Protein AF-0000000074865400 (afdb_homodimer)

Foldseek 3Di:
DPPPPPPPPPPPPPPPPVPPPDFDADPQQRDGLLLLLVLLVLLCVLVVPPCDLVNLVLVVLVVVQVVVLVCVLCVVQVQADNPWFKWKAWDDVQLQLWPADCVQPDDDDFLPHFPTEMEMEGESAEDEPPDFPFDFACVAAPPQKGWGWCVRPDPVNCVSQVQQFDWDADPVGDIITTRFLQSVLVSVLVSSVVSVVVCVVDDDPQHWDWDDWDDRRSWIWTWTHGQLGIYIYTYFHKHKYAFADPLLVVLVVDDFLCVPVDDPCQQGGIWIWTQHGDLPGDSGGMTGIISSSNLLVVVLSAAPLLVSLLVLLSLLCSVQCVVPVQDGSNLLVQLSRVCSGVDDSVVRNDDSCSSVNNLVSLVSLLVCLVVQARAGNSNRVDGSSVSDDNVSSVVSSVSSSVCSNHVSVSSVVSSVSSVSSVVSSVVSSVVVVVPDDDPPDPDPPDPDDPSVVVSVVSCCCVPVVSTGPPPPPD/DPPPDPDPPPPPPPPPPVPPPDFDADPQQRDGLLLLLVLLVLLCVLQVPPCDLVNLVLVVLVVVQVVVLVCVLCVPQVQADNPWFKWKFWDDVQLQLWPADCVQPDDDDFLPHFPTEMEMEGESAEDEPPDFPFDFACVAAPPQKGWGWCVRPDPVNCVSQVQQFDWDADPVGDIITTRFLQSVLVSVLVSSVVSVVVCVVDDDPQHWDWDDWDDRRSWIWTWTHGQLGIYIYTYFHKHKYAFADPLLVVLVVDDFLCVPVDDPCQQGGIWIWTQHGDLPGDSGGMTGIISSSNLLVVVLSAAPLLVSLLVLLSLLLSVQCVVPVQDGSNLLVQLSRVCSGVDDSVVRNDDSCSSVNNLVSLVSLLVCLVVQARAGNSNRVDGSSVSDDNVSSVVSSVSSSVCSNHVSVSSVVSSVSSVSSVVSSVVSSVVVVVPDDDPPDPDPPDPDDDSVVVSVVSCCCVPVVVTRPPPPPD

Organism: Camelus ferus (NCBI:txid419612)

Solvent-accessible surface area (backbone atoms only — not comparable to full-atom values): 52501 Å² total; per-residue (Å²): 136,83,74,76,72,77,76,76,76,78,73,75,72,71,70,75,74,68,60,71,90,63,82,57,59,39,68,67,42,53,46,47,41,68,57,38,34,50,52,50,52,52,35,47,62,57,60,51,66,79,69,47,58,67,52,48,52,35,52,51,52,50,51,51,49,55,53,50,50,51,52,51,41,25,68,70,75,57,66,37,56,85,88,65,75,58,45,50,40,82,35,29,59,89,63,23,66,47,91,62,75,64,86,55,50,74,90,74,45,68,26,79,69,24,72,44,43,22,24,34,41,38,45,51,41,78,44,55,65,82,86,50,87,77,68,71,43,43,89,81,36,56,81,64,28,25,32,42,62,44,69,88,50,56,68,68,59,43,66,72,42,49,86,28,33,46,80,48,78,44,91,89,67,52,77,38,39,28,47,12,36,50,44,43,30,51,51,49,51,53,41,49,51,52,47,51,53,55,50,64,73,60,72,53,92,90,56,65,43,79,76,43,78,45,75,31,75,47,32,36,38,35,31,34,37,33,92,76,42,32,37,32,37,35,38,32,60,24,36,36,35,46,40,72,60,76,86,37,49,70,54,71,74,52,88,54,67,47,66,88,74,55,57,70,67,63,39,50,57,25,36,32,35,36,60,26,51,55,91,88,41,52,59,54,38,22,24,22,65,39,52,56,62,24,50,52,52,50,53,73,68,54,37,68,30,47,50,50,15,48,55,53,46,44,53,44,45,55,68,64,34,51,73,67,77,78,62,54,44,32,57,55,52,32,48,51,54,50,46,47,53,70,39,60,67,73,68,51,59,37,78,88,40,25,35,59,41,29,55,23,50,53,49,47,50,42,49,23,33,62,60,53,45,40,49,35,74,58,38,58,87,32,50,74,38,65,79,55,50,71,69,57,33,48,53,52,35,38,54,49,45,55,42,58,45,39,49,62,61,48,48,51,51,42,36,50,52,41,49,50,23,51,48,39,40,52,50,52,35,54,58,53,60,70,70,59,79,81,73,77,81,76,73,86,68,91,81,73,69,72,60,59,55,52,34,53,52,46,44,40,36,60,70,71,50,40,50,77,73,77,77,72,85,124,135,83,78,76,75,77,78,79,76,80,73,77,73,70,70,76,75,67,60,69,88,65,82,58,60,40,69,67,44,55,46,46,42,70,57,39,36,52,52,48,53,52,34,48,61,56,63,51,64,78,69,47,57,66,53,48,52,35,51,51,52,50,50,50,47,55,52,50,51,50,51,52,40,24,67,70,76,56,66,37,56,87,89,65,76,59,43,44,38,79,34,29,58,89,62,23,66,47,91,62,77,65,84,56,50,74,92,74,45,65,27,80,68,24,72,43,44,22,23,34,41,40,45,52,42,77,44,52,64,82,88,51,85,76,69,70,43,43,88,80,36,58,82,64,29,25,32,40,62,44,69,87,50,57,68,69,60,42,65,72,42,50,88,26,33,44,78,47,79,44,91,89,68,52,76,38,40,28,49,12,36,48,43,45,30,50,52,50,50,52,40,48,51,54,47,51,54,57,50,64,72,59,71,53,90,90,56,64,43,80,76,42,78,45,76,32,75,47,33,36,37,36,31,34,38,32,93,76,43,31,37,32,38,34,39,32,59,23,36,34,36,46,40,73,60,77,86,37,50,69,54,71,76,53,89,56,64,47,64,88,76,56,56,67,68,63,40,50,57,26,35,32,35,35,59,26,52,57,89,88,40,54,58,55,39,22,24,22,65,37,53,57,63,24,50,50,52,50,55,72,69,54,38,68,32,46,51,51,16,47,53,52,46,45,54,44,45,56,67,64,32,50,74,67,77,75,63,55,47,32,57,55,51,33,48,52,54,50,45,46,51,69,37,60,67,73,67,52,59,35,77,86,40,24,35,58,41,30,55,24,50,53,49,48,50,43,50,23,33,63,60,53,45,41,49,35,74,58,40,57,87,33,49,75,38,65,80,54,51,72,69,56,33,46,52,52,35,38,55,50,46,53,40,58,47,40,49,63,60,47,49,52,52,42,37,51,50,40,50,50,22,51,50,39,40,52,50,51,35,55,58,52,58,71,71,59,79,82,74,75,79,78,72,83,67,90,80,72,69,71,63,58,58,54,35,53,52,45,45,38,35,60,70,70,48,38,40,79,69,77,77,73,84,125

Sequence (948 aa):
MKMAAPTASKAASLGCNNKPAFPELDFRSGARVEELNKLIQEFTKHDQREYDDQRALEIHTAKDFIFSMLGMVQKLDQKLPVANEYLLLSGGVREGVVDLDLDELNVYARGTDYDMDFTLLVPALKLHDRNQPVTLDMRHSALCHSWLSLRLFDEGTISKWKDCCTIVDHINGATNYFFSPTKVADWFYDSISIVLSEIQKKPQRGMPKVEKVEKNGTIISIILAVGSSRMLYDIVPVVSFKGWPAVAQSWLMENHFWDGKITEEEVISGFYLVPACSYKGKKDNEWRLSFARSEVQLKKCISSSLMQAYQACKAIIIKLLSRPKAISPYHLRSMMLWACDRLPANYLAQEDYAAHFLLGLIDDLQHCLVNKMCPNYFIPQCNMLEHLSEETVMLHARKLSSVRSDPAEHLRTAIEHVKAANRLTLELQRRGSTTSIPSPQSDGGDPNQPDDRLAKKLQQLVTENPGEVHLRLYMKMAAPTASKAASLGCNNKPAFPELDFRSGARVEELNKLIQEFTKHDQREYDDQRALEIHTAKDFIFSMLGMVQKLDQKLPVANEYLLLSGGVREGVVDLDLDELNVYARGTDYDMDFTLLVPALKLHDRNQPVTLDMRHSALCHSWLSLRLFDEGTISKWKDCCTIVDHINGATNYFFSPTKVADWFYDSISIVLSEIQKKPQRGMPKVEKVEKNGTIISIILAVGSSRMLYDIVPVVSFKGWPAVAQSWLMENHFWDGKITEEEVISGFYLVPACSYKGKKDNEWRLSFARSEVQLKKCISSSLMQAYQACKAIIIKLLSRPKAISPYHLRSMMLWACDRLPANYLAQEDYAAHFLLGLIDDLQHCLVNKMCPNYFIPQCNMLEHLSEETVMLHARKLSSVRSDPAEHLRTAIEHVKAANRLTLELQRRGSTTSIPSPQSDGGDPNQPDDRLAKKLQQLVTENPGEVHLRLY

Radius of gyration: 36.89 Å; Cα contacts (8 Å, |Δi|>4): 1445; chains: 2; bounding box: 102×117×83 Å

Nearest PDB structures (foldseek):
  7lt1-assembly1_A  TM=9.788E-01  e=1.161E-61  Homo sapiens
  7lt1-assembly2_B  TM=9.832E-01  e=2.342E-59  Homo sapiens
  5eom-assembly4_E  TM=6.163E-01  e=9.159E-13  Homo sapiens
  5eog-assembly2_B  TM=6.288E-01  e=1.661E-12  Homo sapiens
  5eom-assembly2_B  TM=6.339E-01  e=4.056E-12  Homo sapiens

InterPro domains:
  IPR024810 MAB21L/Cyclic GMP-AMP synthase-like receptor [SM01265] (120-405)
  IPR046903 Mab-21-like, nucleotidyltransferase domain [PF03281] (136-298)
  IPR046906 Mab-21-like, HhH/H2TH-like domain [PF20266] (325-400)

pLDDT: mean 82.82, std 21.65, range [16.64, 98.29]

Structure (mmCIF, N/CA/C/O backbone):
data_AF-0000000074865400-model_v1
#
loop_
_entity.id
_entity.type
_entity.pdbx_description
1 polymer 'Nucleotidyltransferase MB21D2'
#
loop_
_atom_site.group_PDB
_atom_site.id
_atom_site.type_symbol
_atom_site.label_atom_id
_atom_site.label_alt_id
_atom_site.label_comp_id
_atom_site.label_asym_id
_atom_site.label_entity_id
_atom_site.label_seq_id
_atom_site.pdbx_PDB_ins_code
_atom_site.Cartn_x
_atom_site.Cartn_y
_atom_site.Cartn_z
_atom_site.occupancy
_atom_site.B_iso_or_equiv
_atom_site.auth_seq_id
_atom_site.auth_comp_id
_atom_site.auth_asym_id
_atom_site.auth_atom_id
_atom_site.pdbx_PDB_model_num
ATOM 1 N N . MET A 1 1 ? 69.831 -21.419 -18.635 1 18.64 1 MET A N 1
ATOM 2 C CA . MET A 1 1 ? 69.654 -20.056 -18.141 1 18.64 1 MET A CA 1
ATOM 3 C C . MET A 1 1 ? 68.254 -19.863 -17.567 1 18.64 1 MET A C 1
ATOM 5 O O . MET A 1 1 ? 67.259 -20.121 -18.246 1 18.64 1 MET A O 1
ATOM 9 N N . LYS A 1 2 ? 68.281 -20.103 -16.16 1 20.56 2 LYS A N 1
ATOM 10 C CA . LYS A 1 2 ? 67.283 -20.266 -15.106 1 20.56 2 LYS A CA 1
ATOM 11 C C . LYS A 1 2 ? 66.482 -18.983 -14.905 1 20.56 2 LYS A C 1
ATOM 13 O O . LYS A 1 2 ? 67.001 -17.997 -14.377 1 20.56 2 LYS A O 1
ATOM 18 N N . MET A 1 3 ? 65.822 -18.538 -16.004 1 20.16 3 MET A N 1
ATOM 19 C CA . MET A 1 3 ? 65.112 -17.262 -16.036 1 20.16 3 MET A CA 1
ATOM 20 C C . MET A 1 3 ? 64.132 -17.155 -14.873 1 20.16 3 MET A C 1
ATOM 22 O O . MET A 1 3 ? 63.314 -18.052 -14.66 1 20.16 3 MET A O 1
ATOM 26 N N . ALA A 1 4 ? 64.664 -16.519 -13.796 1 22.72 4 ALA A N 1
ATOM 27 C CA . ALA A 1 4 ? 64.055 -16.147 -12.522 1 22.72 4 ALA A CA 1
ATOM 28 C C . ALA A 1 4 ? 62.721 -15.437 -12.737 1 22.72 4 ALA A C 1
ATOM 30 O O . ALA A 1 4 ? 62.656 -14.424 -13.437 1 22.72 4 ALA A O 1
ATOM 31 N N . ALA A 1 5 ? 61.678 -16.252 -12.752 1 23.31 5 ALA A N 1
ATOM 32 C CA . ALA A 1 5 ? 60.265 -15.944 -12.958 1 23.31 5 ALA A CA 1
ATOM 33 C C . ALA A 1 5 ? 59.794 -14.859 -11.994 1 23.31 5 ALA A C 1
ATOM 35 O O . ALA A 1 5 ? 59.954 -14.988 -10.778 1 23.31 5 ALA A O 1
ATOM 36 N N . PRO A 1 6 ? 59.996 -13.562 -12.428 1 26.88 6 PRO A N 1
ATOM 37 C CA . PRO A 1 6 ? 59.653 -12.506 -11.473 1 26.88 6 PRO A CA 1
ATOM 38 C C . PRO A 1 6 ? 58.257 -12.679 -10.878 1 26.88 6 PRO A C 1
ATOM 40 O O . PRO A 1 6 ? 57.367 -13.229 -11.531 1 26.88 6 PRO A O 1
ATOM 43 N N . THR A 1 7 ? 58.234 -12.979 -9.608 1 25.08 7 THR A N 1
ATOM 44 C CA . THR A 1 7 ? 57.079 -13.177 -8.741 1 25.08 7 THR A CA 1
ATOM 45 C C . THR A 1 7 ? 56.198 -11.931 -8.721 1 25.08 7 THR A C 1
ATOM 47 O O . THR A 1 7 ? 56.662 -10.842 -8.377 1 25.08 7 THR A O 1
ATOM 50 N N . ALA A 1 8 ? 55.32 -11.84 -9.745 1 25.64 8 ALA A N 1
ATOM 51 C CA . ALA A 1 8 ? 54.324 -10.776 -9.857 1 25.64 8 ALA A CA 1
ATOM 52 C C . ALA A 1 8 ? 53.632 -10.531 -8.52 1 25.64 8 ALA A C 1
ATOM 54 O O . ALA A 1 8 ? 53.219 -11.477 -7.844 1 25.64 8 ALA A O 1
ATOM 55 N N . SER A 1 9 ? 54.059 -9.522 -7.82 1 22.47 9 SER A N 1
ATOM 56 C CA . SER A 1 9 ? 53.478 -9.034 -6.573 1 22.47 9 SER A CA 1
ATOM 57 C C . SER A 1 9 ? 51.97 -8.847 -6.702 1 22.47 9 SER A C 1
ATOM 59 O O . SER A 1 9 ? 51.494 -8.249 -7.669 1 22.47 9 SER A O 1
ATOM 61 N N . LYS A 1 10 ? 51.187 -9.81 -6.197 1 23.64 10 LYS A N 1
ATOM 62 C CA . LYS A 1 10 ? 49.745 -9.8 -5.968 1 23.64 10 LYS A CA 1
ATOM 63 C C . LYS A 1 10 ? 49.307 -8.512 -5.277 1 23.64 10 LYS A C 1
ATOM 65 O O . LYS A 1 10 ? 49.66 -8.27 -4.121 1 23.64 10 LYS A O 1
ATOM 70 N N . ALA A 1 11 ? 49.3 -7.402 -6.015 1 24.77 11 ALA A N 1
ATOM 71 C CA . ALA A 1 11 ? 48.679 -6.208 -5.447 1 24.77 11 ALA A CA 1
ATOM 72 C C . ALA A 1 11 ? 47.331 -6.539 -4.813 1 24.77 11 ALA A C 1
ATOM 74 O O . ALA A 1 11 ? 46.453 -7.105 -5.468 1 24.77 11 ALA A O 1
ATOM 75 N N . ALA A 1 12 ? 47.321 -6.779 -3.522 1 26 12 ALA A N 1
ATOM 76 C CA . ALA A 1 12 ? 46.175 -6.862 -2.62 1 26 12 ALA A CA 1
ATOM 77 C C . ALA A 1 12 ? 45.142 -5.787 -2.943 1 26 12 ALA A C 1
ATOM 79 O O . ALA A 1 12 ? 45.39 -4.597 -2.735 1 26 12 ALA A O 1
ATOM 80 N N . SER A 1 13 ? 44.637 -5.868 -4.174 1 26.38 13 SER A N 1
ATOM 81 C CA . SER A 1 13 ? 43.548 -4.928 -4.417 1 26.38 13 SER A CA 1
ATOM 82 C C . SER A 1 13 ? 42.591 -4.871 -3.231 1 26.38 13 SER A C 1
ATOM 84 O O . SER A 1 13 ? 41.975 -5.878 -2.875 1 26.38 13 SER A O 1
ATOM 86 N N . LEU A 1 14 ? 43.074 -4.295 -2.133 1 27.59 14 LEU A N 1
ATOM 87 C CA . LEU A 1 14 ? 42.185 -3.924 -1.037 1 27.59 14 LEU A CA 1
ATOM 88 C C . LEU A 1 14 ? 40.871 -3.362 -1.569 1 27.59 14 LEU A C 1
ATOM 90 O O . LEU A 1 14 ? 40.84 -2.26 -2.12 1 27.59 14 LEU A O 1
ATOM 94 N N . GLY A 1 15 ? 40.182 -4.233 -2.319 1 27.73 15 GLY A N 1
ATOM 95 C CA . GLY A 1 15 ? 38.814 -3.825 -2.598 1 27.73 15 GLY A CA 1
ATOM 96 C C . GLY A 1 15 ? 38.167 -3.079 -1.447 1 27.73 15 GLY A C 1
ATOM 97 O O . GLY A 1 15 ? 38.053 -3.611 -0.341 1 27.73 15 GLY A O 1
ATOM 98 N N . CYS A 1 16 ? 38.577 -1.809 -1.316 1 29.93 16 CYS A N 1
ATOM 99 C CA . CYS A 1 16 ? 37.867 -0.899 -0.424 1 29.93 16 CYS A CA 1
ATOM 100 C C . CYS A 1 16 ? 36.371 -1.19 -0.424 1 29.93 16 CYS A C 1
ATOM 102 O O . CYS A 1 16 ? 35.689 -0.952 -1.422 1 29.93 16 CYS A O 1
ATOM 104 N N . ASN A 1 17 ? 35.945 -2.298 0.105 1 32.61 17 ASN A N 1
ATOM 105 C CA . ASN A 1 17 ? 34.573 -2.592 0.505 1 32.61 17 ASN A CA 1
ATOM 106 C C . ASN A 1 17 ? 33.88 -1.359 1.08 1 32.61 17 ASN A C 1
ATOM 108 O O . ASN A 1 17 ? 34.039 -1.047 2.261 1 32.61 17 ASN A O 1
ATOM 112 N N . ASN A 1 18 ? 33.865 -0.306 0.42 1 32.15 18 ASN A N 1
ATOM 113 C CA . ASN A 1 18 ? 33.117 0.893 0.781 1 32.15 18 ASN A CA 1
ATOM 114 C C . ASN A 1 18 ? 31.687 0.558 1.196 1 32.15 18 ASN A C 1
ATOM 116 O O . ASN A 1 18 ? 30.771 0.6 0.372 1 32.15 18 ASN A O 1
ATOM 120 N N . LYS A 1 19 ? 31.495 -0.412 1.978 1 40.38 19 LYS A N 1
ATOM 121 C CA . LYS A 1 19 ? 30.203 -0.591 2.634 1 40.38 19 LYS A CA 1
ATOM 122 C C . LYS A 1 19 ? 29.702 0.722 3.229 1 40.38 19 LYS A C 1
ATOM 124 O O . LYS A 1 19 ? 30.447 1.421 3.919 1 40.38 19 LYS A O 1
ATOM 129 N N . PRO A 1 20 ? 28.667 1.212 2.717 1 46.75 20 PRO A N 1
ATOM 130 C CA . PRO A 1 20 ? 28.183 2.445 3.342 1 46.75 20 PRO A CA 1
ATOM 131 C C . PRO A 1 20 ? 28.246 2.397 4.867 1 46.75 20 PRO A C 1
ATOM 133 O O . PRO A 1 20 ? 28.124 1.322 5.46 1 46.75 20 PRO A O 1
ATOM 136 N N . ALA A 1 21 ? 28.928 3.21 5.58 1 47.37 21 ALA A N 1
ATOM 137 C CA . ALA A 1 21 ? 29.187 3.323 7.013 1 47.37 21 ALA A CA 1
ATOM 138 C C . ALA A 1 21 ? 27.934 3.006 7.824 1 47.37 21 ALA A C 1
ATOM 140 O O . ALA A 1 21 ? 28.02 2.441 8.917 1 47.37 21 ALA A O 1
ATOM 141 N N . PHE A 1 22 ? 26.781 3.499 7.455 1 53.02 22 PHE A N 1
ATOM 142 C CA . PHE A 1 22 ? 25.627 3.184 8.288 1 53.02 22 PHE A CA 1
ATOM 143 C C . PHE A 1 22 ? 24.699 2.205 7.578 1 53.02 22 PHE A C 1
ATOM 145 O O . PHE A 1 22 ? 24.542 2.264 6.357 1 53.02 22 PHE A O 1
ATOM 152 N N . PRO A 1 23 ? 24.373 1.158 8.282 1 57.27 23 PRO A N 1
ATOM 153 C CA . PRO A 1 23 ? 23.524 0.114 7.705 1 57.27 23 PRO A CA 1
ATOM 154 C C . PRO A 1 23 ? 22.268 0.673 7.042 1 57.27 23 PRO A C 1
ATOM 156 O O . PRO A 1 23 ? 21.615 1.56 7.598 1 57.27 23 PRO A O 1
ATOM 159 N N . GLU A 1 24 ? 22.036 0.381 5.826 1 86.18 24 GLU A N 1
ATOM 160 C CA . GLU A 1 24 ? 20.855 0.787 5.069 1 86.18 24 GLU A CA 1
ATOM 161 C C . GLU A 1 24 ? 19.583 0.201 5.675 1 86.18 24 GLU A C 1
ATOM 163 O O . GLU A 1 24 ? 19.561 -0.964 6.077 1 86.18 24 GLU A O 1
ATOM 168 N N . LEU A 1 25 ? 18.698 1.055 6.178 1 93.94 25 LEU A N 1
ATOM 169 C CA . LEU A 1 25 ? 17.421 0.668 6.768 1 93.94 25 LEU A CA 1
ATOM 170 C C . LEU A 1 25 ? 16.274 0.92 5.795 1 93.94 25 LEU A C 1
ATOM 172 O O . LEU A 1 25 ? 16.345 1.832 4.968 1 93.94 25 LEU A O 1
ATOM 176 N N . ASP A 1 26 ? 15.397 0.022 5.912 1 96.18 26 ASP A N 1
ATOM 177 C CA . ASP A 1 26 ? 14.137 0.269 5.219 1 96.18 26 ASP A CA 1
ATOM 178 C C . ASP A 1 26 ? 13.245 1.216 6.02 1 96.18 26 ASP A C 1
ATOM 180 O O . ASP A 1 26 ? 12.874 0.914 7.156 1 96.18 26 ASP A O 1
ATOM 184 N N . PHE A 1 27 ? 12.817 2.296 5.55 1 97.2 27 PHE A N 1
ATOM 185 C CA . PHE A 1 27 ? 12.096 3.338 6.27 1 97.2 27 PHE A CA 1
ATOM 186 C C . PHE A 1 27 ? 10.768 2.81 6.801 1 97.2 27 PHE A C 1
ATOM 188 O O . PHE A 1 27 ? 10.425 3.035 7.963 1 97.2 27 PHE A O 1
ATOM 195 N N . ARG A 1 28 ? 10.041 2.057 5.991 1 96.71 28 ARG A N 1
ATOM 196 C CA . ARG A 1 28 ? 8.684 1.646 6.334 1 96.71 28 ARG A CA 1
ATOM 197 C C . ARG A 1 28 ? 8.691 0.625 7.467 1 96.71 28 ARG A C 1
ATOM 199 O O . ARG A 1 28 ? 7.931 0.753 8.43 1 96.71 28 ARG A O 1
ATOM 206 N N . SER A 1 29 ? 9.543 -0.334 7.376 1 96.38 29 SER A N 1
ATOM 207 C CA . SER A 1 29 ? 9.53 -1.415 8.355 1 96.38 29 SER A CA 1
ATOM 208 C C . SER A 1 29 ? 10.551 -1.171 9.462 1 96.38 29 SER A C 1
ATOM 210 O O . SER A 1 29 ? 10.461 -1.764 10.539 1 96.38 29 SER A O 1
ATOM 212 N N . GLY A 1 30 ? 11.563 -0.396 9.217 1 96.15 30 GLY A N 1
ATOM 213 C CA . GLY A 1 30 ? 12.657 -0.224 10.159 1 96.15 30 GLY A CA 1
ATOM 214 C C . GLY A 1 30 ? 13.648 -1.373 10.138 1 96.15 30 GLY A C 1
ATOM 215 O O . GLY A 1 30 ? 14.619 -1.376 10.899 1 96.15 30 GLY A O 1
ATOM 216 N N . ALA A 1 31 ? 13.469 -2.316 9.218 1 96.03 31 ALA A N 1
ATOM 217 C CA . ALA A 1 31 ? 14.353 -3.476 9.145 1 96.03 31 ALA A CA 1
ATOM 218 C C . ALA A 1 31 ? 15.687 -3.109 8.502 1 96.03 31 ALA A C 1
ATOM 220 O O . ALA A 1 31 ? 15.734 -2.301 7.571 1 96.03 31 ALA A O 1
ATOM 221 N N . ARG A 1 32 ? 16.749 -3.712 8.976 1 95.61 32 ARG A N 1
ATOM 222 C CA . ARG A 1 32 ? 18.064 -3.547 8.365 1 95.61 32 ARG A CA 1
ATOM 223 C C . ARG A 1 32 ? 18.177 -4.364 7.082 1 95.61 32 ARG A C 1
ATOM 225 O O . ARG A 1 32 ? 17.863 -5.556 7.068 1 95.61 32 ARG A O 1
ATOM 232 N N . VAL A 1 33 ? 18.669 -3.791 6.077 1 95.25 33 VAL A N 1
ATOM 233 C CA . VAL A 1 33 ? 18.773 -4.432 4.771 1 95.25 33 VAL A CA 1
ATOM 234 C C . VAL A 1 33 ? 19.714 -5.632 4.858 1 95.25 33 VAL A C 1
ATOM 236 O O . VAL A 1 33 ? 19.447 -6.682 4.267 1 95.25 33 VAL A O 1
ATOM 239 N N . GLU A 1 34 ? 20.771 -5.486 5.55 1 95.34 34 GLU A N 1
ATOM 240 C CA . GLU A 1 34 ? 21.731 -6.573 5.717 1 95.34 34 GLU A CA 1
ATOM 241 C C . GLU A 1 34 ? 21.088 -7.777 6.4 1 95.34 34 GLU A C 1
ATOM 243 O O . GLU A 1 34 ? 21.351 -8.923 6.028 1 95.34 34 GLU A O 1
ATOM 248 N N . GLU A 1 35 ? 20.241 -7.496 7.35 1 96.53 35 GLU A N 1
ATOM 249 C CA . GLU A 1 35 ? 19.541 -8.572 8.046 1 96.53 35 GLU A CA 1
ATOM 250 C C . GLU A 1 35 ? 18.575 -9.297 7.112 1 96.53 35 GLU A C 1
ATOM 252 O O . GLU A 1 35 ? 18.509 -10.528 7.113 1 96.53 35 GLU A O 1
ATOM 257 N N . LEU A 1 36 ? 17.884 -8.571 6.328 1 97.64 36 LEU A N 1
ATOM 258 C CA . LEU A 1 36 ? 16.956 -9.166 5.374 1 97.64 36 LEU A CA 1
ATOM 259 C C . LEU A 1 36 ? 17.699 -10.019 4.351 1 97.64 36 LEU A C 1
ATOM 261 O O . LEU A 1 36 ? 17.244 -11.109 3.997 1 97.64 36 LEU A O 1
ATOM 265 N N . ASN A 1 37 ? 18.833 -9.503 3.903 1 97.4 37 ASN A N 1
ATOM 266 C CA . ASN A 1 37 ? 19.637 -10.279 2.965 1 97.4 37 ASN A CA 1
ATOM 267 C C . ASN A 1 37 ? 20.096 -11.599 3.579 1 97.4 37 ASN A C 1
ATOM 269 O O . ASN A 1 37 ? 20.079 -12.637 2.915 1 97.4 37 ASN A O 1
ATOM 273 N N . LYS A 1 38 ? 20.493 -11.521 4.795 1 97.42 38 LYS A N 1
ATOM 274 C CA . LYS A 1 38 ? 20.929 -12.728 5.49 1 97.42 38 LYS A CA 1
ATOM 275 C C . LYS A 1 38 ? 19.784 -13.727 5.629 1 97.42 38 LYS A C 1
ATOM 277 O O . LYS A 1 38 ? 19.979 -14.931 5.456 1 97.42 38 LYS A O 1
ATOM 282 N N . LEU A 1 39 ? 18.619 -13.253 5.956 1 98.1 39 LEU A N 1
ATOM 283 C CA . LEU A 1 39 ? 17.452 -14.115 6.107 1 98.1 39 LEU A CA 1
ATOM 284 C C . LEU A 1 39 ? 17.07 -14.751 4.774 1 98.1 39 LEU A C 1
ATOM 286 O O . LEU A 1 39 ? 16.707 -15.928 4.725 1 98.1 39 LEU A O 1
ATOM 290 N N . ILE A 1 40 ? 17.187 -14.005 3.698 1 98.02 40 ILE A N 1
ATOM 291 C CA . ILE A 1 40 ? 16.861 -14.531 2.376 1 98.02 40 ILE A CA 1
ATOM 292 C C . ILE A 1 40 ? 17.864 -15.616 1.991 1 98.02 40 ILE A C 1
ATOM 294 O O . ILE A 1 40 ? 17.487 -16.647 1.43 1 98.02 40 ILE A O 1
ATOM 298 N N . GLN A 1 41 ? 19.116 -15.401 2.289 1 96.3 41 GLN A N 1
ATOM 299 C CA . GLN A 1 41 ? 20.144 -16.399 2.015 1 96.3 41 GLN A CA 1
ATOM 300 C C . GLN A 1 41 ? 19.896 -17.678 2.809 1 96.3 41 GLN A C 1
ATOM 302 O O . GLN A 1 41 ? 20.05 -18.782 2.282 1 96.3 41 GLN A O 1
ATOM 307 N N . GLU A 1 42 ? 19.522 -17.452 4.014 1 96.29 42 GLU A N 1
ATOM 308 C CA . GLU A 1 42 ? 19.204 -18.612 4.842 1 96.29 42 GLU A CA 1
ATOM 309 C C . GLU A 1 42 ? 18.005 -19.375 4.287 1 96.29 42 GLU A C 1
ATOM 311 O O . GLU A 1 42 ? 18.015 -20.607 4.238 1 96.29 42 GLU A O 1
ATOM 316 N N . PHE A 1 43 ? 17.036 -18.696 3.89 1 96.66 43 PHE A N 1
ATOM 317 C CA . PHE A 1 43 ? 15.867 -19.324 3.286 1 96.66 43 PHE A CA 1
ATOM 318 C C . PHE A 1 43 ? 16.26 -20.133 2.056 1 96.66 43 PHE A C 1
ATOM 320 O O . PHE A 1 43 ? 15.816 -21.27 1.887 1 96.66 43 PHE A O 1
ATOM 327 N N . THR A 1 44 ? 17.041 -19.486 1.242 1 93.66 44 THR A N 1
ATOM 328 C CA . THR A 1 44 ? 17.454 -20.115 -0.008 1 93.66 44 THR A CA 1
ATOM 329 C C . THR A 1 44 ? 18.22 -21.407 0.265 1 93.66 44 THR A C 1
ATOM 331 O O . THR A 1 44 ? 18.054 -22.396 -0.452 1 93.66 44 THR A O 1
ATOM 334 N N . LYS A 1 45 ? 19.01 -21.393 1.249 1 91.48 45 LYS A N 1
ATOM 335 C CA . LYS A 1 45 ? 19.792 -22.566 1.626 1 91.48 45 LYS A CA 1
ATOM 336 C C . LYS A 1 45 ? 18.885 -23.729 2.019 1 91.48 45 LYS A C 1
ATOM 338 O O . LYS A 1 45 ? 19.15 -24.878 1.659 1 91.48 45 LYS A O 1
ATOM 343 N N . HIS A 1 46 ? 17.789 -23.433 2.63 1 88.26 46 HIS A N 1
ATOM 344 C CA . HIS A 1 46 ? 16.91 -24.487 3.123 1 88.26 46 HIS A CA 1
ATOM 345 C C . HIS A 1 46 ? 15.861 -24.862 2.081 1 88.26 46 HIS A C 1
ATOM 347 O O . HIS A 1 46 ? 15.357 -25.987 2.078 1 88.26 46 HIS A O 1
ATOM 353 N N . ASP A 1 47 ? 15.595 -23.888 1.298 1 82.38 47 ASP A N 1
ATOM 354 C CA . ASP A 1 47 ? 14.572 -24.14 0.288 1 82.38 47 ASP A CA 1
ATOM 355 C C . ASP A 1 47 ? 15.135 -24.956 -0.873 1 82.38 47 ASP A C 1
ATOM 357 O O . ASP A 1 47 ? 14.422 -25.759 -1.478 1 82.38 47 ASP A O 1
ATOM 361 N N . GLN A 1 48 ? 16.399 -24.428 -1.303 1 68.41 48 GLN A N 1
ATOM 362 C CA . GLN A 1 48 ? 17.051 -25.114 -2.414 1 68.41 48 GLN A CA 1
ATOM 363 C C . GLN A 1 48 ? 17.423 -26.545 -2.035 1 68.41 48 GLN A C 1
ATOM 365 O O . GLN A 1 48 ? 18.047 -26.775 -0.996 1 68.41 48 GLN A O 1
ATOM 370 N N . ARG A 1 49 ? 16.501 -27.385 -2.17 1 57.56 49 ARG A N 1
ATOM 371 C CA . ARG A 1 49 ? 16.6 -28.826 -1.964 1 57.56 49 ARG A CA 1
ATOM 372 C C . ARG A 1 49 ? 17.958 -29.351 -2.416 1 57.56 49 ARG A C 1
ATOM 374 O O . ARG A 1 49 ? 18.339 -29.185 -3.577 1 57.56 49 ARG A O 1
ATOM 381 N N . GLU A 1 50 ? 18.965 -29.274 -1.691 1 53.64 50 GLU A N 1
ATOM 382 C CA . GLU A 1 50 ? 20.218 -29.862 -2.156 1 53.64 50 GLU A CA 1
ATOM 383 C C . GLU A 1 50 ? 19.981 -31.224 -2.802 1 53.64 50 GLU A C 1
ATOM 385 O O . GLU A 1 50 ? 19.404 -32.12 -2.182 1 53.64 50 GLU A O 1
ATOM 390 N N . TYR A 1 51 ? 19.858 -31.134 -4.19 1 60.3 51 TYR A N 1
ATOM 391 C CA . TYR A 1 51 ? 19.79 -32.42 -4.875 1 60.3 51 TYR A CA 1
ATOM 392 C C . TYR A 1 51 ? 21.131 -33.142 -4.811 1 60.3 51 TYR A C 1
ATOM 394 O O . TYR A 1 51 ? 22.094 -32.736 -5.465 1 60.3 51 TYR A O 1
ATOM 402 N N . ASP A 1 52 ? 21.299 -33.87 -3.795 1 69.96 52 ASP A N 1
ATOM 403 C CA . ASP A 1 52 ? 22.466 -34.747 -3.835 1 69.96 52 ASP A CA 1
ATOM 404 C C . ASP A 1 52 ? 22.315 -35.814 -4.916 1 69.96 52 ASP A C 1
ATOM 406 O O . ASP A 1 52 ? 21.322 -35.828 -5.647 1 69.96 52 ASP A O 1
ATOM 410 N N . ASP A 1 53 ? 23.282 -36.526 -5.219 1 75.62 53 ASP A N 1
ATOM 411 C CA . ASP A 1 53 ? 23.324 -37.525 -6.282 1 75.62 53 ASP A CA 1
ATOM 412 C C . ASP A 1 53 ? 22.185 -38.532 -6.135 1 75.62 53 ASP A C 1
ATOM 414 O O . ASP A 1 53 ? 21.578 -38.94 -7.127 1 75.62 53 ASP A O 1
ATOM 418 N N . GLN A 1 54 ? 21.946 -38.839 -5.02 1 81.72 54 GLN A N 1
ATOM 419 C CA . GLN A 1 54 ? 20.888 -39.812 -4.767 1 81.72 54 GLN A CA 1
ATOM 420 C C . GLN A 1 54 ? 19.522 -39.252 -5.154 1 81.72 54 GLN A C 1
ATOM 422 O O . GLN A 1 54 ? 18.724 -39.938 -5.796 1 81.72 54 GLN A O 1
ATOM 427 N N . ARG A 1 55 ? 19.251 -38.043 -4.786 1 81.88 55 ARG A N 1
ATOM 428 C CA . ARG A 1 55 ? 17.97 -37.417 -5.096 1 81.88 55 ARG A CA 1
ATOM 429 C C . ARG A 1 55 ? 17.808 -37.215 -6.599 1 81.88 55 ARG A C 1
ATOM 431 O O . ARG A 1 55 ? 16.705 -37.343 -7.133 1 81.88 55 ARG A O 1
ATOM 438 N N . ALA A 1 56 ? 18.872 -36.895 -7.195 1 84.76 56 ALA A N 1
ATOM 439 C CA . ALA A 1 56 ? 18.828 -36.735 -8.646 1 84.76 56 ALA A CA 1
ATOM 440 C C . ALA A 1 56 ? 18.429 -38.039 -9.33 1 84.76 56 ALA A C 1
ATOM 442 O O . ALA A 1 56 ? 17.66 -38.032 -10.294 1 84.76 56 ALA A O 1
ATOM 443 N N . LEU A 1 57 ? 18.989 -39.165 -8.923 1 88.08 57 LEU A N 1
ATOM 444 C CA . LEU A 1 57 ? 18.647 -40.475 -9.467 1 88.08 57 LEU A CA 1
ATOM 445 C C . LEU A 1 57 ? 17.181 -40.805 -9.21 1 88.08 57 LEU A C 1
ATOM 447 O O . LEU A 1 57 ? 16.501 -41.352 -10.082 1 88.08 57 LEU A O 1
ATOM 451 N N . GLU A 1 58 ? 16.738 -40.475 -8.054 1 89.93 58 GLU A N 1
ATOM 452 C CA . GLU A 1 58 ? 15.345 -40.737 -7.704 1 89.93 58 GLU A CA 1
ATOM 453 C C . GLU A 1 58 ? 14.394 -39.917 -8.572 1 89.93 58 GLU A C 1
ATOM 455 O O . GLU A 1 58 ? 13.341 -40.409 -8.984 1 89.93 58 GLU A O 1
ATOM 460 N N . ILE A 1 59 ? 14.738 -38.687 -8.795 1 90.25 59 ILE A N 1
ATOM 461 C CA . ILE A 1 59 ? 13.928 -37.819 -9.642 1 90.25 59 ILE A CA 1
ATOM 462 C C . ILE A 1 59 ? 13.86 -38.394 -11.055 1 90.25 59 ILE A C 1
ATOM 464 O O . ILE A 1 59 ? 12.797 -38.398 -11.68 1 90.25 59 ILE A O 1
ATOM 468 N N . HIS A 1 60 ? 14.987 -38.889 -11.586 1 90.67 60 HIS A N 1
ATOM 469 C CA . HIS A 1 60 ? 15.031 -39.486 -12.916 1 90.67 60 HIS A CA 1
ATOM 470 C C . HIS A 1 60 ? 14.166 -40.741 -12.985 1 90.67 60 HIS A C 1
ATOM 472 O O . HIS A 1 60 ? 13.452 -40.954 -13.967 1 90.67 60 HIS A O 1
ATOM 478 N N . THR A 1 61 ? 14.275 -41.554 -11.996 1 92.84 61 THR A N 1
ATOM 479 C CA . THR A 1 61 ? 13.482 -42.776 -11.929 1 92.84 61 THR A CA 1
ATOM 480 C C . THR A 1 61 ? 11.99 -42.453 -11.926 1 92.84 61 THR A C 1
ATOM 482 O O . THR A 1 61 ? 11.206 -43.108 -12.616 1 92.84 61 THR A O 1
ATOM 485 N N . ALA A 1 62 ? 11.648 -41.482 -11.119 1 94.57 62 ALA A N 1
ATOM 486 C CA . ALA A 1 62 ? 10.247 -41.076 -11.052 1 94.57 62 ALA A CA 1
ATOM 487 C C . ALA A 1 62 ? 9.763 -40.554 -12.402 1 94.57 62 ALA A C 1
ATOM 489 O O . ALA A 1 62 ? 8.64 -40.846 -12.821 1 94.57 62 ALA A O 1
ATOM 490 N N . LYS A 1 63 ? 10.534 -39.737 -12.995 1 93.44 63 LYS A N 1
ATOM 491 C CA . LYS A 1 63 ? 10.201 -39.197 -14.31 1 93.44 63 LYS A CA 1
ATOM 492 C C . LYS A 1 63 ? 9.993 -40.315 -15.328 1 93.44 63 LYS A C 1
ATOM 494 O O . LYS A 1 63 ? 9.02 -40.299 -16.085 1 93.44 63 LYS A O 1
ATOM 499 N N . ASP A 1 64 ? 10.87 -41.323 -15.375 1 92.59 64 ASP A N 1
ATOM 500 C CA . ASP A 1 64 ? 10.76 -42.453 -16.292 1 92.59 64 ASP A CA 1
ATOM 501 C C . ASP A 1 64 ? 9.471 -43.235 -16.047 1 92.59 64 ASP A C 1
ATOM 503 O O . ASP A 1 64 ? 8.826 -43.691 -16.994 1 92.59 64 ASP A O 1
ATOM 507 N N . PHE A 1 65 ? 9.216 -43.348 -14.851 1 94.28 65 PHE A N 1
ATOM 508 C CA . PHE A 1 65 ? 7.994 -44.057 -14.492 1 94.28 65 PHE A CA 1
ATOM 509 C C . PHE A 1 65 ? 6.769 -43.339 -15.047 1 94.28 65 PHE A C 1
ATOM 511 O O . PHE A 1 65 ? 5.899 -43.965 -15.655 1 94.28 65 PHE A O 1
ATOM 518 N N . ILE A 1 66 ? 6.641 -42.04 -14.777 1 95.75 66 ILE A N 1
ATOM 519 C CA . ILE A 1 66 ? 5.498 -41.242 -15.208 1 95.75 66 ILE A CA 1
ATOM 520 C C . ILE A 1 66 ? 5.392 -41.272 -16.731 1 95.75 66 ILE A C 1
ATOM 522 O O . ILE A 1 66 ? 4.294 -41.394 -17.28 1 95.75 66 ILE A O 1
ATOM 526 N N . PHE A 1 67 ? 6.49 -41.195 -17.425 1 93.42 67 PHE A N 1
ATOM 527 C CA . PHE A 1 67 ? 6.492 -41.191 -18.883 1 93.42 67 PHE A CA 1
ATOM 528 C C . PHE A 1 67 ? 6.084 -42.554 -19.428 1 93.42 67 PHE A C 1
ATOM 530 O O . PHE A 1 67 ? 5.358 -42.64 -20.421 1 93.42 67 PHE A O 1
ATOM 537 N N . SER A 1 68 ? 6.569 -43.602 -18.733 1 91.72 68 SER A N 1
ATOM 538 C CA . SER A 1 68 ? 6.144 -44.945 -19.116 1 91.72 68 SER A CA 1
ATOM 539 C C . SER A 1 68 ? 4.644 -45.129 -18.912 1 91.72 68 SER A C 1
ATOM 541 O O . SER A 1 68 ? 3.969 -45.736 -19.746 1 91.72 68 SER A O 1
ATOM 543 N N . MET A 1 69 ? 4.224 -44.65 -17.777 1 94.68 69 MET A N 1
ATOM 544 C CA . MET A 1 69 ? 2.793 -44.708 -17.491 1 94.68 69 MET A CA 1
ATOM 545 C C . MET A 1 69 ? 1.991 -44 -18.578 1 94.68 69 MET A C 1
ATOM 547 O O . MET A 1 69 ? 0.985 -44.527 -19.055 1 94.68 69 MET A O 1
ATOM 551 N N . LEU A 1 70 ? 2.416 -42.852 -19.031 1 95.77 70 LEU A N 1
ATOM 552 C CA . LEU A 1 70 ? 1.718 -42.088 -20.059 1 95.77 70 LEU A CA 1
ATOM 553 C C . LEU A 1 70 ? 1.768 -42.809 -21.401 1 95.77 70 LEU A C 1
ATOM 555 O O . LEU A 1 70 ? 0.83 -42.717 -22.196 1 95.77 70 LEU A O 1
ATOM 559 N N . GLY A 1 71 ? 2.911 -43.476 -21.653 1 93.72 71 GLY A N 1
ATOM 560 C CA . GLY A 1 71 ? 2.972 -44.32 -22.835 1 93.72 71 GLY A CA 1
ATOM 561 C C . GLY A 1 71 ? 1.916 -45.409 -22.845 1 93.72 71 GLY A C 1
ATOM 562 O O . GLY A 1 71 ? 1.332 -45.705 -23.89 1 93.72 71 GLY A O 1
ATOM 563 N N . MET A 1 72 ? 1.673 -46.017 -21.719 1 95.12 72 MET A N 1
ATOM 564 C CA . MET A 1 72 ? 0.653 -47.054 -21.595 1 95.12 72 MET A CA 1
ATOM 565 C C . MET A 1 72 ? -0.745 -46.462 -21.741 1 95.12 72 MET A C 1
ATOM 567 O O . MET A 1 72 ? -1.644 -47.107 -22.284 1 95.12 72 MET A O 1
ATOM 571 N N . VAL A 1 73 ? -0.931 -45.25 -21.21 1 95.58 73 VAL A N 1
ATOM 572 C CA . VAL A 1 73 ? -2.209 -44.567 -21.377 1 95.58 73 VAL A CA 1
ATOM 573 C C . VAL A 1 73 ? -2.483 -44.338 -22.862 1 95.58 73 VAL A C 1
ATOM 575 O O . VAL A 1 73 ? -3.618 -44.487 -23.321 1 95.58 73 VAL A O 1
ATOM 578 N N . GLN A 1 74 ? -1.439 -43.888 -23.617 1 94.5 74 GLN A N 1
ATOM 579 C CA . GLN A 1 74 ? -1.572 -43.702 -25.058 1 94.5 74 GLN A CA 1
ATOM 580 C C . GLN A 1 74 ? -1.977 -45.003 -25.746 1 94.5 74 GLN A C 1
ATOM 582 O O . GLN A 1 74 ? -2.789 -44.994 -26.673 1 94.5 74 GLN A O 1
ATOM 587 N N . LYS A 1 75 ? -1.499 -46.124 -25.3 1 93.36 75 LYS A N 1
ATOM 588 C CA . LYS A 1 75 ? -1.749 -47.419 -25.926 1 93.36 75 LYS A CA 1
ATOM 589 C C . LYS A 1 75 ? -3.145 -47.935 -25.587 1 93.36 75 LYS A C 1
ATOM 591 O O . LYS A 1 75 ? -3.683 -48.793 -26.289 1 93.36 75 LYS A O 1
ATOM 596 N N . LEU A 1 76 ? -3.723 -47.454 -24.504 1 92.77 76 LEU A N 1
ATOM 597 C CA . LEU A 1 76 ? -5.041 -47.912 -24.08 1 92.77 76 LEU A CA 1
ATOM 598 C C . LEU A 1 76 ? -6.077 -47.674 -25.173 1 92.77 76 LEU A C 1
ATOM 600 O O . LEU A 1 76 ? -6.891 -48.553 -25.466 1 92.77 76 LEU A O 1
ATOM 604 N N . ASP A 1 77 ? -6.127 -46.487 -25.694 1 90.97 77 ASP A N 1
ATOM 605 C CA . ASP A 1 77 ? -7.154 -46.198 -26.691 1 90.97 77 ASP A CA 1
ATOM 606 C C . ASP A 1 77 ? -6.616 -45.276 -27.783 1 90.97 77 ASP A C 1
ATOM 608 O O . ASP A 1 77 ? -7.372 -44.811 -28.638 1 90.97 77 ASP A O 1
ATOM 612 N N . GLN A 1 78 ? -5.339 -44.844 -27.767 1 90.52 78 GLN A N 1
ATOM 613 C CA . GLN A 1 78 ? -4.613 -44.112 -28.799 1 90.52 78 GLN A CA 1
ATOM 614 C C . GLN A 1 78 ? -5.152 -42.693 -28.95 1 90.52 78 GLN A C 1
ATOM 616 O O . GLN A 1 78 ? -5.075 -42.105 -30.031 1 90.52 78 GLN A O 1
ATOM 621 N N . LYS A 1 79 ? -5.73 -42.187 -27.893 1 92.55 79 LYS A N 1
ATOM 622 C CA . LYS A 1 79 ? -6.218 -40.812 -27.941 1 92.55 79 LYS A CA 1
ATOM 623 C C . LYS A 1 79 ? -5.064 -39.816 -27.864 1 92.55 79 LYS A C 1
ATOM 625 O O . LYS A 1 79 ? -5.03 -38.838 -28.614 1 92.55 79 LYS A O 1
ATOM 630 N N . LEU A 1 80 ? -4.156 -40.097 -26.932 1 92.47 80 LEU A N 1
ATOM 631 C CA . LEU A 1 80 ? -3.015 -39.201 -26.785 1 92.47 80 LEU A CA 1
ATOM 632 C C . LEU A 1 80 ? -2.12 -39.254 -28.019 1 92.47 80 LEU A C 1
ATOM 634 O O . LEU A 1 80 ? -1.991 -40.304 -28.653 1 92.47 80 LEU A O 1
ATOM 638 N N . PRO A 1 81 ? -1.536 -38.14 -28.319 1 87.94 81 PRO A N 1
ATOM 639 C CA . PRO A 1 81 ? -0.578 -38.175 -29.426 1 87.94 81 PRO A CA 1
ATOM 640 C C . PRO A 1 81 ? 0.595 -39.115 -29.161 1 87.94 81 PRO A C 1
ATOM 642 O O . PRO A 1 81 ? 1.086 -39.193 -28.032 1 87.94 81 PRO A O 1
ATOM 645 N N . VAL A 1 82 ? 1.075 -39.831 -30.137 1 81.01 82 VAL A N 1
ATOM 646 C CA . VAL A 1 82 ? 2.151 -40.81 -30.024 1 81.01 82 VAL A CA 1
ATOM 647 C C . VAL A 1 82 ? 3.461 -40.102 -29.687 1 81.01 82 VAL A C 1
ATOM 649 O O . VAL A 1 82 ? 4.17 -40.503 -28.761 1 81.01 82 VAL A O 1
ATOM 652 N N . ALA A 1 83 ? 3.916 -39.135 -30.491 1 69.64 83 ALA A N 1
ATOM 653 C CA . ALA A 1 83 ? 5.124 -38.367 -30.204 1 69.64 83 ALA A CA 1
ATOM 654 C C . ALA A 1 83 ? 4.796 -37.101 -29.417 1 69.64 83 ALA A C 1
ATOM 656 O O . ALA A 1 83 ? 4.899 -35.991 -29.944 1 69.64 83 ALA A O 1
ATOM 657 N N . ASN A 1 84 ? 4.526 -37.383 -28.196 1 77.32 84 ASN A N 1
ATOM 658 C CA . ASN A 1 84 ? 4.074 -36.287 -27.346 1 77.32 84 ASN A CA 1
ATOM 659 C C . ASN A 1 84 ? 5.245 -35.591 -26.658 1 77.32 84 ASN A C 1
ATOM 661 O O . ASN A 1 84 ? 6.213 -36.243 -26.26 1 77.32 84 ASN A O 1
ATOM 665 N N . GLU A 1 85 ? 5.287 -34.323 -26.737 1 83.89 85 GLU A N 1
ATOM 666 C CA . GLU A 1 85 ? 6.233 -33.497 -25.992 1 83.89 85 GLU A CA 1
ATOM 667 C C . GLU A 1 85 ? 5.602 -32.95 -24.715 1 83.89 85 GLU A C 1
ATOM 669 O O . GLU A 1 85 ? 4.666 -32.149 -24.773 1 83.89 85 GLU A O 1
ATOM 674 N N . TYR A 1 86 ? 6.097 -33.503 -23.638 1 92.63 86 TYR A N 1
ATOM 675 C CA . TYR A 1 86 ? 5.575 -33.074 -22.345 1 92.63 86 TYR A CA 1
ATOM 676 C C . TYR A 1 86 ? 6.373 -31.896 -21.799 1 92.63 86 TYR A C 1
ATOM 678 O O . TYR A 1 86 ? 7.552 -31.734 -22.123 1 92.63 86 TYR A O 1
ATOM 686 N N . LEU A 1 87 ? 5.748 -31.014 -21.11 1 94.82 87 LEU A N 1
ATOM 687 C CA . LEU A 1 87 ? 6.434 -29.961 -20.369 1 94.82 87 LEU A CA 1
ATOM 688 C C . LEU A 1 87 ? 6.426 -30.255 -18.873 1 94.82 87 LEU A C 1
ATOM 690 O O . LEU A 1 87 ? 5.36 -30.347 -18.26 1 94.82 87 LEU A O 1
ATOM 694 N N . LEU A 1 88 ? 7.582 -30.528 -18.343 1 95.51 88 LEU A N 1
ATOM 695 C CA . LEU A 1 88 ? 7.741 -30.802 -16.919 1 95.51 88 LEU A CA 1
ATOM 696 C C . LEU A 1 88 ? 8.284 -29.579 -16.187 1 95.51 88 LEU A C 1
ATOM 698 O O . LEU A 1 88 ? 9.364 -29.083 -16.516 1 95.51 88 LEU A O 1
ATOM 702 N N . LEU A 1 89 ? 7.509 -29.07 -15.287 1 94.35 89 LEU A N 1
ATOM 703 C CA . LEU A 1 89 ? 7.88 -27.887 -14.518 1 94.35 89 LEU A CA 1
ATOM 704 C C . LEU A 1 89 ? 8.214 -28.258 -13.077 1 94.35 89 LEU A C 1
ATOM 706 O O . LEU A 1 89 ? 7.551 -29.111 -12.482 1 94.35 89 LEU A O 1
ATOM 710 N N . SER A 1 90 ? 9.291 -27.655 -12.573 1 90.75 90 SER A N 1
ATOM 711 C CA . SER A 1 90 ? 9.601 -27.829 -11.158 1 90.75 90 SER A CA 1
ATOM 712 C C . SER A 1 90 ? 8.646 -27.028 -10.28 1 90.75 90 SER A C 1
ATOM 714 O O . SER A 1 90 ? 8.478 -25.822 -10.476 1 90.75 90 SER A O 1
ATOM 716 N N . GLY A 1 91 ? 8.015 -27.672 -9.383 1 90.91 91 GLY A N 1
ATOM 717 C CA . GLY A 1 91 ? 7.009 -27.063 -8.527 1 90.91 91 GLY A CA 1
ATOM 718 C C . GLY A 1 91 ? 5.6 -27.532 -8.835 1 90.91 91 GLY A C 1
ATOM 719 O O . GLY A 1 91 ? 5.291 -27.877 -9.978 1 90.91 91 GLY A O 1
ATOM 720 N N . GLY A 1 92 ? 4.787 -27.481 -7.896 1 90.74 92 GLY A N 1
ATOM 721 C CA . GLY A 1 92 ? 3.397 -27.871 -8.069 1 90.74 92 GLY A CA 1
ATOM 722 C C . GLY A 1 92 ? 2.512 -26.732 -8.54 1 90.74 92 GLY A C 1
ATOM 723 O O . GLY A 1 92 ? 2.939 -25.576 -8.563 1 90.74 92 GLY A O 1
ATOM 724 N N . VAL A 1 93 ? 1.335 -27.055 -8.919 1 91.93 93 VAL A N 1
ATOM 725 C CA . VAL A 1 93 ? 0.358 -26.071 -9.373 1 91.93 93 VAL A CA 1
ATOM 726 C C . VAL A 1 93 ? 0.047 -25.093 -8.242 1 91.93 93 VAL A C 1
ATOM 728 O O . VAL A 1 93 ? -0.193 -23.908 -8.487 1 91.93 93 VAL A O 1
ATOM 731 N N . ARG A 1 94 ? 0.166 -25.553 -7.024 1 88.03 94 ARG A N 1
ATOM 732 C CA . ARG A 1 94 ? -0.14 -24.749 -5.845 1 88.03 94 ARG A CA 1
ATOM 733 C C . ARG A 1 94 ? 0.901 -23.652 -5.645 1 88.03 94 ARG A C 1
ATOM 735 O O . ARG A 1 94 ? 0.645 -22.665 -4.952 1 88.03 94 ARG A O 1
ATOM 742 N N . GLU A 1 95 ? 2.017 -23.805 -6.302 1 87.44 95 GLU A N 1
ATOM 743 C CA . GLU A 1 95 ? 3.105 -22.836 -6.2 1 87.44 95 GLU A CA 1
ATOM 744 C C . GLU A 1 95 ? 3.027 -21.799 -7.317 1 87.44 95 GLU A C 1
ATOM 746 O O . GLU A 1 95 ? 3.878 -20.911 -7.407 1 87.44 95 GLU A O 1
ATOM 751 N N . GLY A 1 96 ? 2.086 -21.931 -8.13 1 88.53 96 GLY A N 1
ATOM 752 C CA . GLY A 1 96 ? 1.852 -20.911 -9.14 1 88.53 96 GLY A CA 1
ATOM 753 C C . GLY A 1 96 ? 2.733 -21.072 -10.365 1 88.53 96 GLY A C 1
ATOM 754 O O . GLY A 1 96 ? 3.046 -20.091 -11.044 1 88.53 96 GLY A O 1
ATOM 755 N N . VAL A 1 97 ? 3.094 -22.351 -10.642 1 92.27 97 VAL A N 1
ATOM 756 C CA . VAL A 1 97 ? 3.951 -22.588 -11.799 1 92.27 97 VAL A CA 1
ATOM 757 C C . VAL A 1 97 ? 3.139 -22.434 -13.084 1 92.27 97 VAL A C 1
ATOM 759 O O . VAL A 1 97 ? 3.699 -22.181 -14.153 1 92.27 97 VAL A O 1
ATOM 762 N N . VAL A 1 98 ? 1.849 -22.609 -12.983 1 94.96 98 VAL A N 1
ATOM 763 C CA . VAL A 1 98 ? 0.889 -22.393 -14.061 1 94.96 98 VAL A CA 1
ATOM 764 C C . VAL A 1 98 ? -0.362 -21.713 -13.51 1 94.96 98 VAL A C 1
ATOM 766 O O . VAL A 1 98 ? -0.735 -21.927 -12.355 1 94.96 98 VAL A O 1
ATOM 769 N N . ASP A 1 99 ? -0.955 -20.869 -14.286 1 93.45 99 ASP A N 1
ATOM 770 C CA . ASP A 1 99 ? -2.152 -20.153 -13.857 1 93.45 99 ASP A CA 1
ATOM 771 C C . ASP A 1 99 ? -3.382 -21.056 -13.91 1 93.45 99 ASP A C 1
ATOM 773 O O . ASP A 1 99 ? -4.102 -21.075 -14.911 1 93.45 99 ASP A O 1
ATOM 777 N N . LEU A 1 100 ? -3.609 -21.742 -12.888 1 93.23 100 LEU A N 1
ATOM 778 C CA . LEU A 1 100 ? -4.753 -22.642 -12.782 1 93.23 100 LEU A CA 1
ATOM 779 C C . LEU A 1 100 ? -5.614 -22.286 -11.574 1 93.23 100 LEU A C 1
ATOM 781 O O . LEU A 1 100 ? -5.2 -21.497 -10.722 1 93.23 100 LEU A O 1
ATOM 785 N N . ASP A 1 101 ? -6.83 -22.843 -11.581 1 87.58 101 ASP A N 1
ATOM 786 C CA . ASP A 1 101 ? -7.726 -22.633 -10.447 1 87.58 101 ASP A CA 1
ATOM 787 C C . ASP A 1 101 ? -7.323 -23.504 -9.26 1 87.58 101 ASP A C 1
ATOM 789 O O . ASP A 1 101 ? -7.2 -24.724 -9.392 1 87.58 101 ASP A O 1
ATOM 793 N N . LEU A 1 102 ? -7.198 -22.898 -8.137 1 83.81 102 LEU A N 1
ATOM 794 C CA . LEU A 1 102 ? -6.659 -23.62 -6.99 1 83.81 102 LEU A CA 1
ATOM 795 C C . LEU A 1 102 ? -7.774 -24.044 -6.041 1 83.81 102 LEU A C 1
ATOM 797 O O . LEU A 1 102 ? -7.533 -24.78 -5.081 1 83.81 102 LEU A O 1
ATOM 801 N N . ASP A 1 103 ? -8.989 -23.743 -6.287 1 80.74 103 ASP A N 1
ATOM 802 C CA . ASP A 1 103 ? -10.083 -23.907 -5.335 1 80.74 103 ASP A CA 1
ATOM 803 C C . ASP A 1 103 ? -10.375 -25.384 -5.082 1 80.74 103 ASP A C 1
ATOM 805 O O . ASP A 1 103 ? -10.763 -25.765 -3.976 1 80.74 103 ASP A O 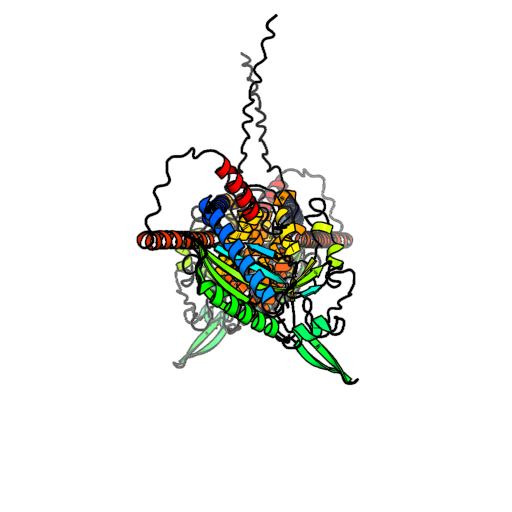1
ATOM 809 N N . GLU A 1 104 ? -10.129 -26.203 -6.063 1 83.47 104 GLU A N 1
ATOM 810 C CA . GLU A 1 104 ? -10.517 -27.603 -5.923 1 83.47 104 GLU A CA 1
ATOM 811 C C . GLU A 1 104 ? -9.315 -28.477 -5.576 1 83.47 104 GLU A C 1
ATOM 813 O O . GLU A 1 104 ? -9.44 -29.699 -5.468 1 83.47 104 GLU A O 1
ATOM 818 N N . LEU A 1 105 ? -8.196 -27.858 -5.282 1 87.46 105 LEU A N 1
ATOM 819 C CA . LEU A 1 105 ? -6.988 -28.633 -5.018 1 87.46 105 LEU A CA 1
ATOM 820 C C . LEU A 1 105 ? -6.925 -29.059 -3.555 1 87.46 105 LEU A C 1
ATOM 822 O O . LEU A 1 105 ? -7.248 -28.274 -2.661 1 87.46 105 LEU A O 1
ATOM 826 N N . ASN A 1 106 ? -6.669 -30.286 -3.359 1 86.36 106 ASN A N 1
ATOM 827 C CA . ASN A 1 106 ? -6.432 -30.761 -2 1 86.36 106 ASN A CA 1
ATOM 828 C C . ASN A 1 106 ? -5.18 -30.131 -1.396 1 86.36 106 ASN A C 1
ATOM 830 O O . ASN A 1 106 ? -4.268 -29.733 -2.123 1 86.36 106 ASN A O 1
ATOM 834 N N . VAL A 1 107 ? -5.213 -30.225 -0.113 1 83.17 107 VAL A N 1
ATOM 835 C CA . VAL A 1 107 ? -4.085 -29.616 0.583 1 83.17 107 VAL A CA 1
ATOM 836 C C . VAL A 1 107 ? -2.983 -30.653 0.789 1 83.17 107 VAL A C 1
ATOM 838 O O . VAL A 1 107 ? -3.215 -31.702 1.395 1 83.17 107 VAL A O 1
ATOM 841 N N . TYR A 1 108 ? -1.948 -30.505 0.083 1 89.19 108 TYR A N 1
ATOM 842 C CA . TYR A 1 108 ? -0.724 -31.266 0.307 1 89.19 108 TYR A CA 1
ATOM 843 C C . TYR A 1 108 ? 0.366 -30.382 0.902 1 89.19 108 TYR A C 1
ATOM 845 O O . TYR A 1 108 ? 0.504 -29.217 0.524 1 89.19 108 TYR A O 1
ATOM 853 N N . ALA A 1 109 ? 1.004 -30.88 1.816 1 87.74 109 ALA A N 1
ATOM 854 C CA . ALA A 1 109 ? 2.059 -30.11 2.469 1 87.74 109 ALA A CA 1
ATOM 855 C C . ALA A 1 109 ? 3.418 -30.78 2.289 1 87.74 109 ALA A C 1
ATOM 857 O O . ALA A 1 109 ? 3.539 -32 2.423 1 87.74 109 ALA A O 1
ATOM 858 N N . ARG A 1 110 ? 4.315 -30.004 1.978 1 88.97 110 ARG A N 1
ATOM 859 C CA . ARG A 1 110 ? 5.682 -30.502 1.867 1 88.97 110 ARG A CA 1
ATOM 860 C C . ARG A 1 110 ? 6.183 -31.032 3.207 1 88.97 110 ARG A C 1
ATOM 862 O O . ARG A 1 110 ? 5.954 -30.414 4.249 1 88.97 110 ARG A O 1
ATOM 869 N N . GLY A 1 111 ? 6.865 -32.051 3.204 1 87.59 111 GLY A N 1
ATOM 870 C CA . GLY A 1 111 ? 7.332 -32.69 4.424 1 87.59 111 GLY A CA 1
ATOM 871 C C . GLY A 1 111 ? 6.37 -33.735 4.956 1 87.59 111 GLY A C 1
ATOM 872 O O . GLY A 1 111 ? 6.783 -34.838 5.323 1 87.59 111 GLY A O 1
ATOM 873 N N . THR A 1 112 ? 5.07 -33.393 4.891 1 89.33 112 THR A N 1
ATOM 874 C CA . THR A 1 112 ? 4.054 -34.31 5.394 1 89.33 112 THR A CA 1
ATOM 875 C C . THR A 1 112 ? 3.592 -35.261 4.293 1 89.33 112 THR A C 1
ATOM 877 O O . THR A 1 112 ? 3.515 -36.473 4.505 1 89.33 112 THR A O 1
ATOM 880 N N . ASP A 1 113 ? 3.372 -34.65 3.116 1 92.46 113 ASP A N 1
ATOM 881 C CA . ASP A 1 113 ? 2.758 -35.443 2.056 1 92.46 113 ASP A CA 1
ATOM 882 C C . ASP A 1 113 ? 3.761 -35.746 0.945 1 92.46 113 ASP A C 1
ATOM 884 O O . ASP A 1 113 ? 3.64 -36.758 0.252 1 92.46 113 ASP A O 1
ATOM 888 N N . TYR A 1 114 ? 4.625 -34.879 0.725 1 93.23 114 TYR A N 1
ATOM 889 C CA . TYR A 1 114 ? 5.619 -35.058 -0.327 1 93.23 114 TYR A CA 1
ATOM 890 C C . TYR A 1 114 ? 6.892 -34.281 -0.012 1 93.23 114 TYR A C 1
ATOM 892 O O . TYR A 1 114 ? 6.903 -33.432 0.882 1 93.23 114 TYR A O 1
ATOM 900 N N . ASP A 1 115 ? 7.99 -34.589 -0.761 1 90.21 115 ASP A N 1
ATOM 901 C CA . ASP A 1 115 ? 9.283 -33.943 -0.556 1 90.21 115 ASP A CA 1
ATOM 902 C C . ASP A 1 115 ? 9.619 -33.007 -1.715 1 90.21 115 ASP A C 1
ATOM 904 O O . ASP A 1 115 ? 10.323 -32.012 -1.531 1 90.21 115 ASP A O 1
ATOM 908 N N . MET A 1 116 ? 9.134 -33.368 -2.885 1 90.69 116 MET A N 1
ATOM 909 C CA . MET A 1 116 ? 9.315 -32.582 -4.102 1 90.69 116 MET A CA 1
ATOM 910 C C . MET A 1 116 ? 8.042 -32.579 -4.942 1 90.69 116 MET A C 1
ATOM 912 O O . MET A 1 116 ? 7.246 -33.517 -4.874 1 90.69 116 MET A O 1
ATOM 916 N N . ASP A 1 117 ? 7.932 -31.585 -5.581 1 93.1 117 ASP A N 1
ATOM 917 C CA . ASP A 1 117 ? 6.714 -31.511 -6.381 1 93.1 117 ASP A CA 1
ATOM 918 C C . ASP A 1 117 ? 7.011 -30.995 -7.787 1 93.1 117 ASP A C 1
ATOM 920 O O . ASP A 1 117 ? 7.969 -30.246 -7.99 1 93.1 117 ASP A O 1
ATOM 924 N N . PHE A 1 118 ? 6.2 -31.465 -8.755 1 95.22 118 PHE A N 1
ATOM 925 C CA . PHE A 1 118 ? 6.337 -31.142 -10.17 1 95.22 118 PHE A CA 1
ATOM 926 C C . PHE A 1 118 ? 4.97 -30.945 -10.816 1 95.22 118 PHE A C 1
ATOM 928 O O . PHE A 1 118 ? 3.967 -31.471 -10.33 1 95.22 118 PHE A O 1
ATOM 935 N N . THR A 1 119 ? 4.961 -30.158 -11.856 1 96.83 119 THR A N 1
ATOM 936 C CA . THR A 1 119 ? 3.788 -30.022 -12.713 1 96.83 119 THR A CA 1
ATOM 937 C C . THR A 1 119 ? 4.095 -30.501 -14.129 1 96.83 119 THR A C 1
ATOM 939 O O . THR A 1 119 ? 5.086 -30.081 -14.731 1 96.83 119 THR A O 1
ATOM 942 N N . LEU A 1 120 ? 3.298 -31.409 -14.585 1 97.73 120 LEU A N 1
ATOM 943 C CA . LEU A 1 120 ? 3.494 -31.978 -15.914 1 97.73 120 LEU A CA 1
ATOM 944 C C . LEU A 1 120 ? 2.323 -31.638 -16.829 1 97.73 120 LEU A C 1
ATOM 946 O O . LEU A 1 120 ? 1.177 -31.983 -16.532 1 97.73 120 LEU A O 1
ATOM 950 N N . LEU A 1 121 ? 2.585 -30.907 -17.908 1 97.7 121 LEU A N 1
ATOM 951 C CA . LEU A 1 121 ? 1.579 -30.634 -18.928 1 97.7 121 LEU A CA 1
ATOM 952 C C . LEU A 1 121 ? 1.597 -31.707 -20.011 1 97.7 121 LEU A C 1
ATOM 954 O O . LEU A 1 121 ? 2.62 -31.918 -20.665 1 97.7 121 LEU A O 1
ATOM 958 N N . VAL A 1 122 ? 0.458 -32.35 -20.169 1 97.25 122 VAL A N 1
ATOM 959 C CA . VAL A 1 122 ? 0.342 -33.459 -21.11 1 97.25 122 VAL A CA 1
ATOM 960 C C . VAL A 1 122 ? -0.627 -33.087 -22.231 1 97.25 122 VAL A C 1
ATOM 962 O O . VAL A 1 122 ? -1.844 -33.08 -22.031 1 97.25 122 VAL A O 1
ATOM 965 N N . PRO A 1 123 ? -0.161 -32.855 -23.425 1 95.57 123 PRO A N 1
ATOM 966 C CA . PRO A 1 123 ? -1.055 -32.497 -24.528 1 95.57 123 PRO A CA 1
ATOM 967 C C . PRO A 1 123 ? -1.992 -33.637 -24.921 1 95.57 123 PRO A C 1
ATOM 969 O O . PRO A 1 123 ? -1.536 -34.681 -25.395 1 95.57 123 PRO A O 1
ATOM 972 N N . ALA A 1 124 ? -3.229 -33.391 -24.682 1 95.14 124 ALA A N 1
ATOM 973 C CA . ALA A 1 124 ? -4.253 -34.294 -25.2 1 95.14 124 ALA A CA 1
ATOM 974 C C . ALA A 1 124 ? -4.444 -34.104 -26.702 1 95.14 124 ALA A C 1
ATOM 976 O O . ALA A 1 124 ? -4.779 -35.052 -27.416 1 95.14 124 ALA A O 1
ATOM 977 N N . LEU A 1 125 ? -4.32 -32.862 -27.101 1 91.83 125 LEU A N 1
ATOM 978 C CA . LEU A 1 125 ? -4.345 -32.48 -28.509 1 91.83 125 LEU A CA 1
ATOM 979 C C . LEU A 1 125 ? -3.154 -31.591 -28.852 1 91.83 125 LEU A C 1
ATOM 981 O O . LEU A 1 125 ? -2.78 -30.717 -28.066 1 91.83 125 LEU A O 1
ATOM 985 N N . LYS A 1 126 ? -2.563 -31.865 -29.923 1 89.38 126 LYS A N 1
ATOM 986 C CA . LYS A 1 126 ? -1.488 -31.033 -30.456 1 89.38 126 LYS A CA 1
ATOM 987 C C . LYS A 1 126 ? -1.901 -30.375 -31.769 1 89.38 126 LYS A C 1
ATOM 989 O O . LYS A 1 126 ? -2.271 -31.061 -32.724 1 89.38 126 LYS A O 1
ATOM 994 N N . LEU A 1 127 ? -1.906 -29.122 -31.652 1 83.3 127 LEU A N 1
ATOM 995 C CA . LEU A 1 127 ? -2.337 -28.411 -32.85 1 83.3 127 LEU A CA 1
ATOM 996 C C . LEU A 1 127 ? -1.168 -27.677 -33.497 1 83.3 127 LEU A C 1
ATOM 998 O O . LEU A 1 127 ? -0.446 -26.936 -32.826 1 83.3 127 LEU A O 1
ATOM 1002 N N . HIS A 1 128 ? -0.557 -28.233 -34.541 1 69.73 128 HIS A N 1
ATOM 1003 C CA . HIS A 1 128 ? 0.599 -27.702 -35.253 1 69.73 128 HIS A CA 1
ATOM 1004 C C . HIS A 1 128 ? 0.188 -26.606 -36.231 1 69.73 128 HIS A C 1
ATOM 1006 O O . HIS A 1 128 ? -0.975 -26.532 -36.634 1 69.73 128 HIS A O 1
ATOM 1012 N N . ASP A 1 129 ? 0.986 -25.396 -36.36 1 55.09 129 ASP A N 1
ATOM 1013 C CA . ASP A 1 129 ? 0.784 -24.265 -37.26 1 55.09 129 ASP A CA 1
ATOM 1014 C C . ASP A 1 129 ? 0.401 -24.739 -38.661 1 55.09 129 ASP A C 1
ATOM 1016 O O . ASP A 1 129 ? -0.388 -24.087 -39.348 1 55.09 129 ASP A O 1
ATOM 1020 N N . ARG A 1 130 ? 1.047 -25.741 -39.13 1 50.9 130 ARG A N 1
ATOM 1021 C CA . ARG A 1 130 ? 1.088 -25.763 -40.589 1 50.9 130 ARG A CA 1
ATOM 1022 C C . ARG A 1 130 ? -0.251 -26.21 -41.167 1 50.9 130 ARG A C 1
ATOM 1024 O O . ARG A 1 130 ? -0.683 -25.707 -42.206 1 50.9 130 ARG A O 1
ATOM 1031 N N . ASN A 1 131 ? -0.906 -27.356 -40.732 1 49.01 131 ASN A N 1
ATOM 1032 C CA . ASN A 1 131 ? -1.903 -27.922 -41.634 1 49.01 131 ASN A CA 1
ATOM 1033 C C . ASN A 1 131 ? -3.321 -27.681 -41.126 1 49.01 131 ASN A C 1
ATOM 1035 O O . ASN A 1 131 ? -4.294 -28.044 -41.79 1 49.01 131 ASN A O 1
ATOM 1039 N N . GLN A 1 132 ? -3.541 -27.185 -39.966 1 53.89 132 GLN A N 1
ATOM 1040 C CA . GLN A 1 132 ? -4.932 -26.985 -39.573 1 53.89 132 GLN A CA 1
ATOM 1041 C C . GLN A 1 132 ? -5.09 -25.72 -38.735 1 53.89 132 GLN A C 1
ATOM 1043 O O . GLN A 1 132 ? -4.793 -25.721 -37.539 1 53.89 132 GLN A O 1
ATOM 1048 N N . PRO A 1 133 ? -5.391 -24.653 -39.507 1 60.22 133 PRO A N 1
ATOM 1049 C CA . PRO A 1 133 ? -5.649 -23.426 -38.75 1 60.22 133 PRO A CA 1
ATOM 1050 C C . PRO A 1 133 ? -6.726 -23.607 -37.682 1 60.22 133 PRO A C 1
ATOM 1052 O O . PRO A 1 133 ? -7.782 -24.182 -37.956 1 60.22 133 PRO A O 1
ATOM 1055 N N . VAL A 1 134 ? -6.319 -23.748 -36.416 1 68.74 134 VAL A N 1
ATOM 1056 C CA . VAL A 1 134 ? -7.319 -23.809 -35.356 1 68.74 134 VAL A CA 1
ATOM 1057 C C . VAL A 1 134 ? -7.662 -22.397 -34.886 1 68.74 134 VAL A C 1
ATOM 1059 O O . VAL A 1 134 ? -6.768 -21.587 -34.632 1 68.74 134 VAL A O 1
ATOM 1062 N N . THR A 1 135 ? -9.009 -22.14 -35.082 1 72.25 135 THR A N 1
ATOM 1063 C CA . THR A 1 135 ? -9.503 -20.86 -34.588 1 72.25 135 THR A CA 1
ATOM 1064 C C . THR A 1 135 ? -10.058 -21.004 -33.173 1 72.25 135 THR A C 1
ATOM 1066 O O . THR A 1 135 ? -10.933 -21.836 -32.926 1 72.25 135 THR A O 1
ATOM 1069 N N . LEU A 1 136 ? -9.415 -20.412 -32.276 1 83.41 136 LEU A N 1
ATOM 1070 C CA . LEU A 1 136 ? -9.943 -20.31 -30.92 1 83.41 136 LEU A CA 1
ATOM 1071 C C . LEU A 1 136 ? -11.204 -19.453 -30.89 1 83.41 136 LEU A C 1
ATOM 1073 O O . LEU A 1 136 ? -11.258 -18.398 -31.527 1 83.41 136 LEU A O 1
ATOM 1077 N N . ASP A 1 137 ? -12.241 -19.96 -30.372 1 84.14 137 ASP A N 1
ATOM 1078 C CA . ASP A 1 137 ? -13.488 -19.215 -30.227 1 84.14 137 ASP A CA 1
ATOM 1079 C C . ASP A 1 137 ? -13.506 -18.424 -28.922 1 84.14 137 ASP A C 1
ATOM 1081 O O . ASP A 1 137 ? -13.863 -18.959 -27.87 1 84.14 137 ASP A O 1
ATOM 1085 N N . MET A 1 138 ? -13.214 -17.243 -28.966 1 86.36 138 MET A N 1
ATOM 1086 C CA . MET A 1 138 ? -13.112 -16.413 -27.769 1 86.36 138 MET A CA 1
ATOM 1087 C C . MET A 1 138 ? -14.35 -15.538 -27.606 1 86.36 138 MET A C 1
ATOM 1089 O O . MET A 1 138 ? -14.393 -14.673 -26.73 1 86.36 138 MET A O 1
ATOM 1093 N N . ARG A 1 139 ? -15.419 -15.742 -28.36 1 80.82 139 ARG A N 1
ATOM 1094 C CA . ARG A 1 139 ? -16.605 -14.892 -28.374 1 80.82 139 ARG A CA 1
ATOM 1095 C C . ARG A 1 139 ? -17.403 -15.044 -27.083 1 80.82 139 ARG A C 1
ATOM 1097 O O . ARG A 1 139 ? -18.092 -14.114 -26.66 1 80.82 139 ARG A O 1
ATOM 1104 N N . HIS A 1 140 ? -17.159 -16.147 -26.518 1 80.79 140 HIS A N 1
ATOM 1105 C CA . HIS A 1 140 ? -18.002 -16.447 -25.365 1 80.79 140 HIS A CA 1
ATOM 1106 C C . HIS A 1 140 ? -17.194 -16.429 -24.072 1 80.79 140 HIS A C 1
ATOM 1108 O O . HIS A 1 140 ? -17.663 -16.903 -23.035 1 80.79 140 HIS A O 1
ATOM 1114 N N . SER A 1 141 ? -15.996 -16.005 -24.184 1 88.36 141 SER A N 1
ATOM 1115 C CA . SER A 1 141 ? -15.133 -16.133 -23.015 1 88.36 141 SER A CA 1
ATOM 1116 C C . SER A 1 141 ? -14.466 -14.805 -22.672 1 88.36 141 SER A C 1
ATOM 1118 O O . SER A 1 141 ? -14.381 -13.91 -23.516 1 88.36 141 SER A O 1
ATOM 1120 N N . ALA A 1 142 ? -14.105 -14.67 -21.395 1 91.11 142 ALA A N 1
ATOM 1121 C CA . ALA A 1 142 ? -13.277 -13.54 -20.983 1 91.11 142 ALA A CA 1
ATOM 1122 C C . ALA A 1 142 ? -11.934 -13.552 -21.708 1 91.11 142 ALA A C 1
ATOM 1124 O O . ALA A 1 142 ? -11.538 -14.572 -22.277 1 91.11 142 ALA A O 1
ATOM 1125 N N . LEU A 1 143 ? -11.369 -12.44 -21.685 1 91.29 143 LEU A N 1
ATOM 1126 C CA . LEU A 1 143 ? -10.048 -12.334 -22.296 1 91.29 143 LEU A CA 1
ATOM 1127 C C . LEU A 1 143 ? -9.106 -13.398 -21.744 1 91.29 143 LEU A C 1
ATOM 1129 O O . LEU A 1 143 ? -9.109 -13.672 -20.542 1 91.29 143 LEU A O 1
ATOM 1133 N N . CYS A 1 144 ? -8.319 -14.155 -22.545 1 92.9 144 CYS A N 1
ATOM 1134 C CA . CYS A 1 144 ? -7.341 -15.179 -22.196 1 92.9 144 CYS A CA 1
ATOM 1135 C C . CYS A 1 144 ? -7.997 -16.552 -22.106 1 92.9 144 CYS A C 1
ATOM 1137 O O . CYS A 1 144 ? -7.354 -17.528 -21.717 1 92.9 144 CYS A O 1
ATOM 1139 N N . HIS A 1 145 ? -9.251 -16.583 -22.44 1 95.94 145 HIS A N 1
ATOM 1140 C CA . HIS A 1 145 ? -9.982 -17.845 -22.443 1 95.94 145 HIS A CA 1
ATOM 1141 C C . HIS A 1 145 ? -10.59 -18.127 -23.813 1 95.94 145 HIS A C 1
ATOM 1143 O O . HIS A 1 145 ? -10.764 -17.21 -24.62 1 95.94 145 HIS A O 1
ATOM 1149 N N . SER A 1 146 ? -10.845 -1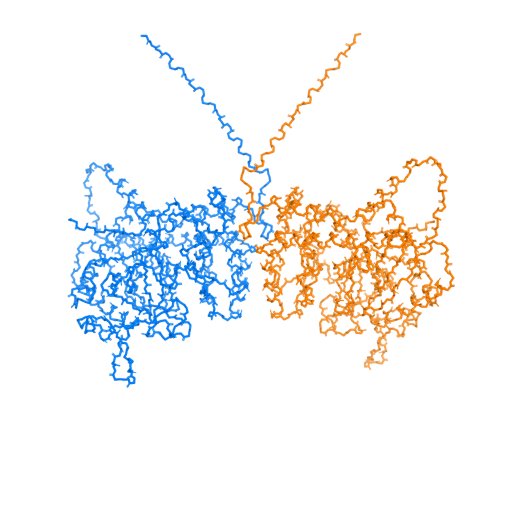9.405 -24.017 1 94.72 146 SER A N 1
ATOM 1150 C CA . SER A 1 146 ? -11.392 -19.766 -25.321 1 94.72 146 SER A CA 1
ATOM 1151 C C . SER A 1 146 ? -12.11 -21.11 -25.266 1 94.72 146 SER A C 1
ATOM 1153 O O . SER A 1 146 ? -11.779 -21.963 -24.44 1 94.72 146 SER A O 1
ATOM 1155 N N . TRP A 1 147 ? -13.117 -21.166 -26.114 1 94.36 147 TRP A N 1
ATOM 1156 C CA . TRP A 1 147 ? -13.658 -22.477 -26.457 1 94.36 147 TRP A CA 1
ATOM 1157 C C . TRP A 1 147 ? -12.893 -23.092 -27.624 1 94.36 147 TRP A C 1
ATOM 1159 O O . TRP A 1 147 ? -12.288 -22.376 -28.425 1 94.36 147 TRP A O 1
ATOM 1169 N N . LEU A 1 148 ? -12.814 -24.378 -27.614 1 92.89 148 LEU A N 1
ATOM 1170 C CA . LEU A 1 148 ? -12.137 -25.063 -28.709 1 92.89 148 LEU A CA 1
ATOM 1171 C C . LEU A 1 148 ? -13.104 -25.965 -29.468 1 92.89 148 LEU A C 1
ATOM 1173 O O . LEU A 1 148 ? -13.548 -26.988 -28.941 1 92.89 148 LEU A O 1
ATOM 1177 N N . SER A 1 149 ? -13.432 -25.546 -30.681 1 89.61 149 SER A N 1
ATOM 1178 C CA . SER A 1 149 ? -14.296 -26.338 -31.549 1 89.61 149 SER A CA 1
ATOM 1179 C C . SER A 1 149 ? -13.495 -27.375 -32.33 1 89.61 149 SER A C 1
ATOM 1181 O O . SER A 1 149 ? -12.426 -27.069 -32.861 1 89.61 149 SER A O 1
ATOM 1183 N N . LEU A 1 150 ? -14.016 -28.592 -32.383 1 88.25 150 LEU A N 1
ATOM 1184 C CA . LEU A 1 150 ? -13.347 -29.644 -33.14 1 88.25 150 LEU A CA 1
ATOM 1185 C C . LEU A 1 150 ? -13.918 -29.746 -34.55 1 88.25 150 LEU A C 1
ATOM 1187 O O . LEU A 1 150 ? -13.53 -30.629 -35.319 1 88.25 150 LEU A O 1
ATOM 1191 N N . ARG A 1 151 ? -14.719 -28.838 -34.902 1 82.1 151 ARG A N 1
ATOM 1192 C CA . ARG A 1 151 ? -15.438 -28.892 -36.171 1 82.1 151 ARG A CA 1
ATOM 1193 C C . ARG A 1 151 ? -14.469 -28.976 -37.346 1 82.1 151 ARG A C 1
ATOM 1195 O O . ARG A 1 151 ? -14.749 -29.647 -38.341 1 82.1 151 ARG A O 1
ATOM 1202 N N . LEU A 1 152 ? -13.343 -28.341 -37.223 1 78.75 152 LEU A N 1
ATOM 1203 C CA . LEU A 1 152 ? -12.411 -28.258 -38.343 1 78.75 152 LEU A CA 1
ATOM 1204 C C . LEU A 1 152 ? -11.367 -29.367 -38.264 1 78.75 152 LEU A C 1
ATOM 1206 O O . LEU A 1 152 ? -10.423 -29.395 -39.057 1 78.75 152 LEU A O 1
ATOM 1210 N N . PHE A 1 153 ? -11.577 -30.348 -37.315 1 83.58 153 PHE A N 1
ATOM 1211 C CA . PHE A 1 153 ? -10.654 -31.469 -37.185 1 83.58 153 PHE A CA 1
ATOM 1212 C C . PHE A 1 153 ? -11.088 -32.634 -38.067 1 83.58 153 PHE A C 1
ATOM 1214 O O . PHE A 1 153 ? -12.21 -32.649 -38.576 1 83.58 153 PHE A O 1
ATOM 1221 N N . ASP A 1 154 ? -10.202 -33.562 -38.376 1 84.3 154 ASP A N 1
ATOM 1222 C CA . ASP A 1 154 ? -10.53 -34.747 -39.163 1 84.3 154 ASP A CA 1
ATOM 1223 C C . ASP A 1 154 ? -11.53 -35.636 -38.426 1 84.3 154 ASP A C 1
ATOM 1225 O O . ASP A 1 154 ? -11.62 -35.592 -37.197 1 84.3 154 ASP A O 1
ATOM 1229 N N . GLU A 1 155 ? -12.228 -36.418 -39.09 1 86.32 155 GLU A N 1
ATOM 1230 C CA . GLU A 1 155 ? -13.285 -37.265 -38.544 1 86.32 155 GLU A CA 1
ATOM 1231 C C . GLU A 1 155 ? -12.728 -38.248 -37.518 1 86.32 155 GLU A C 1
ATOM 1233 O O . GLU A 1 155 ? -13.408 -38.592 -36.549 1 86.32 155 GLU A O 1
ATOM 1238 N N . GLY A 1 156 ? -11.521 -38.656 -37.759 1 86.75 156 GLY A N 1
ATOM 1239 C CA . GLY A 1 156 ? -10.891 -39.567 -36.816 1 86.75 156 GLY A CA 1
ATOM 1240 C C . GLY A 1 156 ? -10.708 -38.964 -35.436 1 86.75 156 GLY A C 1
ATOM 1241 O O . GLY A 1 156 ? -10.979 -39.619 -34.426 1 86.75 156 GLY A O 1
ATOM 1242 N N . THR A 1 157 ? -10.262 -37.767 -35.429 1 87.71 157 THR A N 1
ATOM 1243 C CA . THR A 1 157 ? -10.056 -37.066 -34.167 1 87.71 157 THR A CA 1
ATOM 1244 C C . THR A 1 157 ? -11.39 -36.787 -33.48 1 87.71 157 THR A C 1
ATOM 1246 O O . THR A 1 157 ? -11.518 -36.96 -32.266 1 87.71 157 THR A O 1
ATOM 1249 N N . ILE A 1 158 ? -12.357 -36.37 -34.211 1 89.09 158 ILE A N 1
ATOM 1250 C CA . ILE A 1 158 ? -13.675 -36.076 -33.66 1 89.09 158 ILE A CA 1
ATOM 1251 C C . ILE A 1 158 ? -14.268 -37.338 -33.039 1 89.09 158 ILE A C 1
ATOM 1253 O O . ILE A 1 158 ? -14.807 -37.299 -31.931 1 89.09 158 ILE A O 1
ATOM 1257 N N . SER A 1 159 ? -14.152 -38.41 -33.771 1 91.26 159 SER A N 1
ATOM 1258 C CA . SER A 1 159 ? -14.711 -39.668 -33.287 1 91.26 159 SER A CA 1
ATOM 1259 C C . SER A 1 159 ? -14.017 -40.127 -32.009 1 91.26 159 SER A C 1
ATOM 1261 O O . SER A 1 159 ? -14.66 -40.661 -31.104 1 91.26 159 SER A O 1
ATOM 1263 N N . LYS A 1 160 ? -12.78 -39.926 -31.948 1 92.43 160 LYS A N 1
ATOM 1264 C CA . LYS A 1 160 ? -11.993 -40.343 -30.791 1 92.43 160 LYS A CA 1
ATOM 1265 C C . LYS A 1 160 ? -12.375 -39.543 -29.549 1 92.43 160 LYS A C 1
ATOM 1267 O O . LYS A 1 160 ? -12.371 -40.075 -28.437 1 92.43 160 LYS A O 1
ATOM 1272 N N . TRP A 1 161 ? -12.722 -38.232 -29.772 1 95.15 161 TRP A N 1
ATOM 1273 C CA . TRP A 1 161 ? -12.88 -37.344 -28.625 1 95.15 161 TRP A CA 1
ATOM 1274 C C . TRP A 1 161 ? -14.34 -36.945 -28.442 1 95.15 161 TRP A C 1
ATOM 1276 O O . TRP A 1 161 ? -14.665 -36.139 -27.567 1 95.15 161 TRP A O 1
ATOM 1286 N N . LYS A 1 162 ? -15.198 -37.472 -29.192 1 93.57 162 LYS A N 1
ATOM 1287 C CA . LYS A 1 162 ? -16.606 -37.085 -29.195 1 93.57 162 LYS A CA 1
ATOM 1288 C C . LYS A 1 162 ? -17.201 -37.164 -27.792 1 93.57 162 LYS A C 1
ATOM 1290 O O . LYS A 1 162 ? -17.998 -36.309 -27.401 1 93.57 162 LYS A O 1
ATOM 1295 N N . ASP A 1 163 ? -16.79 -38.154 -27.018 1 94.78 163 ASP A N 1
ATOM 1296 C CA . ASP A 1 163 ? -17.334 -38.363 -25.68 1 94.78 163 ASP A CA 1
ATOM 1297 C C . ASP A 1 163 ? -16.798 -37.322 -24.7 1 94.78 163 ASP A C 1
ATOM 1299 O O . ASP A 1 163 ? -17.338 -37.158 -23.604 1 94.78 163 ASP A O 1
ATOM 1303 N N . CYS A 1 164 ? -15.762 -36.618 -25.058 1 97.25 164 CYS A N 1
ATOM 1304 C CA . CYS A 1 164 ? -15.187 -35.573 -24.218 1 97.25 164 CYS A CA 1
ATOM 1305 C C . CYS A 1 164 ? -15.517 -34.19 -24.767 1 97.25 164 CYS A C 1
ATOM 1307 O O . CYS A 1 164 ? -14.742 -33.248 -24.594 1 97.25 164 CYS A O 1
ATOM 1309 N N . CYS A 1 165 ? -16.598 -34.083 -25.47 1 95.64 165 CYS A N 1
ATOM 1310 C CA . CYS A 1 165 ? -17.031 -32.806 -26.026 1 95.64 165 CYS A CA 1
ATOM 1311 C C . CYS A 1 165 ? -18.436 -32.454 -25.553 1 95.64 165 CYS A C 1
ATOM 1313 O O . CYS A 1 165 ? -19.2 -33.334 -25.153 1 95.64 165 CYS A O 1
ATOM 1315 N N . THR A 1 166 ? -18.639 -31.152 -25.409 1 94.39 166 THR A N 1
ATOM 1316 C CA . THR A 1 166 ? -20.012 -30.671 -25.302 1 94.39 166 THR A CA 1
ATOM 1317 C C . THR A 1 166 ? -20.587 -30.368 -26.682 1 94.39 166 THR A C 1
ATOM 1319 O O . THR A 1 166 ? -19.887 -29.847 -27.552 1 94.39 166 THR A O 1
ATOM 1322 N N . ILE A 1 167 ? -21.843 -30.719 -26.802 1 90.39 167 ILE A N 1
ATOM 1323 C CA . ILE A 1 167 ? -22.486 -30.565 -28.102 1 90.39 167 ILE A CA 1
ATOM 1324 C C . ILE A 1 167 ? -23.361 -29.313 -28.101 1 90.39 167 ILE A C 1
ATOM 1326 O O . ILE A 1 167 ? -24.161 -29.109 -27.185 1 90.39 167 ILE A O 1
ATOM 1330 N N . VAL A 1 168 ? -23.034 -28.48 -28.947 1 83.13 168 VAL A N 1
ATOM 1331 C CA . VAL A 1 168 ? -23.882 -27.308 -29.138 1 83.13 168 VAL A CA 1
ATOM 1332 C C . VAL A 1 168 ? -24.477 -27.323 -30.544 1 83.13 168 VAL A C 1
ATOM 1334 O O . VAL A 1 168 ? -23.744 -27.378 -31.534 1 83.13 168 VAL A O 1
ATOM 1337 N N . ASP A 1 169 ? -25.826 -27.316 -30.662 1 77.34 169 ASP A N 1
ATOM 1338 C CA . ASP A 1 169 ? -26.517 -27.386 -31.946 1 77.34 169 ASP A CA 1
ATOM 1339 C C . ASP A 1 169 ? -26.709 -25.994 -32.543 1 77.34 169 ASP A C 1
ATOM 1341 O O . ASP A 1 169 ? -27.02 -25.042 -31.824 1 77.34 169 ASP A O 1
ATOM 1345 N N . HIS A 1 170 ? -26.115 -25.862 -33.675 1 68.55 170 HIS A N 1
ATOM 1346 C CA . HIS A 1 170 ? -26.395 -24.622 -34.39 1 68.55 170 HIS A CA 1
ATOM 1347 C C . HIS A 1 170 ? -27.738 -24.692 -35.108 1 68.55 170 HIS A C 1
ATOM 1349 O O . HIS A 1 170 ? -28.215 -25.78 -35.438 1 68.55 170 HIS A O 1
ATOM 1355 N N . ILE A 1 171 ? -28.375 -23.569 -35.329 1 62.09 171 ILE A N 1
ATOM 1356 C CA . ILE A 1 171 ? -29.662 -23.409 -35.996 1 62.09 171 ILE A CA 1
ATOM 1357 C C . ILE A 1 171 ? -29.596 -24.015 -37.396 1 62.09 171 ILE A C 1
ATOM 1359 O O . ILE A 1 171 ? -30.568 -24.609 -37.869 1 62.09 171 ILE A O 1
ATOM 1363 N N . ASN A 1 172 ? -28.494 -23.847 -38.056 1 61.21 172 ASN A N 1
ATOM 1364 C CA . ASN A 1 172 ? -28.442 -24.28 -39.448 1 61.21 172 ASN A CA 1
ATOM 1365 C C . ASN A 1 172 ? -28.232 -25.787 -39.559 1 61.21 172 ASN A C 1
ATOM 1367 O O . ASN A 1 172 ? -27.973 -26.304 -40.648 1 61.21 172 ASN A O 1
ATOM 1371 N N . GLY A 1 173 ? -28.276 -26.502 -38.445 1 65.08 173 GLY A N 1
ATOM 1372 C CA . GLY A 1 173 ? -28.288 -27.955 -38.5 1 65.08 173 GLY A CA 1
ATOM 1373 C C . GLY A 1 173 ? -26.93 -28.574 -38.224 1 65.08 173 GLY A C 1
ATOM 1374 O O . GLY A 1 173 ? -26.817 -29.792 -38.071 1 65.08 173 GLY A O 1
ATOM 1375 N N . ALA A 1 174 ? -25.869 -27.82 -38.201 1 71.02 174 ALA A N 1
ATOM 1376 C CA . ALA A 1 174 ? -24.565 -28.445 -37.993 1 71.02 174 ALA A CA 1
ATOM 1377 C C . ALA A 1 174 ? -24.255 -28.585 -36.506 1 71.02 174 ALA A C 1
ATOM 1379 O O . ALA A 1 174 ? -24.647 -27.736 -35.701 1 71.02 174 ALA A O 1
ATOM 1380 N N . THR A 1 175 ? -23.867 -29.809 -36.157 1 79.6 175 THR A N 1
ATOM 1381 C CA . THR A 1 175 ? -23.475 -30.107 -34.784 1 79.6 175 THR A CA 1
ATOM 1382 C C . THR A 1 175 ? -22.028 -29.692 -34.533 1 79.6 175 THR A C 1
ATOM 1384 O O . THR A 1 175 ? -21.136 -30.026 -35.316 1 79.6 175 THR A O 1
ATOM 1387 N N . ASN A 1 176 ? -21.893 -28.776 -33.59 1 86.81 176 ASN A N 1
ATOM 1388 C CA . ASN A 1 176 ? -20.539 -28.384 -33.212 1 86.81 176 ASN A CA 1
ATOM 1389 C C . ASN A 1 176 ? -20.098 -29.067 -31.921 1 86.81 176 ASN A C 1
ATOM 1391 O O . ASN A 1 176 ? -20.868 -29.15 -30.963 1 86.81 176 ASN A O 1
ATOM 1395 N N . TYR A 1 177 ? -18.937 -29.774 -31.983 1 90.57 177 TYR A N 1
ATOM 1396 C CA . TYR A 1 177 ? -18.339 -30.422 -30.821 1 90.57 177 TYR A CA 1
ATOM 1397 C C . TYR A 1 177 ? -17.292 -29.523 -30.174 1 90.57 177 TYR A C 1
ATOM 1399 O O . TYR A 1 177 ? -16.267 -29.214 -30.785 1 90.57 177 TYR A O 1
ATOM 1407 N N . PHE A 1 178 ? -17.608 -29.058 -28.973 1 93.58 178 PHE A N 1
ATOM 1408 C CA . PHE A 1 178 ? -16.631 -28.262 -28.239 1 93.58 178 PHE A CA 1
ATOM 1409 C C . PHE A 1 178 ? -15.855 -29.129 -27.255 1 93.58 178 PHE A C 1
ATOM 1411 O O . PHE A 1 178 ? -16.45 -29.808 -26.415 1 93.58 178 PHE A O 1
ATOM 1418 N N . PHE A 1 179 ? -14.602 -29.116 -27.45 1 95.37 179 PHE A N 1
ATOM 1419 C CA . PHE A 1 179 ? -13.707 -29.904 -26.612 1 95.37 179 PHE A CA 1
ATOM 1420 C C . PHE A 1 179 ? -13.818 -29.479 -25.152 1 95.37 179 PHE A C 1
ATOM 1422 O O . PHE A 1 179 ? -13.588 -28.315 -24.82 1 95.37 179 PHE A O 1
ATOM 1429 N N . SER A 1 180 ? -14.203 -30.351 -24.233 1 97.1 180 SER A N 1
ATOM 1430 C CA . SER A 1 180 ? -14.507 -30.029 -22.842 1 97.1 180 SER A CA 1
ATOM 1431 C C . SER A 1 180 ? -13.307 -30.292 -21.939 1 97.1 180 SER A C 1
ATOM 1433 O O . SER A 1 180 ? -12.836 -31.426 -21.838 1 97.1 180 SER A O 1
ATOM 1435 N N . PRO A 1 181 ? -12.833 -29.272 -21.23 1 97.51 181 PRO A N 1
ATOM 1436 C CA . PRO A 1 181 ? -11.704 -29.504 -20.326 1 97.51 181 PRO A CA 1
ATOM 1437 C C . PRO A 1 181 ? -12.048 -30.459 -19.185 1 97.51 181 PRO A C 1
ATOM 1439 O O . PRO A 1 181 ? -11.215 -31.277 -18.787 1 97.51 181 PRO A O 1
ATOM 1442 N N . THR A 1 182 ? -13.244 -30.412 -18.654 1 97.44 182 THR A N 1
ATOM 1443 C CA . THR A 1 182 ? -13.638 -31.255 -17.531 1 97.44 182 THR A CA 1
ATOM 1444 C C . THR A 1 182 ? -13.77 -32.711 -17.967 1 97.44 182 THR A C 1
ATOM 1446 O O . THR A 1 182 ? -13.329 -33.619 -17.26 1 97.44 182 THR A O 1
ATOM 1449 N N . LYS A 1 183 ? -14.343 -32.949 -19.137 1 98.01 183 LYS A N 1
ATOM 1450 C CA . LYS A 1 183 ? -14.519 -34.313 -19.625 1 98.01 183 LYS A CA 1
ATOM 1451 C C . LYS A 1 183 ? -13.181 -34.934 -20.016 1 98.01 183 LYS A C 1
ATOM 1453 O O . LYS A 1 183 ? -12.973 -36.136 -19.839 1 98.01 183 LYS A O 1
ATOM 1458 N N . VAL A 1 184 ? -12.343 -34.125 -20.557 1 97.95 184 VAL A N 1
ATOM 1459 C CA . VAL A 1 184 ? -11.006 -34.606 -20.888 1 97.95 184 VAL A CA 1
ATOM 1460 C C . VAL A 1 184 ? -10.272 -35.012 -19.612 1 97.95 184 VAL A C 1
ATOM 1462 O O . VAL A 1 184 ? -9.603 -36.048 -19.576 1 97.95 184 VAL A O 1
ATOM 1465 N N . ALA A 1 185 ? -10.357 -34.193 -18.599 1 97.7 185 ALA A N 1
ATOM 1466 C CA . ALA A 1 185 ? -9.718 -34.507 -17.324 1 97.7 185 ALA A CA 1
ATOM 1467 C C . ALA A 1 185 ? -10.284 -35.793 -16.728 1 97.7 185 ALA A C 1
ATOM 1469 O O . ALA A 1 185 ? -9.548 -36.589 -16.141 1 97.7 185 ALA A O 1
ATOM 1470 N N . ASP A 1 186 ? -11.616 -35.986 -16.858 1 97.71 186 ASP A N 1
ATOM 1471 C CA . ASP A 1 186 ? -12.247 -37.208 -16.366 1 97.71 186 ASP A CA 1
ATOM 1472 C C . ASP A 1 186 ? -11.71 -38.436 -17.098 1 97.71 186 ASP A C 1
ATOM 1474 O O . ASP A 1 186 ? -11.347 -39.431 -16.468 1 97.71 186 ASP A O 1
ATOM 1478 N N . TRP A 1 187 ? -11.722 -38.347 -18.356 1 97.99 187 TRP A N 1
ATOM 1479 C CA . TRP A 1 187 ? -11.191 -39.446 -19.156 1 97.99 187 TRP A CA 1
ATOM 1480 C C . TRP A 1 187 ? -9.748 -39.753 -18.77 1 97.99 187 TRP A C 1
ATOM 1482 O O . TRP A 1 187 ? -9.375 -40.919 -18.617 1 97.99 187 TRP A O 1
ATOM 1492 N N . PHE A 1 188 ? -8.974 -38.736 -18.704 1 97.81 188 PHE A N 1
ATOM 1493 C CA . PHE A 1 188 ? -7.552 -38.87 -18.414 1 97.81 188 PHE A CA 1
ATOM 1494 C C . PHE A 1 188 ? -7.336 -39.54 -17.063 1 97.81 188 PHE A C 1
ATOM 1496 O O . PHE A 1 188 ? -6.489 -40.426 -16.931 1 97.81 188 PHE A O 1
ATOM 1503 N N . TYR A 1 189 ? -8.05 -39.081 -16.076 1 97.84 189 TYR A N 1
ATOM 1504 C CA . TYR A 1 189 ? -7.961 -39.677 -14.747 1 97.84 189 TYR A CA 1
ATOM 1505 C C . TYR A 1 189 ? -8.302 -41.161 -14.791 1 97.84 189 TYR A C 1
ATOM 1507 O O . TYR A 1 189 ? -7.606 -41.982 -14.189 1 97.84 189 TYR A O 1
ATOM 1515 N N . ASP A 1 190 ? -9.379 -41.516 -15.471 1 97.55 190 ASP A N 1
ATOM 1516 C CA . ASP A 1 190 ? -9.802 -42.908 -15.589 1 97.55 190 ASP A CA 1
ATOM 1517 C C . ASP A 1 190 ? -8.727 -43.753 -16.269 1 97.55 190 ASP A C 1
ATOM 1519 O O . ASP A 1 190 ? -8.439 -44.869 -15.832 1 97.55 190 ASP A O 1
ATOM 1523 N N . SER A 1 191 ? -8.164 -43.217 -17.3 1 97.11 191 SER A N 1
ATOM 1524 C CA . SER A 1 191 ? -7.133 -43.928 -18.049 1 97.11 191 SER A CA 1
ATOM 1525 C C . SER A 1 191 ? -5.892 -44.164 -17.193 1 97.11 191 SER A C 1
ATOM 1527 O O . SER A 1 191 ? -5.334 -45.263 -17.189 1 97.11 191 SER A O 1
ATOM 1529 N N . ILE A 1 192 ? -5.471 -43.124 -16.489 1 97.25 192 ILE A N 1
ATOM 1530 C CA . ILE A 1 192 ? -4.302 -43.23 -15.623 1 97.25 192 ILE A CA 1
ATOM 1531 C C . ILE A 1 192 ? -4.566 -44.255 -14.523 1 97.25 192 ILE A C 1
ATOM 1533 O O . ILE A 1 192 ? -3.693 -45.061 -14.194 1 97.25 192 ILE A O 1
ATOM 1537 N N . SER A 1 193 ? -5.761 -44.221 -14.008 1 96.32 193 SER A N 1
ATOM 1538 C CA . SER A 1 193 ? -6.124 -45.143 -12.937 1 96.32 193 SER A CA 1
ATOM 1539 C C . SER A 1 193 ? -6.057 -46.592 -13.408 1 96.32 193 SER A C 1
ATOM 1541 O O . SER A 1 193 ? -5.575 -47.465 -12.682 1 96.32 193 SER A O 1
ATOM 1543 N N . ILE A 1 194 ? -6.531 -46.836 -14.581 1 96.08 194 ILE A N 1
ATOM 1544 C CA . ILE A 1 194 ? -6.513 -48.18 -15.148 1 96.08 194 ILE A CA 1
ATOM 1545 C C . ILE A 1 194 ? -5.07 -48.646 -15.326 1 96.08 194 ILE A C 1
ATOM 1547 O O . ILE A 1 194 ? -4.721 -49.765 -14.942 1 96.08 194 ILE A O 1
ATOM 1551 N N . VAL A 1 195 ? -4.267 -47.784 -15.863 1 96.01 195 VAL A N 1
ATOM 1552 C CA . VAL A 1 195 ? -2.882 -48.134 -16.162 1 96.01 195 VAL A CA 1
ATOM 1553 C C . VAL A 1 195 ? -2.114 -48.363 -14.863 1 96.01 195 VAL A C 1
ATOM 1555 O O . VAL A 1 195 ? -1.352 -49.325 -14.746 1 96.01 195 VAL A O 1
ATOM 1558 N N . LEU A 1 196 ? -2.305 -47.459 -13.909 1 95.01 196 LEU A N 1
ATOM 1559 C CA . LEU A 1 196 ? -1.59 -47.586 -12.644 1 95.01 196 LEU A CA 1
ATOM 1560 C C . LEU A 1 196 ? -2.016 -48.85 -11.903 1 95.01 196 LEU A C 1
ATOM 1562 O O . LEU A 1 196 ? -1.199 -49.487 -11.234 1 95.01 196 LEU A O 1
ATOM 1566 N N . SER A 1 197 ? -3.274 -49.208 -12.022 1 92.15 197 SER A N 1
ATOM 1567 C CA . SER A 1 197 ? -3.754 -50.444 -11.413 1 92.15 197 SER A CA 1
ATOM 1568 C C . SER A 1 197 ? -3.074 -51.664 -12.027 1 92.15 197 SER A C 1
ATOM 1570 O O . SER A 1 197 ? -2.743 -52.618 -11.32 1 92.15 197 SER A O 1
ATOM 1572 N N . GLU A 1 198 ? -2.831 -51.601 -13.27 1 91.44 198 GLU A N 1
ATOM 1573 C CA . GLU A 1 198 ? -2.168 -52.698 -13.969 1 91.44 198 GLU A CA 1
ATOM 1574 C C . GLU A 1 198 ? -0.692 -52.783 -13.589 1 91.44 198 GLU A C 1
ATOM 1576 O O . GLU A 1 198 ? -0.15 -53.877 -13.423 1 91.44 198 GLU A O 1
ATOM 1581 N N . ILE A 1 199 ? -0.078 -51.639 -13.512 1 89.61 199 ILE A N 1
ATOM 1582 C CA . ILE A 1 199 ? 1.337 -51.585 -13.161 1 89.61 199 ILE A CA 1
ATOM 1583 C C . ILE A 1 199 ? 1.537 -52.112 -11.742 1 89.61 199 ILE A C 1
ATOM 1585 O O . ILE A 1 199 ? 2.526 -52.793 -11.46 1 89.61 199 ILE A O 1
ATOM 1589 N N . GLN A 1 200 ? 0.629 -51.787 -10.899 1 87.53 200 GLN A N 1
ATOM 1590 C CA . GLN A 1 200 ? 0.757 -52.142 -9.49 1 87.53 200 GLN A CA 1
ATOM 1591 C C . GLN A 1 200 ? 0.479 -53.627 -9.269 1 87.53 200 GLN A C 1
ATOM 1593 O O . GLN A 1 200 ? 0.852 -54.187 -8.236 1 87.53 200 GLN A O 1
ATOM 1598 N N . LYS A 1 201 ? -0.173 -54.287 -10.196 1 86.67 201 LYS A N 1
ATOM 1599 C CA . LYS A 1 201 ? -0.426 -55.722 -10.099 1 86.67 201 LYS A CA 1
ATOM 1600 C C . LYS A 1 201 ? 0.861 -56.521 -10.29 1 86.67 201 LYS A C 1
ATOM 1602 O O . LYS A 1 201 ? 0.991 -57.631 -9.768 1 86.67 201 LYS A O 1
ATOM 1607 N N . LYS A 1 202 ? 1.817 -55.974 -11.056 1 83.26 202 LYS A N 1
ATOM 1608 C CA . LYS A 1 202 ? 3.095 -56.631 -11.313 1 83.26 202 LYS A CA 1
ATOM 1609 C C . LYS A 1 202 ? 4.265 -55.723 -10.941 1 83.26 202 LYS A C 1
ATOM 1611 O O . LYS A 1 202 ? 4.987 -55.242 -11.816 1 83.26 202 LYS A O 1
ATOM 1616 N N . PRO A 1 203 ? 4.358 -55.632 -9.63 1 78.72 203 PRO A N 1
ATOM 1617 C CA . PRO A 1 203 ? 5.415 -54.704 -9.223 1 78.72 203 PRO A CA 1
ATOM 1618 C C . PRO A 1 203 ? 6.813 -55.217 -9.561 1 78.72 203 PRO A C 1
ATOM 1620 O O . PRO A 1 203 ? 7.078 -56.417 -9.451 1 78.72 203 PRO A O 1
ATOM 1623 N N . GLN A 1 204 ? 7.57 -54.449 -10.243 1 79.61 204 GLN A N 1
ATOM 1624 C CA . GLN A 1 204 ? 8.96 -54.773 -10.548 1 79.61 204 GLN A CA 1
ATOM 1625 C C . GLN A 1 204 ? 9.909 -54.122 -9.545 1 79.61 204 GLN A C 1
ATOM 1627 O O . GLN A 1 204 ? 9.593 -53.078 -8.971 1 79.61 204 GLN A O 1
ATOM 1632 N N . ARG A 1 205 ? 10.961 -54.834 -9.353 1 78.67 205 ARG A N 1
ATOM 1633 C CA . ARG A 1 205 ? 11.96 -54.313 -8.426 1 78.67 205 ARG A CA 1
ATOM 1634 C C . ARG A 1 205 ? 12.495 -52.965 -8.898 1 78.67 205 ARG A C 1
ATOM 1636 O O . ARG A 1 205 ? 12.799 -52.792 -10.08 1 78.67 205 ARG A O 1
ATOM 1643 N N . GLY A 1 206 ? 12.536 -51.941 -8.067 1 80.6 206 GLY A N 1
ATOM 1644 C CA . GLY A 1 206 ? 13.105 -50.641 -8.385 1 80.6 206 GLY A CA 1
ATOM 1645 C C . GLY A 1 206 ? 12.078 -49.651 -8.902 1 80.6 206 GLY A C 1
ATOM 1646 O O . GLY A 1 206 ? 12.371 -48.462 -9.046 1 80.6 206 GLY A O 1
ATOM 1647 N N . MET A 1 207 ? 10.878 -50.176 -9.116 1 87.33 207 MET A N 1
ATOM 1648 C CA . MET A 1 207 ? 9.817 -49.316 -9.631 1 87.33 207 MET A CA 1
ATOM 1649 C C . MET A 1 207 ? 9.227 -48.454 -8.519 1 87.33 207 MET A C 1
ATOM 1651 O O . MET A 1 207 ? 9.049 -48.922 -7.393 1 87.33 207 MET A O 1
ATOM 1655 N N . PRO A 1 208 ? 8.971 -47.197 -8.849 1 93.27 208 PRO A N 1
ATOM 1656 C CA . PRO A 1 208 ? 8.345 -46.32 -7.857 1 93.27 208 PRO A CA 1
ATOM 1657 C C . PRO A 1 208 ? 7.012 -46.864 -7.347 1 93.27 208 PRO A C 1
ATOM 1659 O O . PRO A 1 208 ? 6.256 -47.471 -8.11 1 93.27 208 PRO A O 1
ATOM 1662 N N . LYS A 1 209 ? 6.792 -46.74 -6.06 1 93.39 209 LYS A N 1
ATOM 1663 C CA . LYS A 1 209 ? 5.508 -47.096 -5.462 1 93.39 209 LYS A CA 1
ATOM 1664 C C . LYS A 1 209 ? 4.513 -45.944 -5.573 1 93.39 209 LYS A C 1
ATOM 1666 O O . LYS A 1 209 ? 4.845 -44.798 -5.265 1 93.39 209 LYS A O 1
ATOM 1671 N N . VAL A 1 210 ? 3.302 -46.228 -6.041 1 95.4 210 VAL A N 1
ATOM 1672 C CA . VAL A 1 210 ? 2.25 -45.221 -6.132 1 95.4 210 VAL A CA 1
ATOM 1673 C C . VAL A 1 210 ? 1.526 -45.107 -4.792 1 95.4 210 VAL A C 1
ATOM 1675 O O . VAL A 1 210 ? 0.744 -45.988 -4.425 1 95.4 210 VAL A O 1
ATOM 1678 N N . GLU A 1 211 ? 1.722 -43.994 -4.096 1 94.06 211 GLU A N 1
ATOM 1679 C CA . GLU A 1 211 ? 1.119 -43.816 -2.779 1 94.06 211 GLU A CA 1
ATOM 1680 C C . GLU A 1 211 ? -0.295 -43.252 -2.891 1 94.06 211 GLU A C 1
ATOM 1682 O O . GLU A 1 211 ? -1.163 -43.573 -2.077 1 94.06 211 GLU A O 1
ATOM 1687 N N . LYS A 1 212 ? -0.378 -42.342 -3.773 1 94.86 212 LYS A N 1
ATOM 1688 C CA . LYS A 1 212 ? -1.661 -41.657 -3.902 1 94.86 212 LYS A CA 1
ATOM 1689 C C . LYS A 1 212 ? -1.922 -41.246 -5.348 1 94.86 212 LYS A C 1
ATOM 1691 O O . LYS A 1 212 ? -1.003 -40.828 -6.056 1 94.86 212 LYS A O 1
ATOM 1696 N N . VAL A 1 213 ? -3.116 -41.429 -5.81 1 95.99 213 VAL A N 1
ATOM 1697 C CA . VAL A 1 213 ? -3.613 -40.926 -7.086 1 95.99 213 VAL A CA 1
ATOM 1698 C C . VAL A 1 213 ? -4.98 -40.276 -6.889 1 95.99 213 VAL A C 1
ATOM 1700 O O . VAL A 1 213 ? -5.932 -40.936 -6.465 1 95.99 213 VAL A O 1
ATOM 1703 N N . GLU A 1 214 ? -5 -38.943 -7.128 1 95.98 214 GLU A N 1
ATOM 1704 C CA . GLU A 1 214 ? -6.24 -38.222 -6.859 1 95.98 214 GLU A CA 1
ATOM 1705 C C . GLU A 1 214 ? -6.559 -37.235 -7.978 1 95.98 214 GLU A C 1
ATOM 1707 O O . GLU A 1 214 ? -5.654 -36.622 -8.549 1 95.98 214 GLU A O 1
ATOM 1712 N N . LYS A 1 215 ? -7.814 -37.159 -8.254 1 96.18 215 LYS A N 1
ATOM 1713 C CA . LYS A 1 215 ? -8.286 -36.112 -9.156 1 96.18 215 LYS A CA 1
ATOM 1714 C C . LYS A 1 215 ? -8.697 -34.863 -8.382 1 96.18 215 LYS A C 1
ATOM 1716 O O . LYS A 1 215 ? -9.604 -34.913 -7.549 1 96.18 215 LYS A O 1
ATOM 1721 N N . ASN A 1 216 ? -8.068 -33.793 -8.541 1 93.9 216 ASN A N 1
ATOM 1722 C CA . ASN A 1 216 ? -8.36 -32.491 -7.949 1 93.9 216 ASN A CA 1
ATOM 1723 C C . ASN A 1 216 ? -8.902 -31.513 -8.987 1 93.9 216 ASN A C 1
ATOM 1725 O O . ASN A 1 216 ? -8.164 -30.667 -9.494 1 93.9 216 ASN A O 1
ATOM 1729 N N . GLY A 1 217 ? -10.226 -31.566 -9.22 1 92.81 217 GLY A N 1
ATOM 1730 C CA . GLY A 1 217 ? -10.79 -30.793 -10.315 1 92.81 217 GLY A CA 1
ATOM 1731 C C . GLY A 1 217 ? -10.351 -31.286 -11.681 1 92.81 217 GLY A C 1
ATOM 1732 O O . GLY A 1 217 ? -10.624 -32.43 -12.052 1 92.81 217 GLY A O 1
ATOM 1733 N N . THR A 1 218 ? -9.56 -30.493 -12.315 1 96.27 218 THR A N 1
ATOM 1734 C CA . THR A 1 218 ? -9.092 -30.864 -13.646 1 96.27 218 THR A CA 1
ATOM 1735 C C . THR A 1 218 ? -7.634 -31.311 -13.602 1 96.27 218 THR A C 1
ATOM 1737 O O . THR A 1 218 ? -7.035 -31.597 -14.641 1 96.27 218 THR A O 1
ATOM 1740 N N . ILE A 1 219 ? -7.103 -31.421 -12.398 1 96.54 219 ILE A N 1
ATOM 1741 C CA . ILE A 1 219 ? -5.711 -31.804 -12.194 1 96.54 219 ILE A CA 1
ATOM 1742 C C . ILE A 1 219 ? -5.644 -33.197 -11.571 1 96.54 219 ILE A C 1
ATOM 1744 O O . ILE A 1 219 ? -6.436 -33.526 -10.684 1 96.54 219 ILE A O 1
ATOM 1748 N N . ILE A 1 220 ? -4.726 -33.981 -12.082 1 97.36 220 ILE A N 1
ATOM 1749 C CA . ILE A 1 220 ? -4.48 -35.29 -11.486 1 97.36 220 ILE A CA 1
ATOM 1750 C C . ILE A 1 220 ? -3.179 -35.256 -10.687 1 97.36 220 ILE A C 1
ATOM 1752 O O . ILE A 1 220 ? -2.123 -34.912 -11.223 1 97.36 220 ILE A O 1
ATOM 1756 N N . SER A 1 221 ? -3.306 -35.573 -9.435 1 97.1 221 SER A N 1
ATOM 1757 C CA . SER A 1 221 ? -2.126 -35.577 -8.576 1 97.1 221 SER A CA 1
ATOM 1758 C C . SER A 1 221 ? -1.703 -36.999 -8.225 1 97.1 221 SER A C 1
ATOM 1760 O O . SER A 1 221 ? -2.531 -37.817 -7.818 1 97.1 221 SER A O 1
ATOM 1762 N N . ILE A 1 222 ? -0.41 -37.282 -8.429 1 97.4 222 ILE A N 1
ATOM 1763 C CA . ILE A 1 222 ? 0.157 -38.583 -8.092 1 97.4 222 ILE A CA 1
ATOM 1764 C C . ILE A 1 222 ? 1.333 -38.401 -7.135 1 97.4 222 ILE A C 1
ATOM 1766 O O . ILE A 1 222 ? 2.209 -37.564 -7.37 1 97.4 222 ILE A O 1
ATOM 1770 N N . ILE A 1 223 ? 1.311 -39.094 -6.097 1 96.96 223 ILE A N 1
ATOM 1771 C CA . ILE A 1 223 ? 2.463 -39.115 -5.203 1 96.96 223 ILE A CA 1
ATOM 1772 C C . ILE A 1 223 ? 3.211 -40.437 -5.356 1 96.96 223 ILE A C 1
ATOM 1774 O O . ILE A 1 223 ? 2.64 -41.509 -5.139 1 96.96 223 ILE A O 1
ATOM 1778 N N . LEU A 1 224 ? 4.465 -40.366 -5.725 1 96.44 224 LEU A N 1
ATOM 1779 C CA . LEU A 1 224 ? 5.323 -41.527 -5.933 1 96.44 224 LEU A CA 1
ATOM 1780 C C . LEU A 1 224 ? 6.368 -41.635 -4.828 1 96.44 224 LEU A C 1
ATOM 1782 O O . LEU A 1 224 ? 6.975 -40.633 -4.442 1 96.44 224 LEU A O 1
ATOM 1786 N N . ALA A 1 225 ? 6.491 -42.775 -4.337 1 94.25 225 ALA A N 1
ATOM 1787 C CA . ALA A 1 225 ? 7.606 -43.056 -3.437 1 94.25 225 ALA A CA 1
ATOM 1788 C C . ALA A 1 225 ? 8.764 -43.709 -4.186 1 94.25 225 ALA A C 1
ATOM 1790 O O . ALA A 1 225 ? 8.608 -44.787 -4.765 1 94.25 225 ALA A O 1
ATOM 1791 N N . VAL A 1 226 ? 9.891 -43.062 -4.249 1 92.43 226 VAL A N 1
ATOM 1792 C CA . VAL A 1 226 ? 11.086 -43.534 -4.94 1 92.43 226 VAL A CA 1
ATOM 1793 C C . VAL A 1 226 ? 12.278 -43.508 -3.986 1 92.43 226 VAL A C 1
ATOM 1795 O O . VAL A 1 226 ? 12.84 -42.445 -3.712 1 92.43 226 VAL A O 1
ATOM 1798 N N . GLY A 1 227 ? 12.707 -44.664 -3.611 1 87.61 227 GLY A N 1
ATOM 1799 C CA . GLY A 1 227 ? 13.762 -44.69 -2.611 1 87.61 227 GLY A CA 1
ATOM 1800 C C . GLY A 1 227 ? 13.373 -44.006 -1.314 1 87.61 227 GLY A C 1
ATOM 1801 O O . GLY A 1 227 ? 12.404 -44.402 -0.663 1 87.61 227 GLY A O 1
ATOM 1802 N N . SER A 1 228 ? 14.059 -42.957 -1.037 1 85.99 228 SER A N 1
ATOM 1803 C CA . SER A 1 228 ? 13.814 -42.253 0.218 1 85.99 228 SER A CA 1
ATOM 1804 C C . SER A 1 228 ? 12.979 -40.997 -0.006 1 85.99 228 SER A C 1
ATOM 1806 O O . SER A 1 228 ? 12.743 -40.228 0.928 1 85.99 228 SER A O 1
ATOM 1808 N N . SER A 1 229 ? 12.469 -40.763 -1.204 1 89.7 229 SER A N 1
ATOM 1809 C CA . SER A 1 229 ? 11.784 -39.515 -1.525 1 89.7 229 SER A CA 1
ATOM 1810 C C . SER A 1 229 ? 10.348 -39.771 -1.97 1 89.7 229 SER A C 1
ATOM 1812 O O . SER A 1 229 ? 10.06 -40.788 -2.603 1 89.7 229 SER A O 1
ATOM 1814 N N . ARG A 1 230 ? 9.51 -38.942 -1.616 1 94.05 230 ARG A N 1
ATOM 1815 C CA . ARG A 1 230 ? 8.148 -38.88 -2.138 1 94.05 230 ARG A CA 1
ATOM 1816 C C . ARG A 1 230 ? 7.978 -37.698 -3.086 1 94.05 230 ARG A C 1
ATOM 1818 O O . ARG A 1 230 ? 8.31 -36.563 -2.736 1 94.05 230 ARG A O 1
ATOM 1825 N N . MET A 1 231 ? 7.488 -37.947 -4.246 1 95.25 231 MET A N 1
ATOM 1826 C CA . MET A 1 231 ? 7.38 -36.906 -5.265 1 95.25 231 MET A CA 1
ATOM 1827 C C . MET A 1 231 ? 5.93 -36.716 -5.697 1 95.25 231 MET A C 1
ATOM 1829 O O . MET A 1 231 ? 5.245 -37.685 -6.031 1 95.25 231 MET A O 1
ATOM 1833 N N . LEU A 1 232 ? 5.528 -35.511 -5.588 1 96.46 232 LEU A N 1
ATOM 1834 C CA . LEU A 1 232 ? 4.186 -35.157 -6.036 1 96.46 232 LEU A CA 1
ATOM 1835 C C . LEU A 1 232 ? 4.205 -34.675 -7.483 1 96.46 232 LEU A C 1
ATOM 1837 O O . LEU A 1 232 ? 4.962 -33.765 -7.829 1 96.46 232 LEU A O 1
ATOM 1841 N N . TYR A 1 233 ? 3.443 -35.313 -8.364 1 97.19 233 TYR A N 1
ATOM 1842 C CA . TYR A 1 233 ? 3.245 -34.884 -9.744 1 97.19 233 TYR A CA 1
ATOM 1843 C C . TYR A 1 233 ? 1.822 -34.382 -9.959 1 97.19 233 TYR A C 1
ATOM 1845 O O . TYR A 1 233 ? 0.861 -35.145 -9.828 1 97.19 233 TYR A O 1
ATOM 1853 N N . ASP A 1 234 ? 1.703 -33.14 -10.222 1 97 234 ASP A N 1
ATOM 1854 C CA . ASP A 1 234 ? 0.449 -32.613 -10.751 1 97 234 ASP A CA 1
ATOM 1855 C C . ASP A 1 234 ? 0.412 -32.707 -12.275 1 97 234 ASP A C 1
ATOM 1857 O O . ASP A 1 234 ? 1.157 -32.007 -12.963 1 97 234 ASP A O 1
ATOM 1861 N N . ILE A 1 235 ? -0.403 -33.539 -12.784 1 97.89 235 ILE A N 1
ATOM 1862 C CA . ILE A 1 235 ? -0.477 -33.794 -14.218 1 97.89 235 ILE A CA 1
ATOM 1863 C C . ILE A 1 235 ? -1.702 -33.095 -14.804 1 97.89 235 ILE A C 1
ATOM 1865 O O . ILE A 1 235 ? -2.828 -33.321 -14.355 1 97.89 235 ILE A O 1
ATOM 1869 N N . VAL A 1 236 ? -1.488 -32.311 -15.796 1 98.08 236 VAL A N 1
ATOM 1870 C CA . VAL A 1 236 ? -2.547 -31.484 -16.364 1 98.08 236 VAL A CA 1
ATOM 1871 C C . VAL A 1 236 ? -2.699 -31.788 -17.852 1 98.08 236 VAL A C 1
ATOM 1873 O O . VAL A 1 236 ? -1.777 -31.555 -18.638 1 98.08 236 VAL A O 1
ATOM 1876 N N . PRO A 1 237 ? -3.855 -32.377 -18.255 1 97.88 237 PRO A N 1
ATOM 1877 C CA . PRO A 1 237 ? -4.091 -32.479 -19.697 1 97.88 237 PRO A CA 1
ATOM 1878 C C . PRO A 1 237 ? -4.283 -31.117 -20.361 1 97.88 237 PRO A C 1
ATOM 1880 O O . PRO A 1 237 ? -5.039 -30.282 -19.858 1 97.88 237 PRO A O 1
ATOM 1883 N N . VAL A 1 238 ? -3.608 -30.883 -21.461 1 97.53 238 VAL A N 1
ATOM 1884 C CA . VAL A 1 238 ? -3.653 -29.571 -22.097 1 97.53 238 VAL A CA 1
ATOM 1885 C C . VAL A 1 238 ? -3.827 -29.733 -23.606 1 97.53 238 VAL A C 1
ATOM 1887 O O . VAL A 1 238 ? -3.832 -30.855 -24.119 1 97.53 238 VAL A O 1
ATOM 1890 N N . VAL A 1 239 ? -4.128 -28.625 -24.247 1 95.01 239 VAL A N 1
ATOM 1891 C CA . VAL A 1 239 ? -4.027 -28.526 -25.699 1 95.01 239 VAL A CA 1
ATOM 1892 C C . VAL A 1 239 ? -2.787 -27.719 -26.077 1 95.01 239 VAL A C 1
ATOM 1894 O O . VAL A 1 239 ? -2.589 -26.606 -25.583 1 95.01 239 VAL A O 1
ATOM 1897 N N . SER A 1 240 ? -1.97 -28.306 -26.869 1 93.56 240 SER A N 1
ATOM 1898 C CA . SER A 1 240 ? -0.712 -27.649 -27.209 1 93.56 240 SER A CA 1
ATOM 1899 C C . SER A 1 240 ? -0.782 -27.002 -28.588 1 93.56 240 SER A C 1
ATOM 1901 O O . SER A 1 240 ? -1.333 -27.583 -29.526 1 93.56 240 SER A O 1
ATOM 1903 N N . PHE A 1 241 ? -0.324 -25.767 -28.665 1 90.35 241 PHE A N 1
ATOM 1904 C CA . PHE A 1 241 ? -0.257 -25.031 -29.922 1 90.35 241 PHE A CA 1
ATOM 1905 C C . PHE A 1 241 ? 1.184 -24.673 -30.264 1 90.35 241 PHE A C 1
ATOM 1907 O O . PHE A 1 241 ? 1.967 -24.316 -29.381 1 90.35 241 PHE A O 1
ATOM 1914 N N . LYS A 1 242 ? 1.459 -24.835 -31.464 1 86.15 242 LYS A N 1
ATOM 1915 C CA . LYS A 1 242 ? 2.7 -24.242 -31.953 1 86.15 242 LYS A CA 1
ATOM 1916 C C . LYS A 1 242 ? 2.477 -22.806 -32.42 1 86.15 242 LYS A C 1
ATOM 1918 O O . LYS A 1 242 ? 1.397 -22.468 -32.909 1 86.15 242 LYS A O 1
ATOM 1923 N N . GLY A 1 243 ? 3.343 -21.927 -32.123 1 84.24 243 GLY A N 1
ATOM 1924 C CA . GLY A 1 243 ? 3.22 -20.53 -32.507 1 84.24 243 GLY A CA 1
ATOM 1925 C C . GLY A 1 243 ? 2.761 -19.636 -31.371 1 84.24 243 GLY A C 1
ATOM 1926 O O . GLY A 1 243 ? 3.019 -19.928 -30.201 1 84.24 243 GLY A O 1
ATOM 1927 N N . TRP A 1 244 ? 2.135 -18.386 -31.784 1 90.65 244 TRP A N 1
ATOM 1928 C CA . TRP A 1 244 ? 1.744 -17.377 -30.805 1 90.65 244 TRP A CA 1
ATOM 1929 C C . TRP A 1 244 ? 0.304 -16.929 -31.029 1 90.65 244 TRP A C 1
ATOM 1931 O O . TRP A 1 244 ? -0.118 -16.724 -32.17 1 90.65 244 TRP A O 1
ATOM 1941 N N . PRO A 1 245 ? -0.463 -16.979 -30.04 1 89.89 245 PRO A N 1
ATOM 1942 C CA . PRO A 1 245 ? -1.864 -16.601 -30.242 1 89.89 245 PRO A CA 1
ATOM 1943 C C . PRO A 1 245 ? -2.027 -15.146 -30.675 1 89.89 245 PRO A C 1
ATOM 1945 O O . PRO A 1 245 ? -1.285 -14.275 -30.215 1 89.89 245 PRO A O 1
ATOM 1948 N N . ALA A 1 246 ? -3.054 -14.876 -31.418 1 88.3 246 ALA A N 1
ATOM 1949 C CA . ALA A 1 246 ? -3.313 -13.55 -31.973 1 88.3 246 ALA A CA 1
ATOM 1950 C C . ALA A 1 246 ? -3.56 -12.53 -30.865 1 88.3 246 ALA A C 1
ATOM 1952 O O . ALA A 1 246 ? -3.158 -11.37 -30.98 1 88.3 246 ALA A O 1
ATOM 1953 N N . VAL A 1 247 ? -4.178 -12.946 -29.852 1 91.19 247 VAL A N 1
ATOM 1954 C CA . VAL A 1 247 ? -4.566 -12.042 -28.774 1 91.19 247 VAL A CA 1
ATOM 1955 C C . VAL A 1 247 ? -3.319 -11.527 -28.059 1 91.19 247 VAL A C 1
ATOM 1957 O O . VAL A 1 247 ? -3.349 -10.463 -27.435 1 91.19 247 VAL A O 1
ATOM 1960 N N . ALA A 1 248 ? -2.152 -12.203 -28.147 1 93.67 248 ALA A N 1
ATOM 1961 C CA . ALA A 1 248 ? -0.921 -11.822 -27.458 1 93.67 248 ALA A CA 1
ATOM 1962 C C . ALA A 1 248 ? 0.085 -11.212 -28.43 1 93.67 248 ALA A C 1
ATOM 1964 O O . ALA A 1 248 ? 1.233 -10.951 -28.062 1 93.67 248 ALA A O 1
ATOM 1965 N N . GLN A 1 249 ? -0.322 -10.939 -29.668 1 91.76 249 GLN A N 1
ATOM 1966 C CA . GLN A 1 249 ? 0.584 -10.479 -30.715 1 91.76 249 GLN A CA 1
ATOM 1967 C C . GLN A 1 249 ? 1.162 -9.108 -30.379 1 91.76 249 GLN A C 1
ATOM 1969 O O . GLN A 1 249 ? 2.329 -8.833 -30.667 1 91.76 249 GLN A O 1
ATOM 1974 N N . SER A 1 250 ? 0.37 -8.249 -29.793 1 92.94 250 SER A N 1
ATOM 1975 C CA . SER A 1 250 ? 0.819 -6.899 -29.468 1 92.94 250 SER A CA 1
ATOM 1976 C C . SER A 1 250 ? 1.959 -6.924 -28.455 1 92.94 250 SER A C 1
ATOM 1978 O O . SER A 1 250 ? 2.814 -6.036 -28.453 1 92.94 250 SER A O 1
ATOM 1980 N N . TRP A 1 251 ? 2.001 -7.893 -27.605 1 95.46 251 TRP A N 1
ATOM 1981 C CA . TRP A 1 251 ? 3.038 -8.048 -26.591 1 95.46 251 TRP A CA 1
ATOM 1982 C C . TRP A 1 251 ? 4.409 -8.225 -27.237 1 95.46 251 TRP A C 1
ATOM 1984 O O . TRP A 1 251 ? 5.413 -7.728 -26.722 1 95.46 251 TRP A O 1
ATOM 1994 N N . LEU A 1 252 ? 4.46 -8.803 -28.412 1 91.95 252 LEU A N 1
ATOM 1995 C CA . LEU A 1 252 ? 5.709 -9.088 -29.11 1 91.95 252 LEU A CA 1
ATOM 1996 C C . LEU A 1 252 ? 6.308 -7.813 -29.694 1 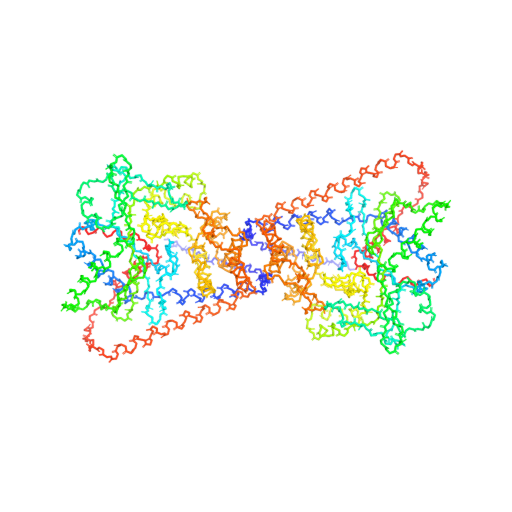91.95 252 LEU A C 1
ATOM 1998 O O . LEU A 1 252 ? 7.502 -7.767 -30.001 1 91.95 252 LEU A O 1
ATOM 2002 N N . MET A 1 253 ? 5.481 -6.832 -29.793 1 92.23 253 MET A N 1
ATOM 2003 C CA . MET A 1 253 ? 5.915 -5.601 -30.448 1 92.23 253 MET A CA 1
ATOM 2004 C C . MET A 1 253 ? 6.544 -4.642 -29.443 1 92.23 253 MET A C 1
ATOM 2006 O O . MET A 1 253 ? 7.126 -3.626 -29.829 1 92.23 253 MET A O 1
ATOM 2010 N N . GLU A 1 254 ? 6.516 -4.976 -28.24 1 93.59 254 GLU A N 1
ATOM 2011 C CA . GLU A 1 254 ? 7.057 -4.117 -27.192 1 93.59 254 GLU A CA 1
ATOM 2012 C C . GLU A 1 254 ? 8.487 -4.514 -26.835 1 93.59 254 GLU A C 1
ATOM 2014 O O . GLU A 1 254 ? 8.977 -5.553 -27.281 1 93.59 254 GLU A O 1
ATOM 2019 N N . ASN A 1 255 ? 9.152 -3.589 -26.143 1 93.95 255 ASN A N 1
ATOM 2020 C CA . ASN A 1 255 ? 10.482 -3.893 -25.626 1 93.95 255 ASN A CA 1
ATOM 2021 C C . ASN A 1 255 ? 10.411 -4.713 -24.341 1 93.95 255 ASN A C 1
ATOM 2023 O O . ASN A 1 255 ? 9.543 -4.479 -23.498 1 93.95 255 ASN A O 1
ATOM 2027 N N . HIS A 1 256 ? 11.305 -5.722 -24.29 1 96.59 256 HIS A N 1
ATOM 2028 C CA . HIS A 1 256 ? 11.295 -6.605 -23.129 1 96.59 256 HIS A CA 1
ATOM 2029 C C . HIS A 1 256 ? 12.698 -6.781 -22.559 1 96.59 256 HIS A C 1
ATOM 2031 O O . HIS A 1 256 ? 13.689 -6.533 -23.25 1 96.59 256 HIS A O 1
ATOM 2037 N N . PHE A 1 257 ? 12.831 -7.224 -21.338 1 96.88 257 PHE A N 1
ATOM 2038 C CA . PHE A 1 257 ? 14.088 -7.361 -20.612 1 96.88 257 PHE A CA 1
ATOM 2039 C C . PHE A 1 257 ? 14.951 -8.457 -21.227 1 96.88 257 PHE A C 1
ATOM 2041 O O . PHE A 1 257 ? 16.16 -8.508 -20.99 1 96.88 257 PHE A O 1
ATOM 2048 N N . TRP A 1 258 ? 14.35 -9.377 -21.977 1 95.94 258 TRP A N 1
ATOM 2049 C CA . TRP A 1 258 ? 15.076 -10.512 -22.536 1 95.94 258 TRP A CA 1
ATOM 2050 C C . TRP A 1 258 ? 15.595 -10.192 -23.934 1 95.94 258 TRP A C 1
ATOM 2052 O O . TRP A 1 258 ? 16.292 -11.005 -24.546 1 95.94 258 TRP A O 1
ATOM 2062 N N . ASP A 1 259 ? 15.194 -9.028 -24.427 1 94.2 259 ASP A N 1
ATOM 2063 C CA . ASP A 1 259 ? 15.663 -8.626 -25.75 1 94.2 259 ASP A CA 1
ATOM 2064 C C . ASP A 1 259 ? 17.187 -8.67 -25.829 1 94.2 259 ASP A C 1
ATOM 2066 O O . ASP A 1 259 ? 17.875 -8.096 -24.981 1 94.2 259 ASP A O 1
ATOM 2070 N N . GLY A 1 260 ? 17.644 -9.379 -26.861 1 92.18 260 GLY A N 1
ATOM 2071 C CA . GLY A 1 260 ? 19.08 -9.481 -27.063 1 92.18 260 GLY A CA 1
ATOM 2072 C C . GLY A 1 260 ? 19.719 -10.592 -26.252 1 92.18 260 GLY A C 1
ATOM 2073 O O . GLY A 1 260 ? 20.879 -10.944 -26.477 1 92.18 260 GLY A O 1
ATOM 2074 N N . LYS A 1 261 ? 19.052 -11.131 -25.28 1 94.26 261 LYS A N 1
ATOM 2075 C CA . LYS A 1 261 ? 19.597 -12.212 -24.463 1 94.26 261 LYS A CA 1
ATOM 2076 C C . LYS A 1 261 ? 19.212 -13.576 -25.027 1 94.26 261 LYS A C 1
ATOM 2078 O O . LYS A 1 261 ? 20.009 -14.516 -24.993 1 94.26 261 LYS A O 1
ATOM 2083 N N . ILE A 1 262 ? 17.943 -13.677 -25.399 1 94.41 262 ILE A N 1
ATOM 2084 C CA . ILE A 1 262 ? 17.442 -14.88 -26.057 1 94.41 262 ILE A CA 1
ATOM 2085 C C . ILE A 1 262 ? 16.69 -14.497 -27.329 1 94.41 262 ILE A C 1
ATOM 2087 O O . ILE A 1 262 ? 16.29 -13.342 -27.498 1 94.41 262 ILE A O 1
ATOM 2091 N N . THR A 1 263 ? 16.495 -15.44 -28.221 1 93.62 263 THR A N 1
ATOM 2092 C CA . THR A 1 263 ? 15.851 -15.148 -29.497 1 93.62 263 THR A CA 1
ATOM 2093 C C . THR A 1 263 ? 14.332 -15.18 -29.356 1 93.62 263 THR A C 1
ATOM 2095 O O . THR A 1 263 ? 13.8 -15.842 -28.463 1 93.62 263 THR A O 1
ATOM 2098 N N . GLU A 1 264 ? 13.724 -14.458 -30.215 1 90.85 264 GLU A N 1
ATOM 2099 C CA . GLU A 1 264 ? 12.264 -14.438 -30.242 1 90.85 264 GLU A CA 1
ATOM 2100 C C . GLU A 1 264 ? 11.698 -15.829 -30.511 1 90.85 264 GLU A C 1
ATOM 2102 O O . GLU A 1 264 ? 10.665 -16.203 -29.951 1 90.85 264 GLU A O 1
ATOM 2107 N N . GLU A 1 265 ? 12.351 -16.595 -31.291 1 90.11 265 GLU A N 1
ATOM 2108 C CA . GLU A 1 265 ? 11.916 -17.948 -31.623 1 90.11 265 GLU A CA 1
ATOM 2109 C C . GLU A 1 265 ? 11.915 -18.846 -30.39 1 90.11 265 GLU A C 1
ATOM 2111 O O . GLU A 1 265 ? 11.059 -19.722 -30.254 1 90.11 265 GLU A O 1
ATOM 2116 N N . GLU A 1 266 ? 12.795 -18.562 -29.502 1 89.65 266 GLU A N 1
ATOM 2117 C CA . GLU A 1 266 ? 12.88 -19.338 -28.268 1 89.65 266 GLU A CA 1
ATOM 2118 C C . GLU A 1 266 ? 11.724 -19.008 -27.328 1 89.65 266 GLU A C 1
ATOM 2120 O O . GLU A 1 266 ? 11.251 -19.875 -26.59 1 89.65 266 GLU A O 1
ATOM 2125 N N . VAL A 1 267 ? 11.328 -17.785 -27.428 1 90.52 267 VAL A N 1
ATOM 2126 C CA . VAL A 1 267 ? 10.293 -17.337 -26.502 1 90.52 267 VAL A CA 1
ATOM 2127 C C . VAL A 1 267 ? 8.917 -17.722 -27.039 1 90.52 267 VAL A C 1
ATOM 2129 O O . VAL A 1 267 ? 8.044 -18.148 -26.278 1 90.52 267 VAL A O 1
ATOM 2132 N N . ILE A 1 268 ? 8.642 -17.546 -28.326 1 88.05 268 ILE A N 1
ATOM 2133 C CA . ILE A 1 268 ? 7.308 -17.74 -28.884 1 88.05 268 ILE A CA 1
ATOM 2134 C C . ILE A 1 268 ? 7.198 -19.141 -29.482 1 88.05 268 ILE A C 1
ATOM 2136 O O . ILE A 1 268 ? 6.693 -19.31 -30.594 1 88.05 268 ILE A O 1
ATOM 2140 N N . SER A 1 269 ? 7.703 -20.2 -28.826 1 81.97 269 SER A N 1
ATOM 2141 C CA . SER A 1 269 ? 7.742 -21.556 -29.363 1 81.97 269 SER A CA 1
ATOM 2142 C C . SER A 1 269 ? 6.38 -22.233 -29.253 1 81.97 269 SER A C 1
ATOM 2144 O O . SER A 1 269 ? 6.156 -23.289 -29.848 1 81.97 269 SER A O 1
ATOM 2146 N N . GLY A 1 270 ? 5.509 -21.665 -28.526 1 90.12 270 GLY A N 1
ATOM 2147 C CA . GLY A 1 270 ? 4.189 -22.263 -28.408 1 90.12 270 GLY A CA 1
ATOM 2148 C C . GLY A 1 270 ? 3.464 -21.863 -27.136 1 90.12 270 GLY A C 1
ATOM 2149 O O . GLY A 1 270 ? 4.029 -21.175 -26.284 1 90.12 270 GLY A O 1
ATOM 2150 N N . PHE A 1 271 ? 2.178 -22.226 -27.112 1 93.78 271 PHE A N 1
ATOM 2151 C CA . PHE A 1 271 ? 1.363 -21.973 -25.93 1 93.78 271 PHE A CA 1
ATOM 2152 C C . PHE A 1 271 ? 0.404 -23.131 -25.677 1 93.78 271 PHE A C 1
ATOM 2154 O O . PHE A 1 271 ? 0.359 -24.088 -26.453 1 93.78 271 PHE A O 1
ATOM 2161 N N . TYR A 1 272 ? -0.261 -23.092 -24.531 1 95.99 272 TYR A N 1
ATOM 2162 C CA . TYR A 1 272 ? -1.172 -24.161 -24.138 1 95.99 272 TYR A CA 1
ATOM 2163 C C . TYR A 1 272 ? -2.55 -23.606 -23.798 1 95.99 272 TYR A C 1
ATOM 2165 O O . TYR A 1 272 ? -2.686 -22.428 -23.461 1 95.99 272 TYR A O 1
ATOM 2173 N N . LEU A 1 273 ? -3.527 -24.38 -24.004 1 96.78 273 LEU A N 1
ATOM 2174 C CA . LEU A 1 273 ? -4.805 -24.221 -23.319 1 96.78 273 LEU A CA 1
ATOM 2175 C C . LEU A 1 273 ? -4.885 -25.13 -22.098 1 96.78 273 LEU A C 1
ATOM 2177 O O . LEU A 1 273 ? -4.762 -26.351 -22.218 1 96.78 273 LEU A O 1
ATOM 2181 N N . VAL A 1 274 ? -4.991 -24.531 -20.94 1 98.1 274 VAL A N 1
ATOM 2182 C CA . VAL A 1 274 ? -5.09 -25.304 -19.707 1 98.1 274 VAL A CA 1
ATOM 2183 C C . VAL A 1 274 ? -6.541 -25.336 -19.231 1 98.1 274 VAL A C 1
ATOM 2185 O O . VAL A 1 274 ? -7.332 -24.453 -19.572 1 98.1 274 VAL A O 1
ATOM 2188 N N . PRO A 1 275 ? -6.889 -26.386 -18.515 1 97.6 275 PRO A N 1
ATOM 2189 C CA . PRO A 1 275 ? -8.286 -26.535 -18.099 1 97.6 275 PRO A CA 1
ATOM 2190 C C . PRO A 1 275 ? -8.653 -25.626 -16.928 1 97.6 275 PRO A C 1
ATOM 2192 O O . PRO A 1 275 ? -8.798 -26.097 -15.798 1 97.6 275 PRO A O 1
ATOM 2195 N N . ALA A 1 276 ? -8.853 -24.404 -17.174 1 95.48 276 ALA A N 1
ATOM 2196 C CA . ALA A 1 276 ? -9.259 -23.396 -16.198 1 95.48 276 ALA A CA 1
ATOM 2197 C C . ALA A 1 276 ? -10.277 -22.43 -16.798 1 95.48 276 ALA A C 1
ATOM 2199 O O . ALA A 1 276 ? -10.131 -21.997 -17.943 1 95.48 276 ALA A O 1
ATOM 2200 N N . CYS A 1 277 ? -11.307 -22.172 -16.092 1 93.79 277 CYS A N 1
ATOM 2201 C CA . CYS A 1 277 ? -12.374 -21.315 -16.598 1 93.79 277 CYS A CA 1
ATOM 2202 C C . CYS A 1 277 ? -12.336 -19.946 -15.93 1 93.79 277 CYS A C 1
ATOM 2204 O O . CYS A 1 277 ? -11.769 -19.794 -14.847 1 93.79 277 CYS A O 1
ATOM 2206 N N . SER A 1 278 ? -12.848 -18.955 -16.588 1 92.55 278 SER A N 1
ATOM 2207 C CA . SER A 1 278 ? -12.995 -17.629 -15.997 1 92.55 278 SER A CA 1
ATOM 2208 C C . SER A 1 278 ? -14.103 -17.611 -14.949 1 92.55 278 SER A C 1
ATOM 2210 O O . SER A 1 278 ? -14.883 -18.561 -14.846 1 92.55 278 SER A O 1
ATOM 2212 N N . TYR A 1 279 ? -14.157 -16.551 -14.182 1 87.08 279 TYR A N 1
ATOM 2213 C CA . TYR A 1 279 ? -15.108 -16.418 -13.084 1 87.08 279 TYR A CA 1
ATOM 2214 C C . TYR A 1 279 ? -16.542 -16.51 -13.591 1 87.08 279 TYR A C 1
ATOM 2216 O O . TYR A 1 279 ? -17.407 -17.084 -12.925 1 87.08 279 TYR A O 1
ATOM 2224 N N . LYS A 1 280 ? -16.844 -16.024 -14.787 1 89 280 LYS A N 1
ATOM 2225 C CA . LYS A 1 280 ? -18.19 -16.027 -15.353 1 89 280 LYS A CA 1
ATOM 2226 C C . LYS A 1 280 ? -18.3 -17.022 -16.504 1 89 280 LYS A C 1
ATOM 2228 O O . LYS A 1 280 ? -19.293 -17.027 -17.234 1 89 280 LYS A O 1
ATOM 2233 N N . GLY A 1 281 ? -17.249 -17.854 -16.624 1 93.12 281 GLY A N 1
ATOM 2234 C CA . GLY A 1 281 ? -17.212 -18.716 -17.794 1 93.12 281 GLY A CA 1
ATOM 2235 C C . GLY A 1 281 ? -17.884 -20.058 -17.568 1 93.12 281 GLY A C 1
ATOM 2236 O O . GLY A 1 281 ? -18.325 -20.357 -16.456 1 93.12 281 GLY A O 1
ATOM 2237 N N . LYS A 1 282 ? -18.034 -20.783 -18.673 1 94.11 282 LYS A N 1
ATOM 2238 C CA . LYS A 1 282 ? -18.594 -22.13 -18.627 1 94.11 282 LYS A CA 1
ATOM 2239 C C . LYS A 1 282 ? -17.502 -23.172 -18.402 1 94.11 282 LYS A C 1
ATOM 2241 O O . LYS A 1 282 ? -16.789 -23.544 -19.336 1 94.11 282 LYS A O 1
ATOM 2246 N N . LYS A 1 283 ? -17.498 -23.789 -17.305 1 94.11 283 LYS A N 1
ATOM 2247 C CA . LYS A 1 283 ? -16.44 -24.684 -16.847 1 94.11 283 LYS A CA 1
ATOM 2248 C C . LYS A 1 283 ? -16.244 -25.846 -17.817 1 94.11 283 LYS A C 1
ATOM 2250 O O . LYS A 1 283 ? -15.116 -26.285 -18.048 1 94.11 283 LYS A O 1
ATOM 2255 N N . ASP A 1 284 ? -17.284 -26.215 -18.464 1 95.19 284 ASP A N 1
ATOM 2256 C CA . ASP A 1 284 ? -17.238 -27.41 -19.301 1 95.19 284 ASP A CA 1
ATOM 2257 C C . ASP A 1 284 ? -16.692 -27.086 -20.69 1 95.19 284 ASP A C 1
ATOM 2259 O O . ASP A 1 284 ? -16.329 -27.989 -21.447 1 95.19 284 ASP A O 1
ATOM 2263 N N . ASN A 1 285 ? -16.533 -25.81 -20.999 1 94.62 285 ASN A N 1
ATOM 2264 C CA . ASN A 1 285 ? -16.174 -25.491 -22.377 1 94.62 285 ASN A CA 1
ATOM 2265 C C . ASN A 1 285 ? -14.961 -24.568 -22.441 1 94.62 285 ASN A C 1
ATOM 2267 O O . ASN A 1 285 ? -14.334 -24.431 -23.493 1 94.62 285 ASN A O 1
ATOM 2271 N N . GLU A 1 286 ? -14.683 -24.026 -21.37 1 95.73 286 GLU A N 1
ATOM 2272 C CA . GLU A 1 286 ? -13.741 -22.912 -21.421 1 95.73 286 GLU A CA 1
ATOM 2273 C C . GLU A 1 286 ? -12.341 -23.354 -21.003 1 95.73 286 GLU A C 1
ATOM 2275 O O . GLU A 1 286 ? -12.176 -24.031 -19.987 1 95.73 286 GLU A O 1
ATOM 2280 N N . TRP A 1 287 ? -11.386 -23.023 -21.868 1 96.84 287 TRP A N 1
ATOM 2281 C CA . TRP A 1 287 ? -9.962 -23.22 -21.621 1 96.84 287 TRP A CA 1
ATOM 2282 C C . TRP A 1 287 ? -9.259 -21.885 -21.396 1 96.84 287 TRP A C 1
ATOM 2284 O O . TRP A 1 287 ? -9.72 -20.846 -21.872 1 96.84 287 TRP A O 1
ATOM 2294 N N . ARG A 1 288 ? -8.128 -21.895 -20.669 1 97.24 288 ARG A N 1
ATOM 2295 C CA . ARG A 1 288 ? -7.337 -20.69 -20.442 1 97.24 288 ARG A CA 1
ATOM 2296 C C . ARG A 1 288 ? -6.001 -20.765 -21.173 1 97.24 288 ARG A C 1
ATOM 2298 O O . ARG A 1 288 ? -5.366 -21.821 -21.209 1 97.24 288 ARG A O 1
ATOM 2305 N N . LEU A 1 289 ? -5.611 -19.662 -21.717 1 96.75 289 LEU A N 1
ATOM 2306 C CA . LEU A 1 289 ? -4.316 -19.598 -22.384 1 96.75 289 LEU A CA 1
ATOM 2307 C C . LEU A 1 289 ? -3.179 -19.635 -21.369 1 96.75 289 LEU A C 1
ATOM 2309 O O . LEU A 1 289 ? -3.252 -18.984 -20.324 1 96.75 289 LEU A O 1
ATOM 2313 N N . SER A 1 290 ? -2.153 -20.463 -21.618 1 97.09 290 SER A N 1
ATOM 2314 C CA . SER A 1 290 ? -0.966 -20.553 -20.774 1 97.09 290 SER A CA 1
ATOM 2315 C C . SER A 1 290 ? 0.309 -20.4 -21.595 1 97.09 290 SER A C 1
ATOM 2317 O O . SER A 1 290 ? 0.432 -20.982 -22.675 1 97.09 290 SER A O 1
ATOM 2319 N N . PHE A 1 291 ? 1.192 -19.642 -21.076 1 96.77 291 PHE A N 1
ATOM 2320 C CA . PHE A 1 291 ? 2.463 -19.372 -21.739 1 96.77 291 PHE A CA 1
ATOM 2321 C C . PHE A 1 291 ? 3.621 -19.984 -20.96 1 96.77 291 PHE A C 1
ATOM 2323 O O . PHE A 1 291 ? 4.694 -19.386 -20.86 1 96.77 291 PHE A O 1
ATOM 2330 N N . ALA A 1 292 ? 3.369 -21.148 -20.41 1 96.02 292 ALA A N 1
ATOM 2331 C CA . ALA A 1 292 ? 4.318 -21.804 -19.515 1 96.02 292 ALA A CA 1
ATOM 2332 C C . ALA A 1 292 ? 5.651 -22.053 -20.215 1 96.02 292 ALA A C 1
ATOM 2334 O O . ALA A 1 292 ? 6.714 -21.93 -19.602 1 96.02 292 ALA A O 1
ATOM 2335 N N . ARG A 1 293 ? 5.673 -22.397 -21.474 1 93.94 293 ARG A N 1
ATOM 2336 C CA . ARG A 1 293 ? 6.908 -22.642 -22.211 1 93.94 293 ARG A CA 1
ATOM 2337 C C . ARG A 1 293 ? 7.754 -21.376 -22.299 1 93.94 293 ARG A C 1
ATOM 2339 O O . ARG A 1 293 ? 8.974 -21.426 -22.131 1 93.94 293 ARG A O 1
ATOM 2346 N N . SER A 1 294 ? 7.104 -20.316 -22.63 1 95.41 294 SER A N 1
ATOM 2347 C CA . SER A 1 294 ? 7.794 -19.032 -22.706 1 95.41 294 SER A CA 1
ATOM 2348 C C . SER A 1 294 ? 8.347 -18.62 -21.346 1 95.41 294 SER A C 1
ATOM 2350 O O . SER A 1 294 ? 9.451 -18.078 -21.258 1 95.41 294 SER A O 1
ATOM 2352 N N . GLU A 1 295 ? 7.592 -18.87 -20.348 1 95.73 295 GLU A N 1
ATOM 2353 C CA . GLU A 1 295 ? 8.012 -18.5 -18.999 1 95.73 295 GLU A CA 1
ATOM 2354 C C . GLU A 1 295 ? 9.28 -19.246 -18.592 1 95.73 295 GLU A C 1
ATOM 2356 O O . GLU A 1 295 ? 10.121 -18.704 -17.871 1 95.73 295 GLU A O 1
ATOM 2361 N N . VAL A 1 296 ? 9.402 -20.482 -19.016 1 94.57 296 VAL A N 1
ATOM 2362 C CA . VAL A 1 296 ? 10.603 -21.26 -18.729 1 94.57 296 VAL A CA 1
ATOM 2363 C C . VAL A 1 296 ? 11.817 -20.592 -19.372 1 94.57 296 VAL A C 1
ATOM 2365 O O . VAL A 1 296 ? 12.88 -20.498 -18.755 1 94.57 296 VAL A O 1
ATOM 2368 N N . GLN A 1 297 ? 11.667 -20.109 -20.582 1 95.1 297 GLN A N 1
ATOM 2369 C CA . GLN A 1 297 ? 12.76 -19.442 -21.281 1 95.1 297 GLN A CA 1
ATOM 2370 C C . GLN A 1 297 ? 13.107 -18.113 -20.617 1 95.1 297 GLN A C 1
ATOM 2372 O O . GLN A 1 297 ? 14.283 -17.767 -20.486 1 95.1 297 GLN A O 1
ATOM 2377 N N . LEU A 1 298 ? 12.09 -17.434 -20.189 1 96.1 298 LEU A N 1
ATOM 2378 C CA . LEU A 1 298 ? 12.297 -16.122 -19.584 1 96.1 298 LEU A CA 1
ATOM 2379 C C . LEU A 1 298 ? 13.011 -16.249 -18.242 1 96.1 298 LEU A C 1
ATOM 2381 O O . LEU A 1 298 ? 13.759 -15.352 -17.845 1 96.1 298 LEU A O 1
ATOM 2385 N N . LYS A 1 299 ? 12.736 -17.271 -17.543 1 94.34 299 LYS A N 1
ATOM 2386 C CA . LYS A 1 299 ? 13.35 -17.511 -16.24 1 94.34 299 LYS A CA 1
ATOM 2387 C C . LYS A 1 299 ? 14.872 -17.495 -16.339 1 94.34 299 LYS A C 1
ATOM 2389 O O . LYS A 1 299 ? 15.556 -17.083 -15.4 1 94.34 299 LYS A O 1
ATOM 2394 N N . LYS A 1 300 ? 15.426 -17.855 -17.466 1 93 300 LYS A N 1
ATOM 2395 C CA . LYS A 1 300 ? 16.868 -17.9 -17.686 1 93 300 LYS A CA 1
ATOM 2396 C C . LYS A 1 300 ? 17.467 -16.496 -17.692 1 93 300 LYS A C 1
ATOM 2398 O O . LYS A 1 300 ? 18.677 -16.331 -17.521 1 93 300 LYS A O 1
ATOM 2403 N N . CYS A 1 301 ? 16.601 -15.572 -17.912 1 95.84 301 CYS A N 1
ATOM 2404 C CA . CYS A 1 301 ? 17.077 -14.202 -18.06 1 95.84 301 CYS A CA 1
ATOM 2405 C C . CYS A 1 301 ? 16.906 -13.422 -16.762 1 95.84 301 CYS A C 1
ATOM 2407 O O . CYS A 1 301 ? 17.201 -12.227 -16.707 1 95.84 301 CYS A O 1
ATOM 2409 N N . ILE A 1 302 ? 16.436 -14.036 -15.688 1 96.36 302 ILE A N 1
ATOM 2410 C CA . ILE A 1 302 ? 16.193 -13.364 -14.417 1 96.36 302 ILE A CA 1
ATOM 2411 C C . ILE A 1 302 ? 17.406 -13.53 -13.505 1 96.36 302 ILE A C 1
ATOM 2413 O O . ILE A 1 302 ? 17.962 -14.626 -13.394 1 96.36 302 ILE A O 1
ATOM 2417 N N . SER A 1 303 ? 17.876 -12.488 -12.868 1 95.51 303 SER A N 1
ATOM 2418 C CA . SER A 1 303 ? 19.053 -12.51 -12.006 1 95.51 303 SER A CA 1
ATOM 2419 C C . SER A 1 303 ? 18.828 -13.392 -10.783 1 95.51 303 SER A C 1
ATOM 2421 O O . SER A 1 303 ? 17.688 -13.597 -10.361 1 95.51 303 SER A O 1
ATOM 2423 N N . SER A 1 304 ? 19.897 -13.869 -10.262 1 94.52 304 SER A N 1
ATOM 2424 C CA . SER A 1 304 ? 19.826 -14.758 -9.107 1 94.52 304 SER A CA 1
ATOM 2425 C C . SER A 1 304 ? 19.247 -14.041 -7.892 1 94.52 304 SER A C 1
ATOM 2427 O O . SER A 1 304 ? 18.446 -14.613 -7.15 1 94.52 304 SER A O 1
ATOM 2429 N N . SER A 1 305 ? 19.615 -12.784 -7.719 1 96.16 305 SER A N 1
ATOM 2430 C CA . SER A 1 305 ? 19.135 -12.013 -6.577 1 96.16 305 SER A CA 1
ATOM 2431 C C . SER A 1 305 ? 17.625 -11.806 -6.645 1 96.16 305 SER A C 1
ATOM 2433 O O . SER A 1 305 ? 16.933 -11.908 -5.63 1 96.16 305 SER A O 1
ATOM 2435 N N . LEU A 1 306 ? 17.165 -11.523 -7.832 1 97.58 306 LEU A N 1
ATOM 2436 C CA . LEU A 1 306 ? 15.73 -11.317 -7.992 1 97.58 306 LEU A CA 1
ATOM 2437 C C . LEU A 1 306 ? 14.968 -12.624 -7.799 1 97.58 306 LEU A C 1
ATOM 2439 O O . LEU A 1 306 ? 13.888 -12.636 -7.204 1 97.58 306 LEU A O 1
ATOM 2443 N N . MET A 1 307 ? 15.54 -13.712 -8.265 1 96.22 307 MET A N 1
ATOM 2444 C CA . MET A 1 307 ? 14.893 -15.011 -8.103 1 96.22 307 MET A CA 1
ATOM 2445 C C . MET A 1 307 ? 14.828 -15.407 -6.632 1 96.22 307 MET A C 1
ATOM 2447 O O . MET A 1 307 ? 13.83 -15.969 -6.18 1 96.22 307 MET A O 1
ATOM 2451 N N . GLN A 1 308 ? 15.901 -15.123 -5.912 1 96.47 308 GLN A N 1
ATOM 2452 C CA . GLN A 1 308 ? 15.904 -15.399 -4.479 1 96.47 308 GLN A CA 1
ATOM 2453 C C . GLN A 1 308 ? 14.825 -14.593 -3.762 1 96.47 308 GLN A C 1
ATOM 2455 O O . GLN A 1 308 ? 14.114 -15.121 -2.905 1 96.47 308 GLN A O 1
ATOM 2460 N N . ALA A 1 309 ? 14.762 -13.37 -4.139 1 97.74 309 ALA A N 1
ATOM 2461 C CA . ALA A 1 309 ? 13.736 -12.505 -3.563 1 97.74 309 ALA A CA 1
ATOM 2462 C C . ALA A 1 309 ? 12.337 -13.016 -3.897 1 97.74 309 ALA A C 1
ATOM 2464 O O . ALA A 1 309 ? 11.449 -13.017 -3.041 1 97.74 309 ALA A O 1
ATOM 2465 N N . TYR A 1 310 ? 12.161 -13.462 -5.132 1 97.05 310 TYR A N 1
ATOM 2466 C CA . TYR A 1 310 ? 10.878 -13.985 -5.588 1 97.05 310 TYR A CA 1
ATOM 2467 C C . TYR A 1 310 ? 10.477 -15.22 -4.79 1 97.05 310 TYR A C 1
ATOM 2469 O O . TYR A 1 310 ? 9.337 -15.328 -4.333 1 97.05 310 TYR A O 1
ATOM 2477 N N . GLN A 1 311 ? 11.388 -16.104 -4.603 1 95.35 311 GLN A N 1
ATOM 2478 C CA . GLN A 1 311 ? 11.097 -17.339 -3.882 1 95.35 311 GLN A CA 1
ATOM 2479 C C . GLN A 1 311 ? 10.755 -17.056 -2.422 1 95.35 311 GLN A C 1
ATOM 2481 O O . GLN A 1 311 ? 9.842 -17.667 -1.863 1 95.35 311 GLN A O 1
ATOM 2486 N N . ALA A 1 312 ? 11.481 -16.173 -1.861 1 96.76 312 ALA A N 1
ATOM 2487 C CA . ALA A 1 312 ? 11.192 -15.791 -0.481 1 96.76 312 ALA A CA 1
ATOM 2488 C C . ALA A 1 312 ? 9.814 -15.145 -0.368 1 96.76 312 ALA A C 1
ATOM 2490 O O . ALA A 1 312 ? 9.05 -15.454 0.55 1 96.76 312 ALA A O 1
ATOM 2491 N N . CYS A 1 313 ? 9.548 -14.213 -1.274 1 96.63 313 CYS A N 1
ATOM 2492 C CA . CYS A 1 313 ? 8.252 -13.542 -1.283 1 96.63 313 CYS A CA 1
ATOM 2493 C C . CYS A 1 313 ? 7.12 -14.545 -1.469 1 96.63 313 CYS A C 1
ATOM 2495 O O . CYS A 1 313 ? 6.082 -14.445 -0.813 1 96.63 313 CYS A O 1
ATOM 2497 N N . LYS A 1 314 ? 7.315 -15.434 -2.371 1 94.26 314 LYS A N 1
ATOM 2498 C CA . LYS A 1 314 ? 6.326 -16.473 -2.643 1 94.26 314 LYS A CA 1
ATOM 2499 C C . LYS A 1 314 ? 6.009 -17.274 -1.384 1 94.26 314 LYS A C 1
ATOM 2501 O O . LYS A 1 314 ? 4.842 -17.537 -1.085 1 94.26 314 LYS A O 1
ATOM 2506 N N . ALA A 1 315 ? 7.019 -17.643 -0.644 1 92.9 315 ALA A N 1
ATOM 2507 C CA . ALA A 1 315 ? 6.835 -18.425 0.576 1 92.9 315 ALA A CA 1
ATOM 2508 C C . ALA A 1 315 ? 6.003 -17.659 1.599 1 92.9 315 ALA A C 1
ATOM 2510 O O . ALA A 1 315 ? 5.183 -18.247 2.309 1 92.9 315 ALA A O 1
ATOM 2511 N N . ILE A 1 316 ? 6.201 -16.375 1.657 1 93.07 316 ILE A N 1
ATOM 2512 C CA . ILE A 1 316 ? 5.483 -15.537 2.611 1 93.07 316 ILE A CA 1
ATOM 2513 C C . ILE A 1 316 ? 4.021 -15.412 2.189 1 93.07 316 ILE A C 1
ATOM 2515 O O . ILE A 1 316 ? 3.115 -15.577 3.01 1 93.07 316 ILE A O 1
ATOM 2519 N N . ILE A 1 317 ? 3.792 -15.172 0.943 1 88.48 317 ILE A N 1
ATOM 2520 C CA . ILE A 1 317 ? 2.462 -14.821 0.458 1 88.48 317 ILE A CA 1
ATOM 2521 C C . ILE A 1 317 ? 1.58 -16.067 0.423 1 88.48 317 ILE A C 1
ATOM 2523 O O . ILE A 1 317 ? 0.376 -15.991 0.678 1 88.48 317 ILE A O 1
ATOM 2527 N N . ILE A 1 318 ? 2.164 -17.214 0.059 1 84.46 318 ILE A N 1
ATOM 2528 C CA . ILE A 1 318 ? 1.398 -18.455 0.021 1 84.46 318 ILE A CA 1
ATOM 2529 C C . ILE A 1 318 ? 0.813 -18.744 1.401 1 84.46 318 ILE A C 1
ATOM 2531 O O . ILE A 1 318 ? -0.331 -19.191 1.517 1 84.46 318 ILE A O 1
ATOM 2535 N N . LYS A 1 319 ? 1.546 -18.476 2.369 1 80.55 319 LYS A N 1
ATOM 2536 C CA . LYS A 1 319 ? 1.09 -18.726 3.733 1 80.55 319 LYS A CA 1
ATOM 2537 C C . LYS A 1 319 ? 0.004 -17.733 4.14 1 80.55 319 LYS A C 1
ATOM 2539 O O . LYS A 1 319 ? -0.977 -18.109 4.784 1 80.55 319 LYS A O 1
ATOM 2544 N N . LEU A 1 320 ? 0.19 -16.549 3.755 1 77.62 320 LEU A N 1
ATOM 2545 C CA . LEU A 1 320 ? -0.674 -15.485 4.254 1 77.62 320 LEU A CA 1
ATOM 2546 C C . LEU A 1 320 ? -1.946 -15.38 3.419 1 77.62 320 LEU A C 1
ATOM 2548 O O . LEU A 1 320 ? -3.017 -15.072 3.947 1 77.62 320 LEU A O 1
ATOM 2552 N N . LEU A 1 321 ? -1.777 -15.629 2.166 1 69.27 321 LEU A N 1
ATOM 2553 C CA . LEU A 1 321 ? -2.884 -15.31 1.272 1 69.27 321 LEU A CA 1
ATOM 2554 C C . LEU A 1 321 ? -3.635 -16.574 0.864 1 69.27 321 LEU A C 1
ATOM 2556 O O . LEU A 1 321 ? -4.374 -16.571 -0.123 1 69.27 321 LEU A O 1
ATOM 2560 N N . SER A 1 322 ? -3.379 -17.587 1.635 1 64.65 322 SER A N 1
ATOM 2561 C CA . SER A 1 322 ? -3.978 -18.879 1.315 1 64.65 322 SER A CA 1
ATOM 2562 C C . SER A 1 322 ? -5.449 -18.92 1.715 1 64.65 322 SER A C 1
ATOM 2564 O O . SER A 1 322 ? -6.225 -19.705 1.166 1 64.65 322 SER A O 1
ATOM 2566 N N . ARG A 1 323 ? -5.871 -18.134 2.547 1 65.09 323 ARG A N 1
ATOM 2567 C CA . ARG A 1 323 ? -7.274 -18.173 2.946 1 65.09 323 ARG A CA 1
ATOM 2568 C C . ARG A 1 323 ? -7.842 -16.765 3.09 1 65.09 323 ARG A C 1
ATOM 2570 O O . ARG A 1 323 ? -7.473 -16.032 4.009 1 65.09 323 ARG A O 1
ATOM 2577 N N . PRO A 1 324 ? -8.72 -16.509 2.318 1 66.01 324 PRO A N 1
ATOM 2578 C CA . PRO A 1 324 ? -9.267 -17.137 1.113 1 66.01 324 PRO A CA 1
ATOM 2579 C C . PRO A 1 324 ? -8.291 -17.112 -0.061 1 66.01 324 PRO A C 1
ATOM 2581 O O . PRO A 1 324 ? -7.451 -16.213 -0.151 1 66.01 324 PRO A O 1
ATOM 2584 N N . LYS A 1 325 ? -8.478 -18.113 -0.865 1 71.15 325 LYS A N 1
ATOM 2585 C CA . LYS A 1 325 ? -7.572 -18.217 -2.005 1 71.15 325 LYS A CA 1
ATOM 2586 C C . LYS A 1 325 ? -7.927 -17.199 -3.084 1 71.15 325 LYS A C 1
ATOM 2588 O O . LYS A 1 325 ? -8.868 -17.404 -3.853 1 71.15 325 LYS A O 1
ATOM 2593 N N . ALA A 1 326 ? -7.465 -16.022 -2.917 1 74.44 326 ALA A N 1
ATOM 2594 C CA . ALA A 1 326 ? -7.79 -14.99 -3.899 1 74.44 326 ALA A CA 1
ATOM 2595 C C . ALA A 1 326 ? -6.555 -14.586 -4.699 1 74.44 326 ALA A C 1
ATOM 2597 O O . ALA A 1 326 ? -6.645 -14.322 -5.9 1 74.44 326 ALA A O 1
ATOM 2598 N N . ILE A 1 327 ? -5.456 -14.661 -4.045 1 83.54 327 ILE A N 1
ATOM 2599 C CA . ILE A 1 327 ? -4.202 -14.3 -4.697 1 83.54 327 ILE A CA 1
ATOM 2600 C C . ILE A 1 327 ? -3.319 -15.537 -4.84 1 83.54 327 ILE A C 1
ATOM 2602 O O . ILE A 1 327 ? -3.121 -16.28 -3.876 1 83.54 327 ILE A O 1
ATOM 2606 N N . SER A 1 328 ? -2.996 -15.793 -6.064 1 85.22 328 SER A N 1
ATOM 2607 C CA . SER A 1 328 ? -2.134 -16.938 -6.338 1 85.22 328 SER A CA 1
ATOM 2608 C C . SER A 1 328 ? -0.684 -16.506 -6.531 1 85.22 328 SER A C 1
ATOM 2610 O O . SER A 1 328 ? -0.415 -15.352 -6.871 1 85.22 328 SER A O 1
ATOM 2612 N N . PRO A 1 329 ? 0.239 -17.448 -6.289 1 89.77 329 PRO A N 1
ATOM 2613 C CA . PRO A 1 329 ? 1.644 -17.126 -6.549 1 89.77 329 PRO A CA 1
ATOM 2614 C C . PRO A 1 329 ? 1.905 -16.757 -8.007 1 89.77 329 PRO A C 1
ATOM 2616 O O . PRO A 1 329 ? 2.91 -16.11 -8.314 1 89.77 329 PRO A O 1
ATOM 2619 N N . TYR A 1 330 ? 0.97 -17.124 -8.856 1 93.06 330 TYR A N 1
ATOM 2620 C CA . TYR A 1 330 ? 1.155 -16.774 -10.26 1 93.06 330 TYR A CA 1
ATOM 2621 C C . TYR A 1 330 ? 1.078 -15.265 -10.46 1 93.06 330 TYR A C 1
ATOM 2623 O O . TYR A 1 330 ? 1.739 -14.716 -11.345 1 93.06 330 TYR A O 1
ATOM 2631 N N . HIS A 1 331 ? 0.297 -14.581 -9.656 1 94.26 331 HIS A N 1
ATOM 2632 C CA . HIS A 1 331 ? 0.245 -13.125 -9.715 1 94.26 331 HIS A CA 1
ATOM 2633 C C . HIS A 1 331 ? 1.607 -12.512 -9.406 1 94.26 331 HIS A C 1
ATOM 2635 O O . HIS A 1 331 ? 2.036 -11.571 -10.078 1 94.26 331 HIS A O 1
ATOM 2641 N N . LEU A 1 332 ? 2.209 -13.092 -8.391 1 95.34 332 LEU A N 1
ATOM 2642 C CA . LEU A 1 332 ? 3.535 -12.615 -8.015 1 95.34 332 LEU A CA 1
ATOM 2643 C C . LEU A 1 332 ? 4.534 -12.838 -9.145 1 95.34 332 LEU A C 1
ATOM 2645 O O . LEU A 1 332 ? 5.406 -11.999 -9.383 1 95.34 332 LEU A O 1
ATOM 2649 N N . ARG A 1 333 ? 4.434 -13.95 -9.802 1 95.86 333 ARG A N 1
ATOM 2650 C CA . ARG A 1 333 ? 5.303 -14.239 -10.938 1 95.86 333 ARG A CA 1
ATOM 2651 C C . ARG A 1 333 ? 5.12 -13.205 -12.044 1 95.86 333 ARG A C 1
ATOM 2653 O O . ARG A 1 333 ? 6.098 -12.731 -12.626 1 95.86 333 ARG A O 1
ATOM 2660 N N . SER A 1 334 ? 3.873 -12.925 -12.295 1 96.64 334 SER A N 1
ATOM 2661 C CA . SER A 1 334 ? 3.575 -11.907 -13.297 1 96.64 334 SER A CA 1
ATOM 2662 C C . SER A 1 334 ? 4.196 -10.565 -12.923 1 96.64 334 SER A C 1
ATOM 2664 O O . SER A 1 334 ? 4.77 -9.883 -13.774 1 96.64 334 SER A O 1
ATOM 2666 N N . MET A 1 335 ? 4.156 -10.256 -11.695 1 96.68 335 MET A N 1
ATOM 2667 C CA . MET A 1 335 ? 4.7 -8.986 -11.223 1 96.68 335 MET A CA 1
ATOM 2668 C C . MET A 1 335 ? 6.219 -8.964 -11.35 1 96.68 335 MET A C 1
ATOM 2670 O O . MET A 1 335 ? 6.805 -7.929 -11.673 1 96.68 335 MET A O 1
ATOM 2674 N N . MET A 1 336 ? 6.81 -10.063 -11.038 1 97.94 336 MET A N 1
ATOM 2675 C CA . MET A 1 336 ? 8.26 -10.161 -11.173 1 97.94 336 MET A CA 1
ATOM 2676 C C . MET A 1 336 ? 8.689 -9.937 -12.619 1 97.94 336 MET A C 1
ATOM 2678 O O . MET A 1 336 ? 9.661 -9.227 -12.88 1 97.94 336 MET A O 1
ATOM 2682 N N . LEU A 1 337 ? 7.922 -10.494 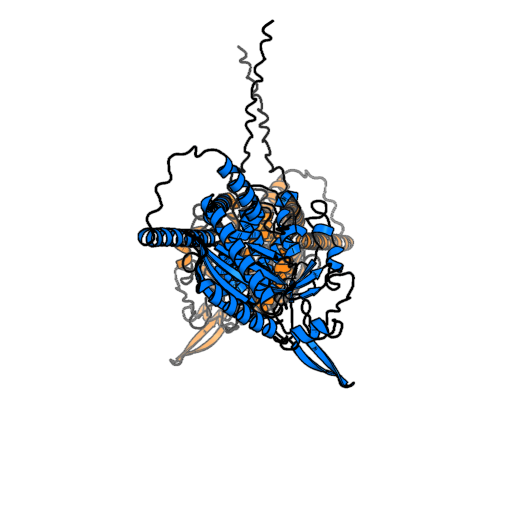-13.531 1 98.04 337 LEU A N 1
ATOM 2683 C CA . LEU A 1 337 ? 8.248 -10.321 -14.943 1 98.04 337 LEU A CA 1
ATOM 2684 C C . LEU A 1 337 ? 8.067 -8.867 -15.368 1 98.04 337 LEU A C 1
ATOM 2686 O O . LEU A 1 337 ? 8.896 -8.322 -16.1 1 98.04 337 LEU A O 1
ATOM 2690 N N . TRP A 1 338 ? 7.01 -8.28 -14.893 1 98.13 338 TRP A N 1
ATOM 2691 C CA . TRP A 1 338 ? 6.795 -6.868 -15.195 1 98.13 338 TRP A CA 1
ATOM 2692 C C . TRP A 1 338 ? 7.912 -6.01 -14.612 1 98.13 338 TRP A C 1
ATOM 2694 O O . TRP A 1 338 ? 8.313 -5.01 -15.213 1 98.13 338 TRP A O 1
ATOM 2704 N N . ALA A 1 339 ? 8.382 -6.375 -13.419 1 97.99 339 ALA A N 1
ATOM 2705 C CA . ALA A 1 339 ? 9.493 -5.644 -12.814 1 97.99 339 ALA A CA 1
ATOM 2706 C C . ALA A 1 339 ? 10.741 -5.722 -13.689 1 97.99 339 ALA A C 1
ATOM 2708 O O . ALA A 1 339 ? 11.488 -4.748 -13.803 1 97.99 339 ALA A O 1
ATOM 2709 N N . CYS A 1 340 ? 10.977 -6.866 -14.292 1 98.08 340 CYS A N 1
ATOM 2710 C CA . CYS A 1 340 ? 12.126 -7.048 -15.172 1 98.08 340 CYS A CA 1
ATOM 2711 C C . CYS A 1 340 ? 12.048 -6.112 -16.372 1 98.08 340 CYS A C 1
ATOM 2713 O O . CYS A 1 340 ? 13.071 -5.611 -16.842 1 98.08 340 CYS A O 1
ATOM 2715 N N . ASP A 1 341 ? 10.861 -5.837 -16.854 1 97.25 341 ASP A N 1
ATOM 2716 C CA . ASP A 1 341 ? 10.686 -4.941 -17.993 1 97.25 341 ASP A CA 1
ATOM 2717 C C . ASP A 1 341 ? 10.79 -3.479 -17.563 1 97.25 341 ASP A C 1
ATOM 2719 O O . ASP A 1 341 ? 11.233 -2.629 -18.338 1 97.25 341 ASP A O 1
ATOM 2723 N N . ARG A 1 342 ? 10.334 -3.197 -16.415 1 96.54 342 ARG A N 1
ATOM 2724 C CA . ARG A 1 342 ? 10.228 -1.823 -15.933 1 96.54 342 ARG A CA 1
ATOM 2725 C C . ARG A 1 342 ? 11.585 -1.295 -15.48 1 96.54 342 ARG A C 1
ATOM 2727 O O . ARG A 1 342 ? 11.901 -0.122 -15.688 1 96.54 342 ARG A O 1
ATOM 2734 N N . LEU A 1 343 ? 12.43 -2.166 -14.859 1 96.98 343 LEU A N 1
ATOM 2735 C CA . LEU A 1 343 ? 13.662 -1.724 -14.215 1 96.98 343 LEU A CA 1
ATOM 2736 C C . LEU A 1 343 ? 14.874 -2.033 -15.087 1 96.98 343 LEU A C 1
ATOM 2738 O O . LEU A 1 343 ? 14.87 -3.012 -15.837 1 96.98 343 LEU A O 1
ATOM 2742 N N . PRO A 1 344 ? 15.922 -1.245 -15.006 1 95.18 344 PRO A N 1
ATOM 2743 C CA . PRO A 1 344 ? 17.129 -1.491 -15.798 1 95.18 344 PRO A CA 1
ATOM 2744 C C . PRO A 1 344 ? 17.812 -2.809 -15.44 1 95.18 344 PRO A C 1
ATOM 2746 O O . PRO A 1 344 ? 17.891 -3.167 -14.262 1 95.18 344 PRO A O 1
ATOM 2749 N N . ALA A 1 345 ? 18.355 -3.446 -16.419 1 93.12 345 ALA A N 1
ATOM 2750 C CA . ALA A 1 345 ? 19.003 -4.745 -16.256 1 93.12 345 ALA A CA 1
ATOM 2751 C C . ALA A 1 345 ? 20.177 -4.654 -15.285 1 93.12 345 ALA A C 1
ATOM 2753 O O . ALA A 1 345 ? 20.423 -5.58 -14.509 1 93.12 345 ALA A O 1
ATOM 2754 N N . ASN A 1 346 ? 20.901 -3.553 -15.353 1 92.17 346 ASN A N 1
ATOM 2755 C CA . ASN A 1 346 ? 22.066 -3.381 -14.492 1 92.17 346 ASN A CA 1
ATOM 2756 C C . ASN A 1 346 ? 21.667 -3.286 -13.022 1 92.17 346 ASN A C 1
ATOM 2758 O O . ASN A 1 346 ? 22.407 -3.731 -12.143 1 92.17 346 ASN A O 1
ATOM 2762 N N . TYR A 1 347 ? 20.621 -2.698 -12.725 1 94.62 347 TYR A N 1
ATOM 2763 C CA . TYR A 1 347 ? 20.095 -2.625 -11.366 1 94.62 347 TYR A CA 1
ATOM 2764 C C . TYR A 1 347 ? 19.7 -4.006 -10.859 1 94.62 347 TYR A C 1
ATOM 2766 O O . TYR A 1 347 ? 20.038 -4.381 -9.733 1 94.62 347 TYR A O 1
ATOM 2774 N N . LEU A 1 348 ? 18.974 -4.771 -11.723 1 95.55 348 LEU A N 1
ATOM 2775 C CA . LEU A 1 348 ? 18.451 -6.075 -11.33 1 95.55 348 LEU A CA 1
ATOM 2776 C C . LEU A 1 348 ? 19.575 -7.1 -11.218 1 95.55 348 LEU A C 1
ATOM 2778 O O . LEU A 1 348 ? 19.4 -8.154 -10.602 1 95.55 348 LEU A O 1
ATOM 2782 N N . ALA A 1 349 ? 20.744 -6.798 -11.776 1 92.65 349 ALA A N 1
ATOM 2783 C CA . ALA A 1 349 ? 21.872 -7.726 -11.777 1 92.65 349 ALA A CA 1
ATOM 2784 C C . ALA A 1 349 ? 22.723 -7.556 -10.522 1 92.65 349 ALA A C 1
ATOM 2786 O O . ALA A 1 349 ? 23.658 -8.326 -10.289 1 92.65 349 ALA A O 1
ATOM 2787 N N . GLN A 1 350 ? 22.359 -6.576 -9.702 1 90.48 350 GLN A N 1
ATOM 2788 C CA . GLN A 1 350 ? 23.142 -6.318 -8.498 1 90.48 350 GLN A CA 1
ATOM 2789 C C . GLN A 1 350 ? 23.104 -7.514 -7.551 1 90.48 350 GLN A C 1
ATOM 2791 O O . GLN A 1 350 ? 22.047 -8.112 -7.339 1 90.48 350 GLN A O 1
ATOM 2796 N N . GLU A 1 351 ? 24.349 -7.618 -7.02 1 86.97 351 GLU A N 1
ATOM 2797 C CA . GLU A 1 351 ? 24.454 -8.707 -6.054 1 86.97 351 GLU A CA 1
ATOM 2798 C C . GLU A 1 351 ? 24.035 -8.252 -4.66 1 86.97 351 GLU A C 1
ATOM 2800 O O . GLU A 1 351 ? 24.159 -7.073 -4.323 1 86.97 351 GLU A O 1
ATOM 2805 N N . ASP A 1 352 ? 23.5 -8.959 -3.863 1 86.18 352 ASP A N 1
ATOM 2806 C CA . ASP A 1 352 ? 23.111 -8.721 -2.476 1 86.18 352 ASP A CA 1
ATOM 2807 C C . ASP A 1 352 ? 21.958 -7.723 -2.393 1 86.18 352 ASP A C 1
ATOM 2809 O O . ASP A 1 352 ? 21.882 -6.931 -1.452 1 86.18 352 ASP A O 1
ATOM 2813 N N . TYR A 1 353 ? 21.222 -7.572 -3.499 1 93.95 353 TYR A N 1
ATOM 2814 C CA . TYR A 1 353 ? 20.07 -6.678 -3.513 1 93.95 353 TYR A CA 1
ATOM 2815 C C . TYR A 1 353 ? 18.774 -7.454 -3.307 1 93.95 353 TYR A C 1
ATOM 2817 O O . TYR A 1 353 ? 17.686 -6.938 -3.57 1 93.95 353 TYR A O 1
ATOM 2825 N N . ALA A 1 354 ? 18.863 -8.674 -2.822 1 97.24 354 ALA A N 1
ATOM 2826 C CA . ALA A 1 354 ? 17.678 -9.515 -2.666 1 97.24 354 ALA A CA 1
ATOM 2827 C C . ALA A 1 354 ? 16.664 -8.865 -1.729 1 97.24 354 ALA A C 1
ATOM 2829 O O . ALA A 1 354 ? 15.454 -8.966 -1.947 1 97.24 354 ALA A O 1
ATOM 2830 N N . ALA A 1 355 ? 17.169 -8.193 -0.697 1 97.16 355 ALA A N 1
ATOM 2831 C CA . ALA A 1 355 ? 16.273 -7.532 0.248 1 97.16 355 ALA A CA 1
ATOM 2832 C C . ALA A 1 355 ? 15.477 -6.423 -0.434 1 97.16 355 ALA A C 1
ATOM 2834 O O . ALA A 1 355 ? 14.266 -6.306 -0.233 1 97.16 355 ALA A O 1
ATOM 2835 N N . HIS A 1 356 ? 16.144 -5.578 -1.256 1 96.17 356 HIS A N 1
ATOM 2836 C CA . HIS A 1 356 ? 15.483 -4.514 -2.002 1 96.17 356 HIS A CA 1
ATOM 2837 C C . HIS A 1 356 ? 14.423 -5.077 -2.943 1 96.17 356 HIS A C 1
ATOM 2839 O O . HIS A 1 356 ? 13.336 -4.51 -3.072 1 96.17 356 HIS A O 1
ATOM 2845 N N . PHE A 1 357 ? 14.8 -6.184 -3.523 1 98.05 357 PHE A N 1
ATOM 2846 C CA . PHE A 1 357 ? 13.886 -6.785 -4.487 1 98.05 357 PHE A CA 1
ATOM 2847 C C . PHE A 1 357 ? 12.688 -7.409 -3.781 1 98.05 357 PHE A C 1
ATOM 2849 O O . PHE A 1 357 ? 11.562 -7.335 -4.276 1 98.05 357 PHE A O 1
ATOM 2856 N N . LEU A 1 358 ? 12.923 -8.049 -2.649 1 98.29 358 LEU A N 1
ATOM 2857 C CA . LEU A 1 358 ? 11.825 -8.611 -1.87 1 98.29 358 LEU A CA 1
ATOM 2858 C C . LEU A 1 358 ? 10.826 -7.528 -1.479 1 98.29 358 LEU A C 1
ATOM 2860 O O . LEU A 1 358 ? 9.621 -7.681 -1.696 1 98.29 358 LEU A O 1
ATOM 2864 N N . LEU A 1 359 ? 11.331 -6.441 -0.918 1 97.97 359 LEU A N 1
ATOM 2865 C CA . LEU A 1 359 ? 10.467 -5.345 -0.493 1 97.97 359 LEU A CA 1
ATOM 2866 C C . LEU A 1 359 ? 9.754 -4.72 -1.687 1 97.97 359 LEU A C 1
ATOM 2868 O O . LEU A 1 359 ? 8.57 -4.385 -1.602 1 97.97 359 LEU A O 1
ATOM 2872 N N . GLY A 1 360 ? 10.493 -4.594 -2.805 1 97.78 360 GLY A N 1
ATOM 2873 C CA . GLY A 1 360 ? 9.896 -4.071 -4.024 1 97.78 360 GLY A CA 1
ATOM 2874 C C . GLY A 1 360 ? 8.762 -4.931 -4.55 1 97.78 360 GLY A C 1
ATOM 2875 O O . GLY A 1 360 ? 7.735 -4.411 -4.991 1 97.78 360 GLY A O 1
ATOM 2876 N N . LEU A 1 361 ? 8.937 -6.202 -4.459 1 98.1 361 LEU A N 1
ATOM 2877 C CA . LEU A 1 361 ? 7.906 -7.122 -4.927 1 98.1 361 LEU A CA 1
ATOM 2878 C C . LEU A 1 361 ? 6.667 -7.046 -4.042 1 98.1 361 LEU A C 1
ATOM 2880 O O . LEU A 1 361 ? 5.54 -7.115 -4.538 1 98.1 361 LEU A O 1
ATOM 2884 N N . ILE A 1 362 ? 6.889 -6.914 -2.767 1 97.06 362 ILE A N 1
ATOM 2885 C CA . ILE A 1 362 ? 5.769 -6.753 -1.847 1 97.06 362 ILE A CA 1
ATOM 2886 C C . ILE A 1 362 ? 5.015 -5.466 -2.172 1 97.06 362 ILE A C 1
ATOM 2888 O O . ILE A 1 362 ? 3.782 -5.451 -2.2 1 97.06 362 ILE A O 1
ATOM 2892 N N . ASP A 1 363 ? 5.759 -4.442 -2.454 1 97.81 363 ASP A N 1
ATOM 2893 C CA . ASP A 1 363 ? 5.152 -3.159 -2.795 1 97.81 363 ASP A CA 1
ATOM 2894 C C . ASP A 1 363 ? 4.395 -3.244 -4.118 1 97.81 363 ASP A C 1
ATOM 2896 O O . ASP A 1 363 ? 3.334 -2.635 -4.273 1 97.81 363 ASP A O 1
ATOM 2900 N N . ASP A 1 364 ? 4.935 -3.922 -5.08 1 97.8 364 ASP A N 1
ATOM 2901 C CA . ASP A 1 364 ? 4.248 -4.118 -6.352 1 97.8 364 ASP A CA 1
ATOM 2902 C C . ASP A 1 364 ? 2.927 -4.859 -6.154 1 97.8 364 ASP A C 1
ATOM 2904 O O . ASP A 1 364 ? 1.918 -4.515 -6.772 1 97.8 364 ASP A O 1
ATOM 2908 N N . LEU A 1 365 ? 3.015 -5.859 -5.372 1 96.44 365 LEU A N 1
ATOM 2909 C CA . LEU A 1 365 ? 1.797 -6.616 -5.102 1 96.44 365 LEU A CA 1
ATOM 2910 C C . LEU A 1 365 ? 0.766 -5.749 -4.387 1 96.44 365 LEU A C 1
ATOM 2912 O O . LEU A 1 365 ? -0.43 -5.832 -4.678 1 96.44 365 LEU A O 1
ATOM 2916 N N . GLN A 1 366 ? 1.23 -4.947 -3.443 1 96.7 366 GLN A N 1
ATOM 2917 C CA . GLN A 1 366 ? 0.341 -4.014 -2.757 1 96.7 366 GLN A CA 1
ATOM 2918 C C . GLN A 1 366 ? -0.33 -3.066 -3.747 1 96.7 366 GLN A C 1
ATOM 2920 O O . GLN A 1 366 ? -1.523 -2.779 -3.628 1 96.7 366 GLN A O 1
ATOM 2925 N N . HIS A 1 367 ? 0.459 -2.566 -4.633 1 97.28 367 HIS A N 1
ATOM 2926 C CA . HIS A 1 367 ? -0.062 -1.678 -5.667 1 97.28 367 HIS A CA 1
ATOM 2927 C C . HIS A 1 367 ? -1.153 -2.363 -6.483 1 97.28 367 HIS A C 1
ATOM 2929 O O . HIS A 1 367 ? -2.186 -1.758 -6.778 1 97.28 367 HIS A O 1
ATOM 2935 N N . CYS A 1 368 ? -0.929 -3.592 -6.828 1 96.8 368 CYS A N 1
ATOM 2936 C CA . CYS A 1 368 ? -1.899 -4.354 -7.607 1 96.8 368 CYS A CA 1
ATOM 2937 C C . CYS A 1 368 ? -3.193 -4.549 -6.826 1 96.8 368 CYS A C 1
ATOM 2939 O O . CYS A 1 368 ? -4.285 -4.4 -7.378 1 96.8 368 CYS A O 1
ATOM 2941 N N . LEU A 1 369 ? -3.092 -4.84 -5.576 1 95.9 369 LEU A N 1
ATOM 2942 C CA . LEU A 1 369 ? -4.266 -5.098 -4.749 1 95.9 369 LEU A CA 1
ATOM 2943 C C . LEU A 1 369 ? -5.067 -3.82 -4.527 1 95.9 369 LEU A C 1
ATOM 2945 O O . LEU A 1 369 ? -6.288 -3.809 -4.7 1 95.9 369 LEU A O 1
ATOM 2949 N N . VAL A 1 370 ? -4.347 -2.754 -4.221 1 97.25 370 VAL A N 1
ATOM 2950 C CA . VAL A 1 370 ? -5.008 -1.484 -3.94 1 97.25 370 VAL A CA 1
ATOM 2951 C C . VAL A 1 370 ? -5.764 -1.009 -5.179 1 97.25 370 VAL A C 1
ATOM 2953 O O . VAL A 1 370 ? -6.873 -0.48 -5.073 1 97.25 370 VAL A O 1
ATOM 2956 N N . ASN A 1 371 ? -5.214 -1.253 -6.314 1 97.08 371 ASN A N 1
ATOM 2957 C CA . ASN A 1 371 ? -5.833 -0.794 -7.552 1 97.08 371 ASN A CA 1
ATOM 2958 C C . ASN A 1 371 ? -6.687 -1.886 -8.19 1 97.08 371 ASN A C 1
ATOM 2960 O O . ASN A 1 371 ? -7.313 -1.663 -9.228 1 97.08 371 ASN A O 1
ATOM 2964 N N . LYS A 1 372 ? -6.692 -3.07 -7.605 1 96.24 372 LYS A N 1
ATOM 2965 C CA . LYS A 1 372 ? -7.395 -4.226 -8.154 1 96.24 372 LYS A CA 1
ATOM 2966 C C . LYS A 1 372 ? -7.052 -4.43 -9.627 1 96.24 372 LYS A C 1
ATOM 2968 O O . LYS A 1 372 ? -7.946 -4.535 -10.469 1 96.24 372 LYS A O 1
ATOM 2973 N N . MET A 1 373 ? -5.762 -4.371 -9.892 1 96.65 373 MET A N 1
ATOM 2974 C CA . MET A 1 373 ? -5.281 -4.477 -11.267 1 96.65 373 MET A CA 1
ATOM 2975 C C . MET A 1 373 ? -3.958 -5.234 -11.324 1 96.65 373 MET A C 1
ATOM 2977 O O . MET A 1 373 ? -2.967 -4.807 -10.729 1 96.65 373 MET A O 1
ATOM 2981 N N . CYS A 1 374 ? -3.965 -6.347 -11.907 1 96.68 374 CYS A N 1
ATOM 2982 C CA . CYS A 1 374 ? -2.784 -7.16 -12.175 1 96.68 374 CYS A CA 1
ATOM 2983 C C . CYS A 1 374 ? -2.784 -7.666 -13.612 1 96.68 374 CYS A C 1
ATOM 2985 O O . CYS A 1 374 ? -3.333 -8.731 -13.899 1 96.68 374 CYS A O 1
ATOM 2987 N N . PRO A 1 375 ? -2.145 -6.97 -14.482 1 97.19 375 PRO A N 1
ATOM 2988 C CA . PRO A 1 375 ? -2.156 -7.372 -15.89 1 97.19 375 PRO A CA 1
ATOM 2989 C C . PRO A 1 375 ? -1.391 -8.67 -16.139 1 97.19 375 PRO A C 1
ATOM 2991 O O . PRO A 1 375 ? -0.304 -8.865 -15.591 1 97.19 375 PRO A O 1
ATOM 2994 N N . ASN A 1 376 ? -1.946 -9.511 -16.892 1 97.34 376 ASN A N 1
ATOM 2995 C CA . ASN A 1 376 ? -1.195 -10.659 -17.388 1 97.34 376 ASN A CA 1
ATOM 2996 C C . ASN A 1 376 ? 0.043 -10.226 -18.168 1 97.34 376 ASN A C 1
ATOM 2998 O O . ASN A 1 376 ? -0.01 -9.268 -18.942 1 97.34 376 ASN A O 1
ATOM 3002 N N . TYR A 1 377 ? 1.134 -10.848 -17.989 1 97.82 377 TYR A N 1
ATOM 3003 C CA . TYR A 1 377 ? 2.376 -10.374 -18.588 1 97.82 377 TYR A CA 1
ATOM 3004 C C . TYR A 1 377 ? 2.317 -10.462 -20.108 1 97.82 377 TYR A C 1
ATOM 3006 O O . TYR A 1 377 ? 2.818 -9.578 -20.807 1 97.82 377 TYR A O 1
ATOM 3014 N N . PHE A 1 378 ? 1.651 -11.515 -20.659 1 97.19 378 PHE A N 1
ATOM 3015 C CA . PHE A 1 378 ? 1.659 -11.767 -22.095 1 97.19 378 PHE A CA 1
ATOM 3016 C C . PHE A 1 378 ? 0.435 -11.149 -22.76 1 97.19 378 PHE A C 1
ATOM 3018 O O . PHE A 1 378 ? 0.443 -10.884 -23.964 1 97.19 378 PHE A O 1
ATOM 3025 N N . ILE A 1 379 ? -0.615 -11.029 -22.008 1 96.68 379 ILE A N 1
ATOM 3026 C CA . ILE A 1 379 ? -1.835 -10.365 -22.452 1 96.68 379 ILE A CA 1
ATOM 3027 C C . ILE A 1 379 ? -2.204 -9.253 -21.473 1 96.68 379 ILE A C 1
ATOM 3029 O O . ILE A 1 379 ? -3.162 -9.384 -20.707 1 96.68 379 ILE A O 1
ATOM 3033 N N . PRO A 1 380 ? -1.552 -8.135 -21.566 1 96.36 380 PRO A N 1
ATOM 3034 C CA . PRO A 1 380 ? -1.67 -7.087 -20.549 1 96.36 380 PRO A CA 1
ATOM 3035 C C . PRO A 1 380 ? -3.094 -6.555 -20.412 1 96.36 380 PRO A C 1
ATOM 3037 O O . PRO A 1 380 ? -3.45 -5.994 -19.373 1 96.36 380 PRO A O 1
ATOM 3040 N N . GLN A 1 381 ? -3.942 -6.729 -21.351 1 95.16 381 GLN A N 1
ATOM 3041 C CA . GLN A 1 381 ? -5.327 -6.272 -21.3 1 95.16 381 GLN A CA 1
ATOM 3042 C C . GLN A 1 381 ? -6.157 -7.135 -20.354 1 95.16 381 GLN A C 1
ATOM 3044 O O . GLN A 1 381 ? -7.267 -6.757 -19.973 1 95.16 381 GLN A O 1
ATOM 3049 N N . CYS A 1 382 ? -5.573 -8.265 -20.057 1 95.45 382 CYS A N 1
ATOM 3050 C CA . CYS A 1 382 ? -6.27 -9.166 -19.145 1 95.45 382 CYS A CA 1
ATOM 3051 C C . CYS A 1 382 ? -5.918 -8.853 -17.696 1 95.45 382 CYS A C 1
ATOM 3053 O O . CYS A 1 382 ? -4.776 -9.045 -17.274 1 95.45 382 CYS A O 1
ATOM 3055 N N . ASN A 1 383 ? -6.853 -8.331 -16.931 1 95.85 383 ASN A N 1
ATOM 3056 C CA . ASN A 1 383 ? -6.689 -8.113 -15.498 1 95.85 383 ASN A CA 1
ATOM 3057 C C . ASN A 1 383 ? -6.964 -9.385 -14.702 1 95.85 383 ASN A C 1
ATOM 3059 O O . ASN A 1 383 ? -8.113 -9.813 -14.586 1 95.85 383 ASN A O 1
ATOM 3063 N N . MET A 1 384 ? -6.005 -9.907 -14.049 1 94.98 384 MET A N 1
ATOM 3064 C CA . MET A 1 384 ? -6.093 -11.206 -13.387 1 94.98 384 MET A CA 1
ATOM 3065 C C . MET A 1 384 ? -6.811 -11.086 -12.047 1 94.98 384 MET A C 1
ATOM 3067 O O . MET A 1 384 ? -7.151 -12.096 -11.428 1 94.98 384 MET A O 1
ATOM 3071 N N . LEU A 1 385 ? -7.105 -9.83 -11.564 1 94.12 385 LEU A N 1
ATOM 3072 C CA . LEU A 1 385 ? -7.798 -9.642 -10.293 1 94.12 385 LEU A CA 1
ATOM 3073 C C . LEU A 1 385 ? -9.249 -9.234 -10.521 1 94.12 385 LEU A C 1
ATOM 3075 O O . LEU A 1 385 ? -9.975 -8.946 -9.566 1 94.12 385 LEU A O 1
ATOM 3079 N N . GLU A 1 386 ? -9.703 -9.215 -11.7 1 90.95 386 GLU A N 1
ATOM 3080 C CA . GLU A 1 386 ? -11.025 -8.71 -12.058 1 90.95 386 GLU A CA 1
ATOM 3081 C C . GLU A 1 386 ? -12.126 -9.481 -11.334 1 90.95 386 GLU A C 1
ATOM 3083 O O . GLU A 1 386 ? -13.169 -8.917 -11 1 90.95 386 GLU A O 1
ATOM 3088 N N . HIS A 1 387 ? -11.871 -10.702 -11.057 1 88.74 387 HIS A N 1
ATOM 3089 C CA . HIS A 1 387 ? -12.887 -11.575 -10.482 1 88.74 387 HIS A CA 1
ATOM 3090 C C . HIS A 1 387 ? -13.05 -11.322 -8.987 1 88.74 387 HIS A C 1
ATOM 3092 O O . HIS A 1 387 ? -14.043 -11.74 -8.386 1 88.74 387 HIS A O 1
ATOM 3098 N N . LEU A 1 388 ? -12.191 -10.641 -8.343 1 91.78 388 LEU A N 1
ATOM 3099 C CA . LEU A 1 388 ? -12.23 -10.429 -6.9 1 91.78 388 LEU A CA 1
ATOM 3100 C C . LEU A 1 388 ? -13.147 -9.264 -6.546 1 91.78 388 LEU A C 1
ATOM 3102 O O . LEU A 1 388 ? -13.244 -8.293 -7.3 1 91.78 388 LEU A O 1
ATOM 3106 N N . SER A 1 389 ? -13.792 -9.438 -5.499 1 92.49 389 SER A N 1
ATOM 3107 C CA . SER A 1 389 ? -14.572 -8.32 -4.976 1 92.49 389 SER A CA 1
ATOM 3108 C C . SER A 1 389 ? -13.671 -7.271 -4.333 1 92.49 389 SER A C 1
ATOM 3110 O O . SER A 1 389 ? -12.523 -7.558 -3.988 1 92.49 389 SER A O 1
ATOM 3112 N N . GLU A 1 390 ? -14.229 -6.103 -4.139 1 93.01 390 GLU A N 1
ATOM 3113 C CA . GLU A 1 390 ? -13.486 -5.034 -3.478 1 93.01 390 GLU A CA 1
ATOM 3114 C C . GLU A 1 390 ? -13.136 -5.411 -2.042 1 93.01 390 GLU A C 1
ATOM 3116 O O . GLU A 1 390 ? -12.04 -5.109 -1.564 1 93.01 390 GLU A O 1
ATOM 3121 N N . GLU A 1 391 ? -14.03 -6.017 -1.419 1 91.92 391 GLU A N 1
ATOM 3122 C CA . GLU A 1 391 ? -13.822 -6.431 -0.035 1 91.92 391 GLU A CA 1
ATOM 3123 C C . GLU A 1 391 ? -12.683 -7.441 0.074 1 91.92 391 GLU A C 1
ATOM 3125 O O . GLU A 1 391 ? -11.861 -7.361 0.989 1 91.92 391 GLU A O 1
ATOM 3130 N N . THR A 1 392 ? -12.61 -8.342 -0.889 1 92.12 392 THR A N 1
ATOM 3131 C CA . THR A 1 392 ? -11.58 -9.375 -0.868 1 92.12 392 THR A CA 1
ATOM 3132 C C . THR A 1 392 ? -10.202 -8.77 -1.126 1 92.12 392 THR A C 1
ATOM 3134 O O . THR A 1 392 ? -9.228 -9.127 -0.461 1 92.12 392 THR A O 1
ATOM 3137 N N . VAL A 1 393 ? -10.189 -7.88 -2.085 1 93.01 393 VAL A N 1
ATOM 3138 C CA . VAL A 1 393 ? -8.904 -7.273 -2.417 1 93.01 393 VAL A CA 1
ATOM 3139 C C . VAL A 1 393 ? -8.406 -6.439 -1.239 1 93.01 393 VAL A C 1
ATOM 3141 O O . VAL A 1 393 ? -7.212 -6.44 -0.931 1 93.01 393 VAL A O 1
ATOM 3144 N N . MET A 1 394 ? -9.256 -5.783 -0.531 1 92.55 394 MET A N 1
ATOM 3145 C CA . MET A 1 394 ? -8.877 -4.965 0.618 1 92.55 394 MET A CA 1
ATOM 3146 C C . MET A 1 394 ? -8.37 -5.835 1.763 1 92.55 394 MET A C 1
ATOM 3148 O O . MET A 1 394 ? -7.417 -5.468 2.453 1 92.55 394 MET A O 1
ATOM 3152 N N . LEU A 1 395 ? -9.069 -6.892 1.971 1 93.34 395 LEU A N 1
ATOM 3153 C CA . LEU A 1 395 ? -8.636 -7.834 2.998 1 93.34 395 LEU A CA 1
ATOM 3154 C C . LEU A 1 395 ? -7.206 -8.297 2.741 1 93.34 395 LEU A C 1
ATOM 3156 O O . LEU A 1 395 ? -6.379 -8.311 3.656 1 93.34 395 LEU A O 1
ATOM 3160 N N . HIS A 1 396 ? -6.91 -8.644 1.519 1 93.86 396 HIS A N 1
ATOM 3161 C CA . HIS A 1 396 ? -5.577 -9.123 1.172 1 93.86 396 HIS A CA 1
ATOM 3162 C C . HIS A 1 396 ? -4.556 -7.991 1.215 1 93.86 396 HIS A C 1
ATOM 3164 O O . HIS A 1 396 ? -3.395 -8.209 1.571 1 93.86 396 HIS A O 1
ATOM 3170 N N . ALA A 1 397 ? -4.973 -6.812 0.818 1 95.33 397 ALA A N 1
ATOM 3171 C CA . ALA A 1 397 ? -4.088 -5.655 0.92 1 95.33 397 ALA A CA 1
ATOM 3172 C C . ALA A 1 397 ? -3.692 -5.394 2.371 1 95.33 397 ALA A C 1
ATOM 3174 O O . ALA A 1 397 ? -2.541 -5.052 2.654 1 95.33 397 ALA A O 1
ATOM 3175 N N . ARG A 1 398 ? -4.614 -5.546 3.279 1 95.63 398 ARG A N 1
ATOM 3176 C CA . ARG A 1 398 ? -4.347 -5.35 4.7 1 95.63 398 ARG A CA 1
ATOM 3177 C C . ARG A 1 398 ? -3.39 -6.413 5.229 1 95.63 398 ARG A C 1
ATOM 3179 O O . ARG A 1 398 ? -2.469 -6.105 5.987 1 95.63 398 ARG A O 1
ATOM 3186 N N . LYS A 1 399 ? -3.615 -7.619 4.809 1 94.28 399 LYS A N 1
ATOM 3187 C CA . LYS A 1 399 ? -2.703 -8.692 5.197 1 94.28 399 LYS A CA 1
ATOM 3188 C C . LYS A 1 399 ? -1.288 -8.42 4.693 1 94.28 399 LYS A C 1
ATOM 3190 O O . LYS A 1 399 ? -0.315 -8.615 5.425 1 94.28 399 LYS A O 1
ATOM 3195 N N . LEU A 1 400 ? -1.244 -8.014 3.472 1 95.11 400 LEU A N 1
ATOM 3196 C CA . LEU A 1 400 ? 0.057 -7.733 2.875 1 95.11 400 LEU A CA 1
ATOM 3197 C C . LEU A 1 400 ? 0.73 -6.553 3.568 1 95.11 400 LEU A C 1
ATOM 3199 O O . LEU A 1 400 ? 1.956 -6.522 3.7 1 95.11 400 LEU A O 1
ATOM 3203 N N . SER A 1 401 ? -0.059 -5.582 3.975 1 95.64 401 SER A N 1
ATOM 3204 C CA . SER A 1 401 ? 0.486 -4.439 4.701 1 95.64 401 SER A CA 1
ATOM 3205 C C . SER A 1 401 ? 1.137 -4.874 6.009 1 95.64 401 SER A C 1
ATOM 3207 O O . SER A 1 401 ? 2.128 -4.282 6.443 1 95.64 401 SER A O 1
ATOM 3209 N N . SER A 1 402 ? 0.596 -5.862 6.606 1 94.52 402 SER A N 1
ATOM 3210 C CA . SER A 1 402 ? 1.196 -6.418 7.815 1 94.52 402 SER A CA 1
ATOM 3211 C C . SER A 1 402 ? 2.551 -7.051 7.518 1 94.52 402 SER A C 1
ATOM 3213 O O . SER A 1 402 ? 3.493 -6.909 8.299 1 94.52 402 SER A O 1
ATOM 3215 N N . VAL A 1 403 ? 2.656 -7.698 6.43 1 95.44 403 VAL A N 1
ATOM 3216 C CA . VAL A 1 403 ? 3.923 -8.285 6.005 1 95.44 403 VAL A CA 1
ATOM 3217 C C . VAL A 1 403 ? 4.949 -7.181 5.761 1 95.44 403 VAL A C 1
ATOM 3219 O O . VAL A 1 403 ? 6.102 -7.292 6.186 1 95.44 403 VAL A O 1
ATOM 3222 N N . ARG A 1 404 ? 4.459 -6.123 5.091 1 97.3 404 ARG A N 1
ATOM 3223 C CA . ARG A 1 404 ? 5.349 -5.028 4.719 1 97.3 404 ARG A CA 1
ATOM 3224 C C . ARG A 1 404 ? 5.829 -4.271 5.953 1 97.3 404 ARG A C 1
ATOM 3226 O O . ARG A 1 404 ? 6.904 -3.667 5.937 1 97.3 404 ARG A O 1
ATOM 3233 N N . SER A 1 405 ? 5.093 -4.345 7.079 1 96.58 405 SER A N 1
ATOM 3234 C CA . SER A 1 405 ? 5.444 -3.656 8.316 1 96.58 405 SER A CA 1
ATOM 3235 C C . SER A 1 405 ? 6.543 -4.397 9.069 1 96.58 405 SER A C 1
ATOM 3237 O O . SER A 1 405 ? 7.289 -3.792 9.843 1 96.58 405 SER A O 1
ATOM 3239 N N . ASP A 1 406 ? 6.624 -5.696 8.842 1 96.5 406 ASP A N 1
ATOM 3240 C CA . ASP A 1 406 ? 7.648 -6.493 9.51 1 96.5 406 ASP A CA 1
ATOM 3241 C C . ASP A 1 406 ? 8.094 -7.661 8.634 1 96.5 406 ASP A C 1
ATOM 3243 O O . ASP A 1 406 ? 7.916 -8.823 9.002 1 96.5 406 ASP A O 1
ATOM 3247 N N . PRO A 1 407 ? 8.773 -7.376 7.589 1 97.27 407 PRO A N 1
ATOM 3248 C CA . PRO A 1 407 ? 9.186 -8.43 6.66 1 97.27 407 PRO A CA 1
ATOM 3249 C C . PRO A 1 407 ? 10.172 -9.415 7.285 1 97.27 407 PRO A C 1
ATOM 3251 O O . PRO A 1 407 ? 10.19 -10.592 6.919 1 97.27 407 PRO A O 1
ATOM 3254 N N . ALA A 1 408 ? 10.989 -8.958 8.228 1 97.71 408 ALA A N 1
ATOM 3255 C CA . ALA A 1 408 ? 11.968 -9.83 8.872 1 97.71 408 ALA A CA 1
ATOM 3256 C C . ALA A 1 408 ? 11.28 -10.961 9.631 1 97.71 408 ALA A C 1
ATOM 3258 O O . ALA A 1 408 ? 11.696 -12.119 9.542 1 97.71 408 ALA A O 1
ATOM 3259 N N . GLU A 1 409 ? 10.231 -10.617 10.349 1 96.95 409 GLU A N 1
ATOM 3260 C CA . GLU A 1 409 ? 9.508 -11.626 11.116 1 96.95 409 GLU A CA 1
ATOM 3261 C C . GLU A 1 409 ? 8.849 -12.65 10.196 1 96.95 409 GLU A C 1
ATOM 3263 O O . GLU A 1 409 ? 8.87 -13.85 10.479 1 96.95 409 GLU A O 1
ATOM 3268 N N . HIS A 1 410 ? 8.3 -12.229 9.164 1 96.11 410 HIS A N 1
ATOM 3269 C CA . HIS A 1 410 ? 7.638 -13.137 8.235 1 96.11 410 HIS A CA 1
ATOM 3270 C C . HIS A 1 410 ? 8.651 -14.016 7.509 1 96.11 410 HIS A C 1
ATOM 3272 O O . HIS A 1 410 ? 8.363 -15.174 7.197 1 96.11 410 HIS A O 1
ATOM 3278 N N . LEU A 1 411 ? 9.838 -13.456 7.226 1 97.08 411 LEU A N 1
ATOM 3279 C CA . LEU A 1 411 ? 10.911 -14.255 6.645 1 97.08 411 LEU A CA 1
ATOM 3280 C C . LEU A 1 411 ? 11.381 -15.328 7.621 1 97.08 411 LEU A C 1
ATOM 3282 O O . LEU A 1 411 ? 11.627 -16.47 7.225 1 97.08 411 LEU A O 1
ATOM 3286 N N . ARG A 1 412 ? 11.51 -14.958 8.877 1 97.33 412 ARG A N 1
ATOM 3287 C CA . ARG A 1 412 ? 11.902 -15.928 9.893 1 97.33 412 ARG A CA 1
ATOM 3288 C C . ARG A 1 412 ? 10.889 -17.065 9.985 1 97.33 412 ARG A C 1
ATOM 3290 O O . ARG A 1 412 ? 11.267 -18.231 10.109 1 97.33 412 ARG A O 1
ATOM 3297 N N . THR A 1 413 ? 9.649 -16.7 9.943 1 95.61 413 THR A N 1
ATOM 3298 C CA . THR A 1 413 ? 8.594 -17.707 9.985 1 95.61 413 THR A CA 1
ATOM 3299 C C . THR A 1 413 ? 8.672 -18.621 8.766 1 95.61 413 THR A C 1
ATOM 3301 O O . THR A 1 413 ? 8.493 -19.836 8.881 1 95.61 413 THR A O 1
ATOM 3304 N N . ALA A 1 414 ? 8.928 -18.067 7.582 1 94.56 414 ALA A N 1
ATOM 3305 C CA . ALA A 1 414 ? 9.068 -18.859 6.363 1 94.56 414 ALA A CA 1
ATOM 3306 C C . ALA A 1 414 ? 10.247 -19.823 6.468 1 94.56 414 ALA A C 1
ATOM 3308 O O . ALA A 1 414 ? 10.167 -20.963 6.005 1 94.56 414 ALA A O 1
ATOM 3309 N N . ILE A 1 415 ? 11.329 -19.376 7.024 1 95.78 415 ILE A N 1
ATOM 3310 C CA . ILE A 1 415 ? 12.52 -20.197 7.213 1 95.78 415 ILE A CA 1
ATOM 3311 C C . ILE A 1 415 ? 12.201 -21.364 8.145 1 95.78 415 ILE A C 1
ATOM 3313 O O . ILE A 1 415 ? 12.574 -22.507 7.869 1 95.78 415 ILE A O 1
ATOM 3317 N N . GLU A 1 416 ? 11.481 -21.046 9.234 1 94.67 416 GLU A N 1
ATOM 3318 C CA . GLU A 1 416 ? 11.112 -22.095 10.179 1 94.67 416 GLU A CA 1
ATOM 3319 C C . GLU A 1 416 ? 10.218 -23.142 9.52 1 94.67 416 GLU A C 1
ATOM 3321 O O . GLU A 1 416 ? 10.337 -24.335 9.805 1 94.67 416 GLU A O 1
ATOM 3326 N N . HIS A 1 417 ? 9.382 -22.729 8.69 1 90.82 417 HIS A N 1
ATOM 3327 C CA . HIS A 1 417 ? 8.499 -23.653 7.988 1 90.82 417 HIS A CA 1
ATOM 3328 C C . HIS A 1 417 ? 9.289 -24.578 7.068 1 90.82 417 HIS A C 1
ATOM 3330 O O . HIS A 1 417 ? 9.01 -25.777 6.998 1 90.82 417 HIS A O 1
ATOM 3336 N N . VAL A 1 418 ? 10.226 -24.026 6.328 1 91.18 418 VAL A N 1
ATOM 3337 C CA . VAL A 1 418 ? 11.021 -24.831 5.406 1 91.18 418 VAL A CA 1
ATOM 3338 C C . VAL A 1 418 ? 11.908 -25.793 6.193 1 91.18 418 VAL A C 1
ATOM 3340 O O . VAL A 1 418 ? 12.087 -26.947 5.798 1 91.18 418 VAL A O 1
ATOM 3343 N N . LYS A 1 419 ? 12.462 -25.351 7.286 1 91.69 419 LYS A N 1
ATOM 3344 C CA . LYS A 1 419 ? 13.264 -26.214 8.149 1 91.69 419 LYS A CA 1
ATOM 3345 C C . LYS A 1 419 ? 12.433 -27.369 8.698 1 91.69 419 LYS A C 1
ATOM 3347 O O . LYS A 1 419 ? 12.902 -28.509 8.749 1 91.69 419 LYS A O 1
ATOM 3352 N N . ALA A 1 420 ? 11.26 -27.06 9.131 1 91.3 420 ALA A N 1
ATOM 3353 C CA . ALA A 1 420 ? 10.362 -28.084 9.659 1 91.3 420 ALA A CA 1
ATOM 3354 C C . ALA A 1 420 ? 10.022 -29.119 8.591 1 91.3 420 ALA A C 1
ATOM 3356 O O . ALA A 1 420 ? 9.957 -30.317 8.876 1 91.3 420 ALA A O 1
ATOM 3357 N N . ALA A 1 421 ? 9.77 -28.676 7.405 1 87.92 421 ALA A N 1
ATOM 3358 C CA . ALA A 1 421 ? 9.481 -29.588 6.302 1 87.92 421 ALA A CA 1
ATOM 3359 C C . ALA A 1 421 ? 10.669 -30.504 6.022 1 87.92 421 ALA A C 1
ATOM 3361 O O . ALA A 1 421 ? 10.493 -31.694 5.749 1 87.92 421 ALA A O 1
ATOM 3362 N N . ASN A 1 422 ? 11.806 -29.957 6.065 1 86.55 422 ASN A N 1
ATOM 3363 C CA . ASN A 1 422 ? 13.017 -30.743 5.853 1 86.55 422 ASN A CA 1
ATOM 3364 C C . ASN A 1 422 ? 13.213 -31.78 6.955 1 86.55 422 ASN A C 1
ATOM 3366 O O . ASN A 1 422 ? 13.628 -32.908 6.685 1 86.55 422 ASN A O 1
ATOM 3370 N N . ARG A 1 423 ? 12.929 -31.408 8.156 1 87.52 423 ARG A N 1
ATOM 3371 C CA . ARG A 1 423 ? 13.045 -32.328 9.283 1 87.52 423 ARG A CA 1
ATOM 3372 C C . ARG A 1 423 ? 12.056 -33.481 9.153 1 87.52 423 ARG A C 1
ATOM 3374 O O . ARG A 1 423 ? 12.397 -34.633 9.433 1 87.52 423 ARG A O 1
ATOM 3381 N N . LEU A 1 424 ? 10.921 -33.152 8.751 1 86.11 424 LEU A N 1
ATOM 3382 C CA . LEU A 1 424 ? 9.905 -34.183 8.568 1 86.11 424 LEU A CA 1
ATOM 3383 C C . LEU A 1 424 ? 10.315 -35.162 7.474 1 86.11 424 LEU A C 1
ATOM 3385 O O . LEU A 1 424 ? 10.088 -36.368 7.596 1 86.11 424 LEU A O 1
ATOM 3389 N N . THR A 1 425 ? 10.89 -34.619 6.457 1 81.77 425 THR A N 1
ATOM 3390 C CA . THR A 1 425 ? 11.368 -35.454 5.362 1 81.77 425 THR A CA 1
ATOM 3391 C C . THR A 1 425 ? 12.455 -36.411 5.846 1 81.77 425 THR A C 1
ATOM 3393 O O . THR A 1 425 ? 12.448 -37.594 5.499 1 81.77 425 THR A O 1
ATOM 3396 N N . LEU A 1 426 ? 13.365 -35.966 6.689 1 82.22 426 LEU A N 1
ATOM 3397 C CA . LEU A 1 426 ? 14.46 -36.776 7.213 1 82.22 426 LEU A CA 1
ATOM 3398 C C . LEU A 1 426 ? 13.939 -37.836 8.176 1 82.22 426 LEU A C 1
ATOM 3400 O O . LEU A 1 426 ? 14.439 -38.963 8.196 1 82.22 426 LEU A O 1
ATOM 3404 N N . GLU A 1 427 ? 12.967 -37.476 8.927 1 81.39 427 GLU A N 1
ATOM 3405 C CA . GLU A 1 427 ? 12.385 -38.412 9.884 1 81.39 427 GLU A CA 1
ATOM 3406 C C . GLU A 1 427 ? 11.663 -39.552 9.171 1 81.39 427 GLU A C 1
ATOM 3408 O O . GLU A 1 427 ? 11.741 -40.706 9.598 1 81.39 427 GLU A O 1
ATOM 3413 N N . LEU A 1 428 ? 11.023 -39.251 8.158 1 78.06 428 LEU A N 1
ATOM 3414 C CA . LEU A 1 428 ? 10.294 -40.262 7.399 1 78.06 428 LEU A CA 1
ATOM 3415 C C . LEU A 1 428 ? 11.257 -41.197 6.675 1 78.06 428 LEU A C 1
ATOM 3417 O O . LEU A 1 428 ? 10.986 -42.393 6.543 1 78.06 428 LEU A O 1
ATOM 3421 N N . GLN A 1 429 ? 12.359 -40.626 6.233 1 77.74 429 GLN A N 1
ATOM 3422 C CA . GLN A 1 429 ? 13.385 -41.433 5.58 1 77.74 429 GLN A CA 1
ATOM 3423 C C . GLN A 1 429 ? 14.036 -42.399 6.565 1 77.74 429 GLN A C 1
ATOM 3425 O O . GLN A 1 429 ? 14.382 -43.525 6.202 1 77.74 429 GLN A O 1
ATOM 3430 N N . ARG A 1 430 ? 14.191 -41.936 7.751 1 72.63 430 ARG A N 1
ATOM 3431 C CA . ARG A 1 430 ? 14.79 -42.774 8.785 1 72.63 430 ARG A CA 1
ATOM 3432 C C . ARG A 1 430 ? 13.838 -43.889 9.204 1 72.63 430 ARG A C 1
ATOM 3434 O O . ARG A 1 430 ? 14.264 -45.026 9.423 1 72.63 430 ARG A O 1
ATOM 3441 N N . ARG A 1 431 ? 12.576 -43.639 9.317 1 66.63 431 ARG A N 1
ATOM 3442 C CA . ARG A 1 431 ? 11.577 -44.63 9.706 1 66.63 431 ARG A CA 1
ATOM 3443 C C . ARG A 1 431 ? 11.374 -45.664 8.604 1 66.63 431 ARG A C 1
ATOM 3445 O O . ARG A 1 431 ? 11.138 -46.841 8.886 1 66.63 431 ARG A O 1
ATOM 3452 N N . GLY A 1 432 ? 11.371 -45.221 7.317 1 57.76 432 GLY A N 1
ATOM 3453 C CA . GLY A 1 432 ? 11.234 -46.133 6.192 1 57.76 432 GLY A CA 1
ATOM 3454 C C . GLY A 1 432 ? 12.447 -47.022 5.994 1 57.76 432 GLY A C 1
ATOM 3455 O O . GLY A 1 432 ? 12.325 -48.148 5.508 1 57.76 432 GLY A O 1
ATOM 3456 N N . SER A 1 433 ? 13.687 -46.567 6.232 1 50.56 433 SER A N 1
ATOM 3457 C CA . SER A 1 433 ? 14.9 -47.372 6.134 1 50.56 433 SER A CA 1
ATOM 3458 C C . SER A 1 433 ? 14.91 -48.486 7.175 1 50.56 433 SER A C 1
ATOM 3460 O O . SER A 1 433 ? 15.551 -49.521 6.979 1 50.56 433 SER A O 1
ATOM 3462 N N . THR A 1 434 ? 14.307 -48.264 8.291 1 47.03 434 THR A N 1
ATOM 3463 C CA . THR A 1 434 ? 14.33 -49.323 9.294 1 47.03 434 THR A CA 1
ATOM 3464 C C . THR A 1 434 ? 13.471 -50.505 8.853 1 47.03 434 THR A C 1
ATOM 3466 O O . THR A 1 434 ? 13.608 -51.61 9.381 1 47.03 434 THR A O 1
ATOM 3469 N N . THR A 1 435 ? 12.355 -50.357 8.111 1 40.21 435 THR A N 1
ATOM 3470 C CA . THR A 1 435 ? 11.569 -51.537 7.77 1 40.21 435 THR A CA 1
ATOM 3471 C C . THR A 1 435 ? 12.153 -52.243 6.55 1 40.21 435 THR A C 1
ATOM 3473 O O . THR A 1 435 ? 11.689 -53.319 6.167 1 40.21 435 THR A O 1
ATOM 3476 N N . SER A 1 436 ? 12.505 -51.615 5.398 1 40.01 436 SER A N 1
ATOM 3477 C CA . SER A 1 436 ? 12.779 -52.405 4.202 1 40.01 436 SER A CA 1
ATOM 3478 C C . SER A 1 436 ? 14.069 -53.205 4.351 1 40.01 436 SER A C 1
ATOM 3480 O O . SER A 1 436 ? 14.871 -52.937 5.248 1 40.01 436 SER A O 1
ATOM 3482 N N . ILE A 1 437 ? 14.455 -54.036 3.117 1 39.28 437 ILE A N 1
ATOM 3483 C CA . ILE A 1 437 ? 15.361 -55.137 2.808 1 39.28 437 ILE A CA 1
ATOM 3484 C C . ILE A 1 437 ? 16.806 -54.693 3.03 1 39.28 437 ILE A C 1
ATOM 3486 O O . ILE A 1 437 ? 17.152 -53.536 2.78 1 39.28 437 ILE A O 1
ATOM 3490 N N . PRO A 1 438 ? 17.647 -55.531 3.651 1 34.99 438 PRO A N 1
ATOM 3491 C CA . PRO A 1 438 ? 19.094 -55.434 3.858 1 34.99 438 PRO A CA 1
ATOM 3492 C C . PRO A 1 438 ? 19.84 -54.978 2.607 1 34.99 438 PRO A C 1
ATOM 3494 O O . PRO A 1 438 ? 19.554 -55.455 1.505 1 34.99 438 PRO A O 1
ATOM 3497 N N . SER A 1 439 ? 20.193 -53.671 2.427 1 32.92 439 SER A N 1
ATOM 3498 C CA . SER A 1 439 ? 21.039 -53.211 1.33 1 32.92 439 SER A CA 1
ATOM 3499 C C . SER A 1 439 ? 22.136 -54.224 1.016 1 32.92 439 SER A C 1
ATOM 3501 O O . SER A 1 439 ? 22.84 -54.683 1.918 1 32.92 439 SER A O 1
ATOM 3503 N N . PRO A 1 440 ? 22.028 -54.984 -0.116 1 33.31 440 PRO A N 1
ATOM 3504 C CA . PRO A 1 440 ? 23.178 -55.843 -0.407 1 33.31 440 PRO A CA 1
ATOM 3505 C C . PRO A 1 440 ? 24.513 -55.129 -0.207 1 33.31 440 PRO A C 1
ATOM 3507 O O . PRO A 1 440 ? 24.578 -53.899 -0.287 1 33.31 440 PRO A O 1
ATOM 3510 N N . GLN A 1 441 ? 25.464 -55.671 0.511 1 29.06 441 GLN A N 1
ATOM 3511 C CA . GLN A 1 441 ? 26.848 -55.308 0.797 1 29.06 441 GLN A CA 1
ATOM 3512 C C . GLN A 1 441 ? 27.582 -54.892 -0.474 1 29.06 441 GLN A C 1
ATOM 3514 O O . GLN A 1 441 ? 27.68 -55.673 -1.424 1 29.06 441 GLN A O 1
ATOM 3519 N N . SER A 1 442 ? 27.391 -53.555 -0.981 1 28.87 442 SER A N 1
ATOM 3520 C CA . SER A 1 442 ? 28.264 -53.035 -2.028 1 28.87 442 SER A CA 1
ATOM 3521 C C . SER A 1 442 ? 29.7 -53.514 -1.839 1 28.87 442 SER A C 1
ATOM 3523 O O . SER A 1 442 ? 30.267 -53.378 -0.753 1 28.87 442 SER A O 1
ATOM 3525 N N . ASP A 1 443 ? 30.088 -54.502 -2.495 1 30.4 443 ASP A N 1
ATOM 3526 C CA . ASP A 1 443 ? 31.495 -54.789 -2.757 1 30.4 443 ASP A CA 1
ATOM 3527 C C . ASP A 1 443 ? 32.265 -53.511 -3.082 1 30.4 443 ASP A C 1
ATOM 3529 O O . ASP A 1 443 ? 31.69 -52.547 -3.591 1 30.4 443 ASP A O 1
ATOM 3533 N N . GLY A 1 444 ? 33.484 -53.204 -2.525 1 30.71 444 GLY A N 1
ATOM 3534 C CA . GLY A 1 444 ? 34.517 -52.185 -2.444 1 30.71 444 GLY A CA 1
ATOM 3535 C C . GLY A 1 444 ? 34.903 -51.617 -3.797 1 30.71 444 GLY A C 1
ATOM 3536 O O . GLY A 1 444 ? 35.992 -51.062 -3.956 1 30.71 444 GLY A O 1
ATOM 3537 N N . GLY A 1 445 ? 34.199 -52.019 -4.952 1 29.87 445 GLY A N 1
ATOM 3538 C CA . GLY A 1 445 ? 34.973 -51.517 -6.077 1 29.87 445 GLY A CA 1
ATOM 3539 C C . GLY A 1 445 ? 35.07 -50.004 -6.107 1 29.87 445 GLY A C 1
ATOM 3540 O O . GLY A 1 445 ? 34.363 -49.316 -5.366 1 29.87 445 GLY A O 1
ATOM 3541 N N . ASP A 1 446 ? 35.988 -49.386 -7.066 1 31.8 446 ASP A N 1
ATOM 3542 C CA . ASP A 1 446 ? 36.601 -48.068 -7.199 1 31.8 446 ASP A CA 1
ATOM 3543 C C . ASP A 1 446 ? 35.539 -46.983 -7.365 1 31.8 446 ASP A C 1
ATOM 3545 O O . ASP A 1 446 ? 34.742 -47.026 -8.304 1 31.8 446 ASP A O 1
ATOM 3549 N N . PRO A 1 447 ? 35.112 -46.217 -6.353 1 36.27 447 PRO A N 1
ATOM 3550 C CA . PRO A 1 447 ? 34.022 -45.284 -6.059 1 36.27 447 PRO A CA 1
ATOM 3551 C C . PRO A 1 447 ? 34.071 -44.028 -6.925 1 36.27 447 PRO A C 1
ATOM 3553 O O . PRO A 1 447 ? 33.307 -43.086 -6.697 1 36.27 447 PRO A O 1
ATOM 3556 N N . ASN A 1 448 ? 35.232 -43.848 -7.745 1 30.46 448 ASN A N 1
ATOM 3557 C CA . ASN A 1 448 ? 35.522 -42.435 -7.967 1 30.46 448 ASN A CA 1
ATOM 3558 C C . ASN A 1 448 ? 34.374 -41.732 -8.685 1 30.46 448 ASN A C 1
ATOM 3560 O O . ASN A 1 448 ? 33.884 -40.701 -8.22 1 30.46 448 ASN A O 1
ATOM 3564 N N . GLN A 1 449 ? 34.656 -41.333 -10.045 1 31.36 449 GLN A N 1
ATOM 3565 C CA . GLN A 1 449 ? 34.624 -40.055 -10.749 1 31.36 449 GLN A CA 1
ATOM 3566 C C . GLN A 1 449 ? 33.245 -39.793 -11.349 1 31.36 449 GLN A C 1
ATOM 3568 O O . GLN A 1 449 ? 32.943 -38.668 -11.755 1 31.36 449 GLN A O 1
ATOM 3573 N N . PRO A 1 450 ? 32.644 -40.888 -11.978 1 37.44 450 PRO A N 1
ATOM 3574 C CA . PRO A 1 450 ? 31.611 -40.514 -12.948 1 37.44 450 PRO A CA 1
ATOM 3575 C C . PRO A 1 450 ? 30.367 -39.925 -12.287 1 37.44 450 PRO A C 1
ATOM 3577 O O . PRO A 1 450 ? 29.506 -39.367 -12.972 1 37.44 450 PRO A O 1
ATOM 3580 N N . ASP A 1 451 ? 30.327 -40.119 -10.999 1 35.77 451 ASP A N 1
ATOM 3581 C CA . ASP A 1 451 ? 29.08 -39.845 -10.29 1 35.77 451 ASP A CA 1
ATOM 3582 C C . ASP A 1 451 ? 28.889 -38.345 -10.076 1 35.77 451 ASP A C 1
ATOM 3584 O O . ASP A 1 451 ? 27.757 -37.868 -9.966 1 35.77 451 ASP A O 1
ATOM 3588 N N . ASP A 1 452 ? 30.064 -37.651 -10.047 1 39.1 452 ASP A N 1
ATOM 3589 C CA . ASP A 1 452 ? 29.95 -36.23 -9.73 1 39.1 452 ASP A CA 1
ATOM 3590 C C . ASP A 1 452 ? 29.436 -35.439 -10.93 1 39.1 452 ASP A C 1
ATOM 3592 O O . ASP A 1 452 ? 28.706 -34.459 -10.767 1 39.1 452 ASP A O 1
ATOM 3596 N N . ARG A 1 453 ? 29.847 -35.84 -12.212 1 40.22 453 ARG A N 1
ATOM 3597 C CA . ARG A 1 453 ? 29.439 -35.117 -13.412 1 40.22 453 ARG A CA 1
ATOM 3598 C C . ARG A 1 453 ? 27.95 -35.306 -13.685 1 40.22 453 ARG A C 1
ATOM 3600 O O . ARG A 1 453 ? 27.285 -34.396 -14.184 1 40.22 453 ARG A O 1
ATOM 3607 N N . LEU A 1 454 ? 27.583 -36.509 -13.539 1 34.58 454 LEU A N 1
ATOM 3608 C CA . LEU A 1 454 ? 26.162 -36.754 -13.756 1 34.58 454 LEU A CA 1
ATOM 3609 C C . LEU A 1 454 ? 25.315 -35.935 -12.788 1 34.58 454 LEU A C 1
ATOM 3611 O O . LEU A 1 454 ? 24.295 -35.364 -13.18 1 34.58 454 LEU A O 1
ATOM 3615 N N . ALA A 1 455 ? 25.771 -35.815 -11.62 1 40.81 455 ALA A N 1
ATOM 3616 C CA . ALA A 1 455 ? 25.056 -35.044 -10.606 1 40.81 455 ALA A CA 1
ATOM 3617 C C . ALA A 1 455 ? 25.023 -33.561 -10.967 1 40.81 455 ALA A C 1
ATOM 3619 O O . ALA A 1 455 ? 23.98 -32.912 -10.856 1 40.81 455 ALA A O 1
ATOM 3620 N N . LYS A 1 456 ? 26.15 -32.991 -11.393 1 46.73 456 LYS A N 1
ATOM 3621 C CA . LYS A 1 456 ? 26.196 -31.589 -11.801 1 46.73 456 LYS A CA 1
ATOM 3622 C C . LYS A 1 456 ? 25.335 -31.348 -13.037 1 46.73 456 LYS A C 1
ATOM 3624 O O . LYS A 1 456 ? 24.627 -30.342 -13.12 1 46.73 456 LYS A O 1
ATOM 3629 N N . LYS A 1 457 ? 25.327 -32.253 -14.029 1 43.48 457 LYS A N 1
ATOM 3630 C CA . LYS A 1 457 ? 24.511 -32.174 -15.237 1 43.48 457 LYS A CA 1
ATOM 3631 C C . LYS A 1 457 ? 23.029 -32.328 -14.91 1 43.48 457 LYS A C 1
ATOM 3633 O O . LYS A 1 457 ? 22.189 -31.61 -15.456 1 43.48 457 LYS A O 1
ATOM 3638 N N . LEU A 1 458 ? 22.739 -33.152 -13.964 1 41.01 458 LEU A N 1
ATOM 3639 C CA . LEU A 1 458 ? 21.352 -33.317 -13.541 1 41.01 458 LEU A CA 1
ATOM 3640 C C . LEU A 1 458 ? 20.882 -32.109 -12.737 1 41.01 458 LEU A C 1
ATOM 3642 O O . LEU A 1 458 ? 19.749 -31.651 -12.902 1 41.01 458 LEU A O 1
ATOM 3646 N N . GLN A 1 459 ? 21.794 -31.619 -11.904 1 43.55 459 GLN A N 1
ATOM 3647 C CA . GLN A 1 459 ? 21.49 -30.391 -11.177 1 43.55 459 GLN A CA 1
ATOM 3648 C C . GLN A 1 459 ? 21.245 -29.23 -12.137 1 43.55 459 GLN A C 1
ATOM 3650 O O . GLN A 1 459 ? 20.33 -28.431 -11.931 1 43.55 459 GLN A O 1
ATOM 3655 N N . GLN A 1 460 ? 22.193 -29.074 -13.075 1 43.25 460 GLN A N 1
ATOM 3656 C CA . GLN A 1 460 ? 21.993 -28.066 -14.111 1 43.25 460 GLN A CA 1
ATOM 3657 C C . GLN A 1 460 ? 20.689 -28.304 -14.866 1 43.25 460 GLN A C 1
ATOM 3659 O O . GLN A 1 460 ? 19.984 -27.354 -15.214 1 43.25 460 GLN A O 1
ATOM 3664 N N . LEU A 1 461 ? 20.452 -29.526 -15.134 1 39.94 461 LEU A N 1
ATOM 3665 C CA . LEU A 1 461 ? 19.236 -29.879 -15.858 1 39.94 461 LEU A CA 1
ATOM 3666 C C . LEU A 1 461 ? 17.997 -29.556 -15.03 1 39.94 461 LEU A C 1
ATOM 3668 O O . LEU A 1 461 ? 16.973 -29.138 -15.575 1 39.94 461 LEU A O 1
ATOM 3672 N N . VAL A 1 462 ? 18.076 -29.908 -13.732 1 40.95 462 VAL A N 1
ATOM 3673 C CA . VAL A 1 462 ? 16.95 -29.597 -12.859 1 40.95 462 VAL A CA 1
ATOM 3674 C C . VAL A 1 462 ? 16.884 -28.091 -12.617 1 40.95 462 VAL A C 1
ATOM 3676 O O . VAL A 1 462 ? 15.798 -27.507 -12.588 1 40.95 462 VAL A O 1
ATOM 3679 N N . THR A 1 463 ? 18.004 -27.455 -12.169 1 38.38 463 THR A N 1
ATOM 3680 C CA . THR A 1 463 ? 17.995 -26.034 -11.838 1 38.38 463 THR A CA 1
ATOM 3681 C C . THR A 1 463 ? 17.951 -25.184 -13.104 1 38.38 463 THR A C 1
ATOM 3683 O O . THR A 1 463 ? 17.303 -24.136 -13.132 1 38.38 463 THR A O 1
ATOM 3686 N N . GLU A 1 464 ? 19.021 -25.336 -13.98 1 34.27 464 GLU A N 1
ATOM 3687 C CA . GLU A 1 464 ? 19.12 -24.445 -15.132 1 34.27 464 GLU A CA 1
ATOM 3688 C C . GLU A 1 464 ? 18.012 -24.725 -16.143 1 34.27 464 GLU A C 1
ATOM 3690 O O . GLU A 1 464 ? 17.56 -23.817 -16.844 1 34.27 464 GLU A O 1
ATOM 3695 N N . ASN A 1 465 ? 18.056 -26.008 -16.769 1 29.74 465 ASN A N 1
ATOM 3696 C CA . ASN A 1 465 ? 17.179 -26.326 -17.891 1 29.74 465 ASN A CA 1
ATOM 3697 C C . ASN A 1 465 ? 15.874 -26.962 -17.42 1 29.74 465 ASN A C 1
ATOM 3699 O O . ASN A 1 465 ? 15.73 -28.186 -17.446 1 29.74 465 ASN A O 1
ATOM 3703 N N . PRO A 1 466 ? 15.351 -26.418 -16.548 1 31.58 466 PRO A N 1
ATOM 3704 C CA . PRO A 1 466 ? 14.081 -27.087 -16.255 1 31.58 466 PRO A CA 1
ATOM 3705 C C . PRO A 1 466 ? 13.341 -27.528 -17.516 1 31.58 466 PRO A C 1
ATOM 3707 O O . PRO A 1 466 ? 12.219 -28.033 -17.434 1 31.58 466 PRO A O 1
ATOM 3710 N N . GLY A 1 467 ? 13.384 -26.782 -18.652 1 29.56 467 GLY A N 1
ATOM 3711 C CA . GLY A 1 467 ? 12.371 -26.857 -19.693 1 29.56 467 GLY A CA 1
ATOM 3712 C C . GLY A 1 467 ? 12.308 -28.215 -20.367 1 29.56 467 GLY A C 1
ATOM 3713 O O . GLY A 1 467 ? 11.417 -29.016 -20.078 1 29.56 467 GLY A O 1
ATOM 3714 N N . GLU A 1 468 ? 12.811 -28.145 -21.777 1 27.92 468 GLU A N 1
ATOM 3715 C CA . GLU A 1 468 ? 12.53 -29.001 -22.926 1 27.92 468 GLU A CA 1
ATOM 3716 C C . GLU A 1 468 ? 13.312 -30.309 -22.843 1 27.92 468 GLU A C 1
ATOM 3718 O O . GLU A 1 468 ? 14.532 -30.321 -23.021 1 27.92 468 GLU A O 1
ATOM 3723 N N . VAL A 1 469 ? 13.155 -31.172 -22.004 1 29.96 469 VAL A N 1
ATOM 3724 C CA . VAL A 1 469 ? 13.792 -32.446 -22.321 1 29.96 469 VAL A CA 1
ATOM 3725 C C . VAL A 1 469 ? 13.398 -32.885 -23.73 1 29.96 469 VAL A C 1
ATOM 3727 O O . VAL A 1 469 ? 12.227 -33.164 -23.995 1 29.96 469 VAL A O 1
ATOM 3730 N N . HIS A 1 470 ? 14.056 -32.442 -24.81 1 26.35 470 HIS A N 1
ATOM 3731 C CA . HIS A 1 470 ? 14.033 -33.246 -26.027 1 26.35 470 HIS A CA 1
ATOM 3732 C C . HIS A 1 470 ? 14.499 -34.672 -25.754 1 26.35 470 HIS A C 1
ATOM 3734 O O . HIS A 1 470 ? 15.673 -34.899 -25.45 1 26.35 470 HIS A O 1
ATOM 3740 N N . LEU A 1 471 ? 13.799 -35.564 -25.191 1 23.09 471 LEU A N 1
ATOM 3741 C CA . LEU A 1 471 ? 14.083 -36.992 -25.288 1 23.09 471 LEU A CA 1
ATOM 3742 C C . LEU A 1 471 ? 14.143 -37.436 -26.746 1 23.09 471 LEU A C 1
ATOM 3744 O O . LEU A 1 471 ? 13.123 -37.445 -27.439 1 23.09 471 LEU A O 1
ATOM 3748 N N . ARG A 1 472 ? 15.127 -37.06 -27.65 1 19.7 472 ARG A N 1
ATOM 3749 C CA . ARG A 1 472 ? 15.361 -37.937 -28.793 1 19.7 472 ARG A CA 1
ATOM 3750 C C . ARG A 1 472 ? 15.805 -39.323 -28.338 1 19.7 472 ARG A C 1
ATOM 3752 O O . ARG A 1 472 ? 16.809 -39.459 -27.635 1 19.7 472 ARG A O 1
ATOM 3759 N N . LEU A 1 473 ? 14.933 -40.295 -28.145 1 17 473 LEU A N 1
ATOM 3760 C CA . LEU A 1 473 ? 15.317 -41.688 -28.344 1 17 473 LEU A CA 1
ATOM 3761 C C . LEU A 1 473 ? 15.94 -41.889 -29.722 1 17 473 LEU A C 1
ATOM 3763 O O . LEU A 1 473 ? 15.297 -41.634 -30.742 1 17 473 LEU A O 1
ATOM 3767 N N . TYR A 1 474 ? 17.281 -41.475 -30.012 1 16.91 474 TYR A N 1
ATOM 3768 C CA . TYR A 1 474 ? 17.886 -42.343 -31.016 1 16.91 474 TYR A CA 1
ATOM 3769 C C . TYR A 1 474 ? 18.182 -43.722 -30.437 1 16.91 474 TYR A C 1
ATOM 3771 O O . TYR A 1 474 ? 18.582 -43.842 -29.276 1 16.91 474 TYR A O 1
ATOM 3779 N N . MET B 1 1 ? 66.749 32.352 17.911 1 18.94 1 MET B N 1
ATOM 3780 C CA . MET B 1 1 ? 66.61 30.999 17.381 1 18.94 1 MET B CA 1
ATOM 3781 C C . MET B 1 1 ? 65.174 30.73 16.946 1 18.94 1 MET B C 1
ATOM 3783 O O . MET B 1 1 ? 64.248 30.828 17.752 1 18.94 1 MET B O 1
ATOM 3787 N N . LYS B 1 2 ? 64.96 31.133 15.65 1 21.25 2 LYS B N 1
ATOM 3788 C CA . LYS B 1 2 ? 63.804 31.326 14.779 1 21.25 2 LYS B CA 1
ATOM 3789 C C . LYS B 1 2 ? 63.106 30.001 14.489 1 21.25 2 LYS B C 1
ATOM 3791 O O . LYS B 1 2 ? 63.681 29.117 13.85 1 21.25 2 LYS B O 1
ATOM 3796 N N . MET B 1 3 ? 62.473 29.438 15.53 1 20.11 3 MET B N 1
ATOM 3797 C CA . MET B 1 3 ? 61.806 28.14 15.491 1 20.11 3 MET B CA 1
ATOM 3798 C C . MET B 1 3 ? 60.771 28.093 14.372 1 20.11 3 MET B C 1
ATOM 3800 O O . MET B 1 3 ? 59.886 28.948 14.304 1 20.11 3 MET B O 1
ATOM 3804 N N . ALA B 1 4 ? 61.255 27.669 13.166 1 23.5 4 ALA B N 1
ATOM 3805 C CA . ALA B 1 4 ? 60.568 27.46 11.894 1 23.5 4 ALA B CA 1
ATOM 3806 C C . ALA B 1 4 ? 59.324 26.596 12.079 1 23.5 4 ALA B C 1
ATOM 3808 O O . ALA B 1 4 ? 59.399 25.5 12.64 1 23.5 4 ALA B O 1
ATOM 3809 N N . ALA B 1 5 ? 58.178 27.259 12.136 1 24.59 5 ALA B N 1
ATOM 3810 C CA . ALA B 1 5 ? 56.813 26.803 12.381 1 24.59 5 ALA B CA 1
ATOM 3811 C C . ALA B 1 5 ? 56.391 25.757 11.353 1 24.59 5 ALA B C 1
ATOM 3813 O O . ALA B 1 5 ? 56.481 25.993 10.146 1 24.59 5 ALA B O 1
ATOM 3814 N N . PRO B 1 6 ? 56.629 24.456 11.656 1 27.59 6 PRO B N 1
ATOM 3815 C CA . PRO B 1 6 ? 56.369 23.437 10.637 1 27.59 6 PRO B CA 1
ATOM 3816 C C . PRO B 1 6 ? 54.952 23.513 10.075 1 27.59 6 PRO B C 1
ATOM 3818 O O . PRO B 1 6 ? 54.028 23.937 10.774 1 27.59 6 PRO B O 1
ATOM 3821 N N . THR B 1 7 ? 54.881 23.862 8.806 1 25.87 7 THR B N 1
ATOM 3822 C CA . THR B 1 7 ? 53.693 24.002 7.971 1 25.87 7 THR B CA 1
ATOM 3823 C C . THR B 1 7 ? 52.919 22.689 7.906 1 25.87 7 THR B C 1
ATOM 3825 O O . THR B 1 7 ? 53.479 21.649 7.554 1 25.87 7 THR B O 1
ATOM 3828 N N . ALA B 1 8 ? 51.904 22.558 8.775 1 27.5 8 ALA B N 1
ATOM 3829 C CA . ALA B 1 8 ? 50.953 21.457 8.903 1 27.5 8 ALA B CA 1
ATOM 3830 C C . ALA B 1 8 ? 50.361 21.083 7.547 1 27.5 8 ALA B C 1
ATOM 3832 O O . ALA B 1 8 ? 49.845 21.944 6.83 1 27.5 8 ALA B O 1
ATOM 3833 N N . SER B 1 9 ? 50.938 20.147 6.857 1 22.29 9 SER B N 1
ATOM 3834 C CA . SER B 1 9 ? 50.475 19.605 5.584 1 22.29 9 SER B CA 1
ATOM 3835 C C . SER B 1 9 ? 49.014 19.175 5.664 1 22.29 9 SER B C 1
ATOM 3837 O O . SER B 1 9 ? 48.617 18.48 6.602 1 22.29 9 SER B O 1
ATOM 3839 N N . LYS B 1 10 ? 48.108 19.991 5.155 1 24.13 10 LYS B N 1
ATOM 3840 C CA . LYS B 1 10 ? 46.691 19.758 4.89 1 24.13 10 LYS B CA 1
ATOM 3841 C C . LYS B 1 10 ? 46.48 18.442 4.147 1 24.13 10 LYS B C 1
ATOM 3843 O O . LYS B 1 10 ? 46.902 18.298 2.997 1 24.13 10 LYS B O 1
ATOM 3848 N N . ALA B 1 11 ? 46.59 17.316 4.831 1 24.99 11 ALA B N 1
ATOM 3849 C CA . ALA B 1 11 ? 46.212 16.041 4.227 1 24.99 11 ALA B CA 1
ATOM 3850 C C . ALA B 1 11 ? 44.843 16.135 3.56 1 24.99 11 ALA B C 1
ATOM 3852 O O . ALA B 1 11 ? 43.858 16.509 4.2 1 24.99 11 ALA B O 1
ATOM 3853 N N . ALA B 1 12 ? 44.799 16.409 2.283 1 26.78 12 ALA B N 1
ATOM 3854 C CA . ALA B 1 12 ? 43.668 16.297 1.365 1 26.78 12 ALA B CA 1
ATOM 3855 C C . ALA B 1 12 ? 42.872 15.022 1.628 1 26.78 12 ALA B C 1
ATOM 3857 O O . ALA B 1 12 ? 43.353 13.917 1.364 1 26.78 12 ALA B O 1
ATOM 3858 N N . SER B 1 13 ? 42.348 14.948 2.848 1 26.35 13 SER B N 1
ATOM 3859 C CA . SER B 1 13 ? 41.478 13.793 3.047 1 26.35 13 SER B CA 1
ATOM 3860 C C . SER B 1 13 ? 40.542 13.595 1.859 1 26.35 13 SER B C 1
ATOM 3862 O O . SER B 1 13 ? 39.728 14.468 1.551 1 26.35 13 SER B O 1
ATOM 3864 N N . LEU B 1 14 ? 41.121 13.191 0.724 1 28.26 14 LEU B N 1
ATOM 3865 C CA . LEU B 1 14 ? 40.318 12.682 -0.382 1 28.26 14 LEU B CA 1
ATOM 3866 C C . LEU B 1 14 ? 39.162 11.83 0.133 1 28.26 14 LEU B C 1
ATOM 3868 O O . LEU B 1 14 ? 39.377 10.731 0.649 1 28.26 14 LEU B O 1
ATOM 3872 N N . GLY B 1 15 ? 38.299 12.503 0.896 1 28.1 15 GLY B N 1
ATOM 3873 C CA . GLY B 1 15 ? 37.056 11.803 1.18 1 28.1 15 GLY B CA 1
ATOM 3874 C C . GLY B 1 15 ? 36.568 10.959 0.018 1 28.1 15 GLY B C 1
ATOM 3875 O O . GLY B 1 15 ? 36.318 11.478 -1.072 1 28.1 15 GLY B O 1
ATOM 3876 N N . CYS B 1 16 ? 37.225 9.811 -0.171 1 30.2 16 CYS B N 1
ATOM 3877 C CA . CYS B 1 16 ? 36.716 8.785 -1.073 1 30.2 16 CYS B CA 1
ATOM 3878 C C . CYS B 1 16 ? 35.193 8.738 -1.041 1 30.2 16 CYS B C 1
ATOM 3880 O O . CYS B 1 16 ? 34.601 8.338 -0.037 1 30.2 16 CYS B O 1
ATOM 3882 N N . ASN B 1 17 ? 34.516 9.722 -1.551 1 32.54 17 ASN B N 1
ATOM 3883 C CA . ASN B 1 17 ? 33.106 9.714 -1.928 1 32.54 17 ASN B CA 1
ATOM 3884 C C . ASN B 1 17 ? 32.686 8.362 -2.499 1 32.54 17 ASN B C 1
ATOM 3886 O O . ASN B 1 17 ? 32.89 8.094 -3.684 1 32.54 17 ASN B O 1
ATOM 3890 N N . ASN B 1 18 ? 32.928 7.324 -1.862 1 32.24 18 ASN B N 1
ATOM 3891 C CA . ASN B 1 18 ? 32.454 5.99 -2.216 1 32.24 18 ASN B CA 1
ATOM 3892 C C . ASN B 1 18 ? 30.971 5.999 -2.574 1 32.24 18 ASN B C 1
ATOM 3894 O O . ASN B 1 18 ? 30.121 5.73 -1.723 1 32.24 18 ASN B O 1
ATOM 3898 N N . LYS B 1 19 ? 30.524 6.919 -3.324 1 40.3 19 LYS B N 1
ATOM 3899 C CA . LYS B 1 19 ? 29.2 6.803 -3.928 1 40.3 19 LYS B CA 1
ATOM 3900 C C . LYS B 1 19 ? 28.994 5.419 -4.539 1 40.3 19 LYS B C 1
ATOM 3902 O O . LYS B 1 19 ? 29.852 4.926 -5.275 1 40.3 19 LYS B O 1
ATOM 3907 N N . PRO B 1 20 ? 28.143 4.679 -4.014 1 45.99 20 PRO B N 1
ATOM 3908 C CA . PRO B 1 20 ? 27.928 3.385 -4.667 1 45.99 20 PRO B CA 1
ATOM 3909 C C . PRO B 1 20 ? 27.908 3.488 -6.19 1 45.99 20 PRO B C 1
ATOM 3911 O O . PRO B 1 20 ? 27.515 4.521 -6.737 1 45.99 20 PRO B O 1
ATOM 3914 N N . ALA B 1 21 ? 28.726 2.843 -6.95 1 46.61 21 ALA B N 1
ATOM 3915 C CA . ALA B 1 21 ? 28.942 2.834 -8.394 1 46.61 21 ALA B CA 1
ATOM 3916 C C . ALA B 1 21 ? 27.616 2.889 -9.148 1 46.61 21 ALA B C 1
ATOM 3918 O O . ALA B 1 21 ? 27.531 3.487 -10.223 1 46.61 21 ALA B O 1
ATOM 3919 N N . PHE B 1 22 ? 26.621 2.135 -8.776 1 52.82 22 PHE B N 1
ATOM 3920 C CA . PHE B 1 22 ? 25.4 2.207 -9.57 1 52.82 22 PHE B CA 1
ATOM 3921 C C . PHE B 1 22 ? 24.315 2.974 -8.824 1 52.82 22 PHE B C 1
ATOM 3923 O O . PHE B 1 22 ? 24.206 2.874 -7.6 1 52.82 22 PHE B O 1
ATOM 3930 N N . PRO B 1 23 ? 23.781 3.959 -9.506 1 57.35 23 PRO B N 1
ATOM 3931 C CA . PRO B 1 23 ? 22.758 4.812 -8.896 1 57.35 23 PRO B CA 1
ATOM 3932 C C . PRO B 1 23 ? 21.658 4.01 -8.203 1 57.35 23 PRO B C 1
ATOM 3934 O O . PRO B 1 23 ? 21.183 3.009 -8.746 1 57.35 23 PRO B O 1
ATOM 3937 N N . GLU B 1 24 ? 21.415 4.23 -6.971 1 86.29 24 GLU B N 1
ATOM 3938 C CA . GLU B 1 24 ? 20.364 3.594 -6.182 1 86.29 24 GLU B CA 1
ATOM 3939 C C . GLU B 1 24 ? 18.982 3.911 -6.746 1 86.29 24 GLU B C 1
ATOM 3941 O O . GLU B 1 24 ? 18.71 5.049 -7.134 1 86.29 24 GLU B O 1
ATOM 3946 N N . LEU B 1 25 ? 18.286 2.898 -7.245 1 93.97 25 LEU B N 1
ATOM 3947 C CA . LEU B 1 25 ? 16.938 3.016 -7.789 1 93.97 25 LEU B CA 1
ATOM 3948 C C . LEU B 1 25 ? 15.901 2.534 -6.781 1 93.97 25 LEU B C 1
ATOM 3950 O O . LEU B 1 25 ? 16.182 1.649 -5.969 1 93.97 25 LEU B O 1
ATOM 3954 N N . ASP B 1 26 ? 14.855 3.231 -6.846 1 96.26 26 ASP B N 1
ATOM 3955 C CA . ASP B 1 26 ? 13.696 2.732 -6.113 1 96.26 26 ASP B CA 1
ATOM 3956 C C . ASP B 1 26 ? 12.993 1.619 -6.887 1 96.26 26 ASP B C 1
ATOM 3958 O O . ASP B 1 26 ? 12.529 1.835 -8.009 1 96.26 26 ASP B O 1
ATOM 3962 N N . PHE B 1 27 ? 12.809 0.48 -6.42 1 97.23 27 PHE B N 1
ATOM 3963 C CA . PHE B 1 27 ? 12.291 -0.692 -7.117 1 97.23 27 PHE B CA 1
ATOM 3964 C C . PHE B 1 27 ? 10.866 -0.449 -7.599 1 97.23 27 PHE B C 1
ATOM 3966 O O . PHE B 1 27 ? 10.533 -0.753 -8.746 1 97.23 27 PHE B O 1
ATOM 3973 N N . ARG B 1 28 ? 10.025 0.144 -6.772 1 96.69 28 ARG B N 1
ATOM 3974 C CA . ARG B 1 28 ? 8.602 0.271 -7.066 1 96.69 28 ARG B CA 1
ATOM 3975 C C . ARG B 1 28 ? 8.362 1.268 -8.195 1 96.69 28 ARG B C 1
ATOM 3977 O O . ARG B 1 28 ? 7.619 0.982 -9.136 1 96.69 28 ARG B O 1
ATOM 3984 N N . SER B 1 29 ? 8.994 2.388 -8.116 1 96.45 29 SER B N 1
ATOM 3985 C CA . SER B 1 29 ? 8.727 3.442 -9.089 1 96.45 29 SER B CA 1
ATOM 3986 C C . SER B 1 29 ? 9.738 3.411 -10.231 1 96.45 29 SER B C 1
ATOM 3988 O O . SER B 1 29 ? 9.491 3.969 -11.302 1 96.45 29 SER B O 1
ATOM 3990 N N . GLY B 1 30 ? 10.894 2.865 -10.027 1 96.18 30 GLY B N 1
ATOM 3991 C CA . GLY B 1 30 ? 11.969 2.917 -11.005 1 96.18 30 GLY B CA 1
ATOM 3992 C C . GLY B 1 30 ? 12.703 4.245 -11.016 1 96.18 30 GLY B C 1
ATOM 3993 O O . GLY B 1 30 ? 13.623 4.444 -11.811 1 96.18 30 GLY B O 1
ATOM 3994 N N . ALA B 1 31 ? 12.371 5.138 -10.083 1 96.08 31 ALA B N 1
ATOM 3995 C CA . ALA B 1 31 ? 13.003 6.454 -10.038 1 96.08 31 ALA B CA 1
ATOM 3996 C C . ALA B 1 31 ? 14.405 6.369 -9.441 1 96.08 31 ALA B C 1
ATOM 3998 O O . ALA B 1 31 ? 14.648 5.587 -8.52 1 96.08 31 ALA B O 1
ATOM 3999 N N . ARG B 1 32 ? 15.297 7.172 -9.948 1 95.68 32 ARG B N 1
ATOM 4000 C CA . ARG B 1 32 ? 16.638 7.279 -9.384 1 95.68 32 ARG B CA 1
ATOM 4001 C C . ARG B 1 32 ? 16.628 8.103 -8.101 1 95.68 32 ARG B C 1
ATOM 4003 O O . ARG B 1 32 ? 16.08 9.207 -8.07 1 95.68 32 ARG B O 1
ATOM 4010 N N . VAL B 1 33 ? 17.261 7.638 -7.111 1 95.27 33 VAL B N 1
ATOM 4011 C CA . VAL B 1 33 ? 17.279 8.288 -5.805 1 95.27 33 VAL B CA 1
ATOM 4012 C C . VAL B 1 33 ? 17.954 9.653 -5.915 1 95.27 33 VAL B C 1
ATOM 4014 O O . VAL B 1 33 ? 17.501 10.627 -5.31 1 95.27 33 VAL B O 1
ATOM 4017 N N . GLU B 1 34 ? 18.999 9.733 -6.647 1 95.36 34 GLU B N 1
ATOM 4018 C CA . GLU B 1 34 ? 19.713 10.992 -6.84 1 95.36 34 GLU B CA 1
ATOM 4019 C C . GLU B 1 34 ? 18.817 12.039 -7.496 1 95.36 34 GLU B C 1
ATOM 4021 O O . GLU B 1 34 ? 18.855 13.215 -7.127 1 95.36 34 GLU B O 1
ATOM 4026 N N . GLU B 1 35 ? 18.009 11.587 -8.422 1 96.56 35 GLU B N 1
ATOM 4027 C CA . GLU B 1 35 ? 17.082 12.496 -9.088 1 96.56 35 GLU B CA 1
ATOM 4028 C C . GLU B 1 35 ? 16.022 13.012 -8.119 1 96.56 35 GLU B C 1
ATOM 4030 O O . GLU B 1 35 ? 15.707 14.204 -8.112 1 96.56 35 GLU B O 1
ATOM 4035 N N . LEU B 1 36 ? 15.52 12.152 -7.317 1 97.63 36 LEU B N 1
ATOM 4036 C CA . LEU B 1 36 ? 14.522 12.549 -6.33 1 97.63 36 LEU B CA 1
ATOM 4037 C C . LEU B 1 36 ? 15.111 13.537 -5.329 1 97.63 36 LEU B C 1
ATOM 4039 O O . LEU B 1 36 ? 14.456 14.513 -4.955 1 97.63 36 LEU B O 1
ATOM 4043 N N . ASN B 1 37 ? 16.338 13.269 -4.916 1 97.34 37 ASN B N 1
ATOM 4044 C CA . ASN B 1 37 ? 16.998 14.196 -4.003 1 97.34 37 ASN B CA 1
ATOM 4045 C C . ASN B 1 37 ? 17.158 15.58 -4.626 1 97.34 37 ASN B C 1
ATOM 4047 O O . ASN B 1 37 ? 16.952 16.594 -3.958 1 97.34 37 ASN B O 1
ATOM 4051 N N . LYS B 1 38 ? 17.519 15.588 -5.865 1 97.4 38 LYS B N 1
ATOM 4052 C CA . LYS B 1 38 ? 17.677 16.857 -6.569 1 97.4 38 LYS B CA 1
ATOM 4053 C C . LYS B 1 38 ? 16.348 17.601 -6.665 1 97.4 38 LYS B C 1
ATOM 4055 O O . LYS B 1 38 ? 16.3 18.821 -6.494 1 97.4 38 LYS B O 1
ATOM 4060 N N . LEU B 1 39 ? 15.297 16.887 -6.951 1 98.1 39 LEU B N 1
ATOM 4061 C CA . LEU B 1 39 ? 13.974 17.491 -7.06 1 98.1 39 LEU B CA 1
ATOM 4062 C C . LEU B 1 39 ? 13.515 18.041 -5.714 1 98.1 39 LEU B C 1
ATOM 4064 O O . LEU B 1 39 ? 12.921 19.12 -5.649 1 98.1 39 LEU B O 1
ATOM 4068 N N . ILE B 1 40 ? 13.823 17.34 -4.641 1 97.99 40 ILE B N 1
ATOM 4069 C CA . ILE B 1 40 ? 13.441 17.791 -3.308 1 97.99 40 ILE B CA 1
ATOM 4070 C C . ILE B 1 40 ? 14.215 19.058 -2.951 1 97.99 40 ILE B C 1
ATOM 4072 O O . ILE B 1 40 ? 13.655 19.993 -2.374 1 97.99 40 ILE B O 1
ATOM 4076 N N . GLN B 1 41 ? 15.462 19.113 -3.297 1 96.24 41 GLN B N 1
ATOM 4077 C CA . GLN B 1 41 ? 16.275 20.3 -3.053 1 96.24 41 GLN B CA 1
A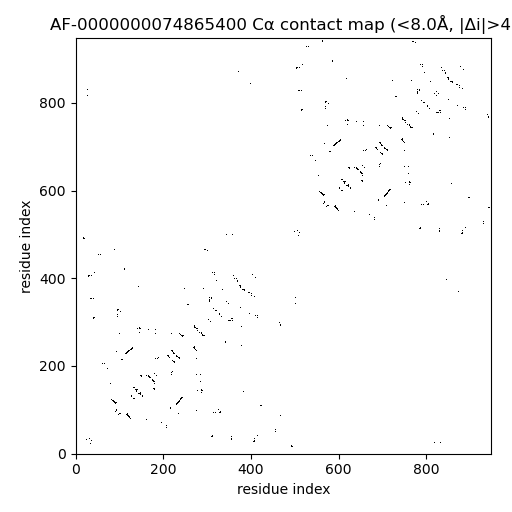TOM 4078 C C . GLN B 1 41 ? 15.744 21.499 -3.834 1 96.24 41 GLN B C 1
ATOM 4080 O O . GLN B 1 41 ? 15.689 22.613 -3.309 1 96.24 41 GLN B O 1
ATOM 4085 N N . GLU B 1 42 ? 15.386 21.195 -5.034 1 96.32 42 GLU B N 1
ATOM 4086 C CA . GLU B 1 42 ? 14.813 22.262 -5.848 1 96.32 42 GLU B CA 1
ATOM 4087 C C . GLU B 1 42 ? 13.502 22.768 -5.252 1 96.32 42 GLU B C 1
ATOM 4089 O O . GLU B 1 42 ? 13.264 23.976 -5.199 1 96.32 42 GLU B O 1
ATOM 4094 N N . PHE B 1 43 ? 12.699 21.9 -4.809 1 96.7 43 PHE B N 1
ATOM 4095 C CA . PHE B 1 43 ? 11.447 22.278 -4.166 1 96.7 43 PHE B CA 1
ATOM 4096 C C . PHE B 1 43 ? 11.707 23.156 -2.947 1 96.7 43 PHE B C 1
ATOM 4098 O O . PHE B 1 43 ? 11.045 24.178 -2.758 1 96.7 43 PHE B O 1
ATOM 4105 N N . THR B 1 44 ? 12.636 22.691 -2.168 1 93.64 44 THR B N 1
ATOM 4106 C CA . THR B 1 44 ? 12.955 23.397 -0.932 1 93.64 44 THR B CA 1
ATOM 4107 C C . THR B 1 44 ? 13.429 24.817 -1.227 1 93.64 44 THR B C 1
ATOM 4109 O O . THR B 1 44 ? 13.084 25.754 -0.504 1 93.64 44 THR B O 1
ATOM 4112 N N . LYS B 1 45 ? 14.17 24.959 -2.235 1 91.47 45 LYS B N 1
ATOM 4113 C CA . LYS B 1 45 ? 14.684 26.266 -2.634 1 91.47 45 LYS B CA 1
ATOM 4114 C C . LYS B 1 45 ? 13.547 27.216 -2.998 1 91.47 45 LYS B C 1
ATOM 4116 O O . LYS B 1 45 ? 13.581 28.397 -2.645 1 91.47 45 LYS B O 1
ATOM 4121 N N . HIS B 1 46 ? 12.507 26.697 -3.576 1 88.43 46 HIS B N 1
ATOM 4122 C CA . HIS B 1 46 ? 11.417 27.547 -4.041 1 88.43 46 HIS B CA 1
ATOM 4123 C C . HIS B 1 46 ? 10.345 27.706 -2.968 1 88.43 46 HIS B C 1
ATOM 4125 O O . HIS B 1 46 ? 9.621 28.704 -2.952 1 88.43 46 HIS B O 1
ATOM 4131 N N . ASP B 1 47 ? 10.298 26.699 -2.164 1 82.2 47 ASP B N 1
ATOM 4132 C CA . ASP B 1 47 ? 9.274 26.747 -1.124 1 82.2 47 ASP B CA 1
ATOM 4133 C C . ASP B 1 47 ? 9.696 27.667 0.019 1 82.2 47 ASP B C 1
ATOM 4135 O O . ASP B 1 47 ? 8.852 28.306 0.652 1 82.2 47 ASP B O 1
ATOM 4139 N N . GLN B 1 48 ? 11.048 27.402 0.408 1 68.12 48 GLN B N 1
ATOM 4140 C CA . GLN B 1 48 ? 11.577 28.213 1.499 1 68.12 48 GLN B CA 1
ATOM 4141 C C . GLN B 1 48 ? 11.642 29.687 1.108 1 68.12 48 GLN B C 1
ATOM 4143 O O . GLN B 1 48 ? 12.203 30.034 0.067 1 68.12 48 GLN B O 1
ATOM 4148 N N . ARG B 1 49 ? 10.58 30.313 1.188 1 57.41 49 ARG B N 1
ATOM 4149 C CA . ARG B 1 49 ? 10.38 31.74 0.961 1 57.41 49 ARG B CA 1
ATOM 4150 C C . ARG B 1 49 ? 11.615 32.537 1.367 1 57.41 49 ARG B C 1
ATOM 4152 O O . ARG B 1 49 ? 12.07 32.45 2.509 1 57.41 49 ARG B O 1
ATOM 4159 N N . GLU B 1 50 ? 12.588 32.669 0.642 1 53.92 50 GLU B N 1
ATOM 4160 C CA . GLU B 1 50 ? 13.71 33.506 1.057 1 53.92 50 GLU B CA 1
ATOM 4161 C C . GLU B 1 50 ? 13.224 34.782 1.737 1 53.92 50 GLU B C 1
ATOM 4163 O O . GLU B 1 50 ? 12.454 35.549 1.154 1 53.92 50 GLU B O 1
ATOM 4168 N N . TYR B 1 51 ? 13.169 34.659 3.122 1 60.46 51 TYR B N 1
ATOM 4169 C CA . TYR B 1 51 ? 12.867 35.905 3.818 1 60.46 51 TYR B CA 1
ATOM 4170 C C . TYR B 1 51 ? 14.03 36.884 3.713 1 60.46 51 TYR B C 1
ATOM 4172 O O . TYR B 1 51 ? 15.075 36.687 4.339 1 60.46 51 TYR B O 1
ATOM 4180 N N . ASP B 1 52 ? 14.019 37.635 2.697 1 69.94 52 ASP B N 1
ATOM 4181 C CA . ASP B 1 52 ? 14.984 38.73 2.701 1 69.94 52 ASP B CA 1
ATOM 4182 C C . ASP B 1 52 ? 14.659 39.745 3.795 1 69.94 52 ASP B C 1
ATOM 4184 O O . ASP B 1 52 ? 13.708 39.56 4.557 1 69.94 52 ASP B O 1
ATOM 4188 N N . ASP B 1 53 ? 15.462 40.635 4.083 1 75.72 53 ASP B N 1
ATOM 4189 C CA . ASP B 1 53 ? 15.337 41.624 5.15 1 75.72 53 ASP B CA 1
ATOM 4190 C C . ASP B 1 53 ? 14.014 42.381 5.045 1 75.72 53 ASP B C 1
ATOM 4192 O O . ASP B 1 53 ? 13.369 42.657 6.058 1 75.72 53 ASP B O 1
ATOM 4196 N N . GLN B 1 54 ? 13.677 42.643 3.933 1 81.88 54 GLN B N 1
ATOM 4197 C CA . GLN B 1 54 ? 12.438 43.383 3.719 1 81.88 54 GLN B CA 1
ATOM 4198 C C . GLN B 1 54 ? 11.226 42.561 4.147 1 81.88 54 GLN B C 1
ATOM 4200 O O . GLN B 1 54 ? 10.326 43.074 4.816 1 81.88 54 GLN B O 1
ATOM 4205 N N . ARG B 1 55 ? 11.201 41.316 3.789 1 82.02 55 ARG B N 1
ATOM 4206 C CA . ARG B 1 55 ? 10.083 40.446 4.138 1 82.02 55 ARG B CA 1
ATOM 4207 C C . ARG B 1 55 ? 10.015 40.22 5.644 1 82.02 55 ARG B C 1
ATOM 4209 O O . ARG B 1 55 ? 8.926 40.128 6.215 1 82.02 55 ARG B O 1
ATOM 4216 N N . ALA B 1 56 ? 11.131 40.116 6.203 1 85.02 56 ALA B N 1
ATOM 4217 C CA . ALA B 1 56 ? 11.169 39.952 7.654 1 85.02 56 ALA B CA 1
ATOM 4218 C C . ALA B 1 56 ? 10.54 41.151 8.358 1 85.02 56 ALA B C 1
ATOM 4220 O O . ALA B 1 56 ? 9.821 40.99 9.347 1 85.02 56 ALA B O 1
ATOM 4221 N N . LEU B 1 57 ? 10.846 42.367 7.947 1 88.1 57 LEU B N 1
ATOM 4222 C CA . LEU B 1 57 ? 10.268 43.583 8.509 1 88.1 57 LEU B CA 1
ATOM 4223 C C . LEU B 1 57 ? 8.758 43.612 8.303 1 88.1 57 LEU B C 1
ATOM 4225 O O . LEU B 1 57 ? 8.012 44.014 9.2 1 88.1 57 LEU B O 1
ATOM 4229 N N . GLU B 1 58 ? 8.349 43.188 7.159 1 90.01 58 GLU B N 1
ATOM 4230 C CA . GLU B 1 58 ? 6.922 43.164 6.854 1 90.01 58 GLU B CA 1
ATOM 4231 C C . GLU B 1 58 ? 6.183 42.173 7.749 1 90.01 58 GLU B C 1
ATOM 4233 O O . GLU B 1 58 ? 5.067 42.444 8.196 1 90.01 58 GLU B O 1
ATOM 4238 N N . ILE B 1 59 ? 6.774 41.042 7.958 1 90.32 59 ILE B N 1
ATOM 4239 C CA . ILE B 1 59 ? 6.183 40.031 8.828 1 90.32 59 ILE B CA 1
ATOM 4240 C C . ILE B 1 59 ? 6.047 40.585 10.244 1 90.32 59 ILE B C 1
ATOM 4242 O O . ILE B 1 59 ? 5.025 40.377 10.903 1 90.32 59 ILE B O 1
ATOM 4246 N N . HIS B 1 60 ? 7.074 41.294 10.751 1 90.68 60 HIS B N 1
ATOM 4247 C CA . HIS B 1 60 ? 7.038 41.893 12.081 1 90.68 60 HIS B CA 1
ATOM 4248 C C . HIS B 1 60 ? 5.94 42.945 12.182 1 90.68 60 HIS B C 1
ATOM 4250 O O . HIS B 1 60 ? 5.229 43.013 13.187 1 90.68 60 HIS B O 1
ATOM 4256 N N . THR B 1 61 ? 5.843 43.762 11.177 1 92.99 61 THR B N 1
ATOM 4257 C CA . THR B 1 61 ? 4.817 44.798 11.14 1 92.99 61 THR B CA 1
ATOM 4258 C C . THR B 1 61 ? 3.423 44.18 11.183 1 92.99 61 THR B C 1
ATOM 4260 O O . THR B 1 61 ? 2.544 44.665 11.898 1 92.99 61 THR B O 1
ATOM 4263 N N . ALA B 1 62 ? 3.26 43.153 10.384 1 94.66 62 ALA B N 1
ATOM 4264 C CA . ALA B 1 62 ? 1.969 42.471 10.359 1 94.66 62 ALA B CA 1
ATOM 4265 C C . ALA B 1 62 ? 1.643 41.864 11.721 1 94.66 62 ALA B C 1
ATOM 4267 O O . ALA B 1 62 ? 0.498 41.925 12.177 1 94.66 62 ALA B O 1
ATOM 4268 N N . LYS B 1 63 ? 2.581 41.223 12.288 1 93.48 63 LYS B N 1
ATOM 4269 C CA . LYS B 1 63 ? 2.406 40.629 13.61 1 93.48 63 LYS B CA 1
ATOM 4270 C C . LYS B 1 63 ? 2.007 41.684 14.638 1 93.48 63 LYS B C 1
ATOM 4272 O O . LYS B 1 63 ? 1.082 41.472 15.426 1 93.48 63 LYS B O 1
ATOM 4277 N N . ASP B 1 64 ? 2.671 42.843 14.658 1 92.74 64 ASP B N 1
ATOM 4278 C CA . ASP B 1 64 ? 2.364 43.928 15.584 1 92.74 64 ASP B CA 1
ATOM 4279 C C . ASP B 1 64 ? 0.936 44.432 15.386 1 92.74 64 ASP B C 1
ATOM 4281 O O . ASP B 1 64 ? 0.245 44.752 16.355 1 92.74 64 ASP B O 1
ATOM 4285 N N . PHE B 1 65 ? 0.614 44.494 14.199 1 94.34 65 PHE B N 1
ATOM 4286 C CA . PHE B 1 65 ? -0.739 44.938 13.884 1 94.34 65 PHE B CA 1
ATOM 4287 C C . PHE B 1 65 ? -1.773 43.988 14.476 1 94.34 65 PHE B C 1
ATOM 4289 O O . PHE B 1 65 ? -2.733 44.426 15.114 1 94.34 65 PHE B O 1
ATOM 4296 N N . ILE B 1 66 ? -1.635 42.683 14.201 1 95.82 66 ILE B N 1
ATOM 4297 C CA . ILE B 1 66 ? -2.576 41.671 14.665 1 95.82 66 ILE B CA 1
ATOM 4298 C C . ILE B 1 66 ? -2.639 41.684 16.191 1 95.82 66 ILE B C 1
ATOM 4300 O O . ILE B 1 66 ? -3.72 41.583 16.775 1 95.82 66 ILE B O 1
ATOM 4304 N N . PHE B 1 67 ? -1.535 41.835 16.856 1 93.55 67 PHE B N 1
ATOM 4305 C CA . PHE B 1 67 ? -1.487 41.835 18.313 1 93.55 67 PHE B CA 1
ATOM 4306 C C . PHE B 1 67 ? -2.144 43.09 18.877 1 93.55 67 PHE B C 1
ATOM 4308 O O . PHE B 1 67 ? -2.839 43.03 19.894 1 93.55 67 PHE B O 1
ATOM 4315 N N . SER B 1 68 ? -1.908 44.215 18.173 1 91.79 68 SER B N 1
ATOM 4316 C CA . SER B 1 68 ? -2.583 45.445 18.575 1 91.79 68 SER B CA 1
ATOM 4317 C C . SER B 1 68 ? -4.095 45.322 18.42 1 91.79 68 SER B C 1
ATOM 4319 O O . SER B 1 68 ? -4.852 45.779 19.279 1 91.79 68 SER B O 1
ATOM 4321 N N . MET B 1 69 ? -4.448 44.764 17.295 1 94.79 69 MET B N 1
ATOM 4322 C CA . MET B 1 69 ? -5.869 44.529 17.056 1 94.79 69 MET B CA 1
ATOM 4323 C C . MET B 1 69 ? -6.474 43.676 18.166 1 94.79 69 MET B C 1
ATOM 4325 O O . MET B 1 69 ? -7.551 43.988 18.677 1 94.79 69 MET B O 1
ATOM 4329 N N . LEU B 1 70 ? -5.804 42.635 18.606 1 95.84 70 LEU B N 1
ATOM 4330 C CA . LEU B 1 70 ? -6.298 41.75 19.655 1 95.84 70 LEU B CA 1
ATOM 4331 C C . LEU B 1 70 ? -6.351 42.472 20.997 1 95.84 70 LEU B C 1
ATOM 4333 O O . LEU B 1 70 ? -7.225 42.195 21.821 1 95.84 70 LEU B O 1
ATOM 4337 N N . GLY B 1 71 ? -5.361 43.361 21.208 1 93.87 71 GLY B N 1
ATOM 4338 C CA . GLY B 1 71 ? -5.434 44.205 22.39 1 93.87 71 GLY B CA 1
ATOM 4339 C C . GLY B 1 71 ? -6.688 45.057 22.437 1 93.87 71 GLY B C 1
ATOM 4340 O O . GLY B 1 71 ? -7.285 45.234 23.501 1 93.87 71 GLY B O 1
ATOM 4341 N N . MET B 1 72 ? -7.09 45.607 21.323 1 95.19 72 MET B N 1
ATOM 4342 C CA . MET B 1 72 ? -8.302 46.416 21.236 1 95.19 72 MET B CA 1
ATOM 4343 C C . MET B 1 72 ? -9.546 45.555 21.425 1 95.19 72 MET B C 1
ATOM 4345 O O . MET B 1 72 ? -10.539 46.007 21.997 1 95.19 72 MET B O 1
ATOM 4349 N N . VAL B 1 73 ? -9.499 44.318 20.899 1 95.61 73 VAL B N 1
ATOM 4350 C CA . VAL B 1 73 ? -10.606 43.391 21.109 1 95.61 73 VAL B CA 1
ATOM 4351 C C . VAL B 1 73 ? -10.777 43.12 22.601 1 95.61 73 VAL B C 1
ATOM 4353 O O . VAL B 1 73 ? -11.902 43.039 23.099 1 95.61 73 VAL B O 1
ATOM 4356 N N . GLN B 1 74 ? -9.637 42.9 23.316 1 94.6 74 GLN B N 1
ATOM 4357 C CA . GLN B 1 74 ? -9.68 42.697 24.76 1 94.6 74 GLN B CA 1
ATOM 4358 C C . GLN B 1 74 ? -10.321 43.89 25.464 1 94.6 74 GLN B C 1
ATOM 4360 O O . GLN B 1 74 ? -11.082 43.719 26.419 1 94.6 74 GLN B O 1
ATOM 4365 N N . LYS B 1 75 ? -10.103 45.086 25.001 1 93.46 75 LYS B N 1
ATOM 4366 C CA . LYS B 1 75 ? -10.591 46.305 25.639 1 93.46 75 LYS B CA 1
ATOM 4367 C C . LYS B 1 75 ? -12.073 46.523 25.348 1 93.46 75 LYS B C 1
ATOM 4369 O O . LYS B 1 75 ? -12.75 47.263 26.064 1 93.46 75 LYS B O 1
ATOM 4374 N N . LEU B 1 76 ? -12.584 45.92 24.291 1 92.84 76 LEU B N 1
ATOM 4375 C CA . LEU B 1 76 ? -13.983 46.097 23.914 1 92.84 76 LEU B CA 1
ATOM 4376 C C . LEU B 1 76 ? -14.909 45.654 25.042 1 92.84 76 LEU B C 1
ATOM 4378 O O . LEU B 1 76 ? -15.871 46.352 25.371 1 92.84 76 LEU B O 1
ATOM 4382 N N . ASP B 1 77 ? -14.691 44.486 25.545 1 91.17 77 ASP B N 1
ATOM 4383 C CA . ASP B 1 77 ? -15.603 43.996 26.574 1 91.17 77 ASP B CA 1
ATOM 4384 C C . ASP B 1 77 ? -14.851 43.206 27.643 1 91.17 77 ASP B C 1
ATOM 4386 O O . ASP B 1 77 ? -15.467 42.597 28.521 1 91.17 77 ASP B O 1
ATOM 4390 N N . GLN B 1 78 ? -13.525 43.033 27.591 1 90.6 78 GLN B N 1
ATOM 4391 C CA . GLN B 1 78 ? -12.631 42.468 28.596 1 90.6 78 GLN B CA 1
ATOM 4392 C C . GLN B 1 78 ? -12.858 40.967 28.751 1 90.6 78 GLN B C 1
ATOM 4394 O O . GLN B 1 78 ? -12.612 40.404 29.82 1 90.6 78 GLN B O 1
ATOM 4399 N N . LYS B 1 79 ? -13.36 40.359 27.712 1 92.57 79 LYS B N 1
ATOM 4400 C CA . LYS B 1 79 ? -13.551 38.912 27.767 1 92.57 79 LYS B CA 1
ATOM 4401 C C . LYS B 1 79 ? -12.219 38.177 27.648 1 92.57 79 LYS B C 1
ATOM 4403 O O . LYS B 1 79 ? -11.96 37.227 28.389 1 92.57 79 LYS B O 1
ATOM 4408 N N . LEU B 1 80 ? -11.422 38.638 26.696 1 92.5 80 LEU B N 1
ATOM 4409 C CA . LEU B 1 80 ? -10.124 38 26.513 1 92.5 80 LEU B CA 1
ATOM 4410 C C . LEU B 1 80 ? -9.225 38.239 27.721 1 92.5 80 LEU B C 1
ATOM 4412 O O . LEU B 1 80 ? -9.297 39.295 28.354 1 92.5 80 LEU B O 1
ATOM 4416 N N . PRO B 1 81 ? -8.413 37.276 27.997 1 88.01 81 PRO B N 1
ATOM 4417 C CA . PRO B 1 81 ? -7.452 37.511 29.078 1 88.01 81 PRO B CA 1
ATOM 4418 C C . PRO B 1 81 ? -6.504 38.671 28.783 1 88.01 81 PRO B C 1
ATOM 4420 O O . PRO B 1 81 ? -6.069 38.843 27.641 1 88.01 81 PRO B O 1
ATOM 4423 N N . VAL B 1 82 ? -6.154 39.455 29.756 1 81.05 82 VAL B N 1
ATOM 4424 C CA . VAL B 1 82 ? -5.302 40.631 29.615 1 81.05 82 VAL B CA 1
ATOM 4425 C C . VAL B 1 82 ? -3.884 40.2 29.245 1 81.05 82 VAL B C 1
ATOM 4427 O O . VAL B 1 82 ? -3.294 40.731 28.301 1 81.05 82 VAL B O 1
ATOM 4430 N N . ALA B 1 83 ? -3.243 39.328 30.041 1 70.22 83 ALA B N 1
ATOM 4431 C CA . ALA B 1 83 ? -1.916 38.812 29.717 1 70.22 83 ALA B CA 1
ATOM 4432 C C . ALA B 1 83 ? -2.011 37.512 28.924 1 70.22 83 ALA B C 1
ATOM 4434 O O . ALA B 1 83 ? -1.714 36.435 29.446 1 70.22 83 ALA B O 1
ATOM 4435 N N . ASN B 1 84 ? -2.342 37.737 27.705 1 77.76 84 ASN B N 1
ATOM 4436 C CA . ASN B 1 84 ? -2.589 36.579 26.852 1 77.76 84 ASN B CA 1
ATOM 4437 C C . ASN B 1 84 ? -1.321 36.137 26.126 1 77.76 84 ASN B C 1
ATOM 4439 O O . ASN B 1 84 ? -0.517 36.972 25.707 1 77.76 84 ASN B O 1
ATOM 4443 N N . GLU B 1 85 ? -1.025 34.906 26.194 1 83.87 85 GLU B N 1
ATOM 4444 C CA . GLU B 1 85 ? 0.046 34.292 25.416 1 83.87 85 GLU B CA 1
ATOM 4445 C C . GLU B 1 85 ? -0.5 33.627 24.155 1 83.87 85 GLU B C 1
ATOM 4447 O O . GLU B 1 85 ? -1.251 32.653 24.237 1 83.87 85 GLU B O 1
ATOM 4452 N N . TYR B 1 86 ? -0.162 34.263 23.067 1 92.6 86 TYR B N 1
ATOM 4453 C CA . TYR B 1 86 ? -0.623 33.734 21.788 1 92.6 86 TYR B CA 1
ATOM 4454 C C . TYR B 1 86 ? 0.382 32.743 21.213 1 92.6 86 TYR B C 1
ATOM 4456 O O . TYR B 1 86 ? 1.579 32.828 21.497 1 92.6 86 TYR B O 1
ATOM 4464 N N . LEU B 1 87 ? -0.066 31.757 20.542 1 94.81 87 LEU B N 1
ATOM 4465 C CA . LEU B 1 87 ? 0.797 30.862 19.779 1 94.81 87 LEU B CA 1
ATOM 4466 C C . LEU B 1 87 ? 0.679 31.137 18.284 1 94.81 87 LEU B C 1
ATOM 4468 O O . LEU B 1 87 ? -0.403 31.005 17.707 1 94.81 87 LEU B O 1
ATOM 4472 N N . LEU B 1 88 ? 1.739 31.632 17.721 1 95.54 88 LEU B N 1
ATOM 4473 C CA . LEU B 1 88 ? 1.79 31.923 16.293 1 95.54 88 LEU B CA 1
ATOM 4474 C C . LEU B 1 88 ? 2.545 30.831 15.542 1 95.54 88 LEU B C 1
ATOM 4476 O O . LEU B 1 88 ? 3.713 30.565 15.834 1 95.54 88 LEU B O 1
ATOM 4480 N N . LEU B 1 89 ? 1.853 30.176 14.657 1 94.32 89 LEU B N 1
ATOM 4481 C CA . LEU B 1 89 ? 2.429 29.09 13.871 1 94.32 89 LEU B CA 1
ATOM 4482 C C . LEU B 1 89 ? 2.633 29.518 12.422 1 94.32 89 LEU B C 1
ATOM 4484 O O . LEU B 1 89 ? 1.793 30.219 11.852 1 94.32 89 LEU B O 1
ATOM 4488 N N . SER B 1 90 ? 3.807 29.141 11.884 1 90.81 90 SER B N 1
ATOM 4489 C CA . SER B 1 90 ? 4.028 29.367 10.459 1 90.81 90 SER B CA 1
ATOM 4490 C C . SER B 1 90 ? 3.227 28.384 9.612 1 90.81 90 SER B C 1
ATOM 4492 O O . SER B 1 90 ? 3.308 27.171 9.816 1 90.81 90 SER B O 1
ATOM 4494 N N . GLY B 1 91 ? 2.452 28.887 8.732 1 91.03 91 GLY B N 1
ATOM 4495 C CA . GLY B 1 91 ? 1.563 28.083 7.909 1 91.03 91 GLY B CA 1
ATOM 4496 C C . GLY B 1 91 ? 0.099 28.258 8.265 1 91.03 91 GLY B C 1
ATOM 4497 O O . GLY B 1 91 ? -0.238 28.509 9.425 1 91.03 91 GLY B O 1
ATOM 4498 N N . GLY B 1 92 ? -0.707 28.052 7.342 1 90.81 92 GLY B N 1
ATOM 4499 C CA . GLY B 1 92 ? -2.141 28.149 7.564 1 90.81 92 GLY B CA 1
ATOM 4500 C C . GLY B 1 92 ? -2.758 26.854 8.057 1 90.81 92 GLY B C 1
ATOM 4501 O O . GLY B 1 92 ? -2.102 25.811 8.063 1 90.81 92 GLY B O 1
ATOM 4502 N N . VAL B 1 93 ? -3.966 26.935 8.487 1 91.82 93 VAL B N 1
ATOM 4503 C CA . VAL B 1 93 ? -4.704 25.772 8.967 1 91.82 93 VAL B CA 1
ATOM 4504 C C . VAL B 1 93 ? -4.845 24.749 7.842 1 91.82 93 VAL B C 1
ATOM 4506 O O . VAL B 1 93 ? -4.829 23.54 8.088 1 91.82 93 VAL B O 1
ATOM 4509 N N . ARG B 1 94 ? -4.86 25.218 6.622 1 87.88 94 ARG B N 1
ATOM 4510 C CA . ARG B 1 94 ? -5.032 24.365 5.45 1 87.88 94 ARG B CA 1
ATOM 4511 C C . ARG B 1 94 ? -3.798 23.498 5.219 1 87.88 94 ARG B C 1
ATOM 4513 O O . ARG B 1 94 ? -3.872 22.475 4.536 1 87.88 94 ARG B O 1
ATOM 4520 N N . GLU B 1 95 ? -2.722 23.881 5.839 1 87.38 95 GLU B N 1
ATOM 4521 C CA . GLU B 1 95 ? -1.466 23.15 5.701 1 87.38 95 GLU B CA 1
ATOM 4522 C C . GLU B 1 95 ? -1.299 22.122 6.816 1 87.38 95 GLU B C 1
ATOM 4524 O O . GLU B 1 95 ? -0.284 21.426 6.879 1 87.38 95 GLU B O 1
ATOM 4529 N N . GLY B 1 96 ? -2.222 22.058 7.652 1 88.42 96 GLY B N 1
ATOM 4530 C CA . GLY B 1 96 ? -2.213 21.015 8.666 1 88.42 96 GLY B CA 1
ATOM 4531 C C . GLY B 1 96 ? -1.345 21.353 9.863 1 88.42 96 GLY B C 1
ATOM 4532 O O . GLY B 1 96 ? -0.817 20.458 10.526 1 88.42 96 GLY B O 1
ATOM 4533 N N . VAL B 1 97 ? -1.24 22.671 10.143 1 92.24 97 VAL B N 1
ATOM 4534 C CA . VAL B 1 97 ? -0.412 23.082 11.273 1 92.24 97 VAL B CA 1
ATOM 4535 C C . VAL B 1 97 ? -1.133 22.768 12.582 1 92.24 97 VAL B C 1
ATOM 4537 O O . VAL B 1 97 ? -0.497 22.634 13.631 1 92.24 97 VAL B O 1
ATOM 4540 N N . VAL B 1 98 ? -2.438 22.687 12.52 1 94.9 98 VAL B N 1
ATOM 4541 C CA . VAL B 1 98 ? -3.296 22.284 13.629 1 94.9 98 VAL B CA 1
ATOM 4542 C C . VAL B 1 98 ? -4.399 21.359 13.119 1 94.9 98 VAL B C 1
ATOM 4544 O O . VAL B 1 98 ? -4.847 21.488 11.977 1 94.9 98 VAL B O 1
ATOM 4547 N N . ASP B 1 99 ? -4.783 20.414 13.913 1 93.32 99 ASP B N 1
ATOM 4548 C CA . ASP B 1 99 ? -5.823 19.466 13.523 1 93.32 99 ASP B CA 1
ATOM 4549 C C . ASP B 1 99 ? -7.208 20.102 13.617 1 93.32 99 ASP B C 1
ATOM 4551 O O . ASP B 1 99 ? -7.889 19.971 14.636 1 93.32 99 ASP B O 1
ATOM 4555 N N . LEU B 1 100 ? -7.596 20.733 12.595 1 93.1 100 LEU B N 1
ATOM 4556 C CA . LEU B 1 100 ? -8.902 21.38 12.526 1 93.1 100 LEU B CA 1
ATOM 4557 C C . LEU B 1 100 ? -9.708 20.851 11.344 1 93.1 100 LEU B C 1
ATOM 4559 O O . LEU B 1 100 ? -9.166 20.163 10.476 1 93.1 100 LEU B O 1
ATOM 4563 N N . ASP B 1 101 ? -11.009 21.144 11.387 1 87.37 101 ASP B N 1
ATOM 4564 C CA . ASP B 1 101 ? -11.875 20.752 10.28 1 87.37 101 ASP B CA 1
ATOM 4565 C C . ASP B 1 101 ? -11.693 21.682 9.083 1 87.37 101 ASP B C 1
ATOM 4567 O O . ASP B 1 101 ? -11.794 22.903 9.219 1 87.37 101 ASP B O 1
ATOM 4571 N N . LEU B 1 102 ? -11.487 21.106 7.956 1 83.61 102 LEU B N 1
ATOM 4572 C CA . LEU B 1 102 ? -11.145 21.918 6.794 1 83.61 102 LEU B CA 1
ATOM 4573 C C . LEU B 1 102 ? -12.357 22.11 5.889 1 83.61 102 LEU B C 1
ATOM 4575 O O . LEU B 1 102 ? -12.303 22.878 4.926 1 83.61 102 LEU B O 1
ATOM 4579 N N . ASP B 1 103 ? -13.488 21.579 6.178 1 80.48 103 ASP B N 1
ATOM 4580 C CA . ASP B 1 103 ? -14.631 21.521 5.272 1 80.48 103 ASP B CA 1
ATOM 4581 C C . ASP B 1 103 ? -15.211 22.913 5.03 1 80.48 103 ASP B C 1
ATOM 4583 O O . ASP B 1 103 ? -15.696 23.208 3.936 1 80.48 103 ASP B O 1
ATOM 4587 N N . GLU B 1 104 ? -15.102 23.774 5.993 1 83.18 104 GLU B N 1
ATOM 4588 C CA . GLU B 1 104 ? -15.763 25.069 5.868 1 83.18 104 GLU B CA 1
ATOM 4589 C C . GLU B 1 104 ? -14.768 26.163 5.49 1 83.18 104 GLU B C 1
ATOM 4591 O O . GLU B 1 104 ? -15.135 27.335 5.389 1 83.18 104 GLU B O 1
ATOM 4596 N N . LEU B 1 105 ? -13.555 25.773 5.158 1 87.21 105 LEU B N 1
ATOM 4597 C CA . LEU B 1 105 ? -12.536 26.771 4.856 1 87.21 105 LEU B CA 1
ATOM 4598 C C . LEU B 1 105 ? -12.613 27.202 3.395 1 87.21 105 LEU B C 1
ATOM 4600 O O . LEU B 1 105 ? -12.82 26.37 2.508 1 87.21 105 LEU B O 1
ATOM 4604 N N . ASN B 1 106 ? -12.619 28.456 3.204 1 86.18 106 ASN B N 1
ATOM 4605 C CA . ASN B 1 106 ? -12.529 28.966 1.84 1 86.18 106 ASN B CA 1
ATOM 4606 C C . ASN B 1 106 ? -11.199 28.596 1.189 1 86.18 106 ASN B C 1
ATOM 4608 O O . ASN B 1 106 ? -10.202 28.387 1.881 1 86.18 106 ASN B O 1
ATOM 4612 N N . VAL B 1 107 ? -11.298 28.669 -0.093 1 83.36 107 VAL B N 1
ATOM 4613 C CA . VAL B 1 107 ? -10.097 28.29 -0.83 1 83.36 107 VAL B CA 1
ATOM 4614 C C . VAL B 1 107 ? -9.232 29.524 -1.077 1 83.36 107 VAL B C 1
ATOM 4616 O O . VAL B 1 107 ? -9.683 30.494 -1.691 1 83.36 107 VAL B O 1
ATOM 4619 N N . TYR B 1 108 ? -8.176 29.617 -0.39 1 89.26 108 TYR B N 1
ATOM 4620 C CA . TYR B 1 108 ? -7.138 30.607 -0.654 1 89.26 108 TYR B CA 1
ATOM 4621 C C . TYR B 1 108 ? -5.911 29.957 -1.281 1 89.26 108 TYR B C 1
ATOM 4623 O O . TYR B 1 108 ? -5.531 28.845 -0.909 1 89.26 108 TYR B O 1
ATOM 4631 N N . ALA B 1 109 ? -5.413 30.565 -2.21 1 87.86 109 ALA B N 1
ATOM 4632 C CA . ALA B 1 109 ? -4.245 30.019 -2.897 1 87.86 109 ALA B CA 1
ATOM 4633 C C . ALA B 1 109 ? -3.044 30.952 -2.764 1 87.86 109 ALA B C 1
ATOM 4635 O O . ALA B 1 109 ? -3.18 32.17 -2.897 1 87.86 109 ALA B O 1
ATOM 4636 N N . ARG B 1 110 ? -2.007 30.383 -2.489 1 89.03 110 ARG B N 1
ATOM 4637 C CA . ARG B 1 110 ? -0.767 31.149 -2.422 1 89.03 110 ARG B CA 1
ATOM 4638 C C . ARG B 1 110 ? -0.429 31.764 -3.776 1 89.03 110 ARG B C 1
ATOM 4640 O O . ARG B 1 110 ? -0.566 31.11 -4.812 1 89.03 110 ARG B O 1
ATOM 4647 N N . GLY B 1 111 ? 0.04 32.893 -3.787 1 87.71 111 GLY B N 1
ATOM 4648 C CA . GLY B 1 111 ? 0.329 33.606 -5.02 1 87.71 111 GLY B CA 1
ATOM 4649 C C . GLY B 1 111 ? -0.842 34.431 -5.521 1 87.71 111 GLY B C 1
ATOM 4650 O O . GLY B 1 111 ? -0.671 35.588 -5.911 1 87.71 111 GLY B O 1
ATOM 4651 N N . THR B 1 112 ? -2.044 33.828 -5.404 1 89.45 112 THR B N 1
ATOM 4652 C CA . THR B 1 112 ? -3.243 34.517 -5.869 1 89.45 112 THR B CA 1
ATOM 4653 C C . THR B 1 112 ? -3.848 35.363 -4.752 1 89.45 112 THR B C 1
ATOM 4655 O O . THR B 1 112 ? -4.174 36.534 -4.961 1 89.45 112 THR B O 1
ATOM 4658 N N . ASP B 1 113 ? -3.907 34.743 -3.576 1 92.51 113 ASP B N 1
ATOM 4659 C CA . ASP B 1 113 ? -4.633 35.402 -2.495 1 92.51 113 ASP B CA 1
ATOM 4660 C C . ASP B 1 113 ? -3.677 35.902 -1.415 1 92.51 113 ASP B C 1
ATOM 4662 O O . ASP B 1 113 ? -3.976 36.871 -0.713 1 92.51 113 ASP B O 1
ATOM 4666 N N . TYR B 1 114 ? -2.643 35.222 -1.225 1 93.3 114 TYR B N 1
ATOM 4667 C CA . TYR B 1 114 ? -1.671 35.601 -0.205 1 93.3 114 TYR B CA 1
ATOM 4668 C C . TYR B 1 114 ? -0.279 35.097 -0.565 1 93.3 114 TYR B C 1
ATOM 4670 O O . TYR B 1 114 ? -0.125 34.268 -1.465 1 93.3 114 TYR B O 1
ATOM 4678 N N . ASP B 1 115 ? 0.757 35.622 0.152 1 90.26 115 ASP B N 1
ATOM 4679 C CA . ASP B 1 115 ? 2.146 35.25 -0.098 1 90.26 115 ASP B CA 1
ATOM 4680 C C . ASP B 1 115 ? 2.705 34.411 1.048 1 90.26 115 ASP B C 1
ATOM 4682 O O . ASP B 1 115 ? 3.591 33.579 0.841 1 90.26 115 ASP B O 1
ATOM 4686 N N . MET B 1 116 ? 2.183 34.667 2.229 1 90.75 116 MET B N 1
ATOM 4687 C CA . MET B 1 116 ? 2.559 33.943 3.44 1 90.75 116 MET B CA 1
ATOM 4688 C C . MET B 1 116 ? 1.339 33.681 4.317 1 90.75 116 MET B C 1
ATOM 4690 O O . MET B 1 116 ? 0.362 34.431 4.27 1 90.75 116 MET B O 1
ATOM 4694 N N . ASP B 1 117 ? 1.467 32.699 4.951 1 93.22 117 ASP B N 1
ATOM 4695 C CA . ASP B 1 117 ? 0.315 32.379 5.789 1 93.22 117 ASP B CA 1
ATOM 4696 C C . ASP B 1 117 ? 0.755 31.939 7.183 1 93.22 117 ASP B C 1
ATOM 4698 O O . ASP B 1 117 ? 1.853 31.403 7.353 1 93.22 117 ASP B O 1
ATOM 4702 N N . PHE B 1 118 ? -0.112 32.237 8.183 1 95.21 118 PHE B N 1
ATOM 4703 C CA . PHE B 1 118 ? 0.133 31.951 9.592 1 95.21 118 PHE B CA 1
ATOM 4704 C C . PHE B 1 118 ? -1.145 31.485 10.28 1 95.21 118 PHE B C 1
ATOM 4706 O O . PHE B 1 118 ? -2.249 31.8 9.83 1 95.21 118 PHE B O 1
ATOM 4713 N N . THR B 1 119 ? -0.955 30.71 11.321 1 96.86 119 THR B N 1
ATOM 4714 C CA . THR B 1 119 ? -2.049 30.341 12.213 1 96.86 119 THR B CA 1
ATOM 4715 C C . THR B 1 119 ? -1.801 30.875 13.621 1 96.86 119 THR B C 1
ATOM 4717 O O . THR B 1 119 ? -0.73 30.663 14.192 1 96.86 119 THR B O 1
ATOM 4720 N N . LEU B 1 120 ? -2.752 31.606 14.098 1 97.74 120 LEU B N 1
ATOM 4721 C CA . LEU B 1 120 ? -2.633 32.208 15.422 1 97.74 120 LEU B CA 1
ATOM 4722 C C . LEU B 1 120 ? -3.679 31.639 16.374 1 97.74 120 LEU B C 1
ATOM 4724 O O . LEU B 1 120 ? -4.881 31.741 16.115 1 97.74 120 LEU B O 1
ATOM 4728 N N . LEU B 1 121 ? -3.242 30.988 17.445 1 97.73 121 LEU B N 1
ATOM 4729 C CA . LEU B 1 121 ? -4.137 30.518 18.497 1 97.73 121 LEU B CA 1
ATOM 4730 C C . LEU B 1 121 ? -4.304 31.576 19.582 1 97.73 121 LEU B C 1
ATOM 4732 O O . LEU B 1 121 ? -3.325 31.992 20.205 1 97.73 121 LEU B O 1
ATOM 4736 N N . VAL B 1 122 ? -5.543 31.974 19.776 1 97.29 122 VAL B N 1
ATOM 4737 C CA . VAL B 1 122 ? -5.852 33.039 20.724 1 97.29 122 VAL B CA 1
ATOM 4738 C C . VAL B 1 122 ? -6.688 32.482 21.874 1 97.29 122 VAL B C 1
ATOM 4740 O O . VAL B 1 122 ? -7.885 32.23 21.714 1 97.29 122 VAL B O 1
ATOM 4743 N N . PRO B 1 123 ? -6.15 32.351 23.053 1 95.6 123 PRO B N 1
ATOM 4744 C CA . PRO B 1 123 ? -6.916 31.822 24.184 1 95.6 123 PRO B CA 1
ATOM 4745 C C . PRO B 1 123 ? -8.051 32.749 24.613 1 95.6 123 PRO B C 1
ATOM 4747 O O . PRO B 1 123 ? -7.8 33.863 25.079 1 95.6 123 PRO B O 1
ATOM 4750 N N . ALA B 1 124 ? -9.218 32.259 24.411 1 95.07 124 ALA B N 1
ATOM 4751 C CA . ALA B 1 124 ? -10.387 32.938 24.965 1 95.07 124 ALA B CA 1
ATOM 4752 C C . ALA B 1 124 ? -10.488 32.716 26.471 1 95.07 124 ALA B C 1
ATOM 4754 O O . ALA B 1 124 ? -10.987 33.578 27.199 1 95.07 124 ALA B O 1
ATOM 4755 N N . LEU B 1 125 ? -10.11 31.532 26.857 1 91.84 125 LEU B N 1
ATOM 4756 C CA . LEU B 1 125 ? -10.015 31.155 28.263 1 91.84 125 LEU B CA 1
ATOM 4757 C C . LEU B 1 125 ? -8.66 30.525 28.567 1 91.84 125 LEU B C 1
ATOM 4759 O O . LEU B 1 125 ? -8.139 29.746 27.766 1 91.84 125 LEU B O 1
ATOM 4763 N N . LYS B 1 126 ? -8.104 30.907 29.621 1 89.34 126 LYS B N 1
ATOM 4764 C CA . LYS B 1 126 ? -6.869 30.309 30.119 1 89.34 126 LYS B CA 1
ATOM 4765 C C . LYS B 1 126 ? -7.102 29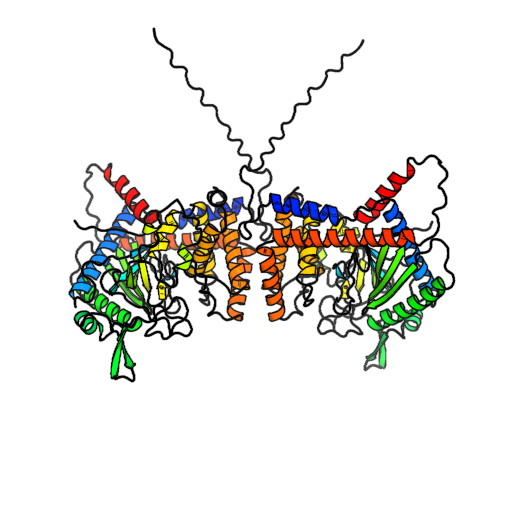.586 31.442 1 89.34 126 LYS B C 1
ATOM 4767 O O . LYS B 1 126 ? -7.567 30.19 32.411 1 89.34 126 LYS B O 1
ATOM 4772 N N . LEU B 1 127 ? -6.861 28.364 31.323 1 83.16 127 LEU B N 1
ATOM 4773 C CA . LEU B 1 127 ? -7.108 27.585 32.532 1 83.16 127 LEU B CA 1
ATOM 4774 C C . LEU B 1 127 ? -5.799 27.101 33.145 1 83.16 127 LEU B C 1
ATOM 4776 O O . LEU B 1 127 ? -4.957 26.529 32.449 1 83.16 127 LEU B O 1
ATOM 4780 N N . HIS B 1 128 ? -5.295 27.763 34.184 1 69.74 128 HIS B N 1
ATOM 4781 C CA . HIS B 1 128 ? -4.033 27.475 34.857 1 69.74 128 HIS B CA 1
ATOM 4782 C C . HIS B 1 128 ? -4.185 26.319 35.84 1 69.74 128 HIS B C 1
ATOM 4784 O O . HIS B 1 128 ? -5.296 26.013 36.278 1 69.74 128 HIS B O 1
ATOM 4790 N N . ASP B 1 129 ? -3.176 25.273 35.941 1 55.08 129 ASP B N 1
ATOM 4791 C CA . ASP B 1 129 ? -3.118 24.128 36.844 1 55.08 129 ASP B CA 1
ATOM 4792 C C . ASP B 1 129 ? -3.499 24.531 38.267 1 55.08 129 ASP B C 1
ATOM 4794 O O . ASP B 1 129 ? -4.1 23.743 39 1 55.08 129 ASP B O 1
ATOM 4798 N N . ARG B 1 130 ? -3.075 25.631 38.69 1 51.22 130 ARG B N 1
ATOM 4799 C CA . ARG B 1 130 ? -2.962 25.661 40.145 1 51.22 130 ARG B CA 1
ATOM 4800 C C . ARG B 1 130 ? -4.335 25.787 40.798 1 51.22 130 ARG B C 1
ATOM 4802 O O . ARG B 1 130 ? -4.597 25.164 41.829 1 51.22 130 ARG B O 1
ATOM 4809 N N . ASN B 1 131 ? -5.219 26.819 40.461 1 49.12 131 ASN B N 1
ATOM 4810 C CA . ASN B 1 131 ? -6.272 27.134 41.422 1 49.12 131 ASN B CA 1
ATOM 4811 C C . ASN B 1 131 ? -7.629 26.614 40.957 1 49.12 131 ASN B C 1
ATOM 4813 O O . ASN B 1 131 ? -8.626 26.745 41.669 1 49.12 131 ASN B O 1
ATOM 4817 N N . GLN B 1 132 ? -7.78 26.114 39.795 1 53.57 132 GLN B N 1
ATOM 4818 C CA . GLN B 1 132 ? -9.11 25.63 39.438 1 53.57 132 GLN B CA 1
ATOM 4819 C C . GLN B 1 132 ? -9.025 24.388 38.555 1 53.57 132 GLN B C 1
ATOM 4821 O O . GLN B 1 132 ? -8.812 24.493 37.346 1 53.57 132 GLN B O 1
ATOM 4826 N N . PRO B 1 133 ? -9.061 23.26 39.289 1 60.13 133 PRO B N 1
ATOM 4827 C CA . PRO B 1 133 ? -9.068 22.024 38.502 1 60.13 133 PRO B CA 1
ATOM 4828 C C . PRO B 1 133 ? -10.208 21.976 37.488 1 60.13 133 PRO B C 1
ATOM 4830 O O . PRO B 1 133 ? -11.353 22.288 37.826 1 60.13 133 PRO B O 1
ATOM 4833 N N . VAL B 1 134 ? -9.912 22.228 36.208 1 68.28 134 VAL B N 1
ATOM 4834 C CA . VAL B 1 134 ? -10.947 22.089 35.188 1 68.28 134 VAL B CA 1
ATOM 4835 C C . VAL B 1 134 ? -11.013 20.64 34.713 1 68.28 134 VAL B C 1
ATOM 4837 O O . VAL B 1 134 ? -9.984 20.032 34.408 1 68.28 134 VAL B O 1
ATOM 4840 N N . THR B 1 135 ? -12.265 20.114 34.957 1 72.38 135 THR B N 1
ATOM 4841 C CA . THR B 1 135 ? -12.506 18.759 34.473 1 72.38 135 THR B CA 1
ATOM 4842 C C . THR B 1 135 ? -13.123 18.784 33.078 1 72.38 135 THR B C 1
ATOM 4844 O O . THR B 1 135 ? -14.155 19.423 32.861 1 72.38 135 THR B O 1
ATOM 4847 N N . LEU B 1 136 ? -12.413 18.321 32.149 1 83.52 136 LEU B N 1
ATOM 4848 C CA . LEU B 1 136 ? -12.95 18.11 30.809 1 83.52 136 LEU B CA 1
ATOM 4849 C C . LEU B 1 136 ? -14.007 17.01 30.815 1 83.52 136 LEU B C 1
ATOM 4851 O O . LEU B 1 136 ? -13.822 15.969 31.449 1 83.52 136 LEU B O 1
ATOM 4855 N N . ASP B 1 137 ? -15.144 17.293 30.329 1 84.12 137 ASP B N 1
ATOM 4856 C CA . ASP B 1 137 ? -16.215 16.307 30.221 1 84.12 137 ASP B CA 1
ATOM 4857 C C . ASP B 1 137 ? -16.11 15.523 28.914 1 84.12 137 ASP B C 1
ATOM 4859 O O . ASP B 1 137 ? -16.596 15.972 27.874 1 84.12 137 ASP B O 1
ATOM 4863 N N . MET B 1 138 ? -15.588 14.417 28.95 1 86.23 138 MET B N 1
ATOM 4864 C CA . MET B 1 138 ? -15.354 13.62 27.749 1 86.23 138 MET B CA 1
ATOM 4865 C C . MET B 1 138 ? -16.391 12.51 27.622 1 86.23 138 MET B C 1
ATOM 4867 O O . MET B 1 138 ? -16.282 11.649 26.747 1 86.23 138 MET B O 1
ATOM 4871 N N . ARG B 1 139 ? -17.46 12.5 28.417 1 81.01 139 ARG B N 1
ATOM 4872 C CA . ARG B 1 139 ? -18.446 11.425 28.465 1 81.01 139 ARG B CA 1
ATOM 4873 C C . ARG B 1 139 ? -19.302 11.41 27.203 1 81.01 139 ARG B C 1
ATOM 4875 O O . ARG B 1 139 ? -19.81 10.36 26.804 1 81.01 139 ARG B O 1
ATOM 4882 N N . HIS B 1 140 ? -19.303 12.535 26.619 1 80.84 140 HIS B N 1
ATOM 4883 C CA . HIS B 1 140 ? -20.227 12.654 25.498 1 80.84 140 HIS B CA 1
ATOM 4884 C C . HIS B 1 140 ? -19.477 12.801 24.178 1 80.84 140 HIS B C 1
ATOM 4886 O O . HIS B 1 140 ? -20.068 13.171 23.161 1 80.84 140 HIS B O 1
ATOM 4892 N N . SER B 1 141 ? -18.213 12.627 24.256 1 88.45 141 SER B N 1
ATOM 4893 C CA . SER B 1 141 ? -17.431 12.927 23.061 1 88.45 141 SER B CA 1
ATOM 4894 C C . SER B 1 141 ? -16.513 11.766 22.695 1 88.45 141 SER B C 1
ATOM 4896 O O . SER B 1 141 ? -16.217 10.912 23.534 1 88.45 141 SER B O 1
ATOM 4898 N N . ALA B 1 142 ? -16.165 11.707 21.397 1 91.09 142 ALA B N 1
ATOM 4899 C CA . ALA B 1 142 ? -15.136 10.768 20.957 1 91.09 142 ALA B CA 1
ATOM 4900 C C . ALA B 1 142 ? -13.803 11.056 21.642 1 91.09 142 ALA B C 1
ATOM 4902 O O . ALA B 1 142 ? -13.606 12.138 22.201 1 91.09 142 ALA B O 1
ATOM 4903 N N . LEU B 1 143 ? -13.023 10.082 21.607 1 91.25 143 LEU B N 1
ATOM 4904 C CA . LEU B 1 143 ? -11.691 10.25 22.177 1 91.25 143 LEU B CA 1
ATOM 4905 C C . LEU B 1 143 ? -11.002 11.481 21.597 1 91.25 143 LEU B C 1
ATOM 4907 O O . LEU B 1 143 ? -11.098 11.742 20.395 1 91.25 143 LEU B O 1
ATOM 4911 N N . CYS B 1 144 ? -10.365 12.382 22.37 1 92.81 144 CYS B N 1
ATOM 4912 C CA . CYS B 1 144 ? -9.628 13.584 21.995 1 92.81 144 CYS B CA 1
ATOM 4913 C C . CYS B 1 144 ? -10.554 14.793 21.929 1 92.81 144 CYS B C 1
ATOM 4915 O O . CYS B 1 144 ? -10.136 15.879 21.523 1 92.81 144 CYS B O 1
ATOM 4917 N N . HIS B 1 145 ? -11.78 14.569 22.3 1 95.91 145 HIS B N 1
ATOM 4918 C CA . HIS B 1 145 ? -12.752 15.657 22.331 1 95.91 145 HIS B CA 1
ATOM 4919 C C . HIS B 1 145 ? -13.36 15.812 23.721 1 95.91 145 HIS B C 1
ATOM 4921 O O . HIS B 1 145 ? -13.32 14.881 24.529 1 95.91 145 HIS B O 1
ATOM 4927 N N . SER B 1 146 ? -13.869 17.018 23.933 1 94.64 146 SER B N 1
ATOM 4928 C CA . SER B 1 146 ? -14.435 17.26 25.255 1 94.64 146 SER B CA 1
ATOM 4929 C C . SER B 1 146 ? -15.411 18.432 25.232 1 94.64 146 SER B C 1
ATOM 4931 O O . SER B 1 146 ? -15.284 19.336 24.403 1 94.64 146 SER B O 1
ATOM 4933 N N . TRP B 1 147 ? -16.383 18.278 26.119 1 94.27 147 TRP B N 1
ATOM 4934 C CA . TRP B 1 147 ? -17.168 19.452 26.487 1 94.27 147 TRP B CA 1
ATOM 4935 C C . TRP B 1 147 ? -16.505 20.213 27.631 1 94.27 147 TRP B C 1
ATOM 4937 O O . TRP B 1 147 ? -15.745 19.635 28.411 1 94.27 147 TRP B O 1
ATOM 4947 N N . LEU B 1 148 ? -16.688 21.481 27.615 1 92.88 148 LEU B N 1
ATOM 4948 C CA . LEU B 1 148 ? -16.127 22.291 28.69 1 92.88 148 LEU B CA 1
ATOM 4949 C C . LEU B 1 148 ? -17.232 22.981 29.484 1 92.88 148 LEU B C 1
ATOM 4951 O O . LEU B 1 148 ? -17.891 23.891 28.976 1 92.88 148 LEU B O 1
ATOM 4955 N N . SER B 1 149 ? -17.426 22.515 30.707 1 89.54 149 SER B N 1
ATOM 4956 C CA . SER B 1 149 ? -18.404 23.118 31.606 1 89.54 149 SER B CA 1
ATOM 4957 C C . SER B 1 149 ? -17.805 24.298 32.363 1 89.54 149 SER B C 1
ATOM 4959 O O . SER B 1 149 ? -16.677 24.22 32.854 1 89.54 149 SER B O 1
ATOM 4961 N N . LEU B 1 150 ? -18.564 25.376 32.449 1 88.23 150 LEU B N 1
ATOM 4962 C CA . LEU B 1 150 ? -18.098 26.544 33.187 1 88.23 150 LEU B CA 1
ATOM 4963 C C . LEU B 1 150 ? -18.626 26.53 34.617 1 88.23 150 LEU B C 1
ATOM 4965 O O . LEU B 1 150 ? -18.39 27.47 35.38 1 88.23 150 LEU B O 1
ATOM 4969 N N . ARG B 1 151 ? -19.221 25.497 34.989 1 81.97 151 ARG B N 1
ATOM 4970 C CA . ARG B 1 151 ? -19.889 25.406 36.283 1 81.97 151 ARG B CA 1
ATOM 4971 C C . ARG B 1 151 ? -18.914 25.677 37.424 1 81.97 151 ARG B C 1
ATOM 4973 O O . ARG B 1 151 ? -19.284 26.278 38.435 1 81.97 151 ARG B O 1
ATOM 4980 N N . LEU B 1 152 ? -17.696 25.273 37.254 1 78.55 152 LEU B N 1
ATOM 4981 C CA . LEU B 1 152 ? -16.725 25.377 38.338 1 78.55 152 LEU B CA 1
ATOM 4982 C C . LEU B 1 152 ? -15.929 26.673 38.232 1 78.55 152 LEU B C 1
ATOM 4984 O O . LEU B 1 152 ? -14.984 26.89 38.994 1 78.55 152 LEU B O 1
ATOM 4988 N N . PHE B 1 153 ? -16.365 27.585 37.293 1 83.41 153 PHE B N 1
ATOM 4989 C CA . PHE B 1 153 ? -15.693 28.87 37.14 1 83.41 153 PHE B CA 1
ATOM 4990 C C . PHE B 1 153 ? -16.326 29.922 38.042 1 83.41 153 PHE B C 1
ATOM 4992 O O . PHE B 1 153 ? -17.409 29.707 38.591 1 83.41 153 PHE B O 1
ATOM 4999 N N . ASP B 1 154 ? -15.643 31.009 38.328 1 84.19 154 ASP B N 1
ATOM 5000 C CA . ASP B 1 154 ? -16.181 32.103 39.131 1 84.19 154 ASP B CA 1
ATOM 5001 C C . ASP B 1 154 ? -17.365 32.767 38.432 1 84.19 154 ASP B C 1
ATOM 5003 O O . ASP B 1 154 ? -17.488 32.698 37.207 1 84.19 154 ASP B O 1
ATOM 5007 N N . GLU B 1 155 ? -18.18 33.406 39.114 1 86.04 155 GLU B N 1
ATOM 5008 C CA . GLU B 1 155 ? -19.404 34.02 38.606 1 86.04 155 GLU B CA 1
ATOM 5009 C C . GLU B 1 155 ? -19.092 35.093 37.567 1 86.04 155 GLU B C 1
ATOM 5011 O O . GLU B 1 155 ? -19.859 35.29 36.622 1 86.04 155 GLU B O 1
ATOM 5016 N N . GLY B 1 156 ? -17.987 35.745 37.776 1 86.71 156 GLY B N 1
ATOM 5017 C CA . GLY B 1 156 ? -17.585 36.761 36.816 1 86.71 156 GLY B CA 1
ATOM 5018 C C . GLY B 1 156 ? -17.33 36.203 35.428 1 86.71 156 GLY B C 1
ATOM 5019 O O . GLY B 1 156 ? -17.762 36.784 34.431 1 86.71 156 GLY B O 1
ATOM 5020 N N . THR B 1 157 ? -16.656 35.112 35.402 1 87.63 157 THR B N 1
ATOM 5021 C CA . THR B 1 157 ? -16.356 34.462 34.132 1 87.63 157 THR B CA 1
ATOM 5022 C C . THR B 1 157 ? -17.628 33.918 33.488 1 87.63 157 THR B C 1
ATOM 5024 O O . THR B 1 157 ? -17.826 34.057 32.279 1 87.63 157 THR B O 1
ATOM 5027 N N . ILE B 1 158 ? -18.461 33.323 34.249 1 88.99 158 ILE B N 1
ATOM 5028 C CA . ILE B 1 158 ? -19.71 32.769 33.739 1 88.99 158 ILE B CA 1
ATOM 5029 C C . ILE B 1 158 ? -20.564 33.886 33.142 1 88.99 158 ILE B C 1
ATOM 5031 O O . ILE B 1 158 ? -21.117 33.736 32.05 1 88.99 158 ILE B O 1
ATOM 5035 N N . SER B 1 159 ? -20.645 34.96 33.876 1 91.14 159 SER B N 1
ATOM 5036 C CA . SER B 1 159 ? -21.461 36.078 33.415 1 91.14 159 SER B CA 1
ATOM 5037 C C . SER B 1 159 ? -20.913 36.666 32.119 1 91.14 159 SER B C 1
ATOM 5039 O O . SER B 1 159 ? -21.679 37.059 31.237 1 91.14 159 SER B O 1
ATOM 5041 N N . LYS B 1 160 ? -19.664 36.723 32.026 1 92.36 160 LYS B N 1
ATOM 5042 C CA . LYS B 1 160 ? -19.01 37.288 30.849 1 92.36 160 LYS B CA 1
ATOM 5043 C C . LYS B 1 160 ? -19.261 36.427 29.614 1 92.36 160 LYS B C 1
ATOM 5045 O O . LYS B 1 160 ? -19.393 36.947 28.504 1 92.36 160 LYS B O 1
ATOM 5050 N N . TRP B 1 161 ? -19.332 35.066 29.829 1 95.06 161 TRP B N 1
ATOM 5051 C CA . TRP B 1 161 ? -19.344 34.162 28.683 1 95.06 161 TRP B CA 1
ATOM 5052 C C . TRP B 1 161 ? -20.698 33.475 28.546 1 95.06 161 TRP B C 1
ATOM 5054 O O . TRP B 1 161 ? -20.88 32.615 27.681 1 95.06 161 TRP B O 1
ATOM 5064 N N . LYS B 1 162 ? -21.629 33.831 29.319 1 93.37 162 LYS B N 1
ATOM 5065 C CA . LYS B 1 162 ? -22.93 33.169 29.364 1 93.37 162 LYS B CA 1
ATOM 5066 C C . LYS B 1 162 ? -23.572 33.124 27.981 1 93.37 162 LYS B C 1
ATOM 5068 O O . LYS B 1 162 ? -24.191 32.125 27.61 1 93.37 162 LYS B O 1
ATOM 5073 N N . ASP B 1 163 ? -23.395 34.176 27.203 1 94.74 163 ASP B N 1
ATOM 5074 C CA . ASP B 1 163 ? -24.012 34.269 25.883 1 94.74 163 ASP B CA 1
ATOM 5075 C C . ASP B 1 163 ? -23.309 33.355 24.882 1 94.74 163 ASP B C 1
ATOM 5077 O O . ASP B 1 163 ? -23.84 33.084 23.803 1 94.74 163 ASP B O 1
ATOM 5081 N N . CYS B 1 164 ? -22.139 32.869 25.202 1 97.19 164 CYS B N 1
ATOM 5082 C CA . CYS B 1 164 ? -21.393 31.958 24.341 1 97.19 164 CYS B CA 1
ATOM 5083 C C . CYS B 1 164 ? -21.421 30.538 24.895 1 97.19 164 CYS B C 1
ATOM 5085 O O . CYS B 1 164 ? -20.477 29.771 24.697 1 97.19 164 CYS B O 1
ATOM 5087 N N . CYS B 1 165 ? -22.435 30.216 25.639 1 95.63 165 CYS B N 1
ATOM 5088 C CA . CYS B 1 165 ? -22.582 28.879 26.204 1 95.63 165 CYS B CA 1
ATOM 5089 C C . CYS B 1 165 ? -23.902 28.249 25.776 1 95.63 165 CYS B C 1
ATOM 5091 O O . CYS B 1 165 ? -24.839 28.955 25.401 1 95.63 165 CYS B O 1
ATOM 5093 N N . THR B 1 166 ? -23.841 26.933 25.638 1 94.32 166 THR B N 1
ATOM 5094 C CA . THR B 1 166 ? -25.092 26.186 25.573 1 94.32 166 THR B CA 1
ATOM 5095 C C . THR B 1 166 ? -25.55 25.775 26.969 1 94.32 166 THR B C 1
ATOM 5097 O O . THR B 1 166 ? -24.729 25.411 27.815 1 94.32 166 THR B O 1
ATOM 5100 N N . ILE B 1 167 ? -26.851 25.861 27.126 1 90.17 167 ILE B N 1
ATOM 5101 C CA . ILE B 1 167 ? -27.409 25.577 28.444 1 90.17 167 ILE B CA 1
ATOM 5102 C C . ILE B 1 167 ? -28.006 24.172 28.46 1 90.17 167 ILE B C 1
ATOM 5104 O O . ILE B 1 167 ? -28.777 23.808 27.569 1 90.17 167 ILE B O 1
ATOM 5108 N N . VAL B 1 168 ? -27.489 23.424 29.274 1 82.51 168 VAL B N 1
ATOM 5109 C CA . VAL B 1 168 ? -28.072 22.102 29.479 1 82.51 168 VAL B CA 1
ATOM 5110 C C . VAL B 1 168 ? -28.613 21.991 30.902 1 82.51 168 VAL B C 1
ATOM 5112 O O . VAL B 1 168 ? -27.878 22.196 31.871 1 82.51 168 VAL B O 1
ATOM 5115 N N . ASP B 1 169 ? -29.928 21.697 31.062 1 76.89 169 ASP B N 1
ATOM 5116 C CA . ASP B 1 169 ? -30.579 21.623 32.367 1 76.89 169 ASP B CA 1
ATOM 5117 C C . ASP B 1 169 ? -30.438 20.228 32.972 1 76.89 169 ASP B C 1
ATOM 5119 O O . ASP B 1 169 ? -30.545 19.225 32.264 1 76.89 169 ASP B O 1
ATOM 5123 N N . HIS B 1 170 ? -29.806 20.238 34.083 1 68.11 170 HIS B N 1
ATOM 5124 C CA . HIS B 1 170 ? -29.787 18.974 34.811 1 68.11 170 HIS B CA 1
ATOM 5125 C C . HIS B 1 170 ? -31.093 18.755 35.567 1 68.11 170 HIS B C 1
ATOM 5127 O O . HIS B 1 170 ? -31.788 19.715 35.907 1 68.11 170 HIS B O 1
ATOM 5133 N N . ILE B 1 171 ? -31.472 17.519 35.797 1 61.59 171 ILE B N 1
ATOM 5134 C CA . ILE B 1 171 ? -32.673 17.091 36.507 1 61.59 171 ILE B CA 1
ATOM 5135 C C . ILE B 1 171 ? -32.697 17.712 37.902 1 61.59 171 ILE B C 1
ATOM 5137 O O . ILE B 1 171 ? -33.757 18.102 38.396 1 61.59 171 ILE B O 1
ATOM 5141 N N . ASN B 1 172 ? -31.571 17.786 38.539 1 60.83 172 ASN B N 1
ATOM 5142 C CA . ASN B 1 172 ? -31.572 18.226 39.93 1 60.83 172 ASN B CA 1
ATOM 5143 C C . ASN B 1 172 ? -31.669 19.745 40.037 1 60.83 172 ASN B C 1
ATOM 5145 O O . ASN B 1 172 ? -31.484 20.309 41.117 1 60.83 172 ASN B O 1
ATOM 5149 N N . GLY B 1 173 ? -31.886 20.429 38.927 1 64.62 173 GLY B N 1
ATOM 5150 C CA . GLY B 1 173 ? -32.197 21.849 38.992 1 64.62 173 GLY B CA 1
ATOM 5151 C C . GLY B 1 173 ? -31.006 22.735 38.679 1 64.62 173 GLY B C 1
ATOM 5152 O O . GLY B 1 173 ? -31.153 23.95 38.528 1 64.62 173 GLY B O 1
ATOM 5153 N N . ALA B 1 174 ? -29.816 22.219 38.625 1 70.18 174 ALA B N 1
ATOM 5154 C CA . ALA B 1 174 ? -28.679 23.102 38.384 1 70.18 174 ALA B CA 1
ATOM 5155 C C . ALA B 1 174 ? -28.449 23.305 36.889 1 70.18 174 ALA B C 1
ATOM 5157 O O . ALA B 1 174 ? -28.686 22.396 36.089 1 70.18 174 ALA B O 1
ATOM 5158 N N . THR B 1 175 ? -28.337 24.578 36.544 1 79.08 175 THR B N 1
ATOM 5159 C CA . THR B 1 175 ? -28.057 24.953 35.162 1 79.08 175 THR B CA 1
ATOM 5160 C C . THR B 1 175 ? -26.565 24.839 34.863 1 79.08 175 THR B C 1
ATOM 5162 O O . THR B 1 175 ? -25.734 25.341 35.622 1 79.08 175 THR B O 1
ATOM 5165 N N . ASN B 1 176 ? -26.268 23.96 33.903 1 86.52 176 ASN B N 1
ATOM 5166 C CA . ASN B 1 176 ? -24.876 23.848 33.481 1 86.52 176 ASN B CA 1
ATOM 5167 C C . ASN B 1 176 ? -24.625 24.596 32.175 1 86.52 176 ASN B C 1
ATOM 5169 O O . ASN B 1 176 ? -25.421 24.505 31.239 1 86.52 176 ASN B O 1
ATOM 5173 N N . TYR B 1 177 ? -23.644 25.541 32.213 1 90.46 177 TYR B N 1
ATOM 5174 C CA . TYR B 1 177 ? -23.23 26.29 31.031 1 90.46 177 TYR B CA 1
ATOM 5175 C C . TYR B 1 177 ? -22.043 25.62 30.35 1 90.46 177 TYR B C 1
ATOM 5177 O O . TYR B 1 177 ? -20.96 25.52 30.932 1 90.46 177 TYR B O 1
ATOM 5185 N N . PHE B 1 178 ? -22.287 25.102 29.153 1 93.52 178 PHE B N 1
ATOM 5186 C CA . PHE B 1 178 ? -21.192 24.521 28.385 1 93.52 178 PHE B CA 1
ATOM 5187 C C . PHE B 1 178 ? -20.642 25.526 27.38 1 93.52 178 PHE B C 1
ATOM 5189 O O . PHE B 1 178 ? -21.391 26.069 26.565 1 93.52 178 PHE B O 1
ATOM 5196 N N . PHE B 1 179 ? -19.396 25.771 27.541 1 95.27 179 PHE B N 1
ATOM 5197 C CA . PHE B 1 179 ? -18.707 26.722 26.677 1 95.27 179 PHE B CA 1
ATOM 5198 C C . PHE B 1 179 ? -18.776 26.278 25.22 1 95.27 179 PHE B C 1
ATOM 5200 O O . PHE B 1 179 ? -18.318 25.187 24.876 1 95.27 179 PHE B O 1
ATOM 5207 N N . SER B 1 180 ? -19.367 27.045 24.311 1 97.06 180 SER B N 1
ATOM 5208 C CA . SER B 1 180 ? -19.644 26.663 22.93 1 97.06 180 SER B CA 1
ATOM 5209 C C . SER B 1 180 ? -18.55 27.159 21.99 1 97.06 180 SER B C 1
ATOM 5211 O O . SER B 1 180 ? -18.321 28.365 21.877 1 97.06 180 SER B O 1
ATOM 5213 N N . PRO B 1 181 ? -17.907 26.255 21.262 1 97.49 181 PRO B N 1
ATOM 5214 C CA . PRO B 1 181 ? -16.877 26.706 20.324 1 97.49 181 PRO B CA 1
ATOM 5215 C C . PRO B 1 181 ? -17.442 27.569 19.197 1 97.49 181 PRO B C 1
ATOM 5217 O O . PRO B 1 181 ? -16.805 28.539 18.778 1 97.49 181 PRO B O 1
ATOM 5220 N N . THR B 1 182 ? -18.622 27.275 18.706 1 97.41 182 THR B N 1
ATOM 5221 C CA . THR B 1 182 ? -19.211 28.018 17.599 1 97.41 182 THR B CA 1
ATOM 5222 C C . THR B 1 182 ? -19.623 29.418 18.045 1 97.41 182 THR B C 1
ATOM 5224 O O . THR B 1 182 ? -19.399 30.395 17.327 1 97.41 182 THR B O 1
ATOM 5227 N N . LYS B 1 183 ? -20.196 29.548 19.232 1 97.99 183 LYS B N 1
ATOM 5228 C CA . LYS B 1 183 ? -20.628 30.849 19.732 1 97.99 183 LYS B CA 1
ATOM 5229 C C . LYS B 1 183 ? -19.432 31.729 20.083 1 97.99 183 LYS B C 1
ATOM 5231 O O . LYS B 1 183 ? -19.477 32.948 19.905 1 97.99 183 LYS B O 1
ATOM 5236 N N . VAL B 1 184 ? -18.428 31.104 20.589 1 97.93 184 VAL B N 1
ATOM 5237 C CA . VAL B 1 184 ? -17.207 31.847 20.879 1 97.93 184 VAL B CA 1
ATOM 5238 C C . VAL B 1 184 ? -16.612 32.391 19.582 1 97.93 184 VAL B C 1
ATOM 5240 O O . VAL B 1 184 ? -16.169 33.541 19.53 1 97.93 184 VAL B O 1
ATOM 5243 N N . ALA B 1 185 ? -16.566 31.57 18.57 1 97.65 185 ALA B N 1
ATOM 5244 C CA . ALA B 1 185 ? -16.045 32.004 17.276 1 97.65 185 ALA B CA 1
ATOM 5245 C C . ALA B 1 185 ? -16.878 33.147 16.704 1 97.65 185 ALA B C 1
ATOM 5247 O O . ALA B 1 185 ? -16.337 34.074 16.096 1 97.65 185 ALA B O 1
ATOM 5248 N N . ASP B 1 186 ? -18.221 33.07 16.875 1 97.67 186 ASP B N 1
ATOM 5249 C CA . ASP B 1 186 ? -19.101 34.136 16.409 1 97.67 186 ASP B CA 1
ATOM 5250 C C . ASP B 1 186 ? -18.801 35.45 17.128 1 97.67 186 ASP B C 1
ATOM 5252 O O . ASP B 1 186 ? -18.668 36.496 16.491 1 97.67 186 ASP B O 1
ATOM 5256 N N . TRP B 1 187 ? -18.755 35.363 18.384 1 97.98 187 TRP B N 1
ATOM 5257 C CA . TRP B 1 187 ? -18.432 36.55 19.17 1 97.98 187 TRP B CA 1
ATOM 5258 C C . TRP B 1 187 ? -17.095 37.142 18.739 1 97.98 187 TRP B C 1
ATOM 5260 O O . TRP B 1 187 ? -16.97 38.359 18.58 1 97.98 187 TRP B O 1
ATOM 5270 N N . PHE B 1 188 ? -16.137 36.29 18.646 1 97.85 188 PHE B N 1
ATOM 5271 C CA . PHE B 1 188 ? -14.781 36.709 18.313 1 97.85 188 PHE B CA 1
ATOM 5272 C C . PHE B 1 188 ? -14.747 37.404 16.957 1 97.85 188 PHE B C 1
ATOM 5274 O O . PHE B 1 188 ? -14.097 38.44 16.801 1 97.85 188 PHE B O 1
ATOM 5281 N N . TYR B 1 189 ? -15.378 36.821 15.988 1 97.87 189 TYR B N 1
ATOM 5282 C CA . TYR B 1 189 ? -15.453 37.417 14.659 1 97.87 189 TYR B CA 1
ATOM 5283 C C . TYR B 1 189 ? -16.087 38.802 14.717 1 97.87 189 TYR B C 1
ATOM 5285 O O . TYR B 1 189 ? -15.593 39.744 14.094 1 97.87 189 TYR B O 1
ATOM 5293 N N . ASP B 1 190 ? -17.195 38.924 15.427 1 97.54 190 ASP B N 1
ATOM 5294 C CA . ASP B 1 190 ? -17.888 40.202 15.562 1 97.54 190 ASP B CA 1
ATOM 5295 C C . ASP B 1 190 ? -16.986 41.25 16.212 1 97.54 190 ASP B C 1
ATOM 5297 O O . ASP B 1 190 ? -16.948 42.401 15.773 1 97.54 190 ASP B O 1
ATOM 5301 N N . SER B 1 191 ? -16.292 40.845 17.229 1 97.13 191 SER B N 1
ATOM 5302 C CA . SER B 1 191 ? -15.403 41.753 17.946 1 97.13 191 SER B CA 1
ATOM 5303 C C . SER B 1 191 ? -14.265 42.233 17.052 1 97.13 191 SER B C 1
ATOM 5305 O O . SER B 1 191 ? -13.944 43.423 17.031 1 97.13 191 SER B O 1
ATOM 5307 N N . ILE B 1 192 ? -13.66 41.298 16.331 1 97.31 192 ILE B N 1
ATOM 5308 C CA . ILE B 1 192 ? -12.565 41.636 15.428 1 97.31 192 ILE B CA 1
ATOM 5309 C C . ILE B 1 192 ? -13.069 42.579 14.337 1 97.31 192 ILE B C 1
ATOM 5311 O O . ILE B 1 192 ? -12.389 43.544 13.98 1 97.31 192 ILE B O 1
ATOM 5315 N N . SER B 1 193 ? -14.247 42.299 13.856 1 96.36 193 SER B N 1
ATOM 5316 C CA . SER B 1 193 ? -14.825 43.121 12.798 1 96.36 193 SER B CA 1
ATOM 5317 C C . SER B 1 193 ? -15.04 44.556 13.268 1 96.36 193 SER B C 1
ATOM 5319 O O . SER B 1 193 ? -14.768 45.504 12.529 1 96.36 193 SER B O 1
ATOM 5321 N N . ILE B 1 194 ? -15.512 44.708 14.458 1 96.09 194 ILE B N 1
ATOM 5322 C CA . ILE B 1 194 ? -15.751 46.03 15.027 1 96.09 194 ILE B CA 1
ATOM 5323 C C . ILE B 1 194 ? -14.429 46.782 15.161 1 96.09 194 ILE B C 1
ATOM 5325 O O . ILE B 1 194 ? -14.329 47.947 14.77 1 96.09 194 ILE B O 1
ATOM 5329 N N . VAL B 1 195 ? -13.456 46.095 15.667 1 96.1 195 VAL B N 1
ATOM 5330 C CA . VAL B 1 195 ? -12.163 46.723 15.921 1 96.1 195 VAL B CA 1
ATOM 5331 C C . VAL B 1 195 ? -11.503 47.1 14.597 1 96.1 195 VAL B C 1
ATOM 5333 O O . VAL B 1 195 ? -10.959 48.198 14.457 1 96.1 195 VAL B O 1
ATOM 5336 N N . LEU B 1 196 ? -11.54 46.172 13.651 1 95.21 196 LEU B N 1
ATOM 5337 C CA . LEU B 1 196 ? -10.907 46.438 12.364 1 95.21 196 LEU B CA 1
ATOM 5338 C C . LEU B 1 196 ? -11.605 47.585 11.64 1 95.21 196 LEU B C 1
ATOM 5340 O O . LEU B 1 196 ? -10.959 48.373 10.946 1 95.21 196 LEU B O 1
ATOM 5344 N N . SER B 1 197 ? -12.904 47.68 11.801 1 92.28 197 SER B N 1
ATOM 5345 C CA . SER B 1 197 ? -13.646 48.79 11.213 1 92.28 197 SER B CA 1
ATOM 5346 C C . SER B 1 197 ? -13.209 50.124 11.809 1 92.28 197 SER B C 1
ATOM 5348 O O . SER B 1 197 ? -13.104 51.124 11.095 1 92.28 197 SER B O 1
ATOM 5350 N N . GLU B 1 198 ? -12.925 50.116 13.049 1 91.57 198 GLU B N 1
ATOM 5351 C CA . GLU B 1 198 ? -12.477 51.328 13.73 1 91.57 198 GLU B CA 1
ATOM 5352 C C . GLU B 1 198 ? -11.064 51.711 13.301 1 91.57 198 GLU B C 1
ATOM 5354 O O . GLU B 1 198 ? -10.763 52.892 13.119 1 91.57 198 GLU B O 1
ATOM 5359 N N . ILE B 1 199 ? -10.234 50.707 13.19 1 89.71 199 ILE B N 1
ATOM 5360 C CA . ILE B 1 199 ? -8.85 50.94 12.793 1 89.71 199 ILE B CA 1
ATOM 5361 C C . ILE B 1 199 ? -8.808 51.494 11.37 1 89.71 199 ILE B C 1
ATOM 5363 O O . ILE B 1 199 ? -7.987 52.36 11.059 1 89.71 199 ILE B O 1
ATOM 5367 N N . GLN B 1 200 ? -9.659 51 10.555 1 87.69 200 GLN B N 1
ATOM 5368 C CA . GLN B 1 200 ? -9.652 51.369 9.143 1 87.69 200 GLN B CA 1
ATOM 5369 C C . GLN B 1 200 ? -10.237 52.763 8.936 1 87.69 200 GLN B C 1
ATOM 5371 O O . GLN B 1 200 ? -10.029 53.38 7.889 1 87.69 200 GLN B O 1
ATOM 5376 N N . LYS B 1 201 ? -10.968 53.282 9.885 1 86.93 201 LYS B N 1
ATOM 5377 C CA . LYS B 1 201 ? -11.512 54.635 9.799 1 86.93 201 LYS B CA 1
ATOM 5378 C C . LYS B 1 201 ? -10.41 55.681 9.939 1 86.93 201 LYS B C 1
ATOM 5380 O O . LYS B 1 201 ? -10.526 56.787 9.407 1 86.93 201 LYS B O 1
ATOM 5385 N N . LYS B 1 202 ? -9.335 55.366 10.676 1 83.49 202 LYS B N 1
ATOM 5386 C CA . LYS B 1 202 ? -8.209 56.272 10.882 1 83.49 202 LYS B CA 1
ATOM 5387 C C . LYS B 1 202 ? -6.893 55.617 10.473 1 83.49 202 LYS B C 1
ATOM 5389 O O . LYS B 1 202 ? -6.062 55.297 11.326 1 83.49 202 LYS B O 1
ATOM 5394 N N . PRO B 1 203 ? -6.818 55.526 9.17 1 78.98 203 PRO B N 1
ATOM 5395 C CA . PRO B 1 203 ? -5.606 54.829 8.732 1 78.98 203 PRO B CA 1
ATOM 5396 C C . PRO B 1 203 ? -4.333 55.621 9.02 1 78.98 203 PRO B C 1
ATOM 5398 O O . PRO B 1 203 ? -4.323 56.848 8.893 1 78.98 203 PRO B O 1
ATOM 5401 N N . GLN B 1 204 ? -3.407 55.02 9.667 1 80.08 204 GLN B N 1
ATOM 5402 C CA . GLN B 1 204 ? -2.105 55.626 9.925 1 80.08 204 GLN B CA 1
ATOM 5403 C C . GLN B 1 204 ? -1.076 55.181 8.89 1 80.08 204 GLN B C 1
ATOM 5405 O O . GLN B 1 204 ? -1.189 54.091 8.325 1 80.08 204 GLN B O 1
ATOM 5410 N N . ARG B 1 205 ? -0.211 56.099 8.669 1 78.48 205 ARG B N 1
ATOM 5411 C CA . ARG B 1 205 ? 0.842 55.787 7.708 1 78.48 205 ARG B CA 1
ATOM 5412 C C . ARG B 1 205 ? 1.654 54.577 8.159 1 78.48 205 ARG B C 1
ATOM 5414 O O . ARG B 1 205 ? 2.022 54.472 9.331 1 78.48 205 ARG B O 1
ATOM 5421 N N . GLY B 1 206 ? 1.879 53.579 7.312 1 80.57 206 GLY B N 1
ATOM 5422 C CA . GLY B 1 206 ? 2.707 52.421 7.611 1 80.57 206 GLY B CA 1
ATOM 5423 C C . GLY B 1 206 ? 1.917 51.249 8.16 1 80.57 206 GLY B C 1
ATOM 5424 O O . GLY B 1 206 ? 2.449 50.145 8.297 1 80.57 206 GLY B O 1
ATOM 5425 N N . MET B 1 207 ? 0.653 51.514 8.424 1 87.49 207 MET B N 1
ATOM 5426 C CA . MET B 1 207 ? -0.199 50.462 8.971 1 87.49 207 MET B CA 1
ATOM 5427 C C . MET B 1 207 ? -0.631 49.489 7.88 1 87.49 207 MET B C 1
ATOM 5429 O O . MET B 1 207 ? -0.936 49.902 6.759 1 87.49 207 MET B O 1
ATOM 5433 N N . PRO B 1 208 ? -0.607 48.207 8.215 1 93.33 208 PRO B N 1
ATOM 5434 C CA . PRO B 1 208 ? -1.07 47.213 7.243 1 93.33 208 PRO B CA 1
ATOM 5435 C C . PRO B 1 208 ? -2.502 47.467 6.776 1 93.33 208 PRO B C 1
ATOM 5437 O O . PRO B 1 208 ? -3.343 47.907 7.564 1 93.33 208 PRO B O 1
ATOM 5440 N N . LYS B 1 209 ? -2.726 47.301 5.495 1 93.42 209 LYS B N 1
ATOM 5441 C CA . LYS B 1 209 ? -4.072 47.387 4.938 1 93.42 209 LYS B CA 1
ATOM 5442 C C . LYS B 1 209 ? -4.809 46.057 5.072 1 93.42 209 LYS B C 1
ATOM 5444 O O . LYS B 1 209 ? -4.264 45.003 4.736 1 93.42 209 LYS B O 1
ATOM 5449 N N . VAL B 1 210 ? -6.038 46.093 5.588 1 95.43 210 VAL B N 1
ATOM 5450 C CA . VAL B 1 210 ? -6.857 44.892 5.711 1 95.43 210 VAL B CA 1
ATOM 5451 C C . VAL B 1 210 ? -7.585 44.626 4.395 1 95.43 210 VAL B C 1
ATOM 5453 O O . VAL B 1 210 ? -8.535 45.333 4.049 1 95.43 210 VAL B O 1
ATOM 5456 N N . GLU B 1 211 ? -7.198 43.568 3.698 1 94.05 211 GLU B N 1
ATOM 5457 C CA . GLU B 1 211 ? -7.791 43.261 2.4 1 94.05 211 GLU B CA 1
ATOM 5458 C C . GLU B 1 211 ? -9.054 42.418 2.557 1 94.05 211 GLU B C 1
ATOM 5460 O O . GLU B 1 211 ? -9.994 42.547 1.771 1 94.05 211 GLU B O 1
ATOM 5465 N N . LYS B 1 212 ? -8.92 41.518 3.433 1 94.81 212 LYS B N 1
ATOM 5466 C CA . LYS B 1 212 ? -10.031 40.586 3.606 1 94.81 212 LYS B CA 1
ATOM 5467 C C . LYS B 1 212 ? -10.157 40.145 5.061 1 94.81 212 LYS B C 1
ATOM 5469 O O . LYS B 1 212 ? -9.151 39.932 5.74 1 94.81 212 LYS B O 1
ATOM 5474 N N . VAL B 1 213 ? -11.342 40.078 5.562 1 95.96 213 VAL B N 1
ATOM 5475 C CA . VAL B 1 213 ? -11.688 39.493 6.853 1 95.96 213 VAL B CA 1
ATOM 5476 C C . VAL B 1 213 ? -12.9 38.577 6.697 1 95.96 213 VAL B C 1
ATOM 5478 O O . VAL B 1 213 ? -13.98 39.026 6.308 1 95.96 213 VAL B O 1
ATOM 5481 N N . GLU B 1 214 ? -12.642 37.277 6.932 1 95.92 214 GLU B N 1
ATOM 5482 C CA . GLU B 1 214 ? -13.715 36.316 6.697 1 95.92 214 GLU B CA 1
ATOM 5483 C C . GLU B 1 214 ? -13.794 35.29 7.825 1 95.92 214 GLU B C 1
ATOM 5485 O O . GLU B 1 214 ? -12.767 34.877 8.368 1 95.92 214 GLU B O 1
ATOM 5490 N N . LYS B 1 215 ? -15.001 34.97 8.147 1 96.03 215 LYS B N 1
ATOM 5491 C CA . LYS B 1 215 ? -15.223 33.851 9.059 1 96.03 215 LYS B CA 1
ATOM 5492 C C . LYS B 1 215 ? -15.395 32.543 8.292 1 96.03 215 LYS B C 1
ATOM 5494 O O . LYS B 1 215 ? -16.313 32.409 7.48 1 96.03 215 LYS B O 1
ATOM 5499 N N . ASN B 1 216 ? -14.559 31.615 8.431 1 93.67 216 ASN B N 1
ATOM 5500 C CA . ASN B 1 216 ? -14.6 30.279 7.845 1 93.67 216 ASN B CA 1
ATOM 5501 C C . ASN B 1 216 ? -14.897 29.214 8.896 1 93.67 216 ASN B C 1
ATOM 5503 O O . ASN B 1 216 ? -13.985 28.538 9.376 1 93.67 216 ASN B O 1
ATOM 5507 N N . GLY B 1 217 ? -16.2 28.996 9.171 1 92.59 217 GLY B N 1
ATOM 5508 C CA . GLY B 1 217 ? -16.559 28.128 10.281 1 92.59 217 GLY B CA 1
ATOM 5509 C C . GLY B 1 217 ? -16.188 28.705 11.634 1 92.59 217 GLY B C 1
ATOM 5510 O O . GLY B 1 217 ? -16.672 29.774 12.013 1 92.59 217 GLY B O 1
ATOM 5511 N N . THR B 1 218 ? -15.23 28.099 12.244 1 96.17 218 THR B N 1
ATOM 5512 C CA . THR B 1 218 ? -14.809 28.56 13.562 1 96.17 218 THR B CA 1
ATOM 5513 C C . THR B 1 218 ? -13.474 29.294 13.477 1 96.17 218 THR B C 1
ATOM 5515 O O . THR B 1 218 ? -12.915 29.696 14.5 1 96.17 218 THR B O 1
ATOM 5518 N N . ILE B 1 219 ? -13.017 29.502 12.251 1 96.45 219 ILE B N 1
ATOM 5519 C CA . ILE B 1 219 ? -11.738 30.16 12.006 1 96.45 219 ILE B CA 1
ATOM 5520 C C . ILE B 1 219 ? -11.976 31.535 11.384 1 96.45 219 ILE B C 1
ATOM 5522 O O . ILE B 1 219 ? -12.851 31.693 10.53 1 96.45 219 ILE B O 1
ATOM 5526 N N . ILE B 1 220 ? -11.208 32.495 11.867 1 97.31 220 ILE B N 1
ATOM 5527 C CA . ILE B 1 220 ? -11.251 33.823 11.264 1 97.31 220 ILE B CA 1
ATOM 5528 C C . ILE B 1 220 ? -9.995 34.049 10.425 1 97.31 220 ILE B C 1
ATOM 5530 O O . ILE B 1 220 ? -8.875 33.918 10.925 1 97.31 220 ILE B O 1
ATOM 5534 N N . SER B 1 221 ? -10.224 34.325 9.173 1 97.07 221 SER B N 1
ATOM 5535 C CA . SER B 1 221 ? -9.096 34.568 8.28 1 97.07 221 SER B CA 1
ATOM 5536 C C . SER B 1 221 ? -8.983 36.046 7.921 1 97.07 221 SER B C 1
ATOM 5538 O O . SER B 1 221 ? -9.974 36.677 7.548 1 97.07 221 SER B O 1
ATOM 5540 N N . ILE B 1 222 ? -7.769 36.588 8.082 1 97.37 222 ILE B N 1
ATOM 5541 C CA . ILE B 1 222 ? -7.488 37.976 7.732 1 97.37 222 ILE B CA 1
ATOM 5542 C C . ILE B 1 222 ? -6.331 38.033 6.737 1 97.37 222 ILE B C 1
ATOM 5544 O O . ILE B 1 222 ? -5.295 37.396 6.943 1 97.37 222 ILE B O 1
ATOM 5548 N N . ILE B 1 223 ? -6.523 38.69 5.703 1 96.96 223 ILE B N 1
ATOM 5549 C CA . ILE B 1 223 ? -5.428 38.942 4.773 1 96.96 223 ILE B CA 1
ATOM 5550 C C . ILE B 1 223 ? -4.963 40.391 4.904 1 96.96 223 ILE B C 1
ATOM 5552 O O . ILE B 1 223 ? -5.748 41.321 4.706 1 96.96 223 ILE B O 1
ATOM 5556 N N . LEU B 1 224 ? -3.716 40.583 5.23 1 96.45 224 LEU B N 1
ATOM 5557 C CA . LEU B 1 224 ? -3.108 41.896 5.41 1 96.45 224 LEU B CA 1
ATOM 5558 C C . LEU B 1 224 ? -2.142 42.208 4.271 1 96.45 224 LEU B C 1
ATOM 5560 O O . LEU B 1 224 ? -1.358 41.349 3.864 1 96.45 224 LEU B O 1
ATOM 5564 N N . ALA B 1 225 ? -2.261 43.345 3.779 1 94.21 225 ALA B N 1
ATOM 5565 C CA . ALA B 1 225 ? -1.254 43.845 2.846 1 94.21 225 ALA B CA 1
ATOM 5566 C C . ALA B 1 225 ? -0.231 44.722 3.561 1 94.21 225 ALA B C 1
ATOM 5568 O O . ALA B 1 225 ? -0.587 45.744 4.153 1 94.21 225 ALA B O 1
ATOM 5569 N N . VAL B 1 226 ? 0.995 44.334 3.584 1 92.41 226 VAL B N 1
ATOM 5570 C CA . VAL B 1 226 ? 2.091 45.043 4.237 1 92.41 226 VAL B CA 1
ATOM 5571 C C . VAL B 1 226 ? 3.232 45.257 3.245 1 92.41 226 VAL B C 1
ATOM 5573 O O . VAL B 1 226 ? 3.986 44.329 2.946 1 92.41 226 VAL B O 1
ATOM 5576 N N . GLY B 1 227 ? 3.399 46.463 2.861 1 87.58 227 GLY B N 1
ATOM 5577 C CA . GLY B 1 227 ? 4.395 46.704 1.83 1 87.58 227 GLY B CA 1
ATOM 5578 C C . GLY B 1 227 ? 4.115 45.953 0.542 1 87.58 227 GLY B C 1
ATOM 5579 O O . GLY B 1 227 ? 3.069 46.147 -0.081 1 87.58 227 GLY B O 1
ATOM 5580 N N . SER B 1 228 ? 4.995 45.054 0.252 1 85.91 228 SER B N 1
ATOM 5581 C CA . SER B 1 228 ? 4.861 44.311 -0.997 1 85.91 228 SER B CA 1
ATOM 5582 C C . SER B 1 228 ? 4.305 42.912 -0.752 1 85.91 228 SER B C 1
ATOM 5584 O O . SER B 1 228 ? 4.199 42.109 -1.681 1 85.91 228 SER B O 1
ATOM 5586 N N . SER B 1 229 ? 3.896 42.581 0.459 1 89.65 229 SER B N 1
ATOM 5587 C CA . SER B 1 229 ? 3.49 41.221 0.798 1 89.65 229 SER B CA 1
ATOM 5588 C C . SER B 1 229 ? 2.047 41.181 1.289 1 89.65 229 SER B C 1
ATOM 5590 O O . SER B 1 229 ? 1.577 42.124 1.929 1 89.65 229 SER B O 1
ATOM 5592 N N . ARG B 1 230 ? 1.39 40.205 0.955 1 94.02 230 ARG B N 1
ATOM 5593 C CA . ARG B 1 230 ? 0.087 39.872 1.522 1 94.02 230 ARG B CA 1
ATOM 5594 C C . ARG B 1 230 ? 0.191 38.684 2.473 1 94.02 230 ARG B C 1
ATOM 5596 O O . ARG B 1 230 ? 0.733 37.638 2.11 1 94.02 230 ARG B O 1
ATOM 5603 N N . MET B 1 231 ? -0.308 38.822 3.651 1 95.29 231 MET B N 1
ATOM 5604 C CA . MET B 1 231 ? -0.169 37.787 4.671 1 95.29 231 MET B CA 1
ATOM 5605 C C . MET B 1 231 ? -1.535 37.309 5.151 1 95.29 231 MET B C 1
ATOM 5607 O O . MET B 1 231 ? -2.391 38.12 5.508 1 95.29 231 MET B O 1
ATOM 5611 N N . LEU B 1 232 ? -1.684 36.045 5.051 1 96.47 232 LEU B N 1
ATOM 5612 C CA . LEU B 1 232 ? -2.912 35.428 5.541 1 96.47 232 LEU B CA 1
ATOM 5613 C C . LEU B 1 232 ? -2.75 34.968 6.986 1 96.47 232 LEU B C 1
ATOM 5615 O O . LEU B 1 232 ? -1.808 34.239 7.309 1 96.47 232 LEU B O 1
ATOM 5619 N N . TYR B 1 233 ? -3.598 35.442 7.894 1 97.18 233 TYR B N 1
ATOM 5620 C CA . TYR B 1 233 ? -3.662 34.985 9.277 1 97.18 233 TYR B CA 1
ATOM 5621 C C . TYR B 1 233 ? -4.945 34.205 9.535 1 97.18 233 TYR B C 1
ATOM 5623 O O . TYR B 1 233 ? -6.045 34.755 9.435 1 97.18 233 TYR B O 1
ATOM 5631 N N . ASP B 1 234 ? -4.804 32.964 9.795 1 96.98 234 ASP B N 1
ATOM 5632 C CA . ASP B 1 234 ? -5.907 32.193 10.36 1 96.98 234 ASP B CA 1
ATOM 5633 C C . ASP B 1 234 ? -5.914 32.281 11.885 1 96.98 234 ASP B C 1
ATOM 5635 O O . ASP B 1 234 ? -5.022 31.748 12.547 1 96.98 234 ASP B O 1
ATOM 5639 N N . ILE B 1 235 ? -6.868 32.934 12.418 1 97.88 235 ILE B N 1
ATOM 5640 C CA . ILE B 1 235 ? -6.945 33.173 13.855 1 97.88 235 ILE B CA 1
ATOM 5641 C C . ILE B 1 235 ? -7.983 32.241 14.478 1 97.88 235 ILE B C 1
ATOM 5643 O O . ILE B 1 235 ? -9.144 32.23 14.063 1 97.88 235 ILE B O 1
ATOM 5647 N N . VAL B 1 236 ? -7.583 31.52 15.467 1 98.07 236 VAL B N 1
ATOM 5648 C CA . VAL B 1 236 ? -8.431 30.496 16.068 1 98.07 236 VAL B CA 1
ATOM 5649 C C . VAL B 1 236 ? -8.595 30.773 17.561 1 98.07 236 VAL B C 1
ATOM 5651 O O . VAL B 1 236 ? -7.622 30.733 18.317 1 98.07 236 VAL B O 1
ATOM 5654 N N . PRO B 1 237 ? -9.833 31.121 18.001 1 97.89 237 PRO B N 1
ATOM 5655 C CA . PRO B 1 237 ? -10.039 31.179 19.45 1 97.89 237 PRO B CA 1
ATOM 5656 C C . PRO B 1 237 ? -9.928 29.809 20.117 1 97.89 237 PRO B C 1
ATOM 5658 O O . PRO B 1 237 ? -10.516 28.836 19.638 1 97.89 237 PRO B O 1
ATOM 5661 N N . VAL B 1 238 ? -9.18 29.712 21.19 1 97.54 238 VAL B N 1
ATOM 5662 C CA . VAL B 1 238 ? -8.936 28.42 21.823 1 97.54 238 VAL B CA 1
ATOM 5663 C C . VAL B 1 238 ? -9.092 28.549 23.337 1 97.54 238 VAL B C 1
ATOM 5665 O O . VAL B 1 238 ? -9.305 29.648 23.854 1 97.54 238 VAL B O 1
ATOM 5668 N N . VAL B 1 239 ? -9.152 27.418 23.985 1 94.99 239 VAL B N 1
ATOM 5669 C CA . VAL B 1 239 ? -8.989 27.345 25.434 1 94.99 239 VAL B CA 1
ATOM 5670 C C . VAL B 1 239 ? -7.6 26.807 25.771 1 94.99 239 VAL B C 1
ATOM 5672 O O . VAL B 1 239 ? -7.193 25.759 25.264 1 94.99 239 VAL B O 1
ATOM 5675 N N . SER B 1 240 ? -6.892 27.54 26.545 1 93.54 240 SER B N 1
ATOM 5676 C CA . SER B 1 240 ? -5.517 27.154 26.846 1 93.54 240 SER B CA 1
ATOM 5677 C C . SER B 1 240 ? -5.413 26.509 28.224 1 93.54 240 SER B C 1
ATOM 5679 O O . SER B 1 240 ? -6.037 26.973 29.18 1 93.54 240 SER B O 1
ATOM 5681 N N . PHE B 1 241 ? -4.715 25.403 28.281 1 90.27 241 PHE B N 1
ATOM 5682 C CA . PHE B 1 241 ? -4.464 24.697 29.533 1 90.27 241 PHE B CA 1
ATOM 5683 C C . PHE B 1 241 ? -2.971 24.639 29.831 1 90.27 241 PHE B C 1
ATOM 5685 O O . PHE B 1 241 ? -2.158 24.449 28.924 1 90.27 241 PHE B O 1
ATOM 5692 N N . LYS B 1 242 ? -2.693 24.843 31.034 1 86.22 242 LYS B N 1
ATOM 5693 C CA . LYS B 1 242 ? -1.343 24.516 31.484 1 86.22 242 LYS B CA 1
ATOM 5694 C C . LYS B 1 242 ? -1.256 23.067 31.954 1 86.22 242 LYS B C 1
ATOM 5696 O O . LYS B 1 242 ? -2.227 22.521 32.483 1 86.22 242 LYS B O 1
ATOM 5701 N N . GLY B 1 243 ? -0.247 22.387 31.628 1 84.47 243 GLY B N 1
ATOM 5702 C CA . GLY B 1 243 ? -0.074 20.995 32.012 1 84.47 243 GLY B CA 1
ATOM 5703 C C . GLY B 1 243 ? -0.37 20.024 30.884 1 84.47 243 GLY B C 1
ATOM 5704 O O . GLY B 1 243 ? -0.206 20.36 29.709 1 84.47 243 GLY B O 1
ATOM 5705 N N . TRP B 1 244 ? -0.714 18.673 31.3 1 90.7 244 TRP B N 1
ATOM 5706 C CA . TRP B 1 244 ? -0.916 17.604 30.328 1 90.7 244 TRP B CA 1
ATOM 5707 C C . TRP B 1 244 ? -2.226 16.87 30.591 1 90.7 244 TRP B C 1
ATOM 5709 O O . TRP B 1 244 ? -2.562 16.579 31.741 1 90.7 244 TRP B O 1
ATOM 5719 N N . PRO B 1 245 ? -3.012 16.761 29.618 1 89.8 245 PRO B N 1
ATOM 5720 C CA . PRO B 1 245 ? -4.302 16.109 29.856 1 89.8 245 PRO B CA 1
ATOM 5721 C C . PRO B 1 245 ? -4.155 14.652 30.288 1 89.8 245 PRO B C 1
ATOM 5723 O O . PRO B 1 245 ? -3.264 13.947 29.806 1 89.8 245 PRO B O 1
ATOM 5726 N N . ALA B 1 246 ? -5.086 14.182 31.065 1 88.21 246 ALA B N 1
ATOM 5727 C CA . ALA B 1 246 ? -5.057 12.832 31.621 1 88.21 246 ALA B CA 1
ATOM 5728 C C . ALA B 1 246 ? -5.121 11.782 30.516 1 88.21 246 ALA B C 1
ATOM 5730 O O . ALA B 1 246 ? -4.487 10.729 30.615 1 88.21 246 ALA B O 1
ATOM 5731 N N . VAL B 1 247 ? -5.836 12.055 29.525 1 91.17 247 VAL B N 1
ATOM 5732 C CA . VAL B 1 247 ? -6.061 11.09 28.454 1 91.17 247 VAL B CA 1
ATOM 5733 C C . VAL B 1 247 ? -4.755 10.839 27.703 1 91.17 247 VAL B C 1
ATOM 5735 O O . VAL B 1 247 ? -4.587 9.793 27.071 1 91.17 247 VAL B O 1
ATOM 5738 N N . ALA B 1 248 ? -3.748 11.741 27.764 1 93.71 248 ALA B N 1
ATOM 5739 C CA . ALA B 1 248 ? -2.486 11.618 27.04 1 93.71 248 ALA B CA 1
ATOM 5740 C C . ALA B 1 248 ? -1.349 11.228 27.981 1 93.71 248 ALA B C 1
ATOM 5742 O O . ALA B 1 248 ? -0.184 11.202 27.579 1 93.71 248 ALA B O 1
ATOM 5743 N N . GLN B 1 249 ? -1.652 10.89 29.234 1 91.75 249 GLN B N 1
ATOM 5744 C CA . GLN B 1 249 ? -0.642 10.629 30.253 1 91.75 249 GLN B CA 1
ATOM 5745 C C . GLN B 1 249 ? 0.195 9.403 29.898 1 91.75 249 GLN B C 1
ATOM 5747 O O . GLN B 1 249 ? 1.401 9.373 30.152 1 91.75 249 GLN B O 1
ATOM 5752 N N . SER B 1 250 ? -0.42 8.401 29.327 1 92.85 250 SER B N 1
ATOM 5753 C CA . SER B 1 250 ? 0.284 7.168 28.989 1 92.85 250 SER B CA 1
ATOM 5754 C C . SER B 1 250 ? 1.366 7.418 27.944 1 92.85 250 SER B C 1
ATOM 5756 O O . SER B 1 250 ? 2.384 6.724 27.919 1 92.85 250 SER B O 1
ATOM 5758 N N . TRP B 1 251 ? 1.182 8.363 27.095 1 95.44 251 TRP B N 1
ATOM 5759 C CA . TRP B 1 251 ? 2.136 8.72 26.051 1 95.44 251 TRP B CA 1
ATOM 5760 C C . TRP B 1 251 ? 3.46 9.177 26.655 1 95.44 251 TRP B C 1
ATOM 5762 O O . TRP B 1 251 ? 4.529 8.896 26.109 1 95.44 251 TRP B O 1
ATOM 5772 N N . LEU B 1 252 ? 3.428 9.759 27.829 1 91.91 252 LEU B N 1
ATOM 5773 C CA . LEU B 1 252 ? 4.613 10.297 28.49 1 91.91 252 LEU B CA 1
ATOM 5774 C C . LEU B 1 252 ? 5.481 9.174 29.048 1 91.91 252 LEU B C 1
ATOM 5776 O O . LEU B 1 252 ? 6.666 9.377 29.32 1 91.91 252 LEU B O 1
ATOM 5780 N N . MET B 1 253 ? 4.879 8.038 29.164 1 92.23 253 MET B N 1
ATOM 5781 C CA . MET B 1 253 ? 5.577 6.925 29.801 1 92.23 253 MET B CA 1
ATOM 5782 C C . MET B 1 253 ? 6.354 6.111 28.772 1 92.23 253 MET B C 1
ATOM 5784 O O . MET B 1 253 ? 7.134 5.228 29.135 1 92.23 253 MET B O 1
ATOM 5788 N N . GLU B 1 254 ? 6.217 6.446 27.579 1 93.64 254 GLU B N 1
ATOM 5789 C CA . GLU B 1 254 ? 6.89 5.714 26.51 1 93.64 254 GLU B CA 1
ATOM 5790 C C . GLU B 1 254 ? 8.199 6.392 26.116 1 93.64 254 GLU B C 1
ATOM 5792 O O . GLU B 1 254 ? 8.483 7.508 26.556 1 93.64 254 GLU B O 1
ATOM 5797 N N . ASN B 1 255 ? 9.013 5.632 25.401 1 94 255 ASN B N 1
ATOM 5798 C CA . ASN B 1 255 ? 10.239 6.197 24.847 1 94 255 ASN B CA 1
ATOM 5799 C C . ASN B 1 255 ? 9.968 6.978 23.564 1 94 255 ASN B C 1
ATOM 5801 O O . ASN B 1 255 ? 9.144 6.567 22.745 1 94 255 ASN B O 1
ATOM 5805 N N . HIS B 1 256 ? 10.635 8.136 23.491 1 96.62 256 HIS B N 1
ATOM 5806 C CA . HIS B 1 256 ? 10.409 8.993 22.333 1 96.62 256 HIS B CA 1
ATOM 5807 C C . HIS B 1 256 ? 11.729 9.446 21.717 1 96.62 256 HIS B C 1
ATOM 5809 O O . HIS B 1 256 ? 12.772 9.401 22.372 1 96.62 256 HIS B O 1
ATOM 5815 N N . PHE B 1 257 ? 11.728 9.91 20.497 1 96.86 257 PHE B N 1
ATOM 5816 C CA . PHE B 1 257 ? 12.906 10.298 19.731 1 96.86 257 PHE B CA 1
ATOM 5817 C C . PHE B 1 257 ? 13.547 11.549 20.319 1 96.86 257 PHE B C 1
ATOM 5819 O O . PHE B 1 257 ? 14.711 11.846 20.043 1 96.86 257 PHE B O 1
ATOM 5826 N N . TRP B 1 258 ? 12.807 12.336 21.085 1 96 258 TRP B N 1
ATOM 5827 C CA . TRP B 1 258 ? 13.303 13.598 21.625 1 96 258 TRP B CA 1
ATOM 5828 C C . TRP B 1 258 ? 13.913 13.397 23.008 1 96 258 TRP B C 1
ATOM 5830 O O . TRP B 1 258 ? 14.445 14.338 23.601 1 96 258 TRP B O 1
ATOM 5840 N N . ASP B 1 259 ? 13.775 12.17 23.499 1 94.26 259 ASP B N 1
ATOM 5841 C CA . ASP B 1 259 ? 14.353 11.876 24.807 1 94.26 259 ASP B CA 1
ATOM 5842 C C . ASP B 1 259 ? 15.837 12.234 24.845 1 94.26 259 ASP B C 1
ATOM 5844 O O . ASP B 1 259 ? 16.605 11.808 23.981 1 94.26 259 ASP B O 1
ATOM 5848 N N . GLY B 1 260 ? 16.155 13.025 25.87 1 92.31 260 GLY B N 1
ATOM 5849 C CA . GLY B 1 260 ? 17.544 13.423 26.033 1 92.31 260 GLY B CA 1
ATOM 5850 C C . GLY B 1 260 ? 17.917 14.639 25.206 1 92.31 260 GLY B C 1
ATOM 5851 O O . GLY B 1 260 ? 18.98 15.23 25.406 1 92.31 260 GLY B O 1
ATOM 5852 N N . LYS B 1 261 ? 17.133 15.019 24.254 1 94.29 261 LYS B N 1
ATOM 5853 C CA . LYS B 1 261 ? 17.422 16.183 23.421 1 94.29 261 LYS B CA 1
ATOM 5854 C C . LYS B 1 261 ? 16.78 17.442 23.996 1 94.29 261 LYS B C 1
ATOM 5856 O O . LYS B 1 261 ? 17.362 18.527 23.929 1 94.29 261 LYS B O 1
ATOM 5861 N N . ILE B 1 262 ? 15.528 17.286 24.411 1 94.5 262 ILE B N 1
ATOM 5862 C CA . ILE B 1 262 ? 14.806 18.362 25.082 1 94.5 262 ILE B CA 1
ATOM 5863 C C . ILE B 1 262 ? 14.187 17.84 26.377 1 94.5 262 ILE B C 1
ATOM 5865 O O . ILE B 1 262 ? 14.034 16.629 26.554 1 94.5 262 ILE B O 1
ATOM 5869 N N . THR B 1 263 ? 13.846 18.722 27.279 1 93.63 263 THR B N 1
ATOM 5870 C CA . THR B 1 263 ? 13.315 18.309 28.573 1 93.63 263 THR B CA 1
ATOM 5871 C C . THR B 1 263 ? 11.818 18.028 28.479 1 93.63 263 THR B C 1
ATOM 5873 O O . THR B 1 263 ? 11.135 18.564 27.603 1 93.63 263 THR B O 1
ATOM 5876 N N . GLU B 1 264 ? 11.399 17.205 29.348 1 90.85 264 GLU B N 1
ATOM 5877 C CA . GLU B 1 264 ? 9.976 16.884 29.42 1 90.85 264 GLU B CA 1
ATOM 5878 C C . GLU B 1 264 ? 9.145 18.13 29.714 1 90.85 264 GLU B C 1
ATOM 5880 O O . GLU B 1 264 ? 8.039 18.282 29.191 1 90.85 264 GLU B O 1
ATOM 5885 N N . GLU B 1 265 ? 9.642 19.01 30.495 1 90.08 265 GLU B N 1
ATOM 5886 C CA . GLU B 1 265 ? 8.949 20.245 30.847 1 90.08 265 GLU B CA 1
ATOM 5887 C C . GLU B 1 265 ? 8.724 21.122 29.618 1 90.08 265 GLU B C 1
ATOM 5889 O O . GLU B 1 265 ? 7.703 21.805 29.516 1 90.08 265 GLU B O 1
ATOM 5894 N N . GLU B 1 266 ? 9.619 21.029 28.687 1 89.75 266 GLU B N 1
ATOM 5895 C CA . GLU B 1 266 ? 9.503 21.804 27.455 1 89.75 266 GLU B CA 1
ATOM 5896 C C . GLU B 1 266 ? 8.411 21.241 26.549 1 89.75 266 GLU B C 1
ATOM 5898 O O . GLU B 1 266 ? 7.747 21.99 25.83 1 89.75 266 GLU B O 1
ATOM 5903 N N . VAL B 1 267 ? 8.277 19.955 26.672 1 90.61 267 VAL B N 1
ATOM 5904 C CA . VAL B 1 267 ? 7.327 19.301 25.778 1 90.61 267 VAL B CA 1
ATOM 5905 C C . VAL B 1 267 ? 5.92 19.391 26.362 1 90.61 267 VAL B C 1
ATOM 5907 O O . VAL B 1 267 ? 4.953 19.632 25.636 1 90.61 267 VAL B O 1
ATOM 5910 N N . ILE B 1 268 ? 5.728 19.164 27.65 1 88.21 268 ILE B N 1
ATOM 5911 C CA . ILE B 1 268 ? 4.403 19.077 28.254 1 88.21 268 ILE B CA 1
ATOM 5912 C C . ILE B 1 268 ? 4.024 20.425 28.864 1 88.21 268 ILE B C 1
ATOM 5914 O O . ILE B 1 268 ? 3.529 20.486 29.992 1 88.21 268 ILE B O 1
ATOM 5918 N N . SER B 1 269 ? 4.282 21.569 28.196 1 82.11 269 SER B N 1
ATOM 5919 C CA . SER B 1 269 ? 4.059 22.904 28.743 1 82.11 269 SER B CA 1
ATOM 5920 C C . SER B 1 269 ? 2.585 23.288 28.68 1 82.11 269 SER B C 1
ATOM 5922 O O . SER B 1 269 ? 2.164 24.261 29.308 1 82.11 269 SER B O 1
ATOM 5924 N N . GLY B 1 270 ? 1.828 22.565 27.967 1 90.2 270 GLY B N 1
ATOM 5925 C CA . GLY B 1 270 ? 0.412 22.883 27.889 1 90.2 270 GLY B CA 1
ATOM 5926 C C . GLY B 1 270 ? -0.254 22.339 26.639 1 90.2 270 GLY B C 1
ATOM 5927 O O . GLY B 1 270 ? 0.412 21.769 25.772 1 90.2 270 GLY B O 1
ATOM 5928 N N . PHE B 1 271 ? -1.59 22.432 26.648 1 93.77 271 PHE B N 1
ATOM 5929 C CA . PHE B 1 271 ? -2.371 22.016 25.49 1 93.77 271 PHE B CA 1
ATOM 5930 C C . PHE B 1 271 ? -3.552 22.953 25.268 1 93.77 271 PHE B C 1
ATOM 5932 O O . PHE B 1 271 ? -3.767 23.884 26.047 1 93.77 271 PHE B O 1
ATOM 5939 N N . TYR B 1 272 ? -4.233 22.788 24.146 1 96.04 272 TYR B N 1
ATOM 5940 C CA . TYR B 1 272 ? -5.352 23.65 23.783 1 96.04 272 TYR B CA 1
ATOM 5941 C C . TYR B 1 272 ? -6.599 22.828 23.482 1 96.04 272 TYR B C 1
ATOM 5943 O O . TYR B 1 272 ? -6.504 21.643 23.152 1 96.04 272 TYR B O 1
ATOM 5951 N N . LEU B 1 273 ? -7.703 23.382 23.711 1 96.78 273 LEU B N 1
ATOM 5952 C CA . LEU B 1 273 ? -8.944 22.964 23.068 1 96.78 273 LEU B CA 1
ATOM 5953 C C . LEU B 1 273 ? -9.248 23.835 21.854 1 96.78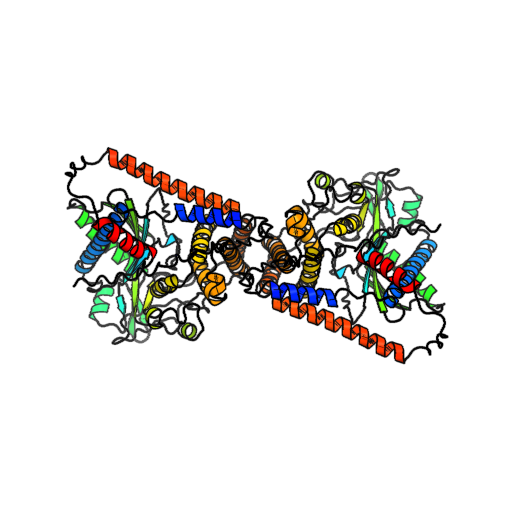 273 LEU B C 1
ATOM 5955 O O . LEU B 1 273 ? -9.369 25.056 21.976 1 96.78 273 LEU B O 1
ATOM 5959 N N . VAL B 1 274 ? -9.267 23.216 20.698 1 98.08 274 VAL B N 1
ATOM 5960 C CA . VAL B 1 274 ? -9.564 23.951 19.472 1 98.08 274 VAL B CA 1
ATOM 5961 C C . VAL B 1 274 ? -11.006 23.686 19.047 1 98.08 274 VAL B C 1
ATOM 5963 O O . VAL B 1 274 ? -11.591 22.664 19.416 1 98.08 274 VAL B O 1
ATOM 5966 N N . PRO B 1 275 ? -11.587 24.648 18.353 1 97.57 275 PRO B N 1
ATOM 5967 C CA . PRO B 1 275 ? -12.999 24.511 17.987 1 97.57 275 PRO B CA 1
ATOM 5968 C C . PRO B 1 275 ? -13.217 23.545 16.826 1 97.57 275 PRO B C 1
ATOM 5970 O O . PRO B 1 275 ? -13.497 23.975 15.704 1 97.57 275 PRO B O 1
ATOM 5973 N N . ALA B 1 276 ? -13.153 22.301 17.067 1 95.44 276 ALA B N 1
ATOM 5974 C CA . ALA B 1 276 ? -13.376 21.231 16.098 1 95.44 276 ALA B CA 1
ATOM 5975 C C . ALA B 1 276 ? -14.155 20.078 16.724 1 95.44 276 ALA B C 1
ATOM 5977 O O . ALA B 1 276 ? -13.876 19.674 17.855 1 95.44 276 ALA B O 1
ATOM 5978 N N . CYS B 1 277 ? -15.144 19.636 16.052 1 93.81 277 CYS B N 1
ATOM 5979 C CA . CYS B 1 277 ? -15.995 18.579 16.587 1 93.81 277 CYS B CA 1
ATOM 5980 C C . CYS B 1 277 ? -15.697 17.245 15.913 1 93.81 277 CYS B C 1
ATOM 5982 O O . CYS B 1 277 ? -15.141 17.211 14.814 1 93.81 277 CYS B O 1
ATOM 5984 N N . SER B 1 278 ? -15.983 16.156 16.587 1 92.54 278 SER B N 1
ATOM 5985 C CA . SER B 1 278 ? -15.871 14.827 15.994 1 92.54 278 SER B CA 1
ATOM 5986 C C . SER B 1 278 ? -16.982 14.58 14.979 1 92.54 278 SER B C 1
ATOM 5988 O O . SER B 1 278 ? -17.943 15.349 14.902 1 92.54 278 SER B O 1
ATOM 5990 N N . TYR B 1 279 ? -16.83 13.537 14.2 1 87.01 279 TYR B N 1
ATOM 5991 C CA . TYR B 1 279 ? -17.766 13.209 13.13 1 87.01 279 TYR B CA 1
ATOM 5992 C C . TYR B 1 279 ? -19.173 13.005 13.679 1 87.01 279 TYR B C 1
ATOM 5994 O O . TYR B 1 279 ? -20.157 13.387 13.041 1 87.01 279 TYR B O 1
ATOM 6002 N N . LYS B 1 280 ? -19.346 12.476 14.883 1 88.93 280 LYS B N 1
ATOM 6003 C CA . LYS B 1 280 ? -20.646 12.208 15.491 1 88.93 280 LYS B CA 1
ATOM 6004 C C . LYS B 1 280 ? -20.915 13.157 16.655 1 88.93 280 LYS B C 1
ATOM 6006 O O . LYS B 1 280 ? -21.861 12.958 17.421 1 88.93 280 LYS B O 1
ATOM 6011 N N . GLY B 1 281 ? -20.054 14.183 16.739 1 93.07 281 GLY B N 1
ATOM 6012 C CA . GLY B 1 281 ? -20.151 15.032 17.915 1 93.07 281 GLY B CA 1
ATOM 6013 C C . GLY B 1 281 ? -21.092 16.207 17.727 1 93.07 281 GLY B C 1
ATOM 6014 O O . GLY B 1 281 ? -21.627 16.412 16.635 1 93.07 281 GLY B O 1
ATOM 6015 N N . LYS B 1 282 ? -21.354 16.886 18.844 1 94.09 282 LYS B N 1
ATOM 6016 C CA . LYS B 1 282 ? -22.179 18.091 18.832 1 94.09 282 LYS B CA 1
ATOM 6017 C C . LYS B 1 282 ? -21.333 19.335 18.576 1 94.09 282 LYS B C 1
ATOM 6019 O O . LYS B 1 282 ? -20.69 19.855 19.49 1 94.09 282 LYS B O 1
ATOM 6024 N N . LYS B 1 283 ? -21.492 19.93 17.473 1 94.11 283 LYS B N 1
ATOM 6025 C CA . LYS B 1 283 ? -20.657 21.022 16.983 1 94.11 283 LYS B CA 1
ATOM 6026 C C . LYS B 1 283 ? -20.671 22.202 17.952 1 94.11 283 LYS B C 1
ATOM 6028 O O . LYS B 1 283 ? -19.65 22.864 18.147 1 94.11 283 LYS B O 1
ATOM 6033 N N . ASP B 1 284 ? -21.74 22.361 18.629 1 95.16 284 ASP B N 1
ATOM 6034 C CA . ASP B 1 284 ? -21.911 23.542 19.469 1 95.16 284 ASP B CA 1
ATOM 6035 C C . ASP B 1 284 ? -21.263 23.341 20.837 1 95.16 284 ASP B C 1
ATOM 6037 O O . ASP B 1 284 ? -21.066 24.302 21.584 1 95.16 284 ASP B O 1
ATOM 6041 N N . ASN B 1 285 ? -20.836 22.119 21.14 1 94.63 285 ASN B N 1
ATOM 6042 C CA . ASN B 1 285 ? -20.37 21.889 22.504 1 94.63 285 ASN B CA 1
ATOM 6043 C C . ASN B 1 285 ? -18.992 21.234 22.522 1 94.63 285 ASN B C 1
ATOM 6045 O O . ASN B 1 285 ? -18.315 21.231 23.551 1 94.63 285 ASN B O 1
ATOM 6049 N N . GLU B 1 286 ? -18.636 20.756 21.443 1 95.7 286 GLU B N 1
ATOM 6050 C CA . GLU B 1 286 ? -17.487 19.856 21.457 1 95.7 286 GLU B CA 1
ATOM 6051 C C . GLU B 1 286 ? -16.22 20.57 20.995 1 95.7 286 GLU B C 1
ATOM 6053 O O . GLU B 1 286 ? -16.227 21.261 19.974 1 95.7 286 GLU B O 1
ATOM 6058 N N . TRP B 1 287 ? -15.19 20.449 21.831 1 96.83 287 TRP B N 1
ATOM 6059 C CA . TRP B 1 287 ? -13.844 20.93 21.539 1 96.83 287 TRP B CA 1
ATOM 6060 C C . TRP B 1 287 ? -12.893 19.765 21.284 1 96.83 287 TRP B C 1
ATOM 6062 O O . TRP B 1 287 ? -13.119 18.654 21.77 1 96.83 287 TRP B O 1
ATOM 6072 N N . ARG B 1 288 ? -11.813 20.002 20.518 1 97.21 288 ARG B N 1
ATOM 6073 C CA . ARG B 1 288 ? -10.801 18.983 20.258 1 97.21 288 ARG B CA 1
ATOM 6074 C C . ARG B 1 288 ? -9.485 19.331 20.945 1 97.21 288 ARG B C 1
ATOM 6076 O O . ARG B 1 288 ? -9.077 20.494 20.964 1 97.21 288 ARG B O 1
ATOM 6083 N N . LEU B 1 289 ? -8.86 18.329 21.473 1 96.73 289 LEU B N 1
ATOM 6084 C CA . LEU B 1 289 ? -7.557 18.532 22.098 1 96.73 289 LEU B CA 1
ATOM 6085 C C . LEU B 1 289 ? -6.486 18.799 21.045 1 96.73 289 LEU B C 1
ATOM 6087 O O . LEU B 1 289 ? -6.463 18.15 19.998 1 96.73 289 LEU B O 1
ATOM 6091 N N . SER B 1 290 ? -5.642 19.809 21.276 1 97.11 290 SER B N 1
ATOM 6092 C CA . SER B 1 290 ? -4.526 20.135 20.395 1 97.11 290 SER B CA 1
ATOM 6093 C C . SER B 1 290 ? -3.219 20.243 21.174 1 97.11 290 SER B C 1
ATOM 6095 O O . SER B 1 290 ? -3.181 20.842 22.251 1 97.11 290 SER B O 1
ATOM 6097 N N . PHE B 1 291 ? -2.217 19.684 20.616 1 96.79 291 PHE B N 1
ATOM 6098 C CA . PHE B 1 291 ? -0.898 19.676 21.237 1 96.79 291 PHE B CA 1
ATOM 6099 C C . PHE B 1 291 ? 0.087 20.511 20.426 1 96.79 291 PHE B C 1
ATOM 6101 O O . PHE B 1 291 ? 1.256 20.144 20.291 1 96.79 291 PHE B O 1
ATOM 6108 N N . ALA B 1 292 ? -0.412 21.59 19.887 1 96.04 292 ALA B N 1
ATOM 6109 C CA . ALA B 1 292 ? 0.357 22.425 18.967 1 96.04 292 ALA B CA 1
ATOM 6110 C C . ALA B 1 292 ? 1.63 22.943 19.63 1 96.04 292 ALA B C 1
ATOM 6112 O O . ALA B 1 292 ? 2.678 23.038 18.987 1 96.04 292 ALA B O 1
ATOM 6113 N N . ARG B 1 293 ? 1.613 23.304 20.888 1 93.92 293 ARG B N 1
ATOM 6114 C CA . ARG B 1 293 ? 2.791 23.8 21.593 1 93.92 293 ARG B CA 1
ATOM 6115 C C . ARG B 1 293 ? 3.882 22.736 21.653 1 93.92 293 ARG B C 1
ATOM 6117 O O . ARG B 1 293 ? 5.06 23.035 21.449 1 93.92 293 ARG B O 1
ATOM 6124 N N . SER B 1 294 ? 3.475 21.565 22 1 95.42 294 SER B N 1
ATOM 6125 C CA . SER B 1 294 ? 4.416 20.451 22.056 1 95.42 294 SER B CA 1
ATOM 6126 C C . SER B 1 294 ? 5.003 20.154 20.68 1 95.42 294 SER B C 1
ATOM 6128 O O . SER B 1 294 ? 6.191 19.849 20.558 1 95.42 294 SER B O 1
ATOM 6130 N N . GLU B 1 295 ? 4.183 20.231 19.702 1 95.71 295 GLU B N 1
ATOM 6131 C CA . GLU B 1 295 ? 4.63 19.948 18.341 1 95.71 295 GLU B CA 1
ATOM 6132 C C . GLU B 1 295 ? 5.705 20.936 17.897 1 95.71 295 GLU B C 1
ATOM 6134 O O . GLU B 1 295 ? 6.617 20.576 17.15 1 95.71 295 GLU B O 1
ATOM 6139 N N . VAL B 1 296 ? 5.585 22.178 18.321 1 94.63 296 VAL B N 1
ATOM 6140 C CA . VAL B 1 296 ? 6.591 23.185 18 1 94.63 296 VAL B CA 1
ATOM 6141 C C . VAL B 1 296 ? 7.936 22.782 18.602 1 94.63 296 VAL B C 1
ATOM 6143 O O . VAL B 1 296 ? 8.976 22.904 17.951 1 94.63 296 VAL B O 1
ATOM 6146 N N . GLN B 1 297 ? 7.931 22.282 19.812 1 95.14 297 GLN B N 1
ATOM 6147 C CA . GLN B 1 297 ? 9.158 21.857 20.477 1 95.14 297 GLN B CA 1
ATOM 6148 C C . GLN B 1 297 ? 9.752 20.625 19.8 1 95.14 297 GLN B C 1
ATOM 6150 O O . GLN B 1 297 ? 10.969 20.526 19.637 1 95.14 297 GLN B O 1
ATOM 6155 N N . LEU B 1 298 ? 8.877 19.748 19.402 1 96.08 298 LEU B N 1
ATOM 6156 C CA . LEU B 1 298 ? 9.33 18.504 18.789 1 96.08 298 LEU B CA 1
ATOM 6157 C C . LEU B 1 298 ? 9.966 18.768 17.428 1 96.08 298 LEU B C 1
ATOM 6159 O O . LEU B 1 298 ? 10.866 18.038 17.006 1 96.08 298 LEU B O 1
ATOM 6163 N N . LYS B 1 299 ? 9.472 19.705 16.742 1 94.3 299 LYS B N 1
ATOM 6164 C CA . LYS B 1 299 ? 9.987 20.056 15.421 1 94.3 299 LYS B CA 1
ATOM 6165 C C . LYS B 1 299 ? 11.484 20.349 15.475 1 94.3 299 LYS B C 1
ATOM 6167 O O . LYS B 1 299 ? 12.208 20.082 14.514 1 94.3 299 LYS B O 1
ATOM 6172 N N . LYS B 1 300 ? 11.987 20.818 16.592 1 93.07 300 LYS B N 1
ATOM 6173 C CA . LYS B 1 300 ? 13.398 21.151 16.77 1 93.07 300 LYS B CA 1
ATOM 6174 C C . LYS B 1 300 ? 14.266 19.896 16.751 1 93.07 300 LYS B C 1
ATOM 6176 O O . LYS B 1 300 ? 15.479 19.977 16.547 1 93.07 300 LYS B O 1
ATOM 6181 N N . CYS B 1 301 ? 13.614 18.827 16.982 1 95.85 301 CYS B N 1
ATOM 6182 C CA . CYS B 1 301 ? 14.36 17.58 17.108 1 95.85 301 CYS B CA 1
ATOM 6183 C C . CYS B 1 301 ? 14.306 16.778 15.813 1 95.85 301 CYS B C 1
ATOM 6185 O O . CYS B 1 301 ? 14.836 15.668 15.743 1 95.85 301 CYS B O 1
ATOM 6187 N N . ILE B 1 302 ? 13.687 17.275 14.76 1 96.31 302 ILE B N 1
ATOM 6188 C CA . ILE B 1 302 ? 13.546 16.567 13.492 1 96.31 302 ILE B CA 1
ATOM 6189 C C . ILE B 1 302 ? 14.673 16.975 12.545 1 96.31 302 ILE B C 1
ATOM 6191 O O . ILE B 1 302 ? 14.996 18.159 12.428 1 96.31 302 ILE B O 1
ATOM 6195 N N . SER B 1 303 ? 15.327 16.061 11.893 1 95.52 303 SER B N 1
ATOM 6196 C CA . SER B 1 303 ? 16.448 16.322 10.996 1 95.52 303 SER B CA 1
ATOM 6197 C C . SER B 1 303 ? 16.01 17.139 9.786 1 95.52 303 SER B C 1
ATOM 6199 O O . SER B 1 303 ? 14.838 17.111 9.403 1 95.52 303 SER B O 1
ATOM 6201 N N . SER B 1 304 ? 16.942 17.82 9.227 1 94.43 304 SER B N 1
ATOM 6202 C CA . SER B 1 304 ? 16.657 18.673 8.077 1 94.43 304 SER B CA 1
ATOM 6203 C C . SER B 1 304 ? 16.199 17.85 6.878 1 94.43 304 SER B C 1
ATOM 6205 O O . SER B 1 304 ? 15.275 18.245 6.164 1 94.43 304 SER B O 1
ATOM 6207 N N . SER B 1 305 ? 16.815 16.694 6.695 1 96.06 305 SER B N 1
ATOM 6208 C CA . SER B 1 305 ? 16.468 15.838 5.565 1 96.06 305 SER B CA 1
ATOM 6209 C C . SER B 1 305 ? 15.037 15.323 5.681 1 96.06 305 SER B C 1
ATOM 6211 O O . SER B 1 305 ? 14.308 15.274 4.688 1 96.06 305 SER B O 1
ATOM 6213 N N . LEU B 1 306 ? 14.676 14.952 6.872 1 97.54 306 LEU B N 1
ATOM 6214 C CA . LEU B 1 306 ? 13.319 14.458 7.074 1 97.54 306 LEU B CA 1
ATOM 6215 C C . LEU B 1 306 ? 12.3 15.581 6.907 1 97.54 306 LEU B C 1
ATOM 6217 O O . LEU B 1 306 ? 11.221 15.368 6.349 1 97.54 306 LEU B O 1
ATOM 6221 N N . MET B 1 307 ? 12.655 16.762 7.355 1 96.19 307 MET B N 1
ATOM 6222 C CA . MET B 1 307 ? 11.751 17.901 7.216 1 96.19 307 MET B CA 1
ATOM 6223 C C . MET B 1 307 ? 11.559 18.267 5.748 1 96.19 307 MET B C 1
ATOM 6225 O O . MET B 1 307 ? 10.452 18.608 5.329 1 96.19 307 MET B O 1
ATOM 6229 N N . GLN B 1 308 ? 12.64 18.215 4.992 1 96.42 308 GLN B N 1
ATOM 6230 C CA . GLN B 1 308 ? 12.541 18.478 3.56 1 96.42 308 GLN B CA 1
ATOM 6231 C C . GLN B 1 308 ? 11.627 17.465 2.876 1 96.42 308 GLN B C 1
ATOM 6233 O O . GLN B 1 308 ? 10.797 17.834 2.042 1 96.42 308 GLN B O 1
ATOM 6238 N N . ALA B 1 309 ? 11.826 16.24 3.244 1 97.67 309 ALA B N 1
ATOM 6239 C CA . ALA B 1 309 ? 10.981 15.18 2.701 1 97.67 309 ALA B CA 1
ATOM 6240 C C . ALA B 1 309 ? 9.519 15.394 3.082 1 97.67 309 ALA B C 1
ATOM 6242 O O . ALA B 1 309 ? 8.622 15.209 2.256 1 97.67 309 ALA B O 1
ATOM 6243 N N . TYR B 1 310 ? 9.287 15.809 4.313 1 97.12 310 TYR B N 1
ATOM 6244 C CA . TYR B 1 310 ? 7.939 16.06 4.811 1 97.12 310 TYR B CA 1
ATOM 6245 C C . TYR B 1 310 ? 7.269 17.184 4.03 1 97.12 310 TYR B C 1
ATOM 6247 O O . TYR B 1 310 ? 6.116 17.057 3.612 1 97.12 310 TYR B O 1
ATOM 6255 N N . GLN B 1 311 ? 7.974 18.239 3.843 1 95.29 311 GLN B N 1
ATOM 6256 C CA . GLN B 1 311 ? 7.412 19.385 3.137 1 95.29 311 GLN B CA 1
ATOM 6257 C C . GLN B 1 311 ? 7.089 19.033 1.687 1 95.29 311 GLN B C 1
ATOM 6259 O O . GLN B 1 311 ? 6.054 19.445 1.159 1 95.29 311 GLN B O 1
ATOM 6264 N N . ALA B 1 312 ? 7.975 18.301 1.09 1 96.76 312 ALA B N 1
ATOM 6265 C CA . ALA B 1 312 ? 7.727 17.862 -0.281 1 96.76 312 ALA B CA 1
ATOM 6266 C C . ALA B 1 312 ? 6.506 16.95 -0.352 1 96.76 312 ALA B C 1
ATOM 6268 O O . ALA B 1 312 ? 5.668 17.093 -1.246 1 96.76 312 ALA B O 1
ATOM 6269 N N . CYS B 1 313 ? 6.46 15.987 0.564 1 96.6 313 CYS B N 1
ATOM 6270 C CA . CYS B 1 313 ? 5.329 15.067 0.614 1 96.6 313 CYS B CA 1
ATOM 6271 C C . CYS B 1 313 ? 4.023 15.82 0.837 1 96.6 313 CYS B C 1
ATOM 6273 O O . CYS B 1 313 ? 3.007 15.508 0.213 1 96.6 313 CYS B O 1
ATOM 6275 N N . LYS B 1 314 ? 4.061 16.74 1.732 1 94.26 314 LYS B N 1
ATOM 6276 C CA . LYS B 1 314 ? 2.89 17.557 2.039 1 94.26 314 LYS B CA 1
ATOM 6277 C C . LYS B 1 314 ? 2.378 18.273 0.793 1 94.26 314 LYS B C 1
ATOM 6279 O O . LYS B 1 314 ? 1.173 18.297 0.535 1 94.26 314 LYS B O 1
ATOM 6284 N N . ALA B 1 315 ? 3.27 18.837 0.015 1 92.92 315 ALA B N 1
ATOM 6285 C CA . ALA B 1 315 ? 2.895 19.563 -1.196 1 92.92 315 ALA B CA 1
ATOM 6286 C C . ALA B 1 315 ? 2.205 18.64 -2.197 1 92.92 315 ALA B C 1
ATOM 6288 O O . ALA B 1 315 ? 1.271 19.052 -2.889 1 92.92 315 ALA B O 1
ATOM 6289 N N . ILE B 1 316 ? 2.641 17.411 -2.253 1 92.94 316 ILE B N 1
ATOM 6290 C CA . ILE B 1 316 ? 2.076 16.441 -3.185 1 92.94 316 ILE B CA 1
ATOM 6291 C C . ILE B 1 316 ? 0.685 16.023 -2.715 1 92.94 316 ILE B C 1
ATOM 6293 O O . ILE B 1 316 ? -0.262 15.997 -3.505 1 92.94 316 ILE B O 1
ATOM 6297 N N . ILE B 1 317 ? 0.558 15.752 -1.457 1 88.29 317 ILE B N 1
ATOM 6298 C CA . ILE B 1 317 ? -0.656 15.139 -0.93 1 88.29 317 ILE B CA 1
ATOM 6299 C C . ILE B 1 317 ? -1.771 16.179 -0.86 1 88.29 317 ILE B C 1
ATOM 6301 O O . ILE B 1 317 ? -2.942 15.859 -1.077 1 88.29 317 ILE B O 1
ATOM 6305 N N . ILE B 1 318 ? -1.422 17.433 -0.519 1 84.31 318 ILE B N 1
ATOM 6306 C CA . ILE B 1 318 ? -2.422 18.493 -0.445 1 84.31 318 ILE B CA 1
ATOM 6307 C C . ILE B 1 318 ? -3.107 18.65 -1.801 1 84.31 318 ILE B C 1
ATOM 6309 O O . ILE B 1 318 ? -4.32 18.861 -1.869 1 84.31 318 ILE B O 1
ATOM 6313 N N . LYS B 1 319 ? -2.375 18.516 -2.81 1 80.47 319 LYS B N 1
ATOM 6314 C CA . LYS B 1 319 ? -2.926 18.661 -4.154 1 80.47 319 LYS B CA 1
ATOM 6315 C C . LYS B 1 319 ? -3.801 17.466 -4.522 1 80.47 319 LYS B C 1
ATOM 6317 O O . LYS B 1 319 ? -4.865 17.631 -5.122 1 80.47 319 LYS B O 1
ATOM 6322 N N . LEU B 1 320 ? -3.359 16.348 -4.142 1 77.32 320 LEU B N 1
ATOM 6323 C CA . LEU B 1 320 ? -4.005 15.126 -4.608 1 77.32 320 LEU B CA 1
ATOM 6324 C C . LEU B 1 320 ? -5.202 14.775 -3.73 1 77.32 320 LEU B C 1
ATOM 6326 O O . LEU B 1 320 ? -6.204 14.251 -4.221 1 77.32 320 LEU B O 1
ATOM 6330 N N . LEU B 1 321 ? -5.045 15.074 -2.489 1 69.11 321 LEU B N 1
ATOM 6331 C CA . LEU B 1 321 ? -6.032 14.545 -1.554 1 69.11 321 LEU B CA 1
ATOM 6332 C C . LEU B 1 321 ? -7.009 15.633 -1.121 1 69.11 321 LEU B C 1
ATOM 6334 O O . LEU B 1 321 ? -7.699 15.488 -0.11 1 69.11 321 LEU B O 1
ATOM 6338 N N . SER B 1 322 ? -6.981 16.666 -1.902 1 64.84 322 SER B N 1
ATOM 6339 C CA . SER B 1 322 ? -7.82 17.813 -1.569 1 64.84 322 SER B CA 1
ATOM 6340 C C . SER B 1 322 ? -9.281 17.548 -1.914 1 64.84 322 SER B C 1
ATOM 6342 O O . SER B 1 322 ? -10.182 18.157 -1.333 1 64.84 322 SER B O 1
ATOM 6344 N N . ARG B 1 323 ? -9.546 16.694 -2.74 1 65.18 323 ARG B N 1
ATOM 6345 C CA . ARG B 1 323 ? -10.94 16.444 -3.095 1 65.18 323 ARG B CA 1
ATOM 6346 C C . ARG B 1 323 ? -11.213 14.948 -3.219 1 65.18 323 ARG B C 1
ATOM 6348 O O . ARG B 1 323 ? -10.727 14.298 -4.146 1 65.18 323 ARG B O 1
ATOM 6355 N N . PRO B 1 324 ? -12 14.538 -2.409 1 66.16 324 PRO B N 1
ATOM 6356 C CA . PRO B 1 324 ? -12.635 15.053 -1.194 1 66.16 324 PRO B CA 1
ATOM 6357 C C . PRO B 1 324 ? -11.648 15.236 -0.044 1 66.16 324 PRO B C 1
ATOM 6359 O O . PRO B 1 324 ? -10.631 14.541 0.018 1 66.16 324 PRO B O 1
ATOM 6362 N N . LYS B 1 325 ? -12.008 16.171 0.755 1 71.03 325 LYS B N 1
ATOM 6363 C CA . LYS B 1 325 ? -11.117 16.468 1.873 1 71.03 325 LYS B CA 1
ATOM 6364 C C . LYS B 1 325 ? -11.219 15.398 2.957 1 71.03 325 LYS B C 1
ATOM 6366 O O . LYS B 1 325 ? -12.146 15.417 3.77 1 71.03 325 LYS B O 1
ATOM 6371 N N . ALA B 1 326 ? -10.538 14.34 2.762 1 74.45 326 ALA B N 1
ATOM 6372 C CA . ALA B 1 326 ? -10.608 13.254 3.735 1 74.45 326 ALA B CA 1
ATOM 6373 C C . ALA B 1 326 ? -9.293 13.113 4.496 1 74.45 326 ALA B C 1
ATOM 6375 O O . ALA B 1 326 ? -9.291 12.825 5.696 1 74.45 326 ALA B O 1
ATOM 6376 N N . ILE B 1 327 ? -8.25 13.412 3.818 1 83.49 327 ILE B N 1
ATOM 6377 C CA . ILE B 1 327 ? -6.93 13.313 4.431 1 83.49 327 ILE B CA 1
ATOM 6378 C C . ILE B 1 327 ? -6.311 14.704 4.55 1 83.49 327 ILE B C 1
ATOM 6380 O O . ILE B 1 327 ? -6.309 15.474 3.587 1 83.49 327 ILE B O 1
ATOM 6384 N N . SER B 1 328 ? -5.995 15.032 5.764 1 84.97 328 SER B N 1
ATOM 6385 C CA . SER B 1 328 ? -5.37 16.327 6.016 1 84.97 328 SER B CA 1
ATOM 6386 C C . SER B 1 328 ? -3.857 16.193 6.153 1 84.97 328 SER B C 1
ATOM 6388 O O . SER B 1 328 ? -3.351 15.118 6.484 1 84.97 328 SER B O 1
ATOM 6390 N N . PRO B 1 329 ? -3.152 17.293 5.879 1 89.74 329 PRO B N 1
ATOM 6391 C CA . PRO B 1 329 ? -1.702 17.258 6.087 1 89.74 329 PRO B CA 1
ATOM 6392 C C . PRO B 1 329 ? -1.322 16.956 7.535 1 89.74 329 PRO B C 1
ATOM 6394 O O . PRO B 1 329 ? -0.196 16.531 7.806 1 89.74 329 PRO B O 1
ATOM 6397 N N . TYR B 1 330 ? -2.288 17.136 8.417 1 93.1 330 TYR B N 1
ATOM 6398 C CA . TYR B 1 330 ? -1.99 16.834 9.813 1 93.1 330 TYR B CA 1
ATOM 6399 C C . TYR B 1 330 ? -1.75 15.342 10.009 1 93.1 330 TYR B C 1
ATOM 6401 O O . TYR B 1 330 ? -0.963 14.941 10.869 1 93.1 330 TYR B O 1
ATOM 6409 N N . HIS B 1 331 ? -2.397 14.51 9.22 1 94.32 331 HIS B N 1
ATOM 6410 C CA . HIS B 1 331 ? -2.15 13.074 9.278 1 94.32 331 HIS B CA 1
ATOM 6411 C C . HIS B 1 331 ? -0.702 12.75 8.924 1 94.32 331 HIS B C 1
ATOM 6413 O O . HIS B 1 331 ? -0.07 11.918 9.579 1 94.32 331 HIS B O 1
ATOM 6419 N N . LEU B 1 332 ? -0.26 13.429 7.901 1 95.39 332 LEU B N 1
ATOM 6420 C CA . LEU B 1 332 ? 1.122 13.229 7.478 1 95.39 332 LEU B CA 1
ATOM 6421 C C . LEU B 1 332 ? 2.092 13.655 8.575 1 95.39 332 LEU B C 1
ATOM 6423 O O . LEU B 1 332 ? 3.123 13.011 8.783 1 95.39 332 LEU B O 1
ATOM 6427 N N . ARG B 1 333 ? 1.79 14.74 9.234 1 95.89 333 ARG B N 1
ATOM 6428 C CA . ARG B 1 333 ? 2.62 15.204 10.34 1 95.89 333 ARG B CA 1
ATOM 6429 C C . ARG B 1 333 ? 2.687 14.16 11.45 1 95.89 333 ARG B C 1
ATOM 6431 O O . ARG B 1 333 ? 3.76 13.897 11.998 1 95.89 333 ARG B O 1
ATOM 6438 N N . SER B 1 334 ? 1.529 13.64 11.744 1 96.67 334 SER B N 1
ATOM 6439 C CA . SER B 1 334 ? 1.478 12.588 12.753 1 96.67 334 SER B CA 1
ATOM 6440 C C . SER B 1 334 ? 2.345 11.398 12.356 1 96.67 334 SER B C 1
ATOM 6442 O O . SER B 1 334 ? 3.072 10.848 13.187 1 96.67 334 SER B O 1
ATOM 6444 N N . MET B 1 335 ? 2.332 11.071 11.126 1 96.77 335 MET B N 1
ATOM 6445 C CA . MET B 1 335 ? 3.106 9.935 10.634 1 96.77 335 MET B CA 1
ATOM 6446 C C . MET B 1 335 ? 4.602 10.222 10.711 1 96.77 335 MET B C 1
ATOM 6448 O O . MET B 1 335 ? 5.395 9.328 11.012 1 96.77 335 MET B O 1
ATOM 6452 N N . MET B 1 336 ? 4.945 11.417 10.382 1 97.97 336 MET B N 1
ATOM 6453 C CA . MET B 1 336 ? 6.349 11.808 10.471 1 97.97 336 MET B CA 1
ATOM 6454 C C . MET B 1 336 ? 6.859 11.681 11.903 1 97.97 336 MET B C 1
ATOM 6456 O O . MET B 1 336 ? 7.963 11.184 12.132 1 97.97 336 MET B O 1
ATOM 6460 N N . LEU B 1 337 ? 6.031 12.083 12.844 1 98.05 337 LEU B N 1
ATOM 6461 C CA . LEU B 1 337 ? 6.43 11.984 14.244 1 98.05 337 LEU B CA 1
ATOM 6462 C C . LEU B 1 337 ? 6.56 10.526 14.671 1 98.05 337 LEU B C 1
ATOM 6464 O O . LEU B 1 337 ? 7.505 10.164 15.376 1 98.05 337 LEU B O 1
ATOM 6468 N N . TRP B 1 338 ? 5.628 9.729 14.228 1 98.16 338 TRP B N 1
ATOM 6469 C CA . TRP B 1 338 ? 5.713 8.305 14.534 1 98.16 338 TRP B CA 1
ATOM 6470 C C . TRP B 1 338 ? 6.963 7.689 13.913 1 98.16 338 TRP B C 1
ATOM 6472 O O . TRP B 1 338 ? 7.578 6.795 14.498 1 98.16 338 TRP B O 1
ATOM 6482 N N . ALA B 1 339 ? 7.31 8.136 12.707 1 98.02 339 ALA B N 1
ATOM 6483 C CA . ALA B 1 339 ? 8.527 7.644 12.067 1 98.02 339 ALA B CA 1
ATOM 6484 C C . ALA B 1 339 ? 9.759 7.977 12.903 1 98.02 339 ALA B C 1
ATOM 6486 O O . ALA B 1 339 ? 10.692 7.175 12.992 1 98.02 339 ALA B O 1
ATOM 6487 N N . CYS B 1 340 ? 9.777 9.154 13.5 1 98.11 340 CYS B N 1
ATOM 6488 C CA . CYS B 1 340 ? 10.893 9.568 14.345 1 98.11 340 CYS B CA 1
ATOM 6489 C C . CYS B 1 340 ? 11.044 8.637 15.542 1 98.11 340 CYS B C 1
ATOM 6491 O O . CYS B 1 340 ? 12.162 8.355 15.977 1 98.11 340 CYS B O 1
ATOM 6493 N N . ASP B 1 341 ? 9.951 8.122 16.06 1 97.26 341 ASP B N 1
ATOM 6494 C CA . ASP B 1 341 ? 9.998 7.212 17.2 1 97.26 341 ASP B CA 1
ATOM 6495 C C . ASP B 1 341 ? 10.385 5.802 16.76 1 97.26 341 ASP B C 1
ATOM 6497 O O . ASP B 1 341 ? 11.02 5.063 17.516 1 97.26 341 ASP B O 1
ATOM 6501 N N . ARG B 1 342 ? 9.959 5.43 15.628 1 96.6 342 ARG B N 1
ATOM 6502 C CA . ARG B 1 342 ? 10.118 4.062 15.144 1 96.6 342 ARG B CA 1
ATOM 6503 C C . ARG B 1 342 ? 11.538 3.819 14.645 1 96.6 342 ARG B C 1
ATOM 6505 O O . ARG B 1 342 ? 12.091 2.734 14.837 1 96.6 342 ARG B O 1
ATOM 6512 N N . LEU B 1 343 ? 12.173 4.846 14.008 1 97 343 LEU B N 1
ATOM 6513 C CA . LEU B 1 343 ? 13.445 4.658 13.319 1 97 343 LEU B CA 1
ATOM 6514 C C . LEU B 1 343 ? 14.599 5.211 14.148 1 97 343 LEU B C 1
ATOM 6516 O O . LEU B 1 343 ? 14.424 6.171 14.902 1 97 343 LEU B O 1
ATOM 6520 N N . PRO B 1 344 ? 15.78 4.655 14.031 1 95.17 344 PRO B N 1
ATOM 6521 C CA . PRO B 1 344 ? 16.941 5.145 14.777 1 95.17 344 PRO B CA 1
ATOM 6522 C C . PRO B 1 344 ? 17.325 6.574 14.4 1 95.17 344 PRO B C 1
ATOM 6524 O O . PRO B 1 344 ? 17.289 6.936 13.221 1 95.17 344 PRO B O 1
ATOM 6527 N N . ALA B 1 345 ? 17.762 7.312 15.362 1 93.1 345 ALA B N 1
ATOM 6528 C CA . ALA B 1 345 ? 18.122 8.716 15.182 1 93.1 345 ALA B CA 1
ATOM 6529 C C . ALA B 1 345 ? 19.259 8.865 14.175 1 93.1 345 ALA B C 1
ATOM 6531 O O . ALA B 1 345 ? 19.285 9.821 13.396 1 93.1 345 ALA B O 1
ATOM 6532 N N . ASN B 1 346 ? 20.194 7.934 14.212 1 92.2 346 ASN B N 1
ATOM 6533 C CA . ASN B 1 346 ? 21.342 8.002 13.314 1 92.2 346 ASN B CA 1
ATOM 6534 C C . ASN B 1 346 ? 20.925 7.824 11.857 1 92.2 346 ASN B C 1
ATOM 6536 O O . ASN B 1 346 ? 21.533 8.406 10.957 1 92.2 346 ASN B O 1
ATOM 6540 N N . TYR B 1 347 ? 20.007 7.024 11.607 1 94.63 347 TYR B N 1
ATOM 6541 C CA . TYR B 1 347 ? 19.464 6.841 10.265 1 94.63 347 TYR B CA 1
ATOM 6542 C C . TYR B 1 347 ? 18.782 8.113 9.775 1 94.63 347 TYR B C 1
ATOM 6544 O O . TYR B 1 347 ? 19.005 8.547 8.642 1 94.63 347 TYR B O 1
ATOM 6552 N N . LEU B 1 348 ? 17.939 8.72 10.657 1 95.56 348 LEU B N 1
ATOM 6553 C CA . LEU B 1 348 ? 17.149 9.889 10.286 1 95.56 348 LEU B CA 1
ATOM 6554 C C . LEU B 1 348 ? 18.036 11.121 10.141 1 95.56 348 LEU B C 1
ATOM 6556 O O . LEU B 1 348 ? 17.631 12.115 9.535 1 95.56 348 LEU B O 1
ATOM 6560 N N . ALA B 1 349 ? 19.268 11.067 10.655 1 92.54 349 ALA B N 1
ATOM 6561 C CA . ALA B 1 349 ? 20.182 12.206 10.622 1 92.54 349 ALA B CA 1
ATOM 6562 C C . ALA B 1 349 ? 21.011 12.206 9.341 1 92.54 349 ALA B C 1
ATOM 6564 O O . ALA B 1 349 ? 21.766 13.147 9.083 1 92.54 349 ALA B O 1
ATOM 6565 N N . GLN B 1 350 ? 20.832 11.159 8.532 1 90.44 350 GLN B N 1
ATOM 6566 C CA . GLN B 1 350 ? 21.613 11.059 7.304 1 90.44 350 GLN B CA 1
ATOM 6567 C C . GLN B 1 350 ? 21.302 12.217 6.359 1 90.44 350 GLN B C 1
ATOM 6569 O O . GLN B 1 350 ? 20.139 12.579 6.174 1 90.44 350 GLN B O 1
ATOM 6574 N N . GLU B 1 351 ? 22.494 12.557 5.792 1 86.72 351 GLU B N 1
ATOM 6575 C CA . GLU B 1 351 ? 22.346 13.642 4.826 1 86.72 351 GLU B CA 1
ATOM 6576 C C . GLU B 1 351 ? 21.985 13.104 3.444 1 86.72 351 GLU B C 1
ATOM 6578 O O . GLU B 1 351 ? 22.337 11.974 3.1 1 86.72 351 GLU B O 1
ATOM 6583 N N . ASP B 1 352 ? 21.272 13.682 2.661 1 85.93 352 ASP B N 1
ATOM 6584 C CA . ASP B 1 352 ? 20.897 13.361 1.288 1 85.93 352 ASP B CA 1
ATOM 6585 C C . ASP B 1 352 ? 19.96 12.156 1.242 1 85.93 352 ASP B C 1
ATOM 6587 O O . ASP B 1 352 ? 19.996 11.372 0.291 1 85.93 352 ASP B O 1
ATOM 6591 N N . TYR B 1 353 ? 19.314 11.853 2.385 1 93.89 353 TYR B N 1
ATOM 6592 C CA . TYR B 1 353 ? 18.362 10.749 2.434 1 93.89 353 TYR B CA 1
ATOM 6593 C C . TYR B 1 353 ? 16.933 11.253 2.278 1 93.89 353 TYR B C 1
ATOM 6595 O O . TYR B 1 353 ? 15.977 10.534 2.581 1 93.89 353 TYR B O 1
ATOM 6603 N N . ALA B 1 354 ? 16.768 12.464 1.793 1 97.18 354 ALA B N 1
ATOM 6604 C CA . ALA B 1 354 ? 15.436 13.053 1.678 1 97.18 354 ALA B CA 1
ATOM 6605 C C . ALA B 1 354 ? 14.541 12.211 0.774 1 97.18 354 ALA B C 1
ATOM 6607 O O . ALA B 1 354 ? 13.343 12.071 1.033 1 97.18 354 ALA B O 1
ATOM 6608 N N . ALA B 1 355 ? 15.134 11.649 -0.279 1 97.17 355 ALA B N 1
ATOM 6609 C CA . ALA B 1 355 ? 14.357 10.816 -1.193 1 97.17 355 ALA B CA 1
ATOM 6610 C C . ALA B 1 355 ? 13.825 9.573 -0.485 1 97.17 355 ALA B C 1
ATOM 6612 O O . ALA B 1 355 ? 12.658 9.21 -0.647 1 97.17 355 ALA B O 1
ATOM 6613 N N . HIS B 1 356 ? 14.675 8.888 0.313 1 96.17 356 HIS B N 1
ATOM 6614 C CA . HIS B 1 356 ? 14.269 7.715 1.08 1 96.17 356 HIS B CA 1
ATOM 6615 C C . HIS B 1 356 ? 13.148 8.057 2.056 1 96.17 356 HIS B C 1
ATOM 6617 O O . HIS B 1 356 ? 12.204 7.281 2.22 1 96.17 356 HIS B O 1
ATOM 6623 N N . PHE B 1 357 ? 13.311 9.219 2.623 1 98.05 357 PHE B N 1
ATOM 6624 C CA . PHE B 1 357 ? 12.326 9.627 3.617 1 98.05 357 PHE B CA 1
ATOM 6625 C C . PHE B 1 357 ? 11.004 9.991 2.951 1 98.05 357 PHE B C 1
ATOM 6627 O O . PHE B 1 357 ? 9.932 9.691 3.482 1 98.05 357 PHE B O 1
ATOM 6634 N N . LEU B 1 358 ? 11.069 10.661 1.812 1 98.27 358 LEU B N 1
ATOM 6635 C CA . LEU B 1 358 ? 9.857 10.985 1.069 1 98.27 358 LEU B CA 1
ATOM 6636 C C . LEU B 1 358 ? 9.086 9.72 0.707 1 98.27 358 LEU B C 1
ATOM 6638 O O . LEU B 1 358 ? 7.883 9.626 0.964 1 98.27 358 LEU B O 1
ATOM 6642 N N . LEU B 1 359 ? 9.778 8.759 0.129 1 97.96 359 LEU B N 1
ATOM 6643 C CA . LEU B 1 359 ? 9.143 7.509 -0.272 1 97.96 359 LEU B CA 1
ATOM 6644 C C . LEU B 1 359 ? 8.609 6.756 0.943 1 97.96 359 LEU B C 1
ATOM 6646 O O . LEU B 1 359 ? 7.516 6.188 0.896 1 97.96 359 LEU B O 1
ATOM 6650 N N . GLY B 1 360 ? 9.396 6.786 2.035 1 97.79 360 GLY B N 1
ATOM 6651 C CA . GLY B 1 360 ? 8.957 6.157 3.271 1 97.79 360 GLY B CA 1
ATOM 6652 C C . GLY B 1 360 ? 7.69 6.77 3.835 1 97.79 360 GLY B C 1
ATOM 6653 O O . GLY B 1 360 ? 6.804 6.054 4.306 1 97.79 360 GLY B O 1
ATOM 6654 N N . LEU B 1 361 ? 7.597 8.044 3.745 1 98.09 361 LEU B N 1
ATOM 6655 C CA . LEU B 1 361 ? 6.416 8.738 4.248 1 98.09 361 LEU B CA 1
ATOM 6656 C C . LEU B 1 361 ? 5.191 8.41 3.401 1 98.09 361 LEU B C 1
ATOM 6658 O O . LEU B 1 361 ? 4.09 8.248 3.931 1 98.09 361 LEU B O 1
ATOM 6662 N N . ILE B 1 362 ? 5.395 8.327 2.114 1 97.06 362 ILE B N 1
ATOM 6663 C CA . ILE B 1 362 ? 4.302 7.94 1.229 1 97.06 362 ILE B CA 1
ATOM 6664 C C . ILE B 1 362 ? 3.835 6.527 1.573 1 97.06 362 ILE B C 1
ATOM 6666 O O . ILE B 1 362 ? 2.633 6.262 1.639 1 97.06 362 ILE B O 1
ATOM 6670 N N . ASP B 1 363 ? 4.785 5.677 1.829 1 97.8 363 ASP B N 1
ATOM 6671 C CA . ASP B 1 363 ? 4.463 4.298 2.183 1 97.8 363 ASP B CA 1
ATOM 6672 C C . ASP B 1 363 ? 3.747 4.23 3.53 1 97.8 363 ASP B C 1
ATOM 6674 O O . ASP B 1 363 ? 2.838 3.418 3.716 1 97.8 363 ASP B O 1
ATOM 6678 N N . ASP B 1 364 ? 4.168 5.005 4.479 1 97.79 364 ASP B N 1
ATOM 6679 C CA . ASP B 1 364 ? 3.495 5.061 5.773 1 97.79 364 ASP B CA 1
ATOM 6680 C C . ASP B 1 364 ? 2.046 5.516 5.619 1 97.79 364 ASP B C 1
ATOM 6682 O O . ASP B 1 364 ? 1.147 4.974 6.267 1 97.79 364 ASP B O 1
ATOM 6686 N N . LEU B 1 365 ? 1.9 6.512 4.838 1 96.49 365 LEU B N 1
ATOM 6687 C CA . LEU B 1 365 ? 0.546 7.004 4.61 1 96.49 365 LEU B CA 1
ATOM 6688 C C . LEU B 1 365 ? -0.309 5.945 3.922 1 96.49 365 LEU B C 1
ATOM 6690 O O . LEU B 1 365 ? -1.487 5.784 4.249 1 96.49 365 LEU B O 1
ATOM 6694 N N . GLN B 1 366 ? 0.275 5.252 2.957 1 96.71 366 GLN B N 1
ATOM 6695 C CA . GLN B 1 366 ? -0.426 4.157 2.295 1 96.71 366 GLN B CA 1
ATOM 6696 C C . GLN B 1 366 ? -0.86 3.095 3.301 1 96.71 366 GLN B C 1
ATOM 6698 O O . GLN B 1 366 ? -1.974 2.571 3.217 1 96.71 366 GLN B O 1
ATOM 6703 N N . HIS B 1 367 ? 0.042 2.769 4.167 1 97.31 367 HIS B N 1
ATOM 6704 C CA . HIS B 1 367 ? -0.255 1.795 5.211 1 97.31 367 HIS B CA 1
ATOM 6705 C C . HIS B 1 367 ? -1.437 2.244 6.064 1 97.31 367 HIS B C 1
ATOM 6707 O O . HIS B 1 367 ? -2.316 1.442 6.387 1 97.31 367 HIS B O 1
ATOM 6713 N N . CYS B 1 368 ? -1.456 3.495 6.399 1 96.77 368 CYS B N 1
ATOM 6714 C CA . CYS B 1 368 ? -2.535 4.042 7.213 1 96.77 368 CYS B CA 1
ATOM 6715 C C . CYS B 1 368 ? -3.866 3.969 6.474 1 96.77 368 CYS B C 1
ATOM 6717 O O . CYS B 1 368 ? -4.887 3.605 7.06 1 96.77 368 CYS B O 1
ATOM 6719 N N . LEU B 1 369 ? -3.865 4.269 5.227 1 95.88 369 LEU B N 1
ATOM 6720 C CA . LEU B 1 369 ? -5.093 4.282 4.44 1 95.88 369 LEU B CA 1
ATOM 6721 C C . LEU B 1 369 ? -5.623 2.867 4.237 1 95.88 369 LEU B C 1
ATOM 6723 O O . LEU B 1 369 ? -6.81 2.608 4.448 1 95.88 369 LEU B O 1
ATOM 6727 N N . VAL B 1 370 ? -4.709 1.968 3.902 1 97.24 370 VAL B N 1
ATOM 6728 C CA . VAL B 1 370 ? -5.105 0.589 3.638 1 97.24 370 VAL B CA 1
ATOM 6729 C C . VAL B 1 370 ? -5.705 -0.027 4.9 1 97.24 370 VAL B C 1
ATOM 6731 O O . VAL B 1 370 ? -6.689 -0.768 4.829 1 97.24 370 VAL B O 1
ATOM 6734 N N . ASN B 1 371 ? -5.174 0.325 6.013 1 97.06 371 ASN B N 1
ATOM 6735 C CA . ASN B 1 371 ? -5.644 -0.248 7.27 1 97.06 371 ASN B CA 1
ATOM 6736 C C . ASN B 1 371 ? -6.684 0.646 7.939 1 97.06 371 ASN B C 1
ATOM 6738 O O . ASN B 1 371 ? -7.216 0.304 8.996 1 97.06 371 ASN B O 1
ATOM 6742 N N . LYS B 1 372 ? -6.951 1.798 7.36 1 96.21 372 LYS B N 1
ATOM 6743 C CA . LYS B 1 372 ? -7.861 2.786 7.934 1 96.21 372 LYS B CA 1
ATOM 6744 C C . LYS B 1 372 ? -7.524 3.059 9.397 1 96.21 372 LYS B C 1
ATOM 6746 O O . LYS B 1 372 ? -8.395 2.977 10.265 1 96.21 372 LYS B O 1
ATOM 6751 N N . MET B 1 373 ? -6.242 3.273 9.626 1 96.65 373 MET B N 1
ATOM 6752 C CA . MET B 1 373 ? -5.751 3.482 10.985 1 96.65 373 MET B CA 1
ATOM 6753 C C . MET B 1 373 ? -4.608 4.491 11.002 1 96.65 373 MET B C 1
ATOM 6755 O O . MET B 1 373 ? -3.567 4.268 10.381 1 96.65 373 MET B O 1
ATOM 6759 N N . CYS B 1 374 ? -4.829 5.581 11.592 1 96.69 374 CYS B N 1
ATOM 6760 C CA . CYS B 1 374 ? -3.832 6.621 11.82 1 96.69 374 CYS B CA 1
ATOM 6761 C C . CYS B 1 374 ? -3.887 7.125 13.257 1 96.69 374 CYS B C 1
ATOM 6763 O O . CYS B 1 374 ? -4.634 8.056 13.565 1 96.69 374 CYS B O 1
ATOM 6765 N N . PRO B 1 375 ? -3.094 6.592 14.094 1 97.22 375 PRO B N 1
ATOM 6766 C CA . PRO B 1 375 ? -3.14 6.987 15.504 1 97.22 375 PRO B CA 1
ATOM 6767 C C . PRO B 1 375 ? -2.649 8.414 15.734 1 97.22 375 PRO B C 1
ATOM 6769 O O . PRO B 1 375 ? -1.644 8.826 15.149 1 97.22 375 PRO B O 1
ATOM 6772 N N . ASN B 1 376 ? -3.332 9.118 16.506 1 97.33 376 ASN B N 1
ATOM 6773 C CA . ASN B 1 376 ? -2.815 10.396 16.982 1 97.33 376 ASN B CA 1
ATOM 6774 C C . ASN B 1 376 ? -1.492 10.225 17.722 1 97.33 376 ASN B C 1
ATOM 6776 O O . ASN B 1 376 ? -1.324 9.279 18.493 1 97.33 376 ASN B O 1
ATOM 6780 N N . TYR B 1 377 ? -0.565 11.056 17.508 1 97.84 377 TYR B N 1
ATOM 6781 C CA . TYR B 1 377 ? 0.766 10.847 18.067 1 97.84 377 TYR B CA 1
ATOM 6782 C C . TYR B 1 377 ? 0.737 10.926 19.589 1 97.84 377 TYR B C 1
ATOM 6784 O O . TYR B 1 377 ? 1.434 10.17 20.269 1 97.84 377 TYR B O 1
ATOM 6792 N N . PHE B 1 378 ? -0.105 11.822 20.17 1 97.21 378 PHE B N 1
ATOM 6793 C CA . PHE B 1 378 ? -0.106 12.074 21.607 1 97.21 378 PHE B CA 1
ATOM 6794 C C . PHE B 1 378 ? -1.157 11.219 22.306 1 97.21 378 PHE B C 1
ATOM 6796 O O . PHE B 1 378 ? -1.057 10.963 23.507 1 97.21 378 PHE B O 1
ATOM 6803 N N . ILE B 1 379 ? -2.187 10.886 21.591 1 96.69 379 ILE B N 1
ATOM 6804 C CA . ILE B 1 379 ? -3.232 9.988 22.07 1 96.69 379 ILE B CA 1
ATOM 6805 C C . ILE B 1 379 ? -3.395 8.822 21.097 1 96.69 379 ILE B C 1
ATOM 6807 O O . ILE B 1 379 ? -4.381 8.754 20.36 1 96.69 379 ILE B O 1
ATOM 6811 N N . PRO B 1 380 ? -2.528 7.857 21.168 1 96.38 380 PRO B N 1
ATOM 6812 C CA . PRO B 1 380 ? -2.46 6.805 20.151 1 96.38 380 PRO B CA 1
ATOM 6813 C C . PRO B 1 380 ? -3.75 5.993 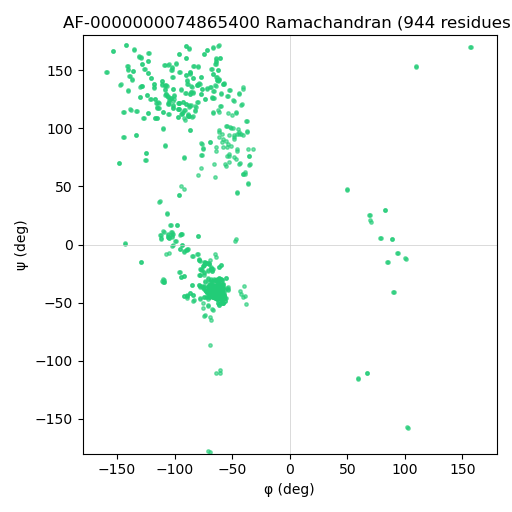20.055 1 96.38 380 PRO B C 1
ATOM 6815 O O . PRO B 1 380 ? -4.015 5.369 19.024 1 96.38 380 PRO B O 1
ATOM 6818 N N . GLN B 1 381 ? -4.583 5.996 21.017 1 95.19 381 GLN B N 1
ATOM 6819 C CA . GLN B 1 381 ? -5.845 5.264 21.007 1 95.19 381 GLN B CA 1
ATOM 6820 C C . GLN B 1 381 ? -6.863 5.936 20.091 1 95.19 381 GLN B C 1
ATOM 6822 O O . GLN B 1 381 ? -7.883 5.338 19.742 1 95.19 381 GLN B O 1
ATOM 6827 N N . CYS B 1 382 ? -6.535 7.163 19.782 1 95.48 382 CYS B N 1
ATOM 6828 C CA . CYS B 1 382 ? -7.429 7.9 18.895 1 95.48 382 CYS B CA 1
ATOM 6829 C C . CYS B 1 382 ? -7.067 7.66 17.435 1 95.48 382 CYS B C 1
ATOM 6831 O O . CYS B 1 382 ? -6.001 8.078 16.978 1 95.48 382 CYS B O 1
ATOM 6833 N N . ASN B 1 383 ? -7.902 6.954 16.693 1 95.85 383 ASN B N 1
ATOM 6834 C CA . ASN B 1 383 ? -7.744 6.771 15.254 1 95.85 383 ASN B CA 1
ATOM 6835 C C . ASN B 1 383 ? -8.299 7.96 14.474 1 95.85 383 ASN B C 1
ATOM 6837 O O . ASN B 1 383 ? -9.514 8.147 14.399 1 95.85 383 ASN B O 1
ATOM 6841 N N . MET B 1 384 ? -7.487 8.669 13.798 1 94.99 384 MET B N 1
ATOM 6842 C CA . MET B 1 384 ? -7.862 9.92 13.146 1 94.99 384 MET B CA 1
ATOM 6843 C C . MET B 1 384 ? -8.581 9.653 11.828 1 94.99 384 MET B C 1
ATOM 6845 O O . MET B 1 384 ? -9.142 10.569 11.225 1 94.99 384 MET B O 1
ATOM 6849 N N . LEU B 1 385 ? -8.634 8.359 11.344 1 94.07 385 LEU B N 1
ATOM 6850 C CA . LEU B 1 385 ? -9.312 8.027 10.096 1 94.07 385 LEU B CA 1
ATOM 6851 C C . LEU B 1 385 ? -10.642 7.332 10.37 1 94.07 385 LEU B C 1
ATOM 6853 O O . LEU B 1 385 ? -11.326 6.903 9.438 1 94.07 385 LEU B O 1
ATOM 6857 N N . GLU B 1 386 ? -11.038 7.226 11.564 1 90.95 386 GLU B N 1
ATOM 6858 C CA . GLU B 1 386 ? -12.216 6.461 11.963 1 90.95 386 GLU B CA 1
ATOM 6859 C C . GLU B 1 386 ? -13.474 6.987 11.277 1 90.95 386 GLU B C 1
ATOM 6861 O O . GLU B 1 386 ? -14.386 6.217 10.967 1 90.95 386 GLU B O 1
ATOM 6866 N N . HIS B 1 387 ? -13.485 8.233 11.007 1 88.79 387 HIS B N 1
ATOM 6867 C CA . HIS B 1 387 ? -14.679 8.877 10.471 1 88.79 387 HIS B CA 1
ATOM 6868 C C . HIS B 1 387 ? -14.837 8.592 8.982 1 88.79 387 HIS B C 1
ATOM 6870 O O . HIS B 1 387 ? -15.915 8.794 8.418 1 88.79 387 HIS B O 1
ATOM 6876 N N . LEU B 1 388 ? -13.882 8.106 8.296 1 91.72 388 LEU B N 1
ATOM 6877 C CA . LEU B 1 388 ? -13.927 7.89 6.854 1 91.72 388 LEU B CA 1
ATOM 6878 C C . LEU B 1 388 ? -14.597 6.56 6.525 1 91.72 388 LEU B C 1
ATOM 6880 O O . LEU B 1 388 ? -14.469 5.592 7.279 1 91.72 388 LEU B O 1
ATOM 6884 N N . SER B 1 389 ? -15.285 6.599 5.504 1 92.47 389 SER B N 1
ATOM 6885 C CA . SER B 1 389 ? -15.834 5.344 5.003 1 92.47 389 SER B CA 1
ATOM 6886 C C . SER B 1 389 ? -14.758 4.5 4.328 1 92.47 389 SER B C 1
ATOM 6888 O O . SER B 1 389 ? -13.706 5.016 3.946 1 92.47 389 SER B O 1
ATOM 6890 N N . GLU B 1 390 ? -15.067 3.235 4.142 1 92.99 390 GLU B N 1
ATOM 6891 C CA . GLU B 1 390 ? -14.141 2.338 3.455 1 92.99 390 GLU B CA 1
ATOM 6892 C C . GLU B 1 390 ? -13.921 2.774 2.009 1 92.99 390 GLU B C 1
ATOM 6894 O O . GLU B 1 390 ? -12.803 2.699 1.496 1 92.99 390 GLU B O 1
ATOM 6899 N N . GLU B 1 391 ? -14.938 3.18 1.414 1 91.91 391 GLU B N 1
ATOM 6900 C CA . GLU B 1 391 ? -14.863 3.623 0.025 1 91.91 391 GLU B CA 1
ATOM 6901 C C . GLU B 1 391 ? -13.959 4.844 -0.117 1 91.91 391 GLU B C 1
ATOM 6903 O O . GLU B 1 391 ? -13.168 4.931 -1.058 1 91.91 391 GLU B O 1
ATOM 6908 N N . THR B 1 392 ? -14.047 5.749 0.85 1 92.09 392 THR B N 1
ATOM 6909 C CA . THR B 1 392 ? -13.251 6.97 0.799 1 92.09 392 THR B CA 1
ATOM 6910 C C . THR B 1 392 ? -11.772 6.661 1.012 1 92.09 392 THR B C 1
ATOM 6912 O O . THR B 1 392 ? -10.912 7.207 0.317 1 92.09 392 THR B O 1
ATOM 6915 N N . VAL B 1 393 ? -11.548 5.792 1.966 1 92.96 393 VAL B N 1
ATOM 6916 C CA . VAL B 1 393 ? -10.157 5.459 2.256 1 92.96 393 VAL B CA 1
ATOM 6917 C C . VAL B 1 393 ? -9.537 4.741 1.06 1 92.96 393 VAL B C 1
ATOM 6919 O O . VAL B 1 393 ? -8.378 4.983 0.715 1 92.96 393 VAL B O 1
ATOM 6922 N N . MET B 1 394 ? -10.256 3.921 0.378 1 92.65 394 MET B N 1
ATOM 6923 C CA . MET B 1 394 ? -9.759 3.193 -0.786 1 92.65 394 MET B CA 1
ATOM 6924 C C . MET B 1 394 ? -9.471 4.146 -1.942 1 92.65 394 MET B C 1
ATOM 6926 O O . MET B 1 394 ? -8.486 3.976 -2.661 1 92.65 394 MET B O 1
ATOM 6930 N N . LEU B 1 395 ? -10.375 5.043 -2.124 1 93.39 395 LEU B N 1
ATOM 6931 C CA . LEU B 1 395 ? -10.172 6.05 -3.159 1 93.39 395 LEU B CA 1
ATOM 6932 C C . LEU B 1 395 ? -8.859 6.794 -2.944 1 93.39 395 LEU B C 1
ATOM 6934 O O . LEU B 1 395 ? -8.081 6.975 -3.884 1 93.39 395 LEU B O 1
ATOM 6938 N N . HIS B 1 396 ? -8.605 7.2 -1.728 1 93.84 396 HIS B N 1
ATOM 6939 C CA . HIS B 1 396 ? -7.386 7.941 -1.422 1 93.84 396 HIS B CA 1
ATOM 6940 C C . HIS B 1 396 ? -6.159 7.039 -1.501 1 93.84 396 HIS B C 1
ATOM 6942 O O . HIS B 1 396 ? -5.078 7.488 -1.891 1 93.84 396 HIS B O 1
ATOM 6948 N N . ALA B 1 397 ? -6.314 5.799 -1.091 1 95.29 397 ALA B N 1
ATOM 6949 C CA . ALA B 1 397 ? -5.216 4.845 -1.225 1 95.29 397 ALA B CA 1
ATOM 6950 C C . ALA B 1 397 ? -4.82 4.666 -2.688 1 95.29 397 ALA B C 1
ATOM 6952 O O . ALA B 1 397 ? -3.634 4.564 -3.009 1 95.29 397 ALA B O 1
ATOM 6953 N N . ARG B 1 398 ? -5.784 4.625 -3.566 1 95.64 398 ARG B N 1
ATOM 6954 C CA . ARG B 1 398 ? -5.527 4.482 -4.995 1 95.64 398 ARG B CA 1
ATOM 6955 C C . ARG B 1 398 ? -4.823 5.716 -5.55 1 95.64 398 ARG B C 1
ATOM 6957 O O . ARG B 1 398 ? -3.885 5.599 -6.341 1 95.64 398 ARG B O 1
ATOM 6964 N N . LYS B 1 399 ? -5.275 6.858 -5.124 1 94.32 399 LYS B N 1
ATOM 6965 C CA . LYS B 1 399 ? -4.612 8.092 -5.536 1 94.32 399 LYS B CA 1
ATOM 6966 C C . LYS B 1 399 ? -3.156 8.113 -5.079 1 94.32 399 LYS B C 1
ATOM 6968 O O . LYS B 1 399 ? -2.266 8.499 -5.84 1 94.32 399 LYS B O 1
ATOM 6973 N N . LEU B 1 400 ? -2.987 7.726 -3.857 1 95.1 400 LEU B N 1
ATOM 6974 C CA . LEU B 1 400 ? -1.637 7.716 -3.305 1 95.1 400 LEU B CA 1
ATOM 6975 C C . LEU B 1 400 ? -0.763 6.694 -4.024 1 95.1 400 LEU B C 1
ATOM 6977 O O . LEU B 1 400 ? 0.439 6.911 -4.198 1 95.1 400 LEU B O 1
ATOM 6981 N N . SER B 1 401 ? -1.358 5.583 -4.404 1 95.6 401 SER B N 1
ATOM 6982 C CA . SER B 1 401 ? -0.62 4.572 -5.154 1 95.6 401 SER B CA 1
ATOM 6983 C C . SER B 1 401 ? -0.116 5.126 -6.482 1 95.6 401 SER B C 1
ATOM 6985 O O . SER B 1 401 ? 0.958 4.745 -6.953 1 95.6 401 SER B O 1
ATOM 6987 N N . SER B 1 402 ? -0.876 5.979 -7.055 1 94.63 402 SER B N 1
ATOM 6988 C CA . SER B 1 402 ? -0.444 6.641 -8.281 1 94.63 402 SER B CA 1
ATOM 6989 C C . SER B 1 402 ? 0.766 7.535 -8.03 1 94.63 402 SER B C 1
ATOM 6991 O O . SER B 1 402 ? 1.687 7.587 -8.848 1 94.63 402 SER B O 1
ATOM 6993 N N . VAL B 1 403 ? 0.79 8.198 -6.942 1 95.46 403 VAL B N 1
ATOM 6994 C CA . VAL B 1 403 ? 1.926 9.029 -6.559 1 95.46 403 VAL B CA 1
ATOM 6995 C C . VAL B 1 403 ? 3.161 8.154 -6.353 1 95.46 403 VAL B C 1
ATOM 6997 O O . VAL B 1 403 ? 4.253 8.492 -6.815 1 95.46 403 VAL B O 1
ATOM 7000 N N . ARG B 1 404 ? 2.916 7.027 -5.67 1 97.27 404 ARG B N 1
ATOM 7001 C CA . ARG B 1 404 ? 4.02 6.135 -5.332 1 97.27 404 ARG B CA 1
ATOM 7002 C C . ARG B 1 404 ? 4.601 5.483 -6.582 1 97.27 404 ARG B C 1
ATOM 7004 O O . ARG B 1 404 ? 5.773 5.101 -6.602 1 97.27 404 ARG B O 1
ATOM 7011 N N . SER B 1 405 ? 3.823 5.404 -7.684 1 96.62 405 SER B N 1
ATOM 7012 C CA . SER B 1 405 ? 4.265 4.795 -8.935 1 96.62 405 SER B CA 1
ATOM 7013 C C . SER B 1 405 ? 5.17 5.739 -9.72 1 96.62 405 SER B C 1
ATOM 7015 O O . SER B 1 405 ? 5.995 5.295 -10.52 1 96.62 405 SER B O 1
ATOM 7017 N N . ASP B 1 406 ? 4.994 7.031 -9.487 1 96.49 406 ASP B N 1
ATOM 7018 C CA . ASP B 1 406 ? 5.816 8.015 -10.183 1 96.49 406 ASP B CA 1
ATOM 7019 C C . ASP B 1 406 ? 6.043 9.252 -9.317 1 96.49 406 ASP B C 1
ATOM 7021 O O . ASP B 1 406 ? 5.618 10.353 -9.674 1 96.49 406 ASP B O 1
ATOM 7025 N N . PRO B 1 407 ? 6.804 9.123 -8.291 1 97.28 407 PRO B N 1
ATOM 7026 C CA . PRO B 1 407 ? 7.021 10.241 -7.371 1 97.28 407 PRO B CA 1
ATOM 7027 C C . PRO B 1 407 ? 7.765 11.405 -8.02 1 97.28 407 PRO B C 1
ATOM 7029 O O . PRO B 1 407 ? 7.552 12.563 -7.651 1 97.28 407 PRO B O 1
ATOM 7032 N N . ALA B 1 408 ? 8.625 11.132 -8.992 1 97.72 408 ALA B N 1
ATOM 7033 C CA . ALA B 1 408 ? 9.385 12.184 -9.661 1 97.72 408 ALA B CA 1
ATOM 7034 C C . ALA B 1 408 ? 8.458 13.15 -10.393 1 97.72 408 ALA B C 1
ATOM 7036 O O . ALA B 1 408 ? 8.631 14.369 -10.311 1 97.72 408 ALA B O 1
ATOM 7037 N N . GLU B 1 409 ? 7.486 12.6 -11.086 1 96.99 409 GLU B N 1
ATOM 7038 C CA . GLU B 1 409 ? 6.547 13.438 -11.826 1 96.99 409 GLU B CA 1
ATOM 7039 C C . GLU B 1 409 ? 5.722 14.309 -10.882 1 96.99 409 GLU B C 1
ATOM 7041 O O . GLU B 1 409 ? 5.489 15.487 -11.161 1 96.99 409 GLU B O 1
ATOM 7046 N N . HIS B 1 410 ? 5.305 13.779 -9.832 1 96.14 410 HIS B N 1
ATOM 7047 C CA . HIS B 1 410 ? 4.502 14.535 -8.878 1 96.14 410 HIS B CA 1
ATOM 7048 C C . HIS B 1 410 ? 5.336 15.605 -8.182 1 96.14 410 HIS B C 1
ATOM 7050 O O . HIS B 1 410 ? 4.827 16.681 -7.857 1 96.14 410 HIS B O 1
ATOM 7056 N N . LEU B 1 411 ? 6.616 15.296 -7.943 1 97.05 411 LEU B N 1
ATOM 7057 C CA . LEU B 1 411 ? 7.521 16.3 -7.393 1 97.05 411 LEU B CA 1
ATOM 7058 C C . LEU B 1 411 ? 7.731 17.442 -8.381 1 97.05 411 LEU B C 1
ATOM 7060 O O . LEU B 1 411 ? 7.751 18.612 -7.99 1 97.05 411 LEU B O 1
ATOM 7064 N N . ARG B 1 412 ? 7.896 17.105 -9.64 1 97.36 412 ARG B N 1
ATOM 7065 C CA . ARG B 1 412 ? 8.051 18.131 -10.666 1 97.36 412 ARG B CA 1
ATOM 7066 C C . ARG B 1 412 ? 6.826 19.038 -10.723 1 97.36 412 ARG B C 1
ATOM 7068 O O . ARG B 1 412 ? 6.955 20.257 -10.856 1 97.36 412 ARG B O 1
ATOM 7075 N N . THR B 1 413 ? 5.688 18.427 -10.641 1 95.66 413 THR B N 1
ATOM 7076 C CA . THR B 1 413 ? 4.45 19.199 -10.648 1 95.66 413 THR B CA 1
ATOM 7077 C C . THR B 1 413 ? 4.377 20.114 -9.429 1 95.66 413 THR B C 1
ATOM 7079 O O . THR B 1 413 ? 3.947 21.264 -9.535 1 95.66 413 THR B O 1
ATOM 7082 N N . ALA B 1 414 ? 4.782 19.624 -8.254 1 94.56 414 ALA B N 1
ATOM 7083 C CA . ALA B 1 414 ? 4.797 20.433 -7.038 1 94.56 414 ALA B CA 1
ATOM 7084 C C . ALA B 1 414 ? 5.75 21.617 -7.179 1 94.56 414 ALA B C 1
ATOM 7086 O O . ALA B 1 414 ? 5.454 22.719 -6.711 1 94.56 414 ALA B O 1
ATOM 7087 N N . ILE B 1 415 ? 6.881 21.404 -7.776 1 95.91 415 ILE B N 1
ATOM 7088 C CA . ILE B 1 415 ? 7.872 22.451 -8 1 95.91 415 ILE B CA 1
ATOM 7089 C C . ILE B 1 415 ? 7.292 23.523 -8.919 1 95.91 415 ILE B C 1
ATOM 7091 O O . ILE B 1 415 ? 7.434 24.72 -8.653 1 95.91 415 ILE B O 1
ATOM 7095 N N . GLU B 1 416 ? 6.614 23.062 -9.979 1 94.87 416 GLU B N 1
ATOM 7096 C CA . GLU B 1 416 ? 6.007 24.01 -10.909 1 94.87 416 GLU B CA 1
ATOM 7097 C C . GLU B 1 416 ? 4.94 24.855 -10.218 1 94.87 416 GLU B C 1
ATOM 7099 O O . GLU B 1 416 ? 4.802 26.046 -10.506 1 94.87 416 GLU B O 1
ATOM 7104 N N . HIS B 1 417 ? 4.231 24.276 -9.361 1 91.01 417 HIS B N 1
ATOM 7105 C CA . HIS B 1 417 ? 3.201 25.003 -8.628 1 91.01 417 HIS B CA 1
ATOM 7106 C C . HIS B 1 417 ? 3.815 26.074 -7.732 1 91.01 417 HIS B C 1
ATOM 7108 O O . HIS B 1 417 ? 3.3 27.192 -7.651 1 91.01 417 HIS B O 1
ATOM 7114 N N . VAL B 1 418 ? 4.866 25.728 -7.03 1 91.3 418 VAL B N 1
ATOM 7115 C CA . VAL B 1 418 ? 5.511 26.683 -6.134 1 91.3 418 VAL B CA 1
ATOM 7116 C C . VAL B 1 418 ? 6.155 27.803 -6.949 1 91.3 418 VAL B C 1
ATOM 7118 O O . VAL B 1 418 ? 6.106 28.971 -6.556 1 91.3 418 VAL B O 1
ATOM 7121 N N . LYS B 1 419 ? 6.75 27.486 -8.056 1 91.85 419 LYS B N 1
ATOM 7122 C CA . LYS B 1 419 ? 7.329 28.491 -8.944 1 91.85 419 LYS B CA 1
ATOM 7123 C C . LYS B 1 419 ? 6.259 29.448 -9.461 1 91.85 419 LYS B C 1
ATOM 7125 O O . LYS B 1 419 ? 6.482 30.659 -9.526 1 91.85 419 LYS B O 1
ATOM 7130 N N . ALA B 1 420 ? 5.156 28.899 -9.85 1 91.62 420 ALA B N 1
ATOM 7131 C CA . ALA B 1 420 ? 4.049 29.713 -10.344 1 91.62 420 ALA B CA 1
ATOM 7132 C C . ALA B 1 420 ? 3.541 30.662 -9.263 1 91.62 420 ALA B C 1
ATOM 7134 O O . ALA B 1 420 ? 3.221 31.819 -9.544 1 91.62 420 ALA B O 1
ATOM 7135 N N . ALA B 1 421 ? 3.43 30.181 -8.073 1 88.22 421 ALA B N 1
ATOM 7136 C CA . ALA B 1 421 ? 2.996 31.021 -6.96 1 88.22 421 ALA B CA 1
ATOM 7137 C C . ALA B 1 421 ? 3.978 32.163 -6.718 1 88.22 421 ALA B C 1
ATOM 7139 O O . ALA B 1 421 ? 3.57 33.292 -6.436 1 88.22 421 ALA B O 1
ATOM 7140 N N . ASN B 1 422 ? 5.196 31.858 -6.804 1 86.71 422 ASN B N 1
ATOM 7141 C CA . ASN B 1 422 ? 6.226 32.877 -6.633 1 86.71 422 ASN B CA 1
ATOM 7142 C C . ASN B 1 422 ? 6.166 33.926 -7.74 1 86.71 422 ASN B C 1
ATOM 7144 O O . ASN B 1 422 ? 6.345 35.118 -7.482 1 86.71 422 ASN B O 1
ATOM 7148 N N . ARG B 1 423 ? 5.928 33.5 -8.929 1 88.07 423 ARG B N 1
ATOM 7149 C CA . ARG B 1 423 ? 5.814 34.416 -10.059 1 88.07 423 ARG B CA 1
ATOM 7150 C C . ARG B 1 423 ? 4.613 35.341 -9.895 1 88.07 423 ARG B C 1
ATOM 7152 O O . ARG B 1 423 ? 4.698 36.536 -10.186 1 88.07 423 ARG B O 1
ATOM 7159 N N . LEU B 1 424 ? 3.586 34.788 -9.459 1 86.62 424 LEU B N 1
ATOM 7160 C CA . LEU B 1 424 ? 2.385 35.587 -9.241 1 86.62 424 LEU B CA 1
ATOM 7161 C C . LEU B 1 424 ? 2.62 36.639 -8.161 1 86.62 424 LEU B C 1
ATOM 7163 O O . LEU B 1 424 ? 2.144 37.77 -8.277 1 86.62 424 LEU B O 1
ATOM 7167 N N . THR B 1 425 ? 3.334 36.237 -7.159 1 82.07 425 THR B N 1
ATOM 7168 C CA . THR B 1 425 ? 3.667 37.163 -6.083 1 82.07 425 THR B CA 1
ATOM 7169 C C . THR B 1 425 ? 4.512 38.32 -6.607 1 82.07 425 THR B C 1
ATOM 7171 O O . THR B 1 425 ? 4.271 39.479 -6.262 1 82.07 425 THR B O 1
ATOM 7174 N N . LEU B 1 426 ? 5.467 38.054 -7.486 1 82.67 426 LEU B N 1
ATOM 7175 C CA . LEU B 1 426 ? 6.35 39.07 -8.048 1 82.67 426 LEU B CA 1
ATOM 7176 C C . LEU B 1 426 ? 5.586 39.994 -8.991 1 82.67 426 LEU B C 1
ATOM 7178 O O . LEU B 1 426 ? 5.842 41.2 -9.026 1 82.67 426 LEU B O 1
ATOM 7182 N N . GLU B 1 427 ? 4.67 39.446 -9.712 1 81.74 427 GLU B N 1
ATOM 7183 C CA . GLU B 1 427 ? 3.873 40.235 -10.646 1 81.74 427 GLU B CA 1
ATOM 7184 C C . GLU B 1 427 ? 2.958 41.207 -9.906 1 81.74 427 GLU B C 1
ATOM 7186 O O . GLU B 1 427 ? 2.778 42.348 -10.337 1 81.74 427 GLU B O 1
ATOM 7191 N N . LEU B 1 428 ? 2.437 40.785 -8.872 1 78.64 428 LEU B N 1
ATOM 7192 C CA . LEU B 1 428 ? 1.546 41.63 -8.084 1 78.64 428 LEU B CA 1
ATOM 7193 C C . LEU B 1 428 ? 2.323 42.752 -7.404 1 78.64 428 LEU B C 1
ATOM 7195 O O . LEU B 1 428 ? 1.817 43.869 -7.268 1 78.64 428 LEU B O 1
ATOM 7199 N N . GLN B 1 429 ? 3.536 42.424 -7.005 1 78.16 429 GLN B N 1
ATOM 7200 C CA . GLN B 1 429 ? 4.397 43.431 -6.395 1 78.16 429 GLN B CA 1
ATOM 7201 C C . GLN B 1 429 ? 4.792 44.503 -7.406 1 78.16 429 GLN B C 1
ATOM 7203 O O . GLN B 1 429 ? 4.9 45.681 -7.06 1 78.16 429 GLN B O 1
ATOM 7208 N N . ARG B 1 430 ? 5.002 44.068 -8.601 1 74.01 430 ARG B N 1
ATOM 7209 C CA . ARG B 1 430 ? 5.374 45.003 -9.658 1 74.01 430 ARG B CA 1
ATOM 7210 C C . ARG B 1 430 ? 4.197 45.894 -10.041 1 74.01 430 ARG B C 1
ATOM 7212 O O . ARG B 1 430 ? 4.369 47.091 -10.279 1 74.01 430 ARG B O 1
ATOM 7219 N N . ARG B 1 431 ? 3.023 45.367 -10.093 1 67.96 431 ARG B N 1
ATOM 7220 C CA . ARG B 1 431 ? 1.827 46.128 -10.44 1 67.96 431 ARG B CA 1
ATOM 7221 C C . ARG B 1 431 ? 1.461 47.109 -9.331 1 67.96 431 ARG B C 1
ATOM 7223 O O . ARG B 1 431 ? 0.972 48.208 -9.604 1 67.96 431 ARG B O 1
ATOM 7230 N N . GLY B 1 432 ? 1.6 46.689 -8.039 1 58.53 432 GLY B N 1
ATOM 7231 C CA . GLY B 1 432 ? 1.322 47.562 -6.91 1 58.53 432 GLY B CA 1
ATOM 7232 C C . GLY B 1 432 ? 2.333 48.682 -6.758 1 58.53 432 GLY B C 1
ATOM 7233 O O . GLY B 1 432 ? 2.009 49.753 -6.239 1 58.53 432 GLY B O 1
ATOM 7234 N N . SER B 1 433 ? 3.643 48.456 -7.023 1 52 433 SER B N 1
ATOM 7235 C CA . SER B 1 433 ? 4.67 49.491 -6.973 1 52 433 SER B CA 1
ATOM 7236 C C . SER B 1 433 ? 4.414 50.576 -8.014 1 52 433 SER B C 1
ATOM 7238 O O . SER B 1 433 ? 4.802 51.731 -7.823 1 52 433 SER B O 1
ATOM 7240 N N . THR B 1 434 ? 3.856 50.26 -9.122 1 47.55 434 THR B N 1
ATOM 7241 C CA . THR B 1 434 ? 3.619 51.293 -10.124 1 47.55 434 THR B CA 1
ATOM 7242 C C . THR B 1 434 ? 2.557 52.278 -9.645 1 47.55 434 THR B C 1
ATOM 7244 O O . THR B 1 434 ? 2.451 53.389 -10.17 1 47.55 434 THR B O 1
ATOM 7247 N N . THR B 1 435 ? 1.543 51.922 -8.854 1 40.6 435 THR B N 1
ATOM 7248 C CA . THR B 1 435 ? 0.553 52.926 -8.479 1 40.6 435 THR B CA 1
ATOM 7249 C C . THR B 1 435 ? 1.036 53.742 -7.284 1 40.6 435 THR B C 1
ATOM 7251 O O . THR B 1 435 ? 0.393 54.718 -6.891 1 40.6 435 THR B O 1
ATOM 7254 N N . SER B 1 436 ? 1.554 53.212 -6.143 1 40.41 436 SER B N 1
ATOM 7255 C CA . SER B 1 436 ? 1.702 54.057 -4.963 1 40.41 436 SER B CA 1
ATOM 7256 C C . SER B 1 436 ? 2.812 55.085 -5.154 1 40.41 436 SER B C 1
ATOM 7258 O O . SER B 1 436 ? 3.631 54.959 -6.067 1 40.41 436 SER B O 1
ATOM 7260 N N . ILE B 1 437 ? 3.069 55.996 -3.921 1 39.66 437 ILE B N 1
ATOM 7261 C CA . ILE B 1 437 ? 3.745 57.26 -3.647 1 39.66 437 ILE B CA 1
ATOM 7262 C C . ILE B 1 437 ? 5.245 57.105 -3.884 1 39.66 437 ILE B C 1
ATOM 7264 O O . ILE B 1 437 ? 5.817 56.047 -3.611 1 39.66 437 ILE B O 1
ATOM 7268 N N . PRO B 1 438 ? 5.89 58.067 -4.51 1 35.84 438 PRO B N 1
ATOM 7269 C CA . PRO B 1 438 ? 7.325 58.256 -4.74 1 35.84 438 PRO B CA 1
ATOM 7270 C C . PRO B 1 438 ? 8.164 57.977 -3.495 1 35.84 438 PRO B C 1
ATOM 7272 O O . PRO B 1 438 ? 7.827 58.441 -2.402 1 35.84 438 PRO B O 1
ATOM 7275 N N . SER B 1 439 ? 8.734 56.752 -3.296 1 33.21 439 SER B N 1
ATOM 7276 C CA . SER B 1 439 ? 9.668 56.48 -2.209 1 33.21 439 SER B CA 1
ATOM 7277 C C . SER B 1 439 ? 10.592 57.668 -1.965 1 33.21 439 SER B C 1
ATOM 7279 O O . SER B 1 439 ? 11.197 58.195 -2.901 1 33.21 439 SER B O 1
ATOM 7281 N N . PRO B 1 440 ? 10.379 58.437 -0.846 1 33.34 440 PRO B N 1
ATOM 7282 C CA . PRO B 1 440 ? 11.373 59.484 -0.605 1 33.34 440 PRO B CA 1
ATOM 7283 C C . PRO B 1 440 ? 12.806 58.994 -0.801 1 33.34 440 PRO B C 1
ATOM 7285 O O . PRO B 1 440 ? 13.075 57.796 -0.679 1 33.34 440 PRO B O 1
ATOM 7288 N N . GLN B 1 441 ? 13.623 59.669 -1.541 1 29.35 441 GLN B N 1
ATOM 7289 C CA . GLN B 1 441 ? 15.042 59.538 -1.855 1 29.35 441 GLN B CA 1
ATOM 7290 C C . GLN B 1 441 ? 15.863 59.284 -0.593 1 29.35 441 GLN B C 1
ATOM 7292 O O . GLN B 1 441 ? 15.834 60.084 0.344 1 29.35 441 GLN B O 1
ATOM 7297 N N . SER B 1 442 ? 15.933 57.944 -0.082 1 28.85 442 SER B N 1
ATOM 7298 C CA . SER B 1 442 ? 16.896 57.589 0.956 1 28.85 442 SER B CA 1
ATOM 7299 C C . SER B 1 442 ? 18.219 58.322 0.756 1 28.85 442 SER B C 1
ATOM 7301 O O . SER B 1 442 ? 18.79 58.297 -0.337 1 28.85 442 SER B O 1
ATOM 7303 N N . ASP B 1 443 ? 18.418 59.372 1.41 1 30.18 443 ASP B N 1
ATOM 7304 C CA . ASP B 1 443 ? 19.748 59.924 1.645 1 30.18 443 ASP B CA 1
ATOM 7305 C C . ASP B 1 443 ? 20.754 58.818 1.958 1 30.18 443 ASP B C 1
ATOM 7307 O O . ASP B 1 443 ? 20.383 57.764 2.479 1 30.18 443 ASP B O 1
ATOM 7311 N N . GLY B 1 444 ? 22.001 58.768 1.4 1 30.91 444 GLY B N 1
ATOM 7312 C CA . GLY B 1 444 ? 23.218 57.978 1.297 1 30.91 444 GLY B CA 1
ATOM 7313 C C . GLY B 1 444 ? 23.73 57.493 2.64 1 30.91 444 GLY B C 1
ATOM 7314 O O . GLY B 1 444 ? 24.911 57.168 2.779 1 30.91 444 GLY B O 1
ATOM 7315 N N . GLY B 1 445 ? 22.983 57.772 3.803 1 29.59 445 GLY B N 1
ATOM 7316 C CA . GLY B 1 445 ? 23.878 57.45 4.903 1 29.59 445 GLY B CA 1
ATOM 7317 C C . GLY B 1 445 ? 24.291 55.991 4.929 1 29.59 445 GLY B C 1
ATOM 7318 O O . GLY B 1 445 ? 23.711 55.163 4.224 1 29.59 445 GLY B O 1
ATOM 7319 N N . ASP B 1 446 ? 25.322 55.608 5.867 1 31.74 446 ASP B N 1
ATOM 7320 C CA . ASP B 1 446 ? 26.222 54.466 6.004 1 31.74 446 ASP B CA 1
ATOM 7321 C C . ASP B 1 446 ? 25.438 53.169 6.192 1 31.74 446 ASP B C 1
ATOM 7323 O O . ASP B 1 446 ? 24.668 53.036 7.146 1 31.74 446 ASP B O 1
ATOM 7327 N N . PRO B 1 447 ? 25.159 52.341 5.18 1 35.99 447 PRO B N 1
ATOM 7328 C CA . PRO B 1 447 ? 24.291 51.197 4.889 1 35.99 447 PRO B CA 1
ATOM 7329 C C . PRO B 1 447 ? 24.618 49.977 5.747 1 35.99 447 PRO B C 1
ATOM 7331 O O . PRO B 1 447 ? 24.068 48.895 5.522 1 35.99 447 PRO B O 1
ATOM 7334 N N . ASN B 1 448 ? 25.826 50.062 6.49 1 29.71 448 ASN B N 1
ATOM 7335 C CA . ASN B 1 448 ? 26.418 48.741 6.666 1 29.71 448 ASN B CA 1
ATOM 7336 C C . ASN B 1 448 ? 25.486 47.806 7.432 1 29.71 448 ASN B C 1
ATOM 7338 O O . ASN B 1 448 ? 25.195 46.7 6.973 1 29.71 448 ASN B O 1
ATOM 7342 N N . GLN B 1 449 ? 25.873 47.499 8.766 1 30.47 449 GLN B N 1
ATOM 7343 C CA . GLN B 1 449 ? 26.155 46.251 9.466 1 30.47 449 GLN B CA 1
ATOM 7344 C C . GLN B 1 449 ? 24.889 45.672 10.091 1 30.47 449 GLN B C 1
ATOM 7346 O O . GLN B 1 449 ? 24.822 44.474 10.375 1 30.47 449 GLN B O 1
ATOM 7351 N N . PRO B 1 450 ? 24.084 46.588 10.782 1 37.1 450 PRO B N 1
ATOM 7352 C CA . PRO B 1 450 ? 23.196 45.977 11.773 1 37.1 450 PRO B CA 1
ATOM 7353 C C . PRO B 1 450 ? 22.067 45.17 11.136 1 37.1 450 PRO B C 1
ATOM 7355 O O . PRO B 1 450 ? 21.378 44.414 11.826 1 37.1 450 PRO B O 1
ATOM 7358 N N . ASP B 1 451 ? 21.87 45.404 9.86 1 36.36 451 ASP B N 1
ATOM 7359 C CA . ASP B 1 451 ? 20.685 44.887 9.183 1 36.36 451 ASP B CA 1
ATOM 7360 C C . ASP B 1 451 ? 20.804 43.385 8.935 1 36.36 451 ASP B C 1
ATOM 7362 O O . ASP B 1 451 ? 19.796 42.699 8.754 1 36.36 451 ASP B O 1
ATOM 7366 N N . ASP B 1 452 ? 22.026 42.922 8.846 1 41.19 452 ASP B N 1
ATOM 7367 C CA . ASP B 1 452 ? 22.198 41.512 8.512 1 41.19 452 ASP B CA 1
ATOM 7368 C C . ASP B 1 452 ? 21.864 40.62 9.706 1 41.19 452 ASP B C 1
ATOM 7370 O O . ASP B 1 452 ? 21.356 39.51 9.535 1 41.19 452 ASP B O 1
ATOM 7374 N N . ARG B 1 453 ? 22.262 41.076 10.975 1 41.07 453 ARG B N 1
ATOM 7375 C CA . ARG B 1 453 ? 22.042 40.272 12.174 1 41.07 453 ARG B CA 1
ATOM 7376 C C . ARG B 1 453 ? 20.554 40.142 12.481 1 41.07 453 ARG B C 1
ATOM 7378 O O . ARG B 1 453 ? 20.096 39.083 12.916 1 41.07 453 ARG B O 1
ATOM 7385 N N . LEU B 1 454 ? 19.8 41.165 12.353 1 38.31 454 LEU B N 1
ATOM 7386 C CA . LEU B 1 454 ? 18.364 41.106 12.599 1 38.31 454 LEU B CA 1
ATOM 7387 C C . LEU B 1 454 ? 17.681 40.165 11.612 1 38.31 454 LEU B C 1
ATOM 7389 O O . LEU B 1 454 ? 16.808 39.383 11.996 1 38.31 454 LEU B O 1
ATOM 7393 N N . ALA B 1 455 ? 18.125 40.194 10.411 1 41.7 455 ALA B N 1
ATOM 7394 C CA . ALA B 1 455 ? 17.564 39.325 9.379 1 41.7 455 ALA B CA 1
ATOM 7395 C C . ALA B 1 455 ? 17.813 37.855 9.705 1 41.7 455 ALA B C 1
ATOM 7397 O O . ALA B 1 455 ? 16.912 37.023 9.576 1 41.7 455 ALA B O 1
ATOM 7398 N N . LYS B 1 456 ? 19.025 37.519 10.109 1 47.22 456 LYS B N 1
ATOM 7399 C CA . LYS B 1 456 ? 19.348 36.144 10.479 1 47.22 456 LYS B CA 1
ATOM 7400 C C . LYS B 1 456 ? 18.562 35.707 11.711 1 47.22 456 LYS B C 1
ATOM 7402 O O . LYS B 1 456 ? 18.065 34.58 11.769 1 47.22 456 LYS B O 1
ATOM 7407 N N . LYS B 1 457 ? 18.404 36.567 12.728 1 44.78 457 LYS B N 1
ATOM 7408 C CA . LYS B 1 457 ? 17.64 36.299 13.944 1 44.78 457 LYS B CA 1
ATOM 7409 C C . LYS B 1 457 ? 16.151 36.166 13.639 1 44.78 457 LYS B C 1
ATOM 7411 O O . LYS B 1 457 ? 15.48 35.28 14.172 1 44.78 457 LYS B O 1
ATOM 7416 N N . LEU B 1 458 ? 15.71 36.957 12.76 1 42.41 458 LEU B N 1
ATOM 7417 C CA . LEU B 1 458 ? 14.313 36.856 12.355 1 42.41 458 LEU B CA 1
ATOM 7418 C C . LEU B 1 458 ? 14.08 35.605 11.513 1 42.41 458 LEU B C 1
ATOM 7420 O O . LEU B 1 458 ? 13.063 34.927 11.67 1 42.41 458 LEU B O 1
ATOM 7424 N N . GLN B 1 459 ? 15.055 35.355 10.636 1 44.86 459 GLN B N 1
ATOM 7425 C CA . GLN B 1 459 ? 14.992 34.11 9.879 1 44.86 459 GLN B CA 1
ATOM 7426 C C . GLN B 1 459 ? 14.995 32.9 10.81 1 44.86 459 GLN B C 1
ATOM 7428 O O . GLN B 1 459 ? 14.256 31.939 10.589 1 44.86 459 GLN B O 1
ATOM 7433 N N . GLN B 1 460 ? 15.966 32.938 11.733 1 44.6 460 GLN B N 1
ATOM 7434 C CA . GLN B 1 460 ? 15.981 31.889 12.747 1 44.6 460 GLN B CA 1
ATOM 7435 C C . GLN B 1 460 ? 14.659 31.84 13.508 1 44.6 460 GLN B C 1
ATOM 7437 O O . GLN B 1 460 ? 14.164 30.76 13.834 1 44.6 460 GLN B O 1
ATOM 7442 N N . LEU B 1 461 ? 14.228 32.988 13.832 1 40.6 461 LEU B N 1
ATOM 7443 C CA . LEU B 1 461 ? 12.973 33.071 14.571 1 40.6 461 LEU B CA 1
ATOM 7444 C C . LEU B 1 461 ? 11.818 32.515 13.746 1 40.6 461 LEU B C 1
ATOM 7446 O O . LEU B 1 461 ? 10.909 31.882 14.289 1 40.6 461 LEU B O 1
ATOM 7450 N N . VAL B 1 462 ? 11.789 32.908 12.454 1 41.75 462 VAL B N 1
ATOM 7451 C CA . VAL B 1 462 ? 10.743 32.385 11.581 1 41.75 462 VAL B CA 1
ATOM 7452 C C . VAL B 1 462 ? 10.999 30.907 11.296 1 41.75 462 VAL B C 1
ATOM 7454 O O . VAL B 1 462 ? 10.063 30.105 11.256 1 41.75 462 VAL B O 1
ATOM 7457 N N . THR B 1 463 ? 12.224 30.556 10.839 1 39.14 463 THR B N 1
ATOM 7458 C CA . THR B 1 463 ? 12.516 29.176 10.469 1 39.14 463 THR B CA 1
ATOM 7459 C C . THR B 1 463 ? 12.684 28.306 11.712 1 39.14 463 THR B C 1
ATOM 7461 O O . THR B 1 463 ? 12.282 27.141 11.72 1 39.14 463 THR B O 1
ATOM 7464 N N . GLU B 1 464 ? 13.745 28.668 12.587 1 35.2 464 GLU B N 1
ATOM 7465 C CA . GLU B 1 464 ? 14.072 27.79 13.706 1 35.2 464 GLU B CA 1
ATOM 7466 C C . GLU B 1 464 ? 12.965 27.798 14.756 1 35.2 464 GLU B C 1
ATOM 7468 O O . GLU B 1 464 ? 12.769 26.809 15.467 1 35.2 464 GLU B O 1
ATOM 7473 N N . ASN B 1 465 ? 12.735 29.08 15.373 1 30.22 465 ASN B N 1
ATOM 7474 C CA . ASN B 1 465 ? 11.822 29.181 16.508 1 30.22 465 ASN B CA 1
ATOM 7475 C C . ASN B 1 465 ? 10.414 29.565 16.062 1 30.22 465 ASN B C 1
ATOM 7477 O O . ASN B 1 465 ? 10.044 30.739 16.103 1 30.22 465 ASN B O 1
ATOM 7481 N N . PRO B 1 466 ? 9.964 28.92 15.2 1 31.54 466 PRO B N 1
ATOM 7482 C CA . PRO B 1 466 ? 8.601 29.343 14.873 1 31.54 466 PRO B CA 1
ATOM 7483 C C . PRO B 1 466 ? 7.794 29.738 16.108 1 31.54 466 PRO B C 1
ATOM 7485 O O . PRO B 1 466 ? 6.74 30.367 15.987 1 31.54 466 PRO B O 1
ATOM 7488 N N . GLY B 1 467 ? 7.725 28.903 17.181 1 29.53 467 GLY B N 1
ATOM 7489 C CA . GLY B 1 467 ? 6.639 28.904 18.149 1 29.53 467 GLY B CA 1
ATOM 7490 C C . GLY B 1 467 ? 6.618 30.144 19.021 1 29.53 467 GLY B C 1
ATOM 7491 O O . GLY B 1 467 ? 5.594 30.823 19.12 1 29.53 467 GLY B O 1
ATOM 7492 N N . GLU B 1 468 ? 7.47 30.026 20.205 1 28.5 468 GLU B N 1
ATOM 7493 C CA . GLU B 1 468 ? 7.205 30.729 21.457 1 28.5 468 GLU B CA 1
ATOM 7494 C C . GLU B 1 468 ? 7.669 32.181 21.382 1 28.5 468 GLU B C 1
ATOM 7496 O O . GLU B 1 468 ? 8.87 32.458 21.427 1 28.5 468 GLU B O 1
ATOM 7501 N N . VAL B 1 469 ? 7.255 33.002 20.581 1 30.29 469 VAL B N 1
ATOM 7502 C CA . VAL B 1 469 ? 7.651 34.364 20.927 1 30.29 469 VAL B CA 1
ATOM 7503 C C . VAL B 1 469 ? 7.222 34.678 22.358 1 30.29 469 VAL B C 1
ATOM 7505 O O . VAL B 1 469 ? 6.026 34.725 22.659 1 30.29 469 VAL B O 1
ATOM 7508 N N . HIS B 1 470 ? 7.97 34.332 23.413 1 27.3 470 HIS B N 1
ATOM 7509 C CA . HIS B 1 470 ? 7.823 35.095 24.648 1 27.3 470 HIS B CA 1
ATOM 7510 C C . HIS B 1 470 ? 7.984 36.59 24.394 1 27.3 470 HIS B C 1
ATOM 7512 O O . HIS B 1 470 ? 9.095 37.065 24.144 1 27.3 470 HIS B O 1
ATOM 7518 N N . LEU B 1 471 ? 7.135 37.303 23.783 1 24.27 471 LEU B N 1
ATOM 7519 C CA . LEU B 1 471 ? 7.118 38.756 23.919 1 24.27 471 LEU B CA 1
ATOM 7520 C C . LEU B 1 471 ? 6.995 39.164 25.383 1 24.27 471 LEU B C 1
ATOM 7522 O O . LEU B 1 471 ? 5.957 38.939 26.009 1 24.27 471 LEU B O 1
ATOM 7526 N N . ARG B 1 472 ? 8.014 38.983 26.339 1 20.34 472 ARG B N 1
ATOM 7527 C CA . ARG B 1 472 ? 8.028 39.855 27.509 1 20.34 472 ARG B CA 1
ATOM 7528 C C . ARG B 1 472 ? 8.134 41.32 27.098 1 20.34 472 ARG B C 1
ATOM 7530 O O . ARG B 1 472 ? 9.086 41.714 26.421 1 20.34 472 ARG B O 1
ATOM 7537 N N . LEU B 1 473 ? 7.094 42.075 26.839 1 17.06 473 LEU B N 1
ATOM 7538 C CA . LEU B 1 473 ? 7.196 43.513 27.061 1 17.06 473 LEU B CA 1
ATOM 7539 C C . LEU B 1 473 ? 7.679 43.812 28.476 1 17.06 473 LEU B C 1
ATOM 7541 O O . LEU B 1 473 ? 7.04 43.412 29.452 1 17.06 473 LEU B O 1
ATOM 7545 N N . TYR B 1 474 ? 9.075 43.69 28.857 1 16.64 474 TYR B N 1
ATOM 7546 C CA . TYR B 1 474 ? 9.382 44.648 29.913 1 16.64 474 TYR B CA 1
ATOM 7547 C C . TYR B 1 474 ? 9.285 46.079 29.397 1 16.64 474 TYR B C 1
ATOM 7549 O O . TYR B 1 474 ? 9.645 46.358 28.251 1 16.64 474 TYR B O 1
#

Secondary structure (DSSP, 8-state):
--------------------SS--B-TTT--BHHHHHHHHHHHHHHHS----HHHHHHHHHHHHHHHHHHHHHHHHHS-S-SS---EEEES-GGGTSS----TT-----BTTTBSEEEEEEEEEEEE-TTT----EE-TTS-TTEEEEB-TTS-HHHHHHHGGGEEEEE-TTSPEEEEEPHHHHHHHHHHHHHHHHHHHHHSPPTTPPEEEEEEEETTEEEEEEEETTEEEEEEEEEEEEEES--GGGGGGGGS--TTBTTB-HHHHSSEEEEES---TTS-TTT-EEEE-HHHHHHHHTTS-HHHHHHHHHHHHHHHHHSTTTTT--HHHHHHHHHHHHHHS-HHHHT-TT-HHHHHHHHHHHHHHHHHHT--B-SSSTT-BTTTTS-HHHHHHHHHHHHHHHH-HHHHHHHHHHHHHHHHHHHHHHHHHHHHHS------------SHHHHHHHHHHIIIII--S-------/--------------------SS--B-TTT--BHHHHHHHHHHHHHHHS----HHHHHHHHHHHHHHHHHHHHHHHHHS-S-SS---EEEES-GGGTSS----TT-----BTTTBSEEEEEEEEEEEE-TTT----EE-TTS-TTEEEEB-TTS-HHHHHHHGGGEEEEE-TTSPEEEEEPHHHHHHHHHHHHHHHHHHHHHSPPTTPPEEEEEEEETTEEEEEEEETTEEEEEEEEEEEEEES--GGGGGGGGS--TTBTTB-HHHHSSEEEEES---TTS-TTT-EEEE-HHHHHHHHTTS-HHHHHHHHHHHHHHHHHSTTTTT--HHHHHHHHHHHHHHS-HHHHT-TT-HHHHHHHHHHHHHHHHHHT--B-SSSTT-BTTTTS-HHHHHHHHHHHHHHHH-HHHHHHHHHHHHHHHHHHHHHHHHHHHTTS------------SHHHHHHHHHHHHHHT--S-------